Protein 4UPK (pdb70)

B-factor: mean 24.31, std 10.84, range [3.0, 120.06]

CATH classification: 3.40.720.10 (+1 more: 6.10.250.3360)

Secondary structure (DSSP, 8-state):
--EEEEEEESS--HHHHSSTTGGGS--HHHHHHHHTSEEEEEEE-SB-SHHHHHHHHHH-S-HHHH---STT----TT---HHHHHHHTT--EEEEE-------GGGS-TT-GGGS-TTPPPTT-EEEEE--TT--HHHHHHHHHTT---SSGGGGGSPPPPTTS---TTPPPSS-GGGSHHHHHHHHHHHHSGGGTTS--EEEEEE--S-SS----TTTTTSS-GGGSPPPP--SSHHHHHHT-TTHHHHHHH--GGGSSSS-TT----HHHHHHHHHHHHHHHHHHHHHHHHHHHHHHHTT-STTEEEEEEESS---TTGGG--SS-SSSGGGTB--EEEE-TT--TT-EEEEEEEGGGHHHHHHHHHT-PPPTT------HHHHTT---TT--SSEEEEEE---SSS--HHHHHH---TTS-EEEEEE-SSEEEEEESSS---EEEETTTTBTTS--TT-GGGHHHHHHHHHHHHHHHHHTS--SSTTEEEETTEEEE--S--/--EEEEEEETT--HHHHSSTTGGGS--HHHHHHHHTSEEEEEEE-SB-SHHHHHHHHHH---HHHH---STTPPPPTT---HHHHHHHTT--EEEEE-------GGGS-TT-GGGS-TTPPPTT-EEEEE-BTTB-HHHHHHHHHHT---SSGGGGGSPPPPTTS---TTPPPSS-GGGSHHHHHHHHHHHHSGGGTTS--EEEEEE--S-SS----TTTTTSS-GGGSPPPP--SSHHHHHTT-TTHHHHHHHS-GGGSSSS-TT----HHHHHHHHHHHHHHHHHHHHHHHHHHHHHHHTT-STTEEEEEEESS---TTGGG--SS-SSSGGGTB--EEEE-TT--TT-EEEEEEEGGGHHHHHHHHHTPPPPTT--S---HHHHTT---TT--SSEEEEEE---SSS--HHHHHH---TTS-EEEEEE-SSEEEEEESSS---EEEETTTTBTTS--TT-GGGHHHHHHHHHHHHHHHHHTS--SSTTEEEETTEEEE--S--/--EEEEEEETT--HHHHSSTTGGGS--HHHHHHHHTSEEEEEEE-SB-SHHHHHHHHHH---HHHH---STTPPPPTT---HHHHHHHTT--EEEEE-------GGGS-TT-GGGS-TTPPPTT-EEEEE--TT--HHHHHHHHHTT---SSGGGGGSPPPPTTS---TTPPPSS-GGGSHHHHHHHHHHHHSGGGTTS--EEEEEE--S-SS----TTTTTSS-GGGSPPPP--SSHHHHHHH-TTHHHHHHH--GGGSSSS-TT----HHHHHHHHHHHHHHHHHHHHHHHHHHHHHHHTT-STTEEEEEEES----TTGGG--SS-SSSGGGTB--EEEE-TT--TT-EEEEEEEGGGHHHHHHHHHT-PPPTT--S---HHHHTT---TT--SSEEEEEE---SSS--HHHHHH---TTS-EEEEEE-SSEEEEEESSS---EEEETTTTBTTS--TT-GGGHHHHHHHHHHHHHHHHHTS--SSTTEEEETTEEEE--S--

InterPro domains:
  IPR000917 Sulfatase, N-terminal [PF00884] (5-374)
  IPR017850 Alkaline-phosphatase-like, core domain superfamily [G3DSA:3.40.720.10] (4-463)
  IPR017850 Alkaline-phosphatase-like, core domain superfamily [SSF53649] (6-487)

Solvent-accessible surface area: 60243 Å² total; per-residue (Å²): 155,35,2,0,0,0,0,0,1,1,1,2,13,13,30,0,20,159,37,84,7,15,122,44,2,52,0,74,51,3,66,45,4,14,136,46,0,0,6,6,60,69,1,20,0,0,2,0,15,18,6,0,0,1,7,0,1,0,0,0,6,6,2,30,16,5,135,6,11,27,41,36,24,60,10,148,58,110,13,28,3,1,0,27,7,0,111,143,39,70,17,58,0,4,0,0,0,3,1,21,10,9,12,8,73,175,44,68,102,96,112,40,98,1,52,141,48,104,17,50,20,5,117,15,19,91,60,52,7,16,7,18,32,133,62,5,129,48,1,21,55,47,0,112,131,158,63,42,99,16,140,88,44,51,83,0,10,59,3,101,64,51,96,122,47,71,87,119,26,23,2,29,1,40,2,84,25,46,6,0,8,4,1,14,3,0,50,47,0,39,75,54,3,74,96,75,36,65,117,67,3,0,0,0,0,0,3,19,3,0,19,21,23,2,2,0,1,34,11,8,10,36,9,20,49,27,95,104,20,48,95,9,53,62,32,128,18,66,9,36,1,8,44,41,3,61,0,6,8,0,3,5,59,106,17,43,4,28,73,11,8,64,48,25,116,124,33,84,72,71,70,140,12,12,11,11,1,8,0,4,3,1,0,1,1,5,0,0,1,30,12,0,7,45,0,22,40,18,0,102,144,59,60,14,14,93,67,0,0,0,1,5,1,2,0,0,0,0,1,0,3,13,9,30,5,14,5,29,18,4,1,2,27,22,0,0,49,1,11,2,2,0,31,4,62,74,17,115,86,32,41,56,5,117,29,12,0,1,2,0,0,1,0,1,0,0,0,45,40,34,68,38,139,59,26,29,4,2,3,1,44,20,0,102,50,4,6,77,30,106,65,33,130,86,23,39,149,29,1,1,0,9,4,13,2,2,64,71,178,108,70,23,61,0,14,123,46,56,69,26,35,68,121,28,1,32,1,4,0,0,7,24,82,79,1,1,0,0,43,22,68,11,159,23,79,31,0,0,0,14,79,142,47,92,14,31,72,103,33,8,16,77,62,117,87,23,56,83,28,35,51,117,0,36,131,57,9,102,119,7,77,119,153,16,117,72,29,76,137,77,52,46,60,160,51,176,120,32,59,126,104,120,180,31,67,140,157,33,3,0,0,1,0,0,2,1,1,3,14,12,30,0,21,158,36,83,8,14,124,42,2,50,0,75,54,4,67,46,5,15,133,48,0,0,6,6,58,70,1,20,0,0,1,0,14,22,6,0,0,4,6,0,1,0,0,0,6,5,2,32,17,8,136,6,12,26,43,36,27,61,11,149,58,110,14,28,3,0,0,29,6,0,112,142,39,72,14,59,0,4,0,0,0,5,1,24,11,10,12,6,74,174,44,66,102,99,114,43,97,1,53,139,46,110,17,47,22,4,119,16,19,89,61,53,6,17,8,19,32,131,68,4,130,50,1,22,54,43,0,110,133,129,67,38,93,14,140,83,43,56,74,0,10,58,3,104,67,52,93,122,48,68,85,117,27,23,2,29,1,45,1,76,26,45,2,0,8,4,2,14,4,0,50,48,0,40,76,55,3,74,97,69,40,69,116,72,4,0,0,0,0,1,3,21,4,0,22,21,23,2,2,1,1,30,10,8,10,36,9,18,48,28,93,103,20,49,96,9,53,61,32,128,26,82,105,56,1,29,82,44,3,65,0,4,6,0,3,12,108,107,16,40,4,28,72,11,8,63,48,26,114,124,35,118,85,73,69,142,12,10,10,10,2,7,0,4,2,1,0,1,2,5,1,1,0,30,15,0,6,48,0,20,38,19,0,99,144,60,60,14,14,91,64,0,0,0,1,5,2,2,0,0,0,0,1,0,2,14,9,42,5,14,4,22,19,4,0,3,28,22,0,0,49,1,12,2,2,0,30,5,62,73,17,114,86,31,41,56,6,116,31,12,0,1,2,0,0,1,1,1,1,0,0,47,37,33,69,37,138,60,27,28,4,2,3,1,50,19,0,100,48,5,6,77,30,108,62,30,128,106,29,39,147,28,1,0,0,10,4,10,1,3,62,73,176,106,71,21,59,0,14,123,92,64,66,25,36,67,121,29,1,30,1,5,0,0,7,25,85,80,1,2,0,0,42,22,68,11,160,18,79,33,0,0,0,14,79,145,52,94,11,32,70,117,31,20,15,74,61,116,88,27,58,83,28,36,52,115,0,35,131,58,8,101,119,7,79,119,158,17,123,71,30,76,137,77,53,47,59,161,52,173,118,30,59,125,106,121,172,37,83,178,164,35,9,0,0,0,0,0,2,1,3,3,13,12,30,0,21,157,35,82,7,14,136,62,2,99,0,78,72,4,65,59,5,14,135,49,0,0,5,6,58,68,1,18,0,0,1,0,16,20,5,0,0,0,6,0,1,0,0,0,5,5,2,32,12,3,127,4,10,24,42,35,27,60,10,133,58,112,13,27,4,0,0,28,7,0,113,142,39,71,19,60,0,3,0,0,0,3,1,20,10,9,12,8,74,182,44,67,103,96,112,43,100,1,51,136,47,110,17,49,21,4,116,15,19,88,58,53,6,19,6,20,28,130,63,4,129,49,1,26,57,42,0,114,135,137,65,41,96,13,143,96,43,52,88,0,9,57,3,117,65,52,123,122,47,71,88,118,26,21,2,35,1,38,2,141,26,80,2,0,8,4,2,13,3,0,51,49,0,40,75,54,3,73,92,64,38,78,100,66,4,0,0,0,0,0,3,21,2,0,20,22,23,2,2,0,1,59,91,30,9,80,83,24,59,27,94,164,19,50,96,9,52,62,31,126,20,99,102,51,0,32,83,45,3,63,0,4,6,0,3,12,112,104,16,40,4,28,74,11,6,62,48,24,115,125,33,115,85,71,70,142,12,11,11,11,1,7,0,3,3,1,0,1,2,10,1,2,0,58,24,0,6,89,0,20,40,19,0,116,144,58,61,13,14,94,50,0,0,0,1,5,2,2,0,0,0,1,2,0,2,13,9,43,5,13,5,22,17,3,1,2,28,22,0,0,49,1,12,2,2,0,30,0,28,21,16,56,60,32,36,56,6,116,29,11,0,1,2,0,0,1,0,1,0,0,0,45,32,34,69,36,138,60,25,28,4,2,3,1,49,21,0,42,55,3,0,9,26,52,64,32,93,107,21,43,150,30,1,1,0,10,4,14,1,2,64,71,177,108,71,21,60,0,15,123,91,60,67,25,37,68,120,28,1,34,1,4,0,0,6,25,83,79,1,2,0,0,43,22,69,12,161,20,78,32,0,0,0,13,83,144,47,93,10,31,72,102,32,11,16,75,61,117,86,24,56,82,28,35,54,113,0,37,135,58,10,103,117,7,76,120,156,16,117,69,32,72,136,77,52,47,60,161,43,174,141,35,68,164,103,119,165,38,83,181

Organism: Ruegeria pomeroyi (strain ATCC 700808 / DSM 15171 / DSS-3) (NCBI:txid246200)

Nearest PDB structures (foldseek):
  4upk-assembly1_A  TM=1.002E+00  e=0.000E+00  Ruegeria pomeroyi DSS-3
  4uph-assembly2_D  TM=9.285E-01  e=3.299E-54  Rhizobium rhizogenes K84
  6pt4-assembly1_A  TM=7.567E-01  e=1.226E-25  Pseudoalteromonas fuliginea
  6ptk-assembly1_A  TM=7.468E-01  e=1.462E-25  Pseudoalteromonas fuliginea
  6pt6-assembly1_B  TM=7.640E-01  e=5.343E-25  Pseudoalteromonas fuliginea

Sequence (1518 aa):
QSNVLFIIIDQLRADCLWGALADHVELPHLRALAQDAVSFRRHYSVTNPCGPSRASILTGQYAMNHRSVRNGTPLRHDTPNIATEMRKAGYLPLLFGYTDTSQDPRAYDANDPALKTYEFPMRGFHEVTEMRLEMSYPWQSHLKNRGYAFDDYAQVYVPRPDADGTPRLNGPAMYRAEDSDTAFLTDQFLANMPAWAGQNWFAHLTYIRPHPPLVAPAPYNTMYDPAKLPLPARLPGRDDETAEHPFFGPATRYSSPASFVLGFPDLEPTDETIQTLRAVYLGLATEVDTHIGRVIAHLKETGQYDDTLIVVTADHGEMLGDRHSWGKMTVYDAAYHTPLIIRAPGCKPGHVVEAPTESIDLMPTILDWVGQEIPNAVDGRSLRPFLTGEAPSDWRQYSFSELDISEPLDPTLWQQEFGFGPSAGAVAILRDARFTLVEFAADLPPMLFDHQGEGEFRNVAGDPAHAADLARLSRQMLRHRMRNMDHTLSLCSITHEGARTQRRYDQSNVLFIIIDQLRADCLWGALADHVELPHLRALAQDAVSFRRHYSVTNPCGPSRASILTGQYAMNHRSVRNGTPLRHDTPNIATEMRKAGYLPLLFGYTDTSQDPRAYDANDPALKTYEFPMRGFHEVTEMRLEMSYPWQSHLKNRGYAFDDYAQVYVPRPDADGTPRLNGPAMYRAEDSDTAFLTDQFLANMPAWAGQNWFAHLTYIRPHPPLVAPAPYNTMYDPAKLPLPARLPGRDDETAEHPFFGPATRYSSPASFVLGFPDLEPTDETIQTLRAVYLGLATEVDTHIGRVIAHLKETGQYDDTLIVVTADHGEMLGDRHSWGKMTVYDAAYHTPLIIRAPGCKPGHVVEAPTESIDLMPTILDWVGQEIPNAVDGRSLRPFLTGEAPSDWRQYSFSELDISEPLDPTLWQQEFGFGPSAGAVAILRDARFTLVEFAADLPPMLFDHQGEGEFRNVAGDPAHAADLARLSRQMLRHRMRNMDHTLSLCSITHEGARTQRRYDQSNVLFIIIDQLRADCLWGALADHVELPHLRALAQDAVSFRRHYSVTNPCGPSRASILTGQYAMNHRSVRNGTPLRHDTPNIATEMRKAGYLPLLFGYTDTSQDPRAYDANDPALKTYEFPMRGFHEVTEMRLEMSYPWQSHLKNRGYAFDDYAQVYVPRPDADGTPRLNGPAMYRAEDSDTAFLTDQFLANMPAWAGQNWFAHLTYIRPHPPLVAPAPYNTMYDPAKLPLPARLPGRDDETAEHPFFGPATRYSSPASFVLGFPDLEPTDETIQTLRAVYLGLATEVDTHIGRVIAHLKETGQYDDTLIVVTADHGEMLGDRHSWGKMTVYDAAYHTPLIIRAPGCKPGHVVEAPTESIDLMPTILDWVGQEIPNAVDGRSLRPFLTGEAPSDWRQYSFSELDISEPLDPTLWQQEFGFGPSAGAVAILRDARFTLVEFAADLPPMLFDHQGEGEFRNVAGDPAHAADLARLSRQMLRHRMRNMDHTLSLCSITHEGARTQRRYD

Foldseek 3Di:
DAAAAAEAEAAAFLCCVPNDNVVQFDQVQSVVLLLFFEWEQQEWQQEDDQAQLLQCLFQLAHCLFQVCFDQQRAGDLPRDGLLNLVVVLVEQAEELEFSQHNHDPVPDDPPDPSNVGSRHHRPNHDYQAYHYPVPRPVLVVLCVVVPQDDPDPLLQQQADDDPVRHGDLLHATSDALCSDSLNVSLVSCVVPCPVCQPPHHHYYHYHHAPAAVQHHHPPLSCPGPLVPGDFAAADPDQVLLCVQFVLSVLQLVVDDLCNRHPPCVPDDRDSNSLSSSVSSRSSRSNSNSVSVSVVCVVCVVSVNNLNYWYKYKYSFHWSSCHHSHTAQQDQDRRGIRMIITIHHNPFDRNHYHHANAYSSQNSQQSCVSSVTDDAQQNPHHHCVCCRNVHDDPPDDQKRKHKHFQADQPDGGPCCVVQVDHRVFRMWMWIGHPFWIWIDGSGPTDIFIAGNVPPGPSHGCRVPPVCVVVRVVVVVVVVVVCVLRHRRNCPQWDQDPVGIDGDRNDD/DAAAAAEAEAAAFQCCVPNDNVVQFDQPLSVVLLLFFEWEQQEWQQEDDLAQLLQCLFLLAHCLFQVCFDQQRAGDLPRDTLLNLVVVLVEQAEELEFSQHQHDPVPDDPPDPSNVGSRHHHPNHDYQAYHGPVDRPVLVVLCVVVPQDDPDPLLQQQADDDPVRHGDLLHAGSDALCSDSLNVSLVSCVVPCPVCQPPHHHYYRYHHAPFAVQHHHPPLSCPGPLVPGDFAAADPDQVLLCVQFVVSVLQLVVDALCNRHPDRVPDDRDSNSLSSSVSSRSSRSNSNSVSVSVVCVVCVVSVNNLSYWYKYKYSFHWSSCHHSHTAQQDQDRRGIRMIITIHHNPFDRNHYHHANAYSSQNSQQSCVSSVTDDAQQNPHHHPVQPRNVHDDPPGDQKRKHKHFQADQPDGGPCCVVQVDHRVFRMWMWIGHPFWIWIDGSGPTDIFIAGNVPPGPSHGCRVPPVCVVVNVVVVVVVVVVCVLRYRRNCVQWDQDPVGIDGDRNDD/DEAAAAEAAAAAFLCCVPNDNVVQFDQVLSVVLLLFFEWEQQEWQFEDDLLLLLQLLFQLAHCLQQVCFDQQRAGDLPRDGLLNLVVVLVEQEEELEFSQHQHDPVPDDPPDPSNVGSRHHRPNHDYQAYHYPVPRPVLVVLCVVVPQDDPDPLLQQQADDDPVRHGDLLHAGSDALCSDSLNVSLVSCVVPCPVVQPPYHHYYHYHHAPAAVQHHHPPLSCPGPLVPGDFAAADPDQVLLCVQFVVSVLQLVVDALCNRHPPCVPDDRDSNSLSSSVSSRSSRSNSNSVSVSVVCVVCVVSVNNLNYWYKYKYSFHWSSCHHSHTAQQDQDRRGIRMIITIHYNPFDRNHYHHANAYSSQNSQQVCVNSVTDDAQQNPHHHCVCVRNVHDDPPGDQKGKHKHFQADQPDGGPCCVVQVDHRVFRMWMWIGHPFWIWIDGSGPTDIFIAGNVPPGPSHGCRVPPVCVVVRVVVVVVVVVVCVLRYRRNCVQWDQDPVGIDGDRNDD

Structure (mmCIF, N/CA/C/O backbone):
data_4UPK
#
_entry.id   4UPK
#
_cell.length_a   190.500
_cell.length_b   274.620
_cell.length_c   96.320
_cell.angle_alpha   90.00
_cell.angle_beta   90.00
_cell.angle_gamma   90.00
#
_symmetry.space_group_name_H-M   'C 2 2 2'
#
loop_
_entity.id
_entity.type
_entity.pdbx_description
1 polymer 'PHOSPHONATE MONOESTER HYDROLASE'
2 water water
#
loop_
_atom_site.group_PDB
_atom_site.id
_atom_site.type_symbol
_atom_site.label_atom_id
_atom_site.label_alt_id
_atom_site.label_comp_id
_atom_site.label_asym_id
_atom_site.label_entity_id
_atom_site.label_seq_id
_atom_site.pdbx_PDB_ins_code
_atom_site.Cartn_x
_atom_site.Cartn_y
_atom_site.Cartn_z
_atom_site.occupancy
_atom_site.B_iso_or_equiv
_atom_site.auth_seq_id
_atom_site.auth_comp_id
_atom_site.auth_asym_id
_atom_site.auth_atom_id
_atom_site.pdbx_PDB_model_num
ATOM 1 N N . GLN A 1 33 ? 65.022 53.181 30.313 1.00 40.36 4 GLN A N 1
ATOM 2 C CA . GLN A 1 33 ? 66.186 52.794 29.514 1.00 39.68 4 GLN A CA 1
ATOM 3 C C . GLN A 1 33 ? 66.890 54.014 28.888 1.00 39.53 4 GLN A C 1
ATOM 4 O O . GLN A 1 33 ? 68.083 54.220 29.129 1.00 38.30 4 GLN A O 1
ATOM 10 N N . SER A 1 34 ? 66.156 54.817 28.093 1.00 33.89 5 SER A N 1
ATOM 11 C CA . SER A 1 34 ? 66.712 56.019 27.468 1.00 32.14 5 SER A CA 1
ATOM 12 C C . SER A 1 34 ? 65.759 57.188 27.707 1.00 32.18 5 SER A C 1
ATOM 13 O O . SER A 1 34 ? 64.778 57.359 26.977 1.00 32.40 5 SER A O 1
ATOM 16 N N . ASN A 1 35 ? 66.031 57.977 28.749 1.00 24.73 6 ASN A N 1
ATOM 17 C CA . ASN A 1 35 ? 65.193 59.129 29.073 1.00 21.94 6 ASN A CA 1
ATOM 18 C C . ASN A 1 35 ? 65.856 60.397 28.625 1.00 24.31 6 ASN A C 1
ATOM 19 O O . ASN A 1 35 ? 67.085 60.452 28.508 1.00 23.43 6 ASN A O 1
ATOM 24 N N . VAL A 1 36 ? 65.038 61.432 28.371 1.00 20.61 7 VAL A N 1
ATOM 25 C CA . VAL A 1 36 ? 65.528 62.763 28.045 1.00 19.73 7 VAL A CA 1
ATOM 26 C C . VAL A 1 36 ? 64.880 63.789 28.982 1.00 21.01 7 VAL A C 1
ATOM 27 O O . VAL A 1 36 ? 63.659 63.918 29.021 1.00 20.12 7 VAL A O 1
ATOM 31 N N . LEU A 1 37 ? 65.711 64.483 29.762 1.00 16.65 8 LEU A N 1
ATOM 32 C CA . LEU A 1 37 ? 65.266 65.535 30.665 1.00 14.66 8 LEU A CA 1
ATOM 33 C C . LEU A 1 37 ? 65.871 66.830 30.171 1.00 20.33 8 LEU A C 1
ATOM 34 O O . LEU A 1 37 ? 67.075 67.061 30.307 1.00 21.10 8 LEU A O 1
ATOM 39 N N . PHE A 1 38 ? 65.023 67.664 29.571 1.00 17.21 9 PHE A N 1
ATOM 40 C CA . PHE A 1 38 ? 65.410 68.936 28.990 1.00 15.27 9 PHE A CA 1
ATOM 41 C C . PHE A 1 38 ? 64.841 70.094 29.810 1.00 19.95 9 PHE A C 1
ATOM 42 O O . PHE A 1 38 ? 63.635 70.379 29.746 1.00 17.46 9 PHE A O 1
ATOM 50 N N . ILE A 1 39 ? 65.724 70.741 30.622 1.00 17.88 10 ILE A N 1
ATOM 51 C CA . ILE A 1 39 ? 65.334 71.891 31.447 1.00 16.84 10 ILE A CA 1
ATOM 52 C C . ILE A 1 39 ? 65.883 73.163 30.819 1.00 20.13 10 ILE A C 1
ATOM 53 O O . ILE A 1 39 ? 67.079 73.232 30.514 1.00 19.82 10 ILE A O 1
ATOM 58 N N . ILE A 1 40 ? 65.000 74.178 30.690 1.00 14.76 11 ILE A N 1
ATOM 59 C CA . ILE A 1 40 ? 65.315 75.507 30.197 1.00 14.03 11 ILE A CA 1
ATOM 60 C C . ILE A 1 40 ? 64.850 76.529 31.237 1.00 20.11 11 ILE A C 1
ATOM 61 O O . ILE A 1 40 ? 63.650 76.621 31.544 1.00 17.98 11 ILE A O 1
ATOM 66 N N . ILE A 1 41 ? 65.817 77.278 31.784 1.00 18.33 12 ILE A N 1
ATOM 67 C CA . ILE A 1 41 ? 65.574 78.347 32.746 1.00 18.01 12 ILE A CA 1
ATOM 68 C C . ILE A 1 41 ? 65.509 79.612 31.872 1.00 22.70 12 ILE A C 1
ATOM 69 O O . ILE A 1 41 ? 66.374 79.804 31.031 1.00 22.15 12 ILE A O 1
ATOM 74 N N . ASP A 1 42 ? 64.467 80.432 32.026 1.00 19.13 13 ASP A N 1
ATOM 75 C CA . ASP A 1 42 ? 64.349 81.666 31.266 1.00 18.29 13 ASP A CA 1
ATOM 76 C C . ASP A 1 42 ? 65.192 82.765 31.969 1.00 26.38 13 ASP A C 1
ATOM 77 O O . ASP A 1 42 ? 65.133 82.916 33.208 1.00 26.91 13 ASP A O 1
ATOM 82 N N . GLN A 1 43 ? 66.007 83.488 31.163 1.00 22.09 14 GLN A N 1
ATOM 83 C CA . GLN A 1 43 ? 66.798 84.673 31.519 1.00 20.26 14 GLN A CA 1
ATOM 84 C C . GLN A 1 43 ? 67.972 84.527 32.483 1.00 22.31 14 GLN A C 1
ATOM 85 O O . GLN A 1 43 ? 68.474 85.551 32.930 1.00 22.48 14 GLN A O 1
ATOM 91 N N . LEU A 1 44 ? 68.447 83.295 32.779 1.00 18.18 15 LEU A N 1
ATOM 92 C CA . LEU A 1 44 ? 69.609 83.081 33.662 1.00 16.38 15 LEU A CA 1
ATOM 93 C C . LEU A 1 44 ? 70.957 83.365 32.956 1.00 20.66 15 LEU A C 1
ATOM 94 O O . LEU A 1 44 ? 71.273 82.729 31.946 1.00 20.68 15 LEU A O 1
ATOM 99 N N . ARG A 1 45 ? 71.733 84.344 33.480 1.00 16.53 16 ARG A N 1
ATOM 100 C CA . ARG A 1 45 ? 73.032 84.734 32.910 1.00 16.19 16 ARG A CA 1
ATOM 101 C C . ARG A 1 45 ? 74.056 83.641 33.118 1.00 19.38 16 ARG A C 1
ATOM 102 O O . ARG A 1 45 ? 74.024 82.978 34.154 1.00 18.16 16 ARG A O 1
ATOM 110 N N . ALA A 1 46 ? 74.969 83.459 32.142 1.00 16.63 17 ALA A N 1
ATOM 111 C CA . ALA A 1 46 ? 76.071 82.501 32.227 1.00 16.81 17 ALA A CA 1
ATOM 112 C C . ALA A 1 46 ? 77.002 82.844 33.418 1.00 20.02 17 ALA A C 1
ATOM 113 O O . ALA A 1 46 ? 77.436 81.929 34.121 1.00 19.74 17 ALA A O 1
ATOM 115 N N . ASP A 1 47 ? 77.259 84.153 33.659 1.00 15.55 18 ASP A N 1
ATOM 116 C CA . ASP A 1 47 ? 78.139 84.628 34.737 1.00 16.86 18 ASP A CA 1
ATOM 117 C C . ASP A 1 47 ? 77.639 84.410 36.175 1.00 22.47 18 ASP A C 1
ATOM 118 O O . ASP A 1 47 ? 78.400 84.606 37.115 1.00 22.58 18 ASP A O 1
ATOM 123 N N . CYS A 1 48 ? 76.381 83.961 36.336 1.00 19.53 19 CYS A N 1
ATOM 124 C CA . CYS A 1 48 ? 75.778 83.624 37.630 1.00 18.16 19 CYS A CA 1
ATOM 125 C C . CYS A 1 48 ? 76.200 82.214 38.025 1.00 22.85 19 CYS A C 1
ATOM 126 O O . CYS A 1 48 ? 76.373 81.940 39.211 1.00 22.13 19 CYS A O 1
ATOM 129 N N . LEU A 1 49 ? 76.345 81.314 37.035 1.00 21.33 20 LEU A N 1
ATOM 130 C CA . LEU A 1 49 ? 76.761 79.936 37.288 1.00 22.81 20 LEU A CA 1
ATOM 131 C C . LEU A 1 49 ? 78.282 79.884 37.472 1.00 27.76 20 LEU A C 1
ATOM 132 O O . LEU A 1 49 ? 78.766 79.297 38.444 1.00 28.20 20 LEU A O 1
ATOM 137 N N . TRP A 1 50 ? 79.021 80.523 36.559 1.00 23.82 21 TRP A N 1
ATOM 138 C CA . TRP A 1 50 ? 80.474 80.612 36.598 1.00 25.00 21 TRP A CA 1
ATOM 139 C C . TRP A 1 50 ? 80.862 81.934 35.929 1.00 26.10 21 TRP A C 1
ATOM 140 O O . TRP A 1 50 ? 80.477 82.188 34.786 1.00 27.54 21 TRP A O 1
ATOM 151 N N . GLY A 1 51 ? 81.585 82.774 36.644 1.00 19.95 22 GLY A N 1
ATOM 152 C CA . GLY A 1 51 ? 81.982 84.081 36.137 1.00 19.10 22 GLY A CA 1
ATOM 153 C C . GLY A 1 51 ? 81.883 85.177 37.178 1.00 22.32 22 GLY A C 1
ATOM 154 O O . GLY A 1 51 ? 81.946 84.904 38.375 1.00 21.71 22 GLY A O 1
ATOM 155 N N . ALA A 1 52 ? 81.725 86.425 36.715 1.00 20.61 23 ALA A N 1
ATOM 156 C CA . ALA A 1 52 ? 81.688 87.661 37.515 1.00 20.48 23 ALA A CA 1
ATOM 157 C C . ALA A 1 52 ? 80.669 87.736 38.668 1.00 24.16 23 ALA A C 1
ATOM 158 O O . ALA A 1 52 ? 80.954 88.358 39.698 1.00 25.31 23 ALA A O 1
ATOM 160 N N . LEU A 1 53 ? 79.489 87.126 38.489 1.00 19.18 24 LEU A N 1
ATOM 161 C CA . LEU A 1 53 ? 78.413 87.146 39.482 1.00 18.59 24 LEU A CA 1
ATOM 162 C C . LEU A 1 53 ? 78.284 85.854 40.307 1.00 21.51 24 LEU A C 1
ATOM 163 O O . LEU A 1 53 ? 77.536 85.838 41.279 1.00 20.36 24 LEU A O 1
ATOM 168 N N . ALA A 1 54 ? 79.006 84.782 39.915 1.00 19.81 25 ALA A N 1
ATOM 169 C CA . ALA A 1 54 ? 78.973 83.461 40.556 1.00 20.47 25 ALA A CA 1
ATOM 170 C C . ALA A 1 54 ? 79.183 83.478 42.074 1.00 25.19 25 ALA A C 1
ATOM 171 O O . ALA A 1 54 ? 78.443 82.803 42.795 1.00 26.26 25 ALA A O 1
ATOM 173 N N . ASP A 1 55 ? 80.140 84.286 42.568 1.00 20.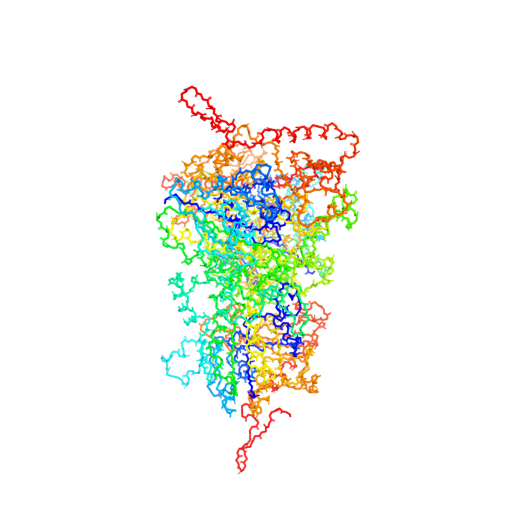89 26 ASP A N 1
ATOM 174 C CA . ASP A 1 55 ? 80.440 84.410 44.006 1.00 19.92 26 ASP A CA 1
ATOM 175 C C . ASP A 1 55 ? 79.394 85.193 44.808 1.00 22.47 26 ASP A C 1
ATOM 176 O O . ASP A 1 55 ? 79.510 85.280 46.030 1.00 23.47 26 ASP A O 1
ATOM 181 N N . HIS A 1 56 ? 78.385 85.759 44.137 1.00 17.71 27 HIS A N 1
ATOM 182 C CA . HIS A 1 56 ? 77.331 86.562 44.768 1.00 16.40 27 HIS A CA 1
ATOM 183 C C . HIS A 1 56 ? 75.973 85.886 44.763 1.00 20.16 27 HIS A C 1
ATOM 184 O O . HIS A 1 56 ? 74.970 86.524 45.098 1.00 20.96 27 HIS A O 1
ATOM 191 N N . VAL A 1 57 ? 75.931 84.591 44.395 1.00 15.29 28 VAL A N 1
ATOM 192 C CA . VAL A 1 57 ? 74.694 83.816 44.319 1.00 14.97 28 VAL A CA 1
ATOM 193 C C . VAL A 1 57 ? 74.960 82.320 44.616 1.00 20.05 28 VAL A C 1
ATOM 194 O O . VAL A 1 57 ? 75.971 81.757 44.185 1.00 21.22 28 VAL A O 1
ATOM 198 N N . GLU A 1 58 ? 74.042 81.690 45.361 1.00 15.50 29 GLU A N 1
ATOM 199 C CA . GLU A 1 58 ? 74.126 80.282 45.711 1.00 13.84 29 GLU A CA 1
ATOM 200 C C . GLU A 1 58 ? 73.356 79.470 44.713 1.00 16.47 29 GLU A C 1
ATOM 201 O O . GLU A 1 58 ? 72.142 79.609 44.627 1.00 13.89 29 GLU A O 1
ATOM 207 N N . LEU A 1 59 ? 74.064 78.622 43.941 1.00 15.98 30 LEU A N 1
ATOM 208 C CA . LEU A 1 59 ? 73.455 77.716 42.954 1.00 15.51 30 LEU A CA 1
ATOM 209 C C . LEU A 1 59 ? 74.017 76.286 43.182 1.00 20.55 30 LEU A C 1
ATOM 210 O O . LEU A 1 59 ? 74.594 75.701 42.254 1.00 21.49 30 LEU A O 1
ATOM 215 N N . PRO A 1 60 ? 73.854 75.698 44.395 1.00 16.50 31 PRO A N 1
ATOM 216 C CA . PRO A 1 60 ? 74.478 74.398 44.676 1.00 15.38 31 PRO A CA 1
ATOM 217 C C . PRO A 1 60 ? 74.072 73.215 43.827 1.00 18.36 31 PRO A C 1
ATOM 218 O O . PRO A 1 60 ? 74.931 72.377 43.562 1.00 19.17 31 PRO A O 1
ATOM 222 N N . HIS A 1 61 ? 72.786 73.108 43.451 1.00 15.00 32 HIS A N 1
ATOM 223 C CA . HIS A 1 61 ? 72.305 71.967 42.673 1.00 15.50 32 HIS A CA 1
ATOM 224 C C . HIS A 1 61 ? 72.772 71.996 41.235 1.00 19.20 32 HIS A C 1
ATOM 225 O O . HIS A 1 61 ? 73.199 70.961 40.718 1.00 20.40 32 HIS A O 1
ATOM 232 N N . LEU A 1 62 ? 72.785 73.190 40.627 1.00 15.51 33 LEU A N 1
ATOM 233 C CA . LEU A 1 62 ? 73.306 73.416 39.266 1.00 14.63 33 LEU A CA 1
ATOM 234 C C . LEU A 1 62 ? 74.838 73.226 39.239 1.00 17.25 33 LEU A C 1
ATOM 235 O O . LEU A 1 62 ? 75.376 72.664 38.290 1.00 15.41 33 LEU A O 1
ATOM 240 N N . ARG A 1 63 ? 75.519 73.654 40.300 1.00 16.03 34 ARG A N 1
ATOM 241 C CA . ARG A 1 63 ? 76.978 73.509 40.423 1.00 16.88 34 ARG A CA 1
ATOM 242 C C . ARG A 1 63 ? 77.368 72.062 40.748 1.00 23.89 34 ARG A C 1
ATOM 243 O O . ARG A 1 63 ? 78.424 71.605 40.306 1.00 24.27 34 ARG A O 1
ATOM 251 N N . ALA A 1 64 ? 76.491 71.321 41.465 1.00 22.30 35 ALA A N 1
ATOM 252 C CA . ALA A 1 64 ? 76.728 69.907 41.766 1.00 21.96 35 ALA A CA 1
ATOM 253 C C . ALA A 1 64 ? 76.573 69.105 40.488 1.00 25.56 35 ALA A C 1
ATOM 254 O O . ALA A 1 64 ? 77.408 68.237 40.224 1.00 26.03 35 ALA A O 1
ATOM 256 N N . LEU A 1 65 ? 75.547 69.437 39.655 1.00 20.46 36 LEU A N 1
ATOM 257 C CA . LEU A 1 65 ? 75.330 68.777 38.363 1.00 20.01 36 LEU A CA 1
ATOM 258 C C . LEU A 1 65 ? 76.499 69.021 37.421 1.00 26.05 36 LEU A C 1
ATOM 259 O O . LEU A 1 65 ? 76.953 68.075 36.786 1.00 27.66 36 LEU A O 1
ATOM 264 N N . ALA A 1 66 ? 77.015 70.271 37.357 1.00 22.60 37 ALA A N 1
ATOM 265 C CA . ALA A 1 66 ? 78.175 70.639 36.529 1.00 22.36 37 ALA A CA 1
ATOM 266 C C . ALA A 1 66 ? 79.416 69.812 36.941 1.00 27.39 37 ALA A C 1
ATOM 267 O O . ALA A 1 66 ? 80.170 69.358 36.076 1.00 26.64 37 ALA A O 1
ATOM 269 N N . GLN A 1 67 ? 79.587 69.590 38.263 1.00 25.40 38 GLN A N 1
ATOM 270 C CA . GLN A 1 67 ? 80.674 68.795 38.842 1.00 26.57 38 GLN A CA 1
ATOM 271 C C . GLN A 1 67 ? 80.592 67.307 38.436 1.00 29.50 38 GLN A C 1
ATOM 272 O O . GLN A 1 67 ? 81.621 66.637 38.352 1.00 29.56 38 GLN A O 1
ATOM 278 N N . ASP A 1 68 ? 79.373 66.815 38.158 1.00 24.68 39 ASP A N 1
ATOM 279 C CA . ASP A 1 68 ? 79.125 65.441 37.750 1.00 24.82 39 ASP A CA 1
ATOM 280 C C . ASP A 1 68 ? 78.813 65.335 36.240 1.00 27.83 39 ASP A C 1
ATOM 281 O O . ASP A 1 68 ? 78.332 64.298 35.774 1.00 28.33 39 ASP A O 1
ATOM 286 N N . ALA A 1 69 ? 79.105 66.395 35.469 1.00 22.87 40 ALA A N 1
ATOM 287 C CA . ALA A 1 69 ? 78.777 66.444 34.037 1.00 22.12 40 ALA A CA 1
ATOM 288 C C . ALA A 1 69 ? 79.702 67.316 33.202 1.00 26.37 40 ALA A C 1
ATOM 289 O O . ALA A 1 69 ? 80.808 67.640 33.632 1.00 26.25 40 ALA A O 1
ATOM 291 N N . VAL A 1 70 ? 79.235 67.691 31.988 1.00 23.40 41 VAL A N 1
ATOM 292 C CA . VAL A 1 70 ? 79.956 68.530 31.032 1.00 22.52 41 VAL A CA 1
ATOM 293 C C . VAL A 1 70 ? 79.344 69.970 30.980 1.00 25.64 41 VAL A C 1
ATOM 294 O O . VAL A 1 70 ? 78.143 70.138 30.721 1.00 23.70 41 VAL A O 1
ATOM 298 N N . SER A 1 71 ? 80.193 70.984 31.235 1.00 21.21 42 SER A N 1
ATOM 299 C CA . SER A 1 71 ? 79.840 72.404 31.213 1.00 20.37 42 SER A CA 1
ATOM 300 C C . SER A 1 71 ? 80.410 73.062 29.957 1.00 24.10 42 SER A C 1
ATOM 301 O O . SER A 1 71 ? 81.574 72.850 29.630 1.00 21.91 42 SER A O 1
ATOM 304 N N . PHE A 1 72 ? 79.582 73.868 29.267 1.00 20.95 43 PHE A N 1
ATOM 305 C CA . PHE A 1 72 ? 79.926 74.568 28.037 1.00 19.75 43 PHE A CA 1
ATOM 306 C C . PHE A 1 72 ? 80.038 76.055 28.361 1.00 23.03 43 PHE A C 1
ATOM 307 O O . PHE A 1 72 ? 79.025 76.725 28.609 1.00 22.67 43 PHE A O 1
ATOM 315 N N . ARG A 1 73 ? 81.285 76.556 28.397 1.00 18.67 44 ARG A N 1
ATOM 316 C CA . ARG A 1 73 ? 81.619 77.937 28.778 1.00 18.16 44 ARG A CA 1
ATOM 317 C C . ARG A 1 73 ? 81.481 79.051 27.723 1.00 23.09 44 ARG A C 1
ATOM 318 O O . ARG A 1 73 ? 81.465 80.239 28.101 1.00 22.38 44 ARG A O 1
ATOM 326 N N . ARG A 1 74 ? 81.398 78.686 26.418 1.00 18.67 45 ARG A N 1
ATOM 327 C CA . ARG A 1 74 ? 81.274 79.667 25.336 1.00 18.45 45 ARG A CA 1
ATOM 328 C C . ARG A 1 74 ? 79.980 79.404 24.558 1.00 20.63 45 ARG A C 1
ATOM 329 O O . ARG A 1 74 ? 79.986 79.342 23.329 1.00 21.09 45 ARG A O 1
ATOM 337 N N . HIS A 1 75 ? 78.865 79.244 25.300 1.00 15.64 46 HIS A N 1
ATOM 338 C CA . HIS A 1 75 ? 77.542 78.939 24.767 1.00 14.55 46 HIS A CA 1
ATOM 339 C C . HIS A 1 75 ? 76.685 80.189 24.614 1.00 17.94 46 HIS A C 1
ATOM 340 O O . HIS A 1 75 ? 76.470 80.932 25.576 1.00 15.45 46 HIS A O 1
ATOM 347 N N . TYR A 1 76 ? 76.182 80.411 23.386 1.00 14.60 47 TYR A N 1
ATOM 348 C CA . TYR A 1 76 ? 75.418 81.605 23.055 1.00 12.47 47 TYR A CA 1
ATOM 349 C C . TYR A 1 76 ? 74.111 81.310 22.381 1.00 15.60 47 TYR A C 1
ATOM 350 O O . TYR A 1 76 ? 74.032 80.420 21.543 1.00 15.22 47 TYR A O 1
ATOM 359 N N . SER A 1 77 ? 73.077 82.091 22.734 1.00 13.53 48 SER A N 1
ATOM 360 C CA . SER A 1 77 ? 71.774 82.035 22.073 1.00 13.29 48 SER A CA 1
ATOM 361 C C . SER A 1 77 ? 72.002 82.580 20.630 1.00 16.75 48 SER A C 1
ATOM 362 O O . SER A 1 77 ? 72.761 83.538 20.475 1.00 16.89 48 SER A O 1
ATOM 365 N N . VAL A 1 78 ? 71.411 81.958 19.589 1.00 12.77 49 VAL A N 1
ATOM 366 C CA . VAL A 1 78 ? 71.586 82.412 18.202 1.00 11.97 49 VAL A CA 1
ATOM 367 C C . VAL A 1 78 ? 70.600 83.513 17.836 1.00 18.66 49 VAL A C 1
ATOM 368 O O . VAL A 1 78 ? 70.695 84.110 16.759 1.00 19.27 49 VAL A O 1
ATOM 372 N N . THR A 1 79 ? 69.637 83.777 18.718 1.00 16.27 50 THR A N 1
ATOM 373 C CA . THR A 1 79 ? 68.658 84.830 18.475 1.00 16.04 50 THR A CA 1
ATOM 374 C C . THR A 1 79 ? 67.978 85.288 19.725 1.00 18.51 50 THR A C 1
ATOM 375 O O . THR A 1 79 ? 68.106 84.646 20.754 1.00 19.27 50 THR A O 1
ATOM 379 N N . ASN A 1 80 ? 67.236 86.389 19.616 1.00 13.50 51 ASN A N 1
ATOM 380 C CA . ASN A 1 80 ? 66.491 86.992 20.702 1.00 13.80 51 ASN A CA 1
ATOM 381 C C . ASN A 1 80 ? 65.262 87.770 20.161 1.00 19.96 51 ASN A C 1
ATOM 382 O O . ASN A 1 80 ? 65.259 88.191 18.982 1.00 18.37 51 ASN A O 1
ATOM 387 N N . PRO A 1 81 ? 64.203 87.949 20.991 1.00 18.46 52 PRO A N 1
ATOM 388 C CA . PRO A 1 81 ? 64.042 87.502 22.387 1.00 19.39 52 PRO A CA 1
ATOM 389 C C . PRO A 1 81 ? 63.520 86.073 22.545 1.00 28.15 52 PRO A C 1
ATOM 390 O O . PRO A 1 81 ? 63.856 85.211 21.745 1.00 27.69 52 PRO A O 1
ATOM 394 N N . CYS A 1 82 ? 62.762 85.816 23.625 1.00 28.61 53 CYS A N 1
ATOM 395 C CA . CYS A 1 82 ? 62.196 84.527 24.026 1.00 29.59 53 CYS A CA 1
ATOM 396 C C . CYS A 1 82 ? 61.633 83.675 22.898 1.00 28.57 53 CYS A C 1
ATOM 397 O O . CYS A 1 82 ? 62.074 82.535 22.755 1.00 26.89 53 CYS A O 1
ATOM 400 N N . GLY A 1 83 ? 60.677 84.227 22.130 1.00 22.33 54 GLY A N 1
ATOM 401 C CA . GLY A 1 83 ? 60.026 83.554 21.010 1.00 20.98 54 GLY A CA 1
ATOM 402 C C . GLY A 1 83 ? 61.042 83.108 19.972 1.00 22.30 54 GLY A C 1
ATOM 403 O O . GLY A 1 83 ? 61.288 81.907 19.838 1.00 21.60 54 GLY A O 1
ATOM 404 N N . PRO A 1 84 ? 61.743 84.054 19.303 1.00 16.15 55 PRO A N 1
ATOM 405 C CA . PRO A 1 84 ? 62.800 83.654 18.343 1.00 15.17 55 PRO A CA 1
ATOM 406 C C . PRO A 1 84 ? 63.856 82.698 18.927 1.00 17.19 55 PRO A C 1
ATOM 407 O O . PRO A 1 84 ? 64.250 81.712 18.280 1.00 15.26 55 PRO A O 1
ATOM 411 N N . SER A 1 85 ? 64.315 82.992 20.157 1.00 13.41 56 SER A N 1
ATOM 412 C CA . SER A 1 85 ? 65.318 82.192 20.844 1.00 13.29 56 SER A CA 1
ATOM 413 C C . SER A 1 85 ? 64.828 80.793 21.224 1.00 19.25 56 SER A C 1
ATOM 414 O O . SER A 1 85 ? 65.626 79.873 21.216 1.00 21.09 56 SER A O 1
ATOM 417 N N . ARG A 1 86 ? 63.525 80.626 21.504 1.00 14.77 57 ARG A N 1
ATOM 418 C CA . ARG A 1 86 ? 62.872 79.331 21.753 1.00 15.79 57 ARG A CA 1
ATOM 419 C C . ARG A 1 86 ? 62.668 78.575 20.430 1.00 18.49 57 ARG A C 1
ATOM 420 O O . ARG A 1 86 ? 62.931 77.373 20.373 1.00 18.79 57 ARG A O 1
ATOM 428 N N . ALA A 1 87 ? 62.278 79.299 19.345 1.00 13.25 58 ALA A N 1
ATOM 429 C CA . ALA A 1 87 ? 62.119 78.721 18.005 1.00 11.60 58 ALA A CA 1
ATOM 430 C C . ALA A 1 87 ? 63.452 78.105 17.471 1.00 15.74 58 ALA A C 1
ATOM 431 O O . ALA A 1 87 ? 63.458 77.008 16.938 1.00 16.44 58 ALA A O 1
ATOM 433 N N . SER A 1 88 ? 64.573 78.746 17.745 1.00 11.57 59 SER A N 1
ATOM 434 C CA . SER A 1 88 ? 65.915 78.276 17.369 1.00 10.09 59 SER A CA 1
ATOM 435 C C . SER A 1 88 ? 66.362 77.047 18.138 1.00 12.94 59 SER A C 1
ATOM 436 O O . SER A 1 88 ? 66.936 76.145 17.547 1.00 14.26 59 SER A O 1
ATOM 439 N N . ILE A 1 89 ? 66.144 77.027 19.456 1.00 10.81 60 ILE A N 1
ATOM 440 C CA . ILE A 1 89 ? 66.476 75.915 20.358 1.00 12.33 60 ILE A CA 1
ATOM 441 C C . ILE A 1 89 ? 65.658 74.668 20.006 1.00 18.60 60 ILE A C 1
ATOM 442 O O . ILE A 1 89 ? 66.214 73.559 19.902 1.00 17.40 60 ILE A O 1
ATOM 447 N N . LEU A 1 90 ? 64.334 74.861 19.826 1.00 16.53 61 LEU A N 1
ATOM 448 C CA . LEU A 1 90 ? 63.426 73.764 19.527 1.00 17.86 61 LEU A CA 1
ATOM 449 C C . LEU A 1 90 ? 63.452 73.260 18.092 1.00 22.53 61 LEU A C 1
ATOM 450 O O . LEU A 1 90 ? 63.029 72.129 17.864 1.00 23.96 61 LEU A O 1
ATOM 455 N N . THR A 1 91 ? 63.945 74.066 17.130 1.00 19.04 62 THR A N 1
ATOM 456 C CA . THR A 1 91 ? 64.044 73.658 15.706 1.00 18.29 62 THR A CA 1
ATOM 457 C C . THR A 1 91 ? 65.475 73.341 15.272 1.00 20.22 62 THR A C 1
ATOM 458 O O . THR A 1 91 ? 65.650 72.682 14.249 1.00 20.79 62 THR A O 1
ATOM 462 N N . GLY A 1 92 ? 66.476 73.823 16.013 1.00 14.53 63 GLY A N 1
ATOM 463 C CA . GLY A 1 92 ? 67.877 73.606 15.654 1.00 13.90 63 GLY A CA 1
ATOM 464 C C . GLY A 1 92 ? 68.343 74.443 14.470 1.00 16.16 63 GLY A C 1
ATOM 465 O O . GLY A 1 92 ? 69.405 74.173 13.896 1.00 14.93 63 GLY A O 1
ATOM 466 N N . GLN A 1 93 ? 67.567 75.498 14.119 1.00 13.93 64 GLN A N 1
ATOM 467 C CA . GLN A 1 93 ? 67.848 76.394 12.988 1.00 13.16 64 GLN A CA 1
ATOM 468 C C . GLN A 1 93 ? 68.104 77.824 13.435 1.00 15.88 64 GLN A C 1
ATOM 469 O O . GLN A 1 93 ? 67.547 78.270 14.435 1.00 15.38 64 GLN A O 1
ATOM 475 N N . TYR A 1 94 ? 68.873 78.568 12.638 1.00 12.25 65 TYR A N 1
ATOM 476 C CA . TYR A 1 94 ? 69.101 79.995 12.840 1.00 11.04 65 TYR A CA 1
ATOM 477 C C . TYR A 1 94 ? 67.765 80.713 12.519 1.00 13.01 65 TYR A C 1
ATOM 478 O O . TYR A 1 94 ? 66.971 80.188 11.748 1.00 12.70 65 TYR A O 1
ATOM 487 N N . ALA A 1 95 ? 67.520 81.876 13.126 1.00 9.77 66 ALA A N 1
ATOM 488 C CA . ALA A 1 95 ? 66.341 82.700 12.895 1.00 9.75 66 ALA A CA 1
ATOM 489 C C . ALA A 1 95 ? 66.215 83.054 11.406 1.00 16.27 66 ALA A C 1
ATOM 490 O O . ALA A 1 95 ? 65.086 83.227 10.954 1.00 16.57 66 ALA A O 1
ATOM 492 N N . MET A 1 96 ? 67.364 83.162 10.640 1.00 13.30 67 MET A N 1
ATOM 493 C CA . MET A 1 96 ? 67.375 83.451 9.190 1.00 12.13 67 MET A CA 1
ATOM 494 C C . MET A 1 96 ? 66.720 82.322 8.399 1.00 16.32 67 MET A C 1
ATOM 495 O O . MET A 1 96 ? 66.238 82.535 7.300 1.00 16.56 67 MET A O 1
ATOM 500 N N . ASN A 1 97 ? 66.666 81.136 8.996 1.00 15.50 68 ASN A N 1
ATOM 501 C CA . ASN A 1 97 ? 66.056 79.959 8.411 1.00 16.84 68 ASN A CA 1
ATOM 502 C C . ASN A 1 97 ? 64.642 79.675 8.946 1.00 20.36 68 ASN A C 1
ATOM 503 O O . ASN A 1 97 ? 63.709 79.496 8.137 1.00 20.36 68 ASN A O 1
ATOM 508 N N . HIS A 1 98 ? 64.470 79.663 10.292 1.00 14.18 69 HIS A N 1
ATOM 509 C CA . HIS A 1 98 ? 63.144 79.354 10.859 1.00 12.96 69 HIS A CA 1
ATOM 510 C C . HIS A 1 98 ? 62.106 80.482 10.648 1.00 15.51 69 HIS A C 1
ATOM 511 O O . HIS A 1 98 ? 60.903 80.228 10.542 1.00 12.57 69 HIS A O 1
ATOM 518 N N . ARG A 1 99 ? 62.617 81.721 10.560 1.00 13.22 70 ARG A N 1
ATOM 519 C CA . ARG A 1 99 ? 61.906 82.972 10.266 1.00 13.23 70 ARG A CA 1
ATOM 520 C C . ARG A 1 99 ? 60.871 83.480 11.284 1.00 16.65 70 ARG A C 1
ATOM 521 O O . ARG A 1 99 ? 60.161 84.442 11.014 1.00 18.29 70 ARG A O 1
ATOM 529 N N . SER A 1 100 ? 60.856 82.914 12.479 1.00 13.06 71 SER A N 1
ATOM 530 C CA . SER A 1 100 ? 60.029 83.396 13.577 1.00 13.27 71 SER A CA 1
ATOM 531 C C . SER A 1 100 ? 61.015 84.387 14.238 1.00 19.79 71 SER A C 1
ATOM 532 O O . SER A 1 100 ? 61.713 84.050 15.188 1.00 18.54 71 SER A O 1
ATOM 535 N N . VAL A 1 101 ? 61.150 85.580 13.627 1.00 19.15 72 VAL A N 1
ATOM 536 C CA . VAL A 1 101 ? 62.171 86.596 13.943 1.00 17.60 72 VAL A CA 1
ATOM 537 C C . VAL A 1 101 ? 61.901 87.567 15.083 1.00 20.97 72 VAL A C 1
ATOM 538 O O . VAL A 1 101 ? 62.830 88.239 15.540 1.00 19.94 72 VAL A O 1
ATOM 542 N N . ARG A 1 102 ? 60.639 87.614 15.551 1.00 18.18 73 ARG A N 1
ATOM 543 C CA . ARG A 1 102 ? 60.139 88.446 16.660 1.00 17.24 73 ARG A CA 1
ATOM 544 C C . ARG A 1 102 ? 59.046 87.664 17.387 1.00 19.97 73 ARG A C 1
ATOM 545 O O . ARG A 1 102 ? 58.484 86.727 16.817 1.00 19.69 73 ARG A O 1
ATOM 553 N N . ASN A 1 103 ? 58.708 88.083 18.626 1.00 14.71 74 ASN A N 1
ATOM 554 C CA . ASN A 1 103 ? 57.585 87.527 19.377 1.00 13.67 74 ASN A CA 1
ATOM 555 C C . ASN A 1 103 ? 56.333 87.781 18.535 1.00 16.38 74 ASN A C 1
ATOM 556 O O . ASN A 1 103 ? 56.159 88.886 17.997 1.00 15.17 74 ASN A O 1
ATOM 561 N N . GLY A 1 104 ? 55.546 86.731 18.317 1.00 14.12 75 GLY A N 1
ATOM 562 C CA . GLY A 1 104 ? 54.337 86.828 17.499 1.00 14.29 75 GLY A CA 1
ATOM 563 C C . GLY A 1 104 ? 54.542 86.508 16.027 1.00 21.18 75 GLY A C 1
ATOM 564 O O . GLY A 1 104 ? 53.559 86.418 15.295 1.00 21.53 75 GLY A O 1
ATOM 565 N N . THR A 1 105 ? 55.809 86.348 15.557 1.00 18.92 76 THR A N 1
ATOM 566 C CA . THR A 1 105 ? 56.069 86.025 14.148 1.00 18.69 76 THR A CA 1
ATOM 567 C C . THR A 1 105 ? 55.854 84.537 13.957 1.00 23.82 76 THR A C 1
ATOM 568 O O . THR A 1 105 ? 56.569 83.746 14.606 1.00 22.60 76 THR A O 1
ATOM 572 N N . PRO A 1 106 ? 54.890 84.138 13.080 1.00 20.41 77 PRO A N 1
ATOM 573 C CA . PRO A 1 106 ? 54.583 82.705 12.925 1.00 20.11 77 PRO A CA 1
ATOM 574 C C . PRO A 1 106 ? 55.738 81.848 12.441 1.00 22.52 77 PRO A C 1
ATOM 575 O O . PRO A 1 106 ? 56.611 82.304 11.710 1.00 20.95 77 PRO A O 1
ATOM 579 N N . LEU A 1 107 ? 55.751 80.612 12.907 1.00 20.99 78 LEU A N 1
ATOM 580 C CA . LEU A 1 107 ? 56.716 79.605 12.499 1.00 22.01 78 LEU A CA 1
ATOM 581 C C . LEU A 1 107 ? 55.950 78.668 11.558 1.00 29.05 78 LEU A C 1
ATOM 582 O O . LEU A 1 107 ? 54.807 78.314 11.881 1.00 30.36 78 LEU A O 1
ATOM 587 N N . ARG A 1 108 ? 56.541 78.309 10.378 1.00 26.15 79 ARG A N 1
ATOM 588 C CA . ARG A 1 108 ? 55.933 77.394 9.391 1.00 26.45 79 ARG A CA 1
ATOM 589 C C . ARG A 1 108 ? 55.461 76.100 10.105 1.00 32.25 79 ARG A C 1
ATOM 590 O O . ARG A 1 108 ? 56.187 75.553 10.941 1.00 30.63 79 ARG A O 1
ATOM 598 N N . HIS A 1 109 ? 54.251 75.627 9.785 1.00 31.32 80 HIS A N 1
ATOM 599 C CA . HIS A 1 109 ? 53.699 74.427 10.416 1.00 31.76 80 HIS A CA 1
ATOM 600 C C . HIS A 1 109 ? 54.507 73.154 10.169 1.00 34.71 80 HIS A C 1
ATOM 601 O O . HIS A 1 109 ? 54.578 72.299 11.052 1.00 35.76 80 HIS A O 1
ATOM 608 N N . ASP A 1 110 ? 55.113 73.035 8.979 1.00 28.91 81 ASP A N 1
ATOM 609 C CA . ASP A 1 110 ? 55.891 71.867 8.577 1.00 27.71 81 ASP A CA 1
ATOM 610 C C . ASP A 1 110 ? 57.383 71.920 8.992 1.00 30.29 81 ASP A C 1
ATOM 611 O O . ASP A 1 110 ? 58.166 71.072 8.550 1.00 30.96 81 ASP A O 1
ATOM 616 N N . THR A 1 111 ? 57.757 72.876 9.871 1.00 24.01 82 THR A N 1
ATOM 617 C CA . THR A 1 111 ? 59.128 73.007 10.370 1.00 22.55 82 THR A CA 1
ATOM 618 C C . THR A 1 111 ? 59.445 71.857 11.331 1.00 23.74 82 THR A C 1
ATOM 619 O O . THR A 1 111 ? 58.791 71.746 12.367 1.00 24.73 82 THR A O 1
ATOM 623 N N . PRO A 1 112 ? 60.440 71.002 11.017 1.00 16.70 83 PRO A N 1
ATOM 624 C CA . PRO A 1 112 ? 60.787 69.925 11.942 1.00 16.53 83 PRO A CA 1
ATOM 625 C C . PRO A 1 112 ? 61.298 70.482 13.272 1.00 21.23 83 PRO A C 1
ATOM 626 O O . PRO A 1 112 ? 62.017 71.475 13.299 1.00 19.78 83 PRO A O 1
ATOM 630 N N . ASN A 1 113 ? 60.853 69.899 14.380 1.00 19.48 84 ASN A N 1
ATOM 631 C CA . ASN A 1 113 ? 61.264 70.354 15.703 1.00 18.63 84 ASN A CA 1
ATOM 632 C C . ASN A 1 113 ? 61.641 69.157 16.564 1.00 23.43 84 ASN A C 1
ATOM 633 O O . ASN A 1 113 ? 61.464 68.017 16.119 1.00 23.13 84 ASN A O 1
ATOM 638 N N . ILE A 1 114 ? 62.187 69.400 17.777 1.00 19.41 85 ILE A N 1
ATOM 639 C CA . ILE A 1 114 ? 62.590 68.334 18.703 1.00 17.68 85 ILE A CA 1
ATOM 640 C C . ILE A 1 114 ? 61.428 67.372 19.045 1.00 20.66 85 ILE A C 1
ATOM 641 O O . ILE A 1 114 ? 61.655 66.175 19.090 1.00 21.27 85 ILE A O 1
ATOM 646 N N . ALA A 1 115 ? 60.198 67.884 19.225 1.00 16.85 86 ALA A N 1
ATOM 647 C CA . ALA A 1 115 ? 59.027 67.073 19.572 1.00 16.85 86 ALA A CA 1
ATOM 648 C C . ALA A 1 115 ? 58.568 66.168 18.414 1.00 21.90 86 ALA A C 1
ATOM 649 O O . ALA A 1 115 ? 58.377 64.966 18.618 1.00 21.79 86 ALA A O 1
ATOM 651 N N . THR A 1 116 ? 58.438 66.731 17.193 1.00 19.19 87 THR A N 1
ATOM 652 C CA . THR A 1 116 ? 58.039 65.975 15.997 1.00 19.34 87 THR A CA 1
ATOM 653 C C . THR A 1 116 ? 59.038 64.858 15.687 1.00 23.50 87 THR A C 1
ATOM 654 O O . THR A 1 116 ? 58.634 63.742 15.356 1.00 24.47 87 THR A O 1
ATOM 658 N N . GLU A 1 117 ? 60.338 65.156 15.830 1.00 19.76 88 GLU A N 1
ATOM 659 C CA . GLU A 1 117 ? 61.411 64.201 15.581 1.00 19.75 88 GLU A CA 1
ATOM 660 C C . GLU A 1 117 ? 61.511 63.138 16.668 1.00 23.02 88 GLU A C 1
ATOM 661 O O . GLU A 1 117 ? 61.736 61.980 16.331 1.00 24.31 88 GLU A O 1
ATOM 667 N N . MET A 1 118 ? 61.286 63.513 17.952 1.00 17.36 89 MET A N 1
ATOM 668 C CA . MET A 1 118 ? 61.252 62.580 19.083 1.00 16.88 89 MET A CA 1
ATOM 669 C C . MET A 1 118 ? 60.038 61.658 19.001 1.00 22.86 89 MET A C 1
ATOM 670 O O . MET A 1 118 ? 60.134 60.516 19.440 1.00 25.13 89 MET A O 1
ATOM 675 N N . ARG A 1 119 ? 58.915 62.128 18.406 1.00 18.63 90 ARG A N 1
ATOM 676 C CA . ARG A 1 119 ? 57.704 61.326 18.189 1.00 19.16 90 ARG A CA 1
ATOM 677 C C . ARG A 1 119 ? 57.965 60.182 17.203 1.00 23.99 90 ARG A C 1
ATOM 678 O O . ARG A 1 119 ? 57.392 59.090 17.353 1.00 22.49 90 ARG A O 1
ATOM 686 N N . LYS A 1 120 ? 58.856 60.438 16.211 1.00 21.66 91 LYS A N 1
ATOM 687 C CA . LYS A 1 120 ? 59.319 59.448 15.227 1.00 22.11 91 LYS A CA 1
ATOM 688 C C . LYS A 1 120 ? 60.152 58.350 15.919 1.00 26.59 91 LYS A C 1
ATOM 689 O O . LYS A 1 120 ? 60.118 57.198 15.494 1.00 27.29 91 LYS A O 1
ATOM 695 N N . ALA A 1 121 ? 60.843 58.706 17.022 1.00 23.58 92 ALA A N 1
ATOM 696 C CA . ALA A 1 121 ? 61.640 57.810 17.864 1.00 23.59 92 ALA A CA 1
ATOM 697 C C . ALA A 1 121 ? 60.768 57.053 18.919 1.00 27.77 92 ALA A C 1
ATOM 698 O O . ALA A 1 121 ? 61.295 56.230 19.677 1.00 27.51 92 ALA A O 1
ATOM 700 N N . GLY A 1 122 ? 59.452 57.324 18.925 1.00 23.66 93 GLY A N 1
ATOM 701 C CA . GLY A 1 122 ? 58.476 56.669 19.792 1.00 23.29 93 GLY A CA 1
ATOM 702 C C . GLY A 1 122 ? 58.219 57.348 21.122 1.00 27.70 93 GLY A C 1
ATOM 703 O O . GLY A 1 122 ? 57.537 56.790 21.985 1.00 28.39 93 GLY A O 1
ATOM 704 N N . TYR A 1 123 ? 58.752 58.559 21.301 1.00 23.27 94 TYR A N 1
ATOM 705 C CA . TYR A 1 123 ? 58.589 59.341 22.524 1.00 21.56 94 TYR A CA 1
ATOM 706 C C . TYR A 1 123 ? 57.355 60.230 22.504 1.00 26.30 94 TYR A C 1
ATOM 707 O O . TYR A 1 123 ? 57.004 60.794 21.462 1.00 25.05 94 TYR A O 1
ATOM 716 N N . LEU A 1 124 ? 56.721 60.389 23.680 1.00 23.03 95 LEU A N 1
ATOM 717 C CA . LEU A 1 124 ? 55.635 61.343 23.845 1.00 21.79 95 LEU A CA 1
ATOM 718 C C . LEU A 1 124 ? 56.298 62.532 24.550 1.00 21.80 95 LEU A C 1
ATOM 719 O O . LEU A 1 124 ? 56.682 62.402 25.715 1.00 20.48 95 LEU A O 1
ATOM 724 N N . PRO A 1 125 ? 56.525 63.667 23.840 1.00 17.35 96 PRO A N 1
ATOM 725 C CA . PRO A 1 125 ? 57.196 64.811 24.477 1.00 16.96 96 PRO A CA 1
ATOM 726 C C . PRO A 1 125 ? 56.303 65.476 25.525 1.00 21.45 96 PRO A C 1
ATOM 727 O O . PRO A 1 125 ? 55.287 66.085 25.192 1.00 23.26 96 PRO A O 1
ATOM 731 N N . LEU A 1 126 ? 56.656 65.319 26.800 1.00 17.32 97 LEU A N 1
ATOM 732 C CA . LEU A 1 126 ? 55.860 65.874 27.901 1.00 15.03 97 LEU A CA 1
ATOM 733 C C . LEU A 1 126 ? 56.285 67.295 28.202 1.00 20.67 97 LEU A C 1
ATOM 734 O O . LEU A 1 126 ? 57.474 67.543 28.437 1.00 21.69 97 LEU A O 1
ATOM 739 N N . LEU A 1 127 ? 55.321 68.235 28.174 1.00 15.43 98 LEU A N 1
ATOM 740 C CA . LEU A 1 127 ? 55.592 69.638 28.451 1.00 14.76 98 LEU A CA 1
ATOM 741 C C . LEU A 1 127 ? 55.115 70.126 29.797 1.00 18.28 98 LEU A C 1
ATOM 742 O O . LEU A 1 127 ? 53.924 70.081 30.108 1.00 16.80 98 LEU A O 1
ATOM 747 N N . PHE A 1 128 ? 56.067 70.652 30.582 1.00 16.23 99 PHE A N 1
ATOM 748 C CA . PHE A 1 128 ? 55.812 71.265 31.884 1.00 14.96 99 PHE A CA 1
ATOM 749 C C . PHE A 1 128 ? 56.253 72.708 31.760 1.00 16.39 99 PHE A C 1
ATOM 750 O O . PHE A 1 128 ? 57.446 73.005 31.900 1.00 15.11 99 PHE A O 1
ATOM 758 N N . GLY A 1 129 ? 55.304 73.560 31.376 1.00 11.29 100 GLY A N 1
ATOM 759 C CA . GLY A 1 129 ? 55.568 74.967 31.156 1.00 10.86 100 GLY A CA 1
ATOM 760 C C . GLY A 1 129 ? 55.039 75.568 29.875 1.00 15.29 100 GLY A C 1
ATOM 761 O O . GLY A 1 129 ? 53.828 75.651 29.691 1.00 16.24 100 GLY A O 1
ATOM 762 N N . TYR A 1 130 ? 55.942 76.086 29.028 1.00 12.04 101 TYR A N 1
ATOM 763 C CA . TYR A 1 130 ? 55.641 76.818 27.776 1.00 10.86 101 TYR A CA 1
ATOM 764 C C . TYR A 1 130 ? 56.721 76.624 26.710 1.00 15.57 101 TYR A C 1
ATOM 765 O O . TYR A 1 130 ? 57.848 76.284 27.050 1.00 13.91 101 TYR A O 1
ATOM 774 N N . THR A 1 131 ? 56.388 76.917 25.433 1.00 16.06 102 THR A N 1
ATOM 775 C CA . THR A 1 131 ? 57.318 76.876 24.267 1.00 16.17 102 THR A CA 1
ATOM 776 C C . THR A 1 131 ? 57.379 78.246 23.583 1.00 18.83 102 THR A C 1
ATOM 777 O O . THR A 1 131 ? 58.323 78.511 22.842 1.00 17.76 102 THR A O 1
ATOM 781 N N . ASP A 1 132 ? 56.382 79.120 23.850 1.00 16.27 103 ASP A N 1
ATOM 782 C CA . ASP A 1 132 ? 56.255 80.464 23.271 1.00 16.76 103 ASP A CA 1
ATOM 783 C C . ASP A 1 132 ? 56.312 80.453 21.752 1.00 20.10 103 ASP A C 1
ATOM 784 O O . ASP A 1 132 ? 57.055 81.237 21.131 1.00 20.13 103 ASP A O 1
ATOM 789 N N . THR A 1 133 ? 55.505 79.554 21.156 1.00 17.26 104 THR A N 1
ATOM 790 C CA . THR A 1 133 ? 55.444 79.335 19.716 1.00 18.01 104 THR A CA 1
ATOM 791 C C . THR A 1 133 ? 54.272 80.070 19.054 1.00 23.60 104 THR A C 1
ATOM 792 O O . THR A 1 133 ? 53.110 79.872 19.428 1.00 21.79 104 THR A O 1
ATOM 796 N N . SER A 1 134 ? 54.602 80.902 18.047 1.00 19.93 105 SER A N 1
ATOM 797 C CA . SER A 1 134 ? 53.626 81.618 17.246 1.00 19.37 105 SER A CA 1
ATOM 798 C C . SER A 1 134 ? 53.215 80.645 16.147 1.00 23.58 105 SER A C 1
ATOM 799 O O . SER A 1 134 ? 54.051 80.193 15.354 1.00 24.24 105 SER A O 1
ATOM 802 N N . GLN A 1 135 ? 51.946 80.251 16.167 1.00 19.99 106 GLN A N 1
ATOM 803 C CA . GLN A 1 135 ? 51.417 79.258 15.236 1.00 20.07 106 GLN A CA 1
ATOM 804 C C . GLN A 1 135 ? 51.231 79.774 13.812 1.00 22.72 106 GLN A C 1
ATOM 805 O O . GLN A 1 135 ? 51.093 80.983 13.597 1.00 21.43 106 GLN A O 1
ATOM 811 N N . ASP A 1 136 ? 51.264 78.843 12.844 1.00 20.30 107 ASP A N 1
ATOM 812 C CA . ASP A 1 136 ? 51.101 79.114 11.417 1.00 19.87 107 ASP A CA 1
ATOM 813 C C . ASP A 1 136 ? 49.606 79.354 11.119 1.00 27.28 107 ASP A C 1
ATOM 814 O O . ASP A 1 136 ? 48.787 78.437 11.307 1.00 27.09 107 ASP A O 1
ATOM 819 N N . PRO A 1 137 ? 49.230 80.581 10.663 1.00 25.86 108 PRO A N 1
ATOM 820 C CA . PRO A 1 137 ? 47.812 80.858 10.356 1.00 26.83 108 PRO A CA 1
ATOM 821 C C . PRO A 1 137 ? 47.216 79.964 9.267 1.00 32.81 108 PRO A C 1
ATOM 822 O O . PRO A 1 137 ? 45.999 79.785 9.235 1.00 34.04 108 PRO A O 1
ATOM 826 N N . ARG A 1 138 ? 48.074 79.403 8.391 1.00 29.76 109 ARG A N 1
ATOM 827 C CA . ARG A 1 138 ? 47.700 78.498 7.301 1.00 30.51 109 ARG A CA 1
ATOM 828 C C . ARG A 1 138 ? 47.238 77.120 7.824 1.00 36.73 109 ARG A C 1
ATOM 829 O O . ARG A 1 138 ? 46.512 76.418 7.126 1.00 37.80 109 ARG A O 1
ATOM 837 N N . ALA A 1 139 ? 47.657 76.740 9.049 1.00 33.92 110 ALA A N 1
ATOM 838 C CA . ALA A 1 139 ? 47.331 75.453 9.678 1.00 33.15 110 ALA A CA 1
ATOM 839 C C . ALA A 1 139 ? 46.097 75.459 10.589 1.00 36.43 110 ALA A C 1
ATOM 840 O O . ALA A 1 139 ? 45.680 74.383 11.045 1.00 37.20 110 ALA A O 1
ATOM 842 N N . TYR A 1 140 ? 45.521 76.649 10.870 1.00 31.38 111 TYR A N 1
ATOM 843 C CA . TYR A 1 140 ? 44.372 76.785 11.772 1.00 30.99 111 TYR A CA 1
ATOM 844 C C . TYR A 1 140 ? 43.235 77.649 11.223 1.00 34.55 111 TYR A C 1
ATOM 845 O O . TYR A 1 140 ? 43.463 78.496 10.358 1.00 33.04 111 TYR A O 1
ATOM 854 N N . ASP A 1 141 ? 42.013 77.490 11.805 1.00 32.91 112 ASP A N 1
ATOM 855 C CA . ASP A 1 141 ? 40.849 78.338 11.507 1.00 32.88 112 ASP A CA 1
ATOM 856 C C . ASP A 1 141 ? 41.205 79.747 12.026 1.00 36.19 112 ASP A C 1
ATOM 857 O O . ASP A 1 141 ? 41.873 79.849 13.059 1.00 33.39 112 ASP A O 1
ATOM 862 N N . ALA A 1 142 ? 40.783 80.816 11.302 1.00 33.65 113 ALA A N 1
ATOM 863 C CA . ALA A 1 142 ? 41.040 82.227 11.658 1.00 32.79 113 ALA A CA 1
ATOM 864 C C . ALA A 1 142 ? 40.724 82.576 13.121 1.00 34.36 113 ALA A C 1
ATOM 865 O O . ALA A 1 142 ? 41.499 83.309 13.738 1.00 31.99 113 ALA A O 1
ATOM 867 N N . ASN A 1 143 ? 39.616 82.009 13.673 1.00 31.48 114 ASN A N 1
ATOM 868 C CA . ASN A 1 143 ? 39.146 82.221 15.050 1.00 31.74 114 ASN A CA 1
ATOM 869 C C . ASN A 1 143 ? 39.692 81.221 16.125 1.00 34.05 114 ASN A C 1
ATOM 870 O O . ASN A 1 143 ? 39.264 81.259 17.279 1.00 32.98 114 ASN A O 1
ATOM 875 N N . ASP A 1 144 ? 40.645 80.362 15.755 1.00 29.44 115 ASP A N 1
ATOM 876 C CA . ASP A 1 144 ? 41.254 79.392 16.672 1.00 27.66 115 ASP A CA 1
ATOM 877 C C . ASP A 1 144 ? 42.002 80.059 17.856 1.00 28.64 115 ASP A C 1
ATOM 878 O O . ASP A 1 144 ? 42.770 81.004 17.627 1.00 26.45 115 ASP A O 1
ATOM 883 N N . PRO A 1 145 ? 41.837 79.538 19.113 1.00 24.00 116 PRO A N 1
ATOM 884 C CA . PRO A 1 145 ? 42.587 80.107 20.255 1.00 22.52 116 PRO A CA 1
ATOM 885 C C . PRO A 1 145 ? 44.108 80.137 20.043 1.00 24.08 116 PRO A C 1
ATOM 886 O O . PRO A 1 145 ? 44.752 81.093 20.461 1.00 22.59 116 PRO A O 1
ATOM 890 N N . ALA A 1 146 ? 44.664 79.112 19.363 1.00 21.99 117 ALA A N 1
ATOM 891 C CA . ALA A 1 146 ? 46.086 78.941 19.018 1.00 21.82 117 ALA A CA 1
ATOM 892 C C . ALA A 1 146 ? 46.690 80.125 18.254 1.00 28.43 117 ALA A C 1
ATOM 893 O O . ALA A 1 146 ? 47.915 80.310 18.283 1.00 27.95 117 ALA A O 1
ATOM 895 N N . LEU A 1 147 ? 45.831 80.914 17.559 1.00 25.36 118 LEU A N 1
ATOM 896 C CA . LEU A 1 147 ? 46.242 82.094 16.797 1.00 24.33 118 LEU A CA 1
ATOM 897 C C . LEU A 1 147 ? 46.033 83.410 17.583 1.00 26.33 118 LEU A C 1
ATOM 898 O O . LEU A 1 147 ? 46.182 84.487 17.017 1.00 24.78 118 LEU A O 1
ATOM 903 N N . LYS A 1 148 ? 45.668 83.320 18.868 1.00 23.98 119 LYS A N 1
ATOM 904 C CA . LYS A 1 148 ? 45.419 84.503 19.709 1.00 23.45 119 LYS A CA 1
ATOM 905 C C . LYS A 1 148 ? 46.528 84.767 20.728 1.00 26.67 119 LYS A C 1
ATOM 906 O O . LYS A 1 148 ? 46.532 85.801 21.386 1.00 25.40 119 LYS A O 1
ATOM 912 N N . THR A 1 149 ? 47.494 83.850 20.817 1.00 25.06 120 THR A N 1
ATOM 913 C CA . THR A 1 149 ? 48.625 83.962 21.739 1.00 25.16 120 THR A CA 1
ATOM 914 C C . THR A 1 149 ? 49.933 83.456 21.127 1.00 27.90 120 THR A C 1
ATOM 915 O O . THR A 1 149 ? 49.923 82.438 20.436 1.00 25.49 120 THR A O 1
ATOM 919 N N . TYR A 1 150 ? 51.056 84.167 21.391 1.00 27.36 121 TYR A N 1
ATOM 920 C CA . TYR A 1 150 ? 52.362 83.727 20.923 1.00 28.54 121 TYR A CA 1
ATOM 921 C C . TYR A 1 150 ? 53.108 82.902 21.983 1.00 34.23 121 TYR A C 1
ATOM 922 O O . TYR A 1 150 ? 54.307 82.655 21.855 1.00 35.74 121 TYR A O 1
ATOM 931 N N . GLU A 1 151 ? 52.377 82.466 23.021 1.00 29.95 122 GLU A N 1
ATOM 932 C CA . GLU A 1 151 ? 52.855 81.644 24.129 1.00 28.73 122 GLU A CA 1
ATOM 933 C C . GLU A 1 151 ? 52.371 80.200 23.962 1.00 31.06 122 GLU A C 1
ATOM 934 O O . GLU A 1 151 ? 52.657 79.347 24.815 1.00 30.67 122 GLU A O 1
ATOM 940 N N . PHE A 1 152 ? 51.611 79.944 22.881 1.00 26.69 123 PHE A N 1
ATOM 941 C CA . PHE A 1 152 ? 50.999 78.658 22.551 1.00 26.29 123 PHE A CA 1
ATOM 942 C C . PHE A 1 152 ? 52.005 77.481 22.390 1.00 28.59 123 PHE A C 1
ATOM 943 O O . PHE A 1 152 ? 53.071 77.697 21.799 1.00 27.23 123 PHE A O 1
ATOM 951 N N . PRO A 1 153 ? 51.692 76.249 22.919 1.00 23.51 124 PRO A N 1
ATOM 952 C CA . PRO A 1 153 ? 52.628 75.118 22.759 1.00 22.48 124 PRO A CA 1
ATOM 953 C C . PRO A 1 153 ? 52.834 74.641 21.317 1.00 25.30 124 PRO A C 1
ATOM 954 O O . PRO A 1 153 ? 51.892 74.527 20.527 1.00 24.50 124 PRO A O 1
ATOM 958 N N . MET A 1 154 ? 54.096 74.339 21.010 1.00 20.51 125 MET A N 1
ATOM 959 C CA . MET A 1 154 ? 54.599 73.863 19.735 1.00 19.72 125 MET A CA 1
ATOM 960 C C . MET A 1 154 ? 54.024 72.481 19.395 1.00 25.91 125 MET A C 1
ATOM 961 O O . MET A 1 154 ? 53.888 71.625 20.273 1.00 25.07 125 MET A O 1
ATOM 966 N N . ARG A 1 155 ? 53.700 72.290 18.100 1.00 23.67 126 ARG A N 1
ATOM 967 C CA . ARG A 1 155 ? 53.217 71.072 17.466 1.00 24.67 126 ARG A CA 1
ATOM 968 C C . ARG A 1 155 ? 54.137 69.897 17.842 1.00 27.61 126 ARG A C 1
ATOM 969 O O . ARG A 1 155 ? 55.361 69.988 17.672 1.00 27.06 126 ARG A O 1
ATOM 977 N N . GLY A 1 156 ? 53.533 68.824 18.356 1.00 21.77 127 GLY A N 1
ATOM 978 C CA . GLY A 1 156 ? 54.260 67.635 18.769 1.00 21.19 127 GLY A CA 1
ATOM 979 C C . GLY A 1 156 ? 54.364 67.504 20.272 1.00 25.20 127 GLY A C 1
ATOM 980 O O . GLY A 1 156 ? 54.416 66.387 20.785 1.00 26.45 127 GLY A O 1
ATOM 981 N N . PHE A 1 157 ? 54.394 68.640 20.999 1.00 20.24 128 PHE A N 1
ATOM 982 C CA . PHE A 1 157 ? 54.477 68.634 22.459 1.00 18.30 128 PHE A CA 1
ATOM 983 C C . PHE A 1 157 ? 53.154 68.288 23.086 1.00 24.24 128 PHE A C 1
ATOM 984 O O . PHE A 1 157 ? 52.107 68.798 22.675 1.00 24.01 128 PHE A O 1
ATOM 992 N N . HIS A 1 158 ? 53.202 67.397 24.079 1.00 22.01 129 HIS A N 1
ATOM 993 C CA . HIS A 1 158 ? 52.030 66.988 24.810 1.00 22.63 129 HIS A CA 1
ATOM 994 C C . HIS A 1 158 ? 52.110 67.720 26.144 1.00 25.37 129 HIS A C 1
ATOM 995 O O . HIS A 1 158 ? 52.998 67.469 26.965 1.00 22.95 129 HIS A O 1
ATOM 1002 N N . GLU A 1 159 ? 51.223 68.703 26.308 1.00 21.83 130 GLU A N 1
ATOM 1003 C CA . GLU A 1 159 ? 51.196 69.538 27.491 1.00 21.37 130 GLU A CA 1
ATOM 1004 C C . GLU A 1 159 ? 50.586 68.816 28.691 1.00 25.77 130 GLU A C 1
ATOM 1005 O O . GLU A 1 159 ? 49.438 68.394 28.631 1.00 26.19 130 GLU A O 1
ATOM 1011 N N . VAL A 1 160 ? 51.383 68.664 29.762 1.00 22.34 131 VAL A N 1
ATOM 1012 C CA . VAL A 1 160 ? 50.987 68.063 31.033 1.00 21.98 131 VAL A CA 1
ATOM 1013 C C . VAL A 1 160 ? 50.512 69.194 31.983 1.00 26.17 131 VAL A C 1
ATOM 1014 O O . VAL A 1 160 ? 49.434 69.087 32.569 1.00 26.19 131 VAL A O 1
ATOM 1018 N N . THR A 1 161 ? 51.308 70.283 32.095 1.00 21.82 132 THR A N 1
ATOM 1019 C CA . THR A 1 161 ? 51.014 71.463 32.893 1.00 19.42 132 THR A CA 1
ATOM 1020 C C . THR A 1 161 ? 51.283 72.694 32.052 1.00 20.79 132 THR A C 1
ATOM 1021 O O . THR A 1 161 ? 52.409 72.879 31.574 1.00 20.40 132 THR A O 1
ATOM 1025 N N . GLU A 1 162 ? 50.248 73.550 31.906 1.00 15.04 133 GLU A N 1
ATOM 1026 C CA . GLU A 1 162 ? 50.324 74.829 31.214 1.00 14.60 133 GLU A CA 1
ATOM 1027 C C . GLU A 1 162 ? 50.892 75.842 32.210 1.00 18.06 133 GLU A C 1
ATOM 1028 O O . GLU A 1 162 ? 50.343 76.028 33.299 1.00 16.74 133 GLU A O 1
ATOM 1034 N N . MET A 1 163 ? 51.966 76.516 31.822 1.00 15.46 134 MET A N 1
ATOM 1035 C CA . MET A 1 163 ? 52.603 77.512 32.669 1.00 14.89 134 MET A CA 1
ATOM 1036 C C . MET A 1 163 ? 53.324 78.557 31.822 1.00 18.01 134 MET A C 1
ATOM 1037 O O . MET A 1 163 ? 54.556 78.640 31.806 1.00 16.95 134 MET A O 1
ATOM 1042 N N . ARG A 1 164 ? 52.516 79.363 31.125 1.00 14.45 135 ARG A N 1
ATOM 1043 C CA . ARG A 1 164 ? 52.972 80.488 30.333 1.00 14.23 135 ARG A CA 1
ATOM 1044 C C . ARG A 1 164 ? 52.724 81.729 31.199 1.00 17.96 135 ARG A C 1
ATOM 1045 O O . ARG A 1 164 ? 51.673 81.826 31.835 1.00 17.70 135 ARG A O 1
ATOM 1053 N N . LEU A 1 165 ? 53.687 82.677 31.203 1.00 15.89 136 LEU A N 1
ATOM 1054 C CA . LEU A 1 165 ? 53.670 83.906 31.985 1.00 15.05 136 LEU A CA 1
ATOM 1055 C C . LEU A 1 165 ? 52.373 84.717 31.920 1.00 19.11 136 LEU A C 1
ATOM 1056 O O . LEU A 1 165 ? 51.844 85.083 32.966 1.00 20.39 136 LEU A O 1
ATOM 1061 N N . GLU A 1 166 ? 51.828 84.936 30.736 1.00 16.68 137 GLU A N 1
ATOM 1062 C CA . GLU A 1 166 ? 50.583 85.708 30.580 1.00 17.41 137 GLU A CA 1
ATOM 1063 C C . GLU A 1 166 ? 49.304 84.896 30.876 1.00 22.37 137 GLU A C 1
ATOM 1064 O O . GLU A 1 166 ? 48.208 85.473 30.938 1.00 23.82 137 GLU A O 1
ATOM 1070 N N . MET A 1 167 ? 49.448 83.575 31.121 1.00 17.23 138 MET A N 1
ATOM 1071 C CA . MET A 1 167 ? 48.317 82.705 31.446 1.00 17.36 138 MET A CA 1
ATOM 1072 C C . MET A 1 167 ? 48.433 82.059 32.849 1.00 20.93 138 MET A C 1
ATOM 1073 O O . MET A 1 167 ? 47.926 82.633 33.826 1.00 20.07 138 MET A O 1
ATOM 1078 N N . SER A 1 168 ? 49.116 80.885 32.946 1.00 16.92 139 SER A N 1
ATOM 1079 C CA . SER A 1 168 ? 49.353 80.139 34.191 1.00 16.04 139 SER A CA 1
ATOM 1080 C C . SER A 1 168 ? 48.070 79.836 34.970 1.00 21.43 139 SER A C 1
ATOM 1081 O O . SER A 1 168 ? 48.019 80.054 36.185 1.00 21.45 139 SER A O 1
ATOM 1084 N N . TYR A 1 169 ? 47.028 79.325 34.261 1.00 19.57 140 TYR A N 1
ATOM 1085 C CA . TYR A 1 169 ? 45.735 78.984 34.861 1.00 19.94 140 TYR A CA 1
ATOM 1086 C C . TYR A 1 169 ? 45.834 77.946 35.983 1.00 21.91 140 TYR A C 1
ATOM 1087 O O . TYR A 1 169 ? 45.281 78.217 37.049 1.00 22.05 140 TYR A O 1
ATOM 1096 N N . PRO A 1 170 ? 46.608 76.828 35.834 1.00 17.40 141 PRO A N 1
ATOM 1097 C CA . PRO A 1 170 ? 46.785 75.897 36.967 1.00 16.20 141 PRO A CA 1
ATOM 1098 C C . PRO A 1 170 ? 47.364 76.590 38.215 1.00 16.63 141 PRO A C 1
ATOM 1099 O O . PRO A 1 170 ? 46.842 76.384 39.302 1.00 14.42 141 PRO A O 1
ATOM 1103 N N . TRP A 1 171 ? 48.424 77.425 38.059 1.00 13.82 142 TRP A N 1
ATOM 1104 C CA . TRP A 1 171 ? 49.038 78.158 39.173 1.00 13.33 142 TRP A CA 1
ATOM 1105 C C . TRP A 1 171 ? 48.096 79.209 39.759 1.00 18.31 142 TRP A C 1
ATOM 1106 O O . TRP A 1 171 ? 48.008 79.311 40.980 1.00 19.70 142 TRP A O 1
ATOM 1117 N N . GLN A 1 172 ? 47.348 79.940 38.908 1.00 14.56 143 GLN A N 1
ATOM 1118 C CA . GLN A 1 172 ? 46.360 80.940 39.357 1.00 13.94 143 GLN A CA 1
ATOM 1119 C C . GLN A 1 172 ? 45.264 80.290 40.154 1.00 19.88 143 GLN A C 1
ATOM 1120 O O . GLN A 1 172 ? 44.793 80.888 41.126 1.00 21.62 143 GLN A O 1
ATOM 1126 N N . SER A 1 173 ? 44.843 79.068 39.752 1.00 15.99 144 SER A N 1
ATOM 1127 C CA . SER A 1 173 ? 43.790 78.313 40.452 1.00 15.05 144 SER A CA 1
ATOM 1128 C C . SER A 1 173 ? 44.310 77.754 41.788 1.00 17.36 144 SER A C 1
ATOM 1129 O O . SER A 1 173 ? 43.594 77.809 42.773 1.00 18.66 144 SER A O 1
ATOM 1132 N N . HIS A 1 174 ? 45.576 77.317 41.840 1.00 14.40 145 HIS A N 1
ATOM 1133 C CA . HIS A 1 174 ? 46.261 76.868 43.059 1.00 15.17 145 HIS A CA 1
ATOM 1134 C C . HIS A 1 174 ? 46.214 78.017 44.098 1.00 19.23 145 HIS A C 1
ATOM 1135 O O . HIS A 1 174 ? 45.825 77.798 45.243 1.00 18.28 145 HIS A O 1
ATOM 1142 N N . LEU A 1 175 ? 46.509 79.251 43.652 1.00 17.29 146 LEU A N 1
ATOM 1143 C CA . LEU A 1 175 ? 46.482 80.467 44.473 1.00 17.36 146 LEU A CA 1
ATOM 1144 C C . LEU A 1 175 ? 45.087 80.814 45.005 1.00 22.91 146 LEU A C 1
ATOM 1145 O O . LEU A 1 175 ? 44.967 81.136 46.184 1.00 23.56 146 LEU A O 1
ATOM 1150 N N . LYS A 1 176 ? 44.036 80.741 44.158 1.00 18.96 147 LYS A N 1
ATOM 1151 C CA . LYS A 1 176 ? 42.667 81.010 44.600 1.00 18.35 147 LYS A CA 1
ATOM 1152 C C . LYS A 1 176 ? 42.213 79.960 45.619 1.00 22.48 147 LYS A C 1
ATOM 1153 O O . LYS A 1 176 ? 41.625 80.326 46.643 1.00 22.64 147 LYS A O 1
ATOM 1159 N N . ASN A 1 177 ? 42.509 78.663 45.355 1.00 19.33 148 ASN A N 1
ATOM 1160 C CA . ASN A 1 177 ? 42.135 77.521 46.223 1.00 18.48 148 ASN A CA 1
ATOM 1161 C C . ASN A 1 177 ? 42.835 77.491 47.582 1.00 21.76 148 ASN A C 1
ATOM 1162 O O . ASN A 1 177 ? 42.277 76.974 48.550 1.00 22.75 148 ASN A O 1
ATOM 1167 N N . ARG A 1 178 ? 44.031 78.069 47.655 1.00 17.82 149 ARG A N 1
ATOM 1168 C CA . ARG A 1 178 ? 44.816 78.164 48.875 1.00 18.04 149 ARG A CA 1
ATOM 1169 C C . ARG A 1 178 ? 44.379 79.385 49.661 1.00 24.42 149 ARG A C 1
ATOM 1170 O O . ARG A 1 178 ? 44.814 79.579 50.799 1.00 25.84 149 ARG A O 1
ATOM 1178 N N . GLY A 1 179 ? 43.488 80.169 49.061 1.00 21.04 150 GLY A N 1
ATOM 1179 C CA . GLY A 1 179 ? 42.856 81.311 49.698 1.00 21.48 150 GLY A CA 1
ATOM 1180 C C . GLY A 1 179 ? 43.542 82.650 49.571 1.00 27.55 150 GLY A C 1
ATOM 1181 O O . GLY A 1 179 ? 43.321 83.533 50.412 1.00 29.48 150 GLY A O 1
ATOM 1182 N N . TYR A 1 180 ? 44.344 82.837 48.511 1.00 23.53 151 TYR A N 1
ATOM 1183 C CA . TYR A 1 180 ? 44.988 84.120 48.275 1.00 23.67 151 TYR A CA 1
ATOM 1184 C C . TYR A 1 180 ? 43.982 85.098 47.658 1.00 30.99 151 TYR A C 1
ATOM 1185 O O . TYR A 1 180 ? 43.177 84.713 46.813 1.00 32.26 151 TYR A O 1
ATOM 1194 N N . ALA A 1 181 ? 44.001 86.343 48.116 1.00 28.99 152 ALA A N 1
ATOM 1195 C CA . ALA A 1 181 ? 43.058 87.341 47.650 1.00 30.03 152 ALA A CA 1
ATOM 1196 C C . ALA A 1 181 ? 43.670 88.158 46.535 1.00 37.04 152 ALA A C 1
ATOM 1197 O O . ALA A 1 181 ? 44.688 88.819 46.750 1.00 39.14 152 ALA A O 1
ATOM 1199 N N . PHE A 1 182 ? 43.085 88.076 45.329 1.00 32.91 153 PHE A N 1
ATOM 1200 C CA . PHE A 1 182 ? 43.515 88.837 44.148 1.00 32.49 153 PHE A CA 1
ATOM 1201 C C . PHE A 1 182 ? 42.379 88.937 43.143 1.00 36.71 153 PHE A C 1
ATOM 1202 O O . PHE A 1 182 ? 41.794 87.924 42.763 1.00 35.84 153 PHE A O 1
ATOM 1210 N N . ASP A 1 183 ? 42.025 90.163 42.768 1.00 35.13 154 ASP A N 1
ATOM 1211 C CA . ASP A 1 183 ? 40.938 90.409 41.818 1.00 35.70 154 ASP A CA 1
ATOM 1212 C C . ASP A 1 183 ? 41.428 90.480 40.371 1.00 36.27 154 ASP A C 1
ATOM 1213 O O . ASP A 1 183 ? 40.618 90.438 39.449 1.00 37.07 154 ASP A O 1
ATOM 1218 N N . ASP A 1 184 ? 42.754 90.549 40.188 1.00 30.60 155 ASP A N 1
ATOM 1219 C CA . ASP A 1 184 ? 43.458 90.620 38.902 1.00 29.75 155 ASP A CA 1
ATOM 1220 C C . ASP A 1 184 ? 44.743 89.801 38.997 1.00 27.82 155 ASP A C 1
ATOM 1221 O O . ASP A 1 184 ? 45.392 89.814 40.048 1.00 26.95 155 ASP A O 1
ATOM 1226 N N . TYR A 1 185 ? 45.125 89.120 37.902 1.00 20.45 156 TYR A N 1
ATOM 1227 C CA . TYR A 1 185 ? 46.367 88.340 37.812 1.00 18.28 156 TYR A CA 1
ATOM 1228 C C . TYR A 1 185 ? 47.612 89.218 38.069 1.00 24.96 156 TYR A C 1
ATOM 1229 O O . TYR A 1 185 ? 48.543 88.748 38.729 1.00 25.31 156 TYR A O 1
ATOM 1238 N N . ALA A 1 186 ? 47.609 90.491 37.604 1.00 22.36 157 ALA A N 1
ATOM 1239 C CA . ALA A 1 186 ? 48.731 91.431 37.820 1.00 22.61 157 ALA A CA 1
ATOM 1240 C C . ALA A 1 186 ? 49.014 91.763 39.317 1.00 26.24 157 ALA A C 1
ATOM 1241 O O . ALA A 1 186 ? 50.133 92.142 39.653 1.00 26.22 157 ALA A O 1
ATOM 1243 N N . GLN A 1 187 ? 48.017 91.592 40.204 1.00 22.33 158 GLN A N 1
ATOM 1244 C CA . GLN A 1 187 ? 48.153 91.840 41.643 1.00 21.91 158 GLN A CA 1
ATOM 1245 C C . GLN A 1 187 ? 49.079 90.830 42.350 1.00 22.53 158 GLN A C 1
ATOM 1246 O O . GLN A 1 187 ? 49.666 91.145 43.378 1.00 20.90 158 GLN A O 1
ATOM 1252 N N . VAL A 1 188 ? 49.177 89.623 41.802 1.00 18.71 159 VAL A N 1
ATOM 1253 C CA . VAL A 1 188 ? 49.992 88.490 42.274 1.00 18.24 159 VAL A CA 1
ATOM 1254 C C . VAL A 1 188 ? 51.519 88.851 42.295 1.00 19.59 159 VAL A C 1
ATOM 1255 O O . VAL A 1 188 ? 52.248 88.393 43.160 1.00 18.25 159 VAL A O 1
ATOM 1259 N N . TYR A 1 189 ? 51.964 89.693 41.356 1.00 15.97 160 TYR A N 1
ATOM 1260 C CA . TYR A 1 189 ? 53.367 90.092 41.155 1.00 14.91 160 TYR A CA 1
ATOM 1261 C C . TYR A 1 189 ? 53.819 91.346 41.907 1.00 14.96 160 TYR A C 1
ATOM 1262 O O . TYR A 1 189 ? 54.996 91.720 41.829 1.00 12.40 160 TYR A O 1
ATOM 1271 N N . VAL A 1 190 ? 52.876 92.002 42.612 1.00 12.10 161 VAL A N 1
ATOM 1272 C CA . VAL A 1 190 ? 53.137 93.217 43.388 1.00 11.65 161 VAL A CA 1
ATOM 1273 C C . VAL A 1 190 ? 53.823 92.811 44.717 1.00 15.33 161 VAL A C 1
ATOM 1274 O O . VAL A 1 190 ? 53.261 91.995 45.455 1.00 14.01 161 VAL A O 1
ATOM 1278 N N . PRO A 1 191 ? 55.044 93.329 45.006 1.00 12.59 162 PRO A N 1
ATOM 1279 C CA . PRO A 1 191 ? 55.708 92.996 46.272 1.00 13.85 162 PRO A CA 1
ATOM 1280 C C . PRO A 1 191 ? 54.929 93.553 47.462 1.00 19.88 162 PRO A C 1
ATOM 1281 O O . PRO A 1 191 ? 54.339 94.641 47.372 1.00 20.70 162 PRO A O 1
ATOM 1285 N N . ARG A 1 192 ? 54.881 92.791 48.550 1.00 16.16 163 ARG A N 1
ATOM 1286 C CA . ARG A 1 192 ? 54.180 93.187 49.773 1.00 17.07 163 ARG A CA 1
ATOM 1287 C C . ARG A 1 192 ? 54.716 94.535 50.267 1.00 19.63 163 ARG A C 1
ATOM 1288 O O . ARG A 1 192 ? 55.925 94.677 50.472 1.00 17.15 163 ARG A O 1
ATOM 1296 N N . PRO A 1 193 ? 53.835 95.548 50.410 1.00 17.40 164 PRO A N 1
ATOM 1297 C CA . PRO A 1 193 ? 54.301 96.836 50.940 1.00 18.61 164 PRO A CA 1
ATOM 1298 C C . PRO A 1 193 ? 54.533 96.739 52.459 1.00 25.06 164 PRO A C 1
ATOM 1299 O O . PRO A 1 193 ? 54.162 95.734 53.077 1.00 24.10 164 PRO A O 1
ATOM 1303 N N . ASP A 1 194 ? 55.121 97.787 53.063 1.00 24.58 165 ASP A N 1
ATOM 1304 C CA . ASP A 1 194 ? 55.351 97.860 54.505 1.00 25.29 165 ASP A CA 1
ATOM 1305 C C . ASP A 1 194 ? 54.029 97.859 55.273 1.00 31.00 165 ASP A C 1
ATOM 1306 O O . ASP A 1 194 ? 52.969 98.030 54.663 1.00 30.10 165 ASP A O 1
ATOM 1311 N N . ALA A 1 195 ? 54.093 97.649 56.617 1.00 29.79 166 ALA A N 1
ATOM 1312 C CA . ALA A 1 195 ? 52.929 97.631 57.518 1.00 29.57 166 ALA A CA 1
ATOM 1313 C C . ALA A 1 195 ? 52.054 98.870 57.327 1.00 34.96 166 ALA A C 1
ATOM 1314 O O . ALA A 1 195 ? 50.835 98.743 57.271 1.00 35.54 166 ALA A O 1
ATOM 1316 N N . ASP A 1 196 ? 52.685 100.048 57.149 1.00 32.15 167 ASP A N 1
ATOM 1317 C CA . ASP A 1 196 ? 52.003 101.327 56.936 1.00 32.90 167 ASP A CA 1
ATOM 1318 C C . ASP A 1 196 ? 51.456 101.528 55.509 1.00 37.13 167 ASP A C 1
ATOM 1319 O O . ASP A 1 196 ? 50.863 102.565 55.231 1.00 38.92 167 ASP A O 1
ATOM 1324 N N . GLY A 1 197 ? 51.660 100.547 54.632 1.00 30.99 168 GLY A N 1
ATOM 1325 C CA . GLY A 1 197 ? 51.199 100.581 53.249 1.00 29.81 168 GLY A CA 1
ATOM 1326 C C . GLY A 1 197 ? 52.184 101.160 52.244 1.00 34.67 168 GLY A C 1
ATOM 1327 O O . GLY A 1 197 ? 51.865 101.239 51.053 1.00 33.68 168 GLY A O 1
ATOM 1328 N N . THR A 1 198 ? 53.384 101.589 52.710 1.00 31.97 169 THR A N 1
ATOM 1329 C CA . THR A 1 198 ? 54.441 102.151 51.861 1.00 31.96 169 THR A CA 1
ATOM 1330 C C . THR A 1 198 ? 54.970 101.086 50.898 1.00 34.84 169 THR A C 1
ATOM 1331 O O . THR A 1 198 ? 55.412 100.027 51.368 1.00 32.72 169 THR A O 1
ATOM 1335 N N . PRO A 1 199 ? 54.947 101.348 49.559 1.00 31.65 170 PRO A N 1
ATOM 1336 C CA . PRO A 1 199 ? 55.468 100.347 48.606 1.00 30.37 170 PRO A CA 1
ATOM 1337 C C . PRO A 1 199 ? 56.940 100.055 48.862 1.00 30.97 170 PRO A C 1
ATOM 1338 O O . PRO A 1 199 ? 57.719 100.970 49.149 1.00 29.81 170 PRO A O 1
ATOM 1342 N N . ARG A 1 200 ? 57.285 98.758 48.849 1.00 25.28 171 ARG A N 1
ATOM 1343 C CA . ARG A 1 200 ? 58.622 98.250 49.120 1.00 23.63 171 ARG A CA 1
ATOM 1344 C C . ARG A 1 200 ? 59.088 97.458 47.899 1.00 24.29 171 ARG A C 1
ATOM 1345 O O . ARG A 1 200 ? 58.439 96.477 47.510 1.00 21.99 171 ARG A O 1
ATOM 1353 N N . LEU A 1 201 ? 60.194 97.919 47.281 1.00 20.24 172 LEU A N 1
ATOM 1354 C CA . LEU A 1 201 ? 60.766 97.336 46.055 1.00 20.11 172 LEU A CA 1
ATOM 1355 C C . LEU A 1 201 ? 61.124 95.851 46.177 1.00 22.19 172 LEU A C 1
ATOM 1356 O O . LEU A 1 201 ? 60.760 95.068 45.288 1.00 19.28 172 LEU A O 1
ATOM 1361 N N . ASN A 1 202 ? 61.810 95.469 47.275 1.00 19.26 173 ASN A N 1
ATOM 1362 C CA . ASN A 1 202 ? 62.164 94.069 47.539 1.00 18.52 173 ASN A CA 1
ATOM 1363 C C . ASN A 1 202 ? 61.269 93.454 48.614 1.00 18.98 173 ASN A C 1
ATOM 1364 O O . ASN A 1 202 ? 61.700 92.573 49.372 1.00 18.53 173 ASN A O 1
ATOM 1369 N N . GLY A 1 203 ? 60.014 93.912 48.645 1.00 13.87 174 GLY A N 1
ATOM 1370 C CA . GLY A 1 203 ? 58.992 93.384 49.536 1.00 12.33 174 GLY A CA 1
ATOM 1371 C C . GLY A 1 203 ? 58.734 91.926 49.181 1.00 17.19 174 GLY A C 1
ATOM 1372 O O . GLY A 1 203 ? 58.877 91.536 48.015 1.00 15.23 174 GLY A O 1
ATOM 1373 N N . PRO A 1 204 ? 58.444 91.063 50.168 1.00 17.94 175 PRO A N 1
ATOM 1374 C CA . PRO A 1 204 ? 58.179 89.643 49.836 1.00 19.14 175 PRO A CA 1
ATOM 1375 C C . PRO A 1 204 ? 56.947 89.462 48.927 1.00 24.82 175 PRO A C 1
ATOM 1376 O O . PRO A 1 204 ? 56.041 90.287 48.946 1.00 25.35 175 PRO A O 1
ATOM 1380 N N . ALA A 1 205 ? 56.917 88.415 48.112 1.00 21.24 176 ALA A N 1
ATOM 1381 C CA . ALA A 1 205 ? 55.763 88.160 47.248 1.00 20.30 176 ALA A CA 1
ATOM 1382 C C . ALA A 1 205 ? 54.514 87.848 48.094 1.00 23.89 176 ALA A C 1
ATOM 1383 O O . ALA A 1 205 ? 54.647 87.415 49.238 1.00 23.20 176 ALA A O 1
ATOM 1385 N N . MET A 1 206 ? 53.316 88.110 47.535 1.00 21.60 177 MET A N 1
ATOM 1386 C CA . MET A 1 206 ? 51.980 87.867 48.120 1.00 21.43 177 MET A CA 1
ATOM 1387 C C . MET A 1 206 ? 51.856 86.394 48.569 1.00 21.44 177 MET A C 1
ATOM 1388 O O . MET A 1 206 ? 51.263 86.098 49.604 1.00 19.46 177 MET A O 1
ATOM 1393 N N . TYR A 1 207 ? 52.426 85.484 47.768 1.00 18.01 178 TYR A N 1
ATOM 1394 C CA . TYR A 1 207 ? 52.417 84.037 47.989 1.00 17.06 178 TYR A CA 1
ATOM 1395 C C . TYR A 1 207 ? 53.646 83.565 48.774 1.00 20.09 178 TYR A C 1
ATOM 1396 O O . TYR A 1 207 ? 54.740 84.125 48.628 1.00 19.44 178 TYR A O 1
ATOM 1405 N N . ARG A 1 208 ? 53.459 82.531 49.596 1.00 16.65 179 ARG A N 1
ATOM 1406 C CA . ARG A 1 208 ? 54.548 81.903 50.362 1.00 17.13 179 ARG A CA 1
ATOM 1407 C C . ARG A 1 208 ? 55.406 81.114 49.365 1.00 19.88 179 ARG A C 1
ATOM 1408 O O . ARG A 1 208 ? 54.929 80.822 48.262 1.00 19.18 179 ARG A O 1
ATOM 1416 N N . ALA A 1 209 ? 56.665 80.804 49.731 1.00 13.77 180 ALA A N 1
ATOM 1417 C CA . ALA A 1 209 ? 57.609 80.057 48.893 1.00 13.46 180 ALA A CA 1
ATOM 1418 C C . ALA A 1 209 ? 57.045 78.723 48.390 1.00 18.40 180 ALA A C 1
ATOM 1419 O O . ALA A 1 209 ? 57.211 78.410 47.218 1.00 18.23 180 ALA A O 1
ATOM 1421 N N . GLU A 1 210 ? 56.336 77.965 49.254 1.00 15.30 181 GLU A N 1
ATOM 1422 C CA . GLU A 1 210 ? 55.743 76.686 48.874 1.00 15.57 181 GLU A CA 1
ATOM 1423 C C . GLU A 1 210 ? 54.579 76.839 47.884 1.00 19.45 181 GLU A C 1
ATOM 1424 O O . GLU A 1 210 ? 54.149 75.836 47.304 1.00 21.33 181 GLU A O 1
ATOM 1430 N N . ASP A 1 211 ? 54.078 78.079 47.690 1.00 13.75 182 ASP A N 1
ATOM 1431 C CA . ASP A 1 211 ? 52.979 78.381 46.772 1.00 13.07 182 ASP A CA 1
ATOM 1432 C C . ASP A 1 211 ? 53.417 79.181 45.525 1.00 18.58 182 ASP A C 1
ATOM 1433 O O . ASP A 1 211 ? 52.571 79.636 44.749 1.00 18.27 182 ASP A O 1
ATOM 1438 N N . SER A 1 212 ? 54.739 79.350 45.351 1.00 16.38 183 SER A N 1
ATOM 1439 C CA . SER A 1 212 ? 55.329 80.120 44.255 1.00 16.25 183 SER A CA 1
ATOM 1440 C C . SER A 1 212 ? 55.183 79.437 42.900 1.00 17.24 183 SER A C 1
ATOM 1441 O O . SER A 1 212 ? 54.921 78.242 42.834 1.00 17.05 183 SER A O 1
ATOM 1444 N N . ASP A 1 213 ? 55.360 80.212 41.832 1.00 12.36 184 ASP A N 1
ATOM 1445 C CA . ASP A 1 213 ? 55.342 79.748 40.444 1.00 11.34 184 ASP A CA 1
ATOM 1446 C C . ASP A 1 213 ? 56.396 78.659 40.197 1.00 16.29 184 ASP A C 1
ATOM 1447 O O . ASP A 1 213 ? 56.052 77.624 39.623 1.00 16.04 184 ASP A O 1
ATOM 1452 N N . THR A 1 214 ? 57.656 78.859 40.716 1.00 12.60 185 THR A N 1
ATOM 1453 C CA . THR A 1 214 ? 58.776 77.903 40.663 1.00 11.40 185 THR A CA 1
ATOM 1454 C C . THR A 1 214 ? 58.434 76.593 41.368 1.00 14.67 185 THR A C 1
ATOM 1455 O O . THR A 1 214 ? 58.632 75.532 40.778 1.00 15.27 185 THR A O 1
ATOM 1459 N N . ALA A 1 215 ? 57.955 76.672 42.642 1.00 11.77 186 ALA A N 1
ATOM 1460 C CA . ALA A 1 215 ? 57.588 75.529 43.492 1.00 11.20 186 ALA A CA 1
ATOM 1461 C C . ALA A 1 215 ? 56.440 74.736 42.872 1.00 14.03 186 ALA A C 1
ATOM 1462 O O . ALA A 1 215 ? 56.506 73.510 42.794 1.00 14.13 186 ALA A O 1
ATOM 1464 N N . PHE A 1 216 ? 55.395 75.449 42.435 1.00 10.03 187 PHE A N 1
ATOM 1465 C CA . PHE A 1 216 ? 54.205 74.867 41.822 1.00 8.82 187 PHE A CA 1
ATOM 1466 C C . PHE A 1 216 ? 54.530 74.040 40.579 1.00 14.27 187 PHE A C 1
ATOM 1467 O O . PHE A 1 216 ? 54.014 72.919 40.467 1.00 16.24 187 PHE A O 1
ATOM 1475 N N . LEU A 1 217 ? 55.370 74.570 39.658 1.00 9.12 188 LEU A N 1
ATOM 1476 C CA . LEU A 1 217 ? 55.740 73.842 38.424 1.00 9.57 188 LEU A CA 1
ATOM 1477 C C . LEU A 1 217 ? 56.514 72.562 38.731 1.00 14.40 188 LEU A C 1
ATOM 1478 O O . LEU A 1 217 ? 56.216 71.521 38.158 1.00 16.06 188 LEU A O 1
ATOM 1483 N N . THR A 1 218 ? 57.450 72.636 39.688 1.00 11.88 189 THR A N 1
ATOM 1484 C CA . THR A 1 218 ? 58.249 71.517 40.196 1.00 12.23 189 THR A CA 1
ATOM 1485 C C . THR A 1 218 ? 57.319 70.470 40.816 1.00 15.94 189 THR A C 1
ATOM 1486 O O . THR A 1 218 ? 57.505 69.269 40.580 1.00 16.44 189 THR A O 1
ATOM 1490 N N . ASP A 1 219 ? 56.321 70.928 41.601 1.00 10.73 190 ASP A N 1
ATOM 1491 C CA . ASP A 1 219 ? 55.319 70.051 42.201 1.00 10.30 190 ASP A CA 1
ATOM 1492 C C . ASP A 1 219 ? 54.504 69.318 41.128 1.00 11.48 190 ASP A C 1
ATOM 1493 O O . ASP A 1 219 ? 54.277 68.128 41.275 1.00 12.43 190 ASP A O 1
ATOM 1498 N N . GLN A 1 220 ? 54.134 70.000 40.036 1.00 8.41 191 GLN A N 1
ATOM 1499 C CA . GLN A 1 220 ? 53.395 69.418 38.904 1.00 9.07 191 GLN A CA 1
ATOM 1500 C C . GLN A 1 220 ? 54.210 68.352 38.164 1.00 16.60 191 GLN A C 1
ATOM 1501 O O . GLN A 1 220 ? 53.665 67.303 37.816 1.00 18.98 191 GLN A O 1
ATOM 1507 N N . PHE A 1 221 ? 55.520 68.598 37.982 1.00 12.67 192 PHE A N 1
ATOM 1508 C CA . PHE A 1 221 ? 56.484 67.635 37.424 1.00 12.93 192 PHE A CA 1
ATOM 1509 C C . PHE A 1 221 ? 56.535 66.380 38.313 1.00 16.41 192 PHE A C 1
ATOM 1510 O O . PHE A 1 221 ? 56.384 65.263 37.819 1.00 16.77 192 PHE A O 1
ATOM 1518 N N . LEU A 1 222 ? 56.723 66.576 39.633 1.00 13.78 193 LEU A N 1
ATOM 1519 C CA . LEU A 1 222 ? 56.789 65.481 40.611 1.00 13.94 193 LEU A CA 1
ATOM 1520 C C . LEU A 1 222 ? 55.441 64.758 40.863 1.00 16.71 193 LEU A C 1
ATOM 1521 O O . LEU A 1 222 ? 55.442 63.604 41.300 1.00 14.35 193 LEU A O 1
ATOM 1526 N N . ALA A 1 223 ? 54.312 65.421 40.559 1.00 13.23 194 ALA A N 1
ATOM 1527 C CA . ALA A 1 223 ? 52.973 64.825 40.691 1.00 13.66 194 ALA A CA 1
ATOM 1528 C C . ALA A 1 223 ? 52.649 63.967 39.460 1.00 16.87 194 ALA A C 1
ATOM 1529 O O . ALA A 1 223 ? 51.706 63.179 39.493 1.00 16.38 194 ALA A O 1
ATOM 1531 N N . ASN A 1 224 ? 53.417 64.138 38.360 1.00 14.82 195 ASN A N 1
ATOM 1532 C CA . ASN A 1 224 ? 53.153 63.464 37.096 1.00 14.54 195 ASN A CA 1
ATOM 1533 C C . ASN A 1 224 ? 54.207 62.491 36.602 1.00 18.61 195 ASN A C 1
ATOM 1534 O O . ASN A 1 224 ? 53.870 61.563 35.859 1.00 18.18 195 ASN A O 1
ATOM 1539 N N . MET A 1 225 ? 55.470 62.685 37.002 1.00 16.29 196 MET A N 1
ATOM 1540 C CA . MET A 1 225 ? 56.560 61.795 36.572 1.00 16.60 196 MET A CA 1
ATOM 1541 C C . MET A 1 225 ? 56.630 60.391 37.165 1.00 20.16 196 MET A C 1
ATOM 1542 O O . MET A 1 225 ? 57.021 59.505 36.413 1.00 21.17 196 MET A O 1
ATOM 1547 N N . PRO A 1 226 ? 56.248 60.126 38.455 1.00 16.53 197 PRO A N 1
ATOM 1548 C CA . PRO A 1 226 ? 56.354 58.752 39.004 1.00 17.07 197 PRO A CA 1
ATOM 1549 C C . PRO A 1 226 ? 55.863 57.576 38.161 1.00 22.05 197 PRO A C 1
ATOM 1550 O O . PRO A 1 226 ? 56.558 56.567 38.085 1.00 22.23 197 PRO A O 1
ATOM 1554 N N . ALA A 1 227 ? 54.691 57.700 37.523 1.00 20.21 198 ALA A N 1
ATOM 1555 C CA . ALA A 1 227 ? 54.121 56.639 36.677 1.00 20.25 198 ALA A CA 1
ATOM 1556 C C . ALA A 1 227 ? 54.881 56.456 35.324 1.00 23.17 198 ALA A C 1
ATOM 1557 O O . ALA A 1 227 ? 54.745 55.393 34.695 1.00 21.82 198 ALA A O 1
ATOM 1559 N N . TRP A 1 228 ? 55.720 57.453 34.920 1.00 18.23 199 TRP A N 1
ATOM 1560 C CA . TRP A 1 228 ? 56.509 57.381 33.682 1.00 19.22 199 TRP A CA 1
ATOM 1561 C C . TRP A 1 228 ? 57.787 56.560 33.844 1.00 26.06 199 TRP A C 1
ATOM 1562 O O . TRP A 1 228 ? 58.372 56.148 32.833 1.00 27.60 199 TRP A O 1
ATOM 1573 N N . ALA A 1 229 ? 58.218 56.322 35.100 1.00 23.07 200 ALA A N 1
ATOM 1574 C CA . ALA A 1 229 ? 59.426 55.561 35.438 1.00 24.33 200 ALA A CA 1
ATOM 1575 C C . ALA A 1 229 ? 59.362 54.149 34.863 1.00 32.97 200 ALA A C 1
ATOM 1576 O O . ALA A 1 229 ? 58.309 53.499 34.906 1.00 33.67 200 ALA A O 1
ATOM 1578 N N . GLY A 1 230 ? 60.469 53.711 34.275 1.00 32.98 201 GLY A N 1
ATOM 1579 C CA . GLY A 1 230 ? 60.558 52.399 33.640 1.00 34.88 201 GLY A CA 1
ATOM 1580 C C . GLY A 1 230 ? 60.448 52.484 32.134 1.00 40.27 201 GLY A C 1
ATOM 1581 O O . GLY A 1 230 ? 61.193 51.809 31.420 1.00 41.82 201 GLY A O 1
ATOM 1582 N N . GLN A 1 231 ? 59.507 53.309 31.645 1.00 36.13 202 GLN A N 1
ATOM 1583 C CA . GLN A 1 231 ? 59.291 53.559 30.219 1.00 36.10 202 GLN A CA 1
ATOM 1584 C C . GLN A 1 231 ? 60.244 54.663 29.755 1.00 36.35 202 GLN A C 1
ATOM 1585 O O . GLN A 1 231 ? 60.793 55.387 30.586 1.00 34.47 202 GLN A O 1
ATOM 1591 N N . ASN A 1 232 ? 60.478 54.762 28.440 1.00 31.91 203 ASN A N 1
ATOM 1592 C CA . ASN A 1 232 ? 61.364 55.805 27.910 1.00 30.13 203 ASN A CA 1
ATOM 1593 C C . ASN A 1 232 ? 60.581 57.102 27.832 1.00 31.42 203 ASN A C 1
ATOM 1594 O O . ASN A 1 232 ? 59.615 57.188 27.074 1.00 33.42 203 ASN A O 1
ATOM 1599 N N . TRP A 1 233 ? 60.945 58.082 28.653 1.00 23.14 204 TRP A N 1
ATOM 1600 C CA . TRP A 1 233 ? 60.237 59.348 28.653 1.00 20.46 204 TRP A CA 1
ATOM 1601 C C . TRP A 1 233 ? 61.108 60.497 28.178 1.00 24.64 204 TRP A C 1
ATOM 1602 O O . TRP A 1 233 ? 62.335 60.421 28.236 1.00 23.04 204 TRP A O 1
ATOM 1613 N N . PHE A 1 234 ? 60.441 61.561 27.696 1.00 21.83 205 PHE A N 1
ATOM 1614 C CA . PHE A 1 234 ? 61.001 62.834 27.282 1.00 20.81 205 PHE A CA 1
ATOM 1615 C C . PHE A 1 234 ? 60.158 63.923 27.970 1.00 24.20 205 PHE A C 1
ATOM 1616 O O . PHE A 1 234 ? 58.973 64.103 27.642 1.00 22.52 205 PHE A O 1
ATOM 1624 N N . ALA A 1 235 ? 60.774 64.609 28.954 1.00 20.47 206 ALA A N 1
ATOM 1625 C CA . ALA A 1 235 ? 60.130 65.663 29.731 1.00 19.21 206 ALA A CA 1
ATOM 1626 C C . ALA A 1 235 ? 60.858 66.964 29.501 1.00 23.87 206 ALA A C 1
ATOM 1627 O O . ALA A 1 235 ? 62.101 67.021 29.573 1.00 23.27 206 ALA A O 1
ATOM 1629 N N . HIS A 1 236 ? 60.066 68.005 29.189 1.00 18.59 207 HIS A N 1
ATOM 1630 C CA . HIS A 1 236 ? 60.540 69.355 28.930 1.00 17.18 207 HIS A CA 1
ATOM 1631 C C . HIS A 1 236 ? 59.972 70.266 30.012 1.00 19.91 207 HIS A C 1
ATOM 1632 O O . HIS A 1 236 ? 58.767 70.499 30.061 1.00 18.72 207 HIS A O 1
ATOM 1639 N N . LEU A 1 237 ? 60.846 70.749 30.906 1.00 17.16 208 LEU A N 1
ATOM 1640 C CA . LEU A 1 237 ? 60.481 71.568 32.064 1.00 16.85 208 LEU A CA 1
ATOM 1641 C C . LEU A 1 237 ? 61.121 72.968 31.928 1.00 22.53 208 LEU A C 1
ATOM 1642 O O . LEU A 1 237 ? 62.334 73.095 31.738 1.00 21.51 208 LEU A O 1
ATOM 1647 N N . THR A 1 238 ? 60.257 74.008 31.949 1.00 19.44 209 THR A N 1
ATOM 1648 C CA . THR A 1 238 ? 60.586 75.404 31.676 1.00 18.36 209 THR A CA 1
ATOM 1649 C C . THR A 1 238 ? 60.222 76.376 32.803 1.00 21.27 209 THR A C 1
ATOM 1650 O O . THR A 1 238 ? 59.051 76.730 32.995 1.00 20.59 209 THR A O 1
ATOM 1654 N N . TYR A 1 239 ? 61.247 76.837 33.513 1.00 17.04 210 TYR A N 1
ATOM 1655 C CA . TYR A 1 239 ? 61.119 77.801 34.595 1.00 16.12 210 TYR A CA 1
ATOM 1656 C C . TYR A 1 239 ? 61.268 79.199 34.039 1.00 17.51 210 TYR A C 1
ATOM 1657 O O . TYR A 1 239 ? 62.281 79.505 33.416 1.00 17.57 210 TYR A O 1
ATOM 1666 N N . ILE A 1 240 ? 60.265 80.040 34.274 1.00 12.09 211 ILE A N 1
ATOM 1667 C CA . ILE A 1 240 ? 60.252 81.432 33.870 1.00 11.78 211 ILE A CA 1
ATOM 1668 C C . ILE A 1 240 ? 61.243 82.243 34.683 1.00 15.14 211 ILE A C 1
ATOM 1669 O O . ILE A 1 240 ? 61.973 83.044 34.121 1.00 12.99 211 ILE A O 1
ATOM 1674 N N . ARG A 1 241 ? 61.273 82.008 36.018 1.00 13.33 212 ARG A N 1
ATOM 1675 C CA . ARG A 1 241 ? 62.151 82.656 36.974 1.00 11.99 212 ARG A CA 1
ATOM 1676 C C . ARG A 1 241 ? 63.611 82.267 36.766 1.00 14.64 212 ARG A C 1
ATOM 1677 O O . ARG A 1 241 ? 63.870 81.098 36.465 1.00 11.92 212 ARG A O 1
ATOM 1685 N N . PRO A 1 242 ? 64.592 83.205 36.927 1.00 13.46 213 PRO A N 1
ATOM 1686 C CA . PRO A 1 242 ? 64.452 84.655 37.227 1.00 13.28 213 PRO A CA 1
ATOM 1687 C C . PRO A 1 242 ? 63.995 85.444 36.002 1.00 19.18 213 PRO A C 1
ATOM 1688 O O . PRO A 1 242 ? 64.554 85.278 34.919 1.00 19.17 213 PRO A O 1
ATOM 1692 N N . HIS A 1 243 ? 62.930 86.234 36.134 1.00 17.42 214 HIS A N 1
ATOM 1693 C CA . HIS A 1 243 ? 62.346 86.974 34.996 1.00 17.71 214 HIS A CA 1
ATOM 1694 C C . HIS A 1 243 ? 61.378 88.023 35.545 1.00 24.48 214 HIS A C 1
ATOM 1695 O O . HIS A 1 243 ? 60.696 87.720 36.531 1.00 24.20 214 HIS A O 1
ATOM 1702 N N . PRO A 1 244 ? 61.280 89.241 34.925 1.00 22.29 215 PRO A N 1
ATOM 1703 C CA . PRO A 1 244 ? 60.315 90.241 35.413 1.00 21.81 215 PRO A CA 1
ATOM 1704 C C . PRO A 1 244 ? 58.859 89.736 35.322 1.00 26.01 215 PRO A C 1
ATOM 1705 O O . PRO A 1 244 ? 58.590 88.856 34.504 1.00 25.74 215 PRO A O 1
ATOM 1709 N N . PRO A 1 245 ? 57.884 90.257 36.112 1.00 24.24 216 PRO A N 1
ATOM 1710 C CA . PRO A 1 245 ? 57.995 91.298 37.156 1.00 23.47 216 PRO A CA 1
ATOM 1711 C C . PRO A 1 245 ? 58.749 90.720 38.334 1.00 23.96 216 PRO A C 1
ATOM 1712 O O . PRO A 1 245 ? 58.339 89.702 38.893 1.00 21.06 216 PRO A O 1
ATOM 1716 N N . LEU A 1 246 ? 59.907 91.323 38.633 1.00 22.05 217 LEU A N 1
ATOM 1717 C CA . LEU A 1 246 ? 60.809 90.905 39.696 1.00 22.21 217 LEU A CA 1
ATOM 1718 C C . LEU A 1 246 ? 60.202 91.002 41.090 1.00 22.93 217 LEU A C 1
ATOM 1719 O O . LEU A 1 246 ? 59.980 92.091 41.619 1.00 23.53 217 LEU A O 1
ATOM 1724 N N . VAL A 1 247 ? 59.899 89.831 41.653 1.00 15.45 218 VAL A N 1
ATOM 1725 C CA . VAL A 1 247 ? 59.360 89.627 42.984 1.00 13.91 218 VAL A CA 1
ATOM 1726 C C . VAL A 1 247 ? 59.772 88.228 43.413 1.00 15.74 218 VAL A C 1
ATOM 1727 O O . VAL A 1 247 ? 59.711 87.307 42.604 1.00 13.02 218 VAL A O 1
ATOM 1731 N N . ALA A 1 248 ? 60.228 88.078 44.670 1.00 13.81 219 ALA A N 1
ATOM 1732 C CA . ALA A 1 248 ? 60.647 86.787 45.209 1.00 13.21 219 ALA A CA 1
ATOM 1733 C C . ALA A 1 248 ? 59.923 86.486 46.508 1.00 20.53 219 ALA A C 1
ATOM 1734 O O . ALA A 1 248 ? 59.727 87.404 47.313 1.00 21.77 219 ALA A O 1
ATOM 1736 N N . PRO A 1 249 ? 59.461 85.222 46.730 1.00 17.74 220 PRO A N 1
ATOM 1737 C CA . PRO A 1 249 ? 58.803 84.918 48.009 1.00 17.40 220 PRO A CA 1
ATOM 1738 C C . PRO A 1 249 ? 59.821 84.860 49.166 1.00 21.76 220 PRO A C 1
ATOM 1739 O O . PRO A 1 249 ? 61.014 84.629 48.920 1.00 21.26 220 PRO A O 1
ATOM 1743 N N . ALA A 1 250 ? 59.367 85.124 50.412 1.00 19.04 221 ALA A N 1
ATOM 1744 C CA . ALA A 1 250 ? 60.221 85.078 51.616 1.00 19.56 221 ALA A CA 1
ATOM 1745 C C . ALA A 1 250 ? 60.853 83.659 51.746 1.00 21.98 221 ALA A C 1
ATOM 1746 O O . ALA A 1 250 ? 60.132 82.681 51.535 1.00 22.12 221 ALA A O 1
ATOM 1748 N N . PRO A 1 251 ? 62.179 83.500 51.982 1.00 15.30 222 PRO A N 1
ATOM 1749 C CA . PRO A 1 251 ? 63.189 84.516 52.336 1.00 14.84 222 PRO A CA 1
ATOM 1750 C C . PRO A 1 251 ? 64.048 85.058 51.192 1.00 21.21 222 PRO A C 1
ATOM 1751 O O . PRO A 1 251 ? 64.962 85.861 51.442 1.00 21.96 222 PRO A O 1
ATOM 1755 N N . TYR A 1 252 ? 63.786 84.600 49.940 1.00 16.22 223 TYR A N 1
ATOM 1756 C CA . TYR A 1 252 ? 64.560 84.961 48.757 1.00 13.97 223 TYR A CA 1
ATOM 1757 C C . TYR A 1 252 ? 64.641 86.418 48.416 1.00 15.36 223 TYR A C 1
ATOM 1758 O O . TYR A 1 252 ? 65.637 86.828 47.813 1.00 12.23 223 TYR A O 1
ATOM 1767 N N . ASN A 1 253 ? 63.571 87.188 48.745 1.00 12.86 224 ASN A N 1
ATOM 1768 C CA . ASN A 1 253 ? 63.410 88.607 48.426 1.00 12.75 224 ASN A CA 1
ATOM 1769 C C . ASN A 1 253 ? 64.556 89.492 48.946 1.00 17.09 224 ASN A C 1
ATOM 1770 O O . ASN A 1 253 ? 64.984 90.407 48.252 1.00 16.21 224 ASN A O 1
ATOM 1775 N N . THR A 1 254 ? 65.038 89.206 50.161 1.00 14.97 225 THR A N 1
ATOM 1776 C CA . THR A 1 254 ? 66.104 89.935 50.851 1.00 14.60 225 THR A CA 1
ATOM 1777 C C . THR A 1 254 ? 67.304 89.057 51.226 1.00 17.72 225 THR A C 1
ATOM 1778 O O . THR A 1 254 ? 68.190 89.534 51.925 1.00 17.14 225 THR A O 1
ATOM 1782 N N . MET A 1 255 ? 67.372 87.805 50.736 1.00 16.18 226 MET A N 1
ATOM 1783 C CA . MET A 1 255 ? 68.503 86.917 51.035 1.00 17.23 226 MET A CA 1
ATOM 1784 C C . MET A 1 255 ? 69.870 87.502 50.667 1.00 22.08 226 MET A C 1
ATOM 1785 O O . MET A 1 255 ? 70.834 87.284 51.385 1.00 21.93 226 MET A O 1
ATOM 1790 N N . TYR A 1 256 ? 69.916 88.306 49.588 1.00 20.61 227 TYR A N 1
ATOM 1791 C CA . TYR A 1 256 ? 71.111 89.012 49.122 1.00 20.22 227 TYR A CA 1
ATOM 1792 C C . TYR A 1 256 ? 70.948 90.509 49.382 1.00 24.10 227 TYR A C 1
ATOM 1793 O O . TYR A 1 256 ? 69.920 91.102 49.057 1.00 23.55 227 TYR A O 1
ATOM 1802 N N . ASP A 1 257 ? 71.948 91.097 50.029 1.00 21.70 228 ASP A N 1
ATOM 1803 C CA . ASP A 1 257 ? 71.965 92.511 50.368 1.00 21.57 228 ASP A CA 1
ATOM 1804 C C . ASP A 1 257 ? 72.365 93.305 49.120 1.00 23.51 228 ASP A C 1
ATOM 1805 O O . ASP A 1 257 ? 73.468 93.089 48.622 1.00 23.25 228 ASP A O 1
ATOM 1810 N N . PRO A 1 258 ? 71.495 94.233 48.617 1.00 19.27 229 PRO A N 1
ATOM 1811 C CA . PRO A 1 258 ? 71.856 95.035 47.426 1.00 18.82 229 PRO A CA 1
ATOM 1812 C C . PRO A 1 258 ? 73.108 95.910 47.615 1.00 22.73 229 PRO A C 1
ATOM 1813 O O . PRO A 1 258 ? 73.802 96.206 46.637 1.00 22.04 229 PRO A O 1
ATOM 1817 N N . ALA A 1 259 ? 73.408 96.278 48.875 1.00 19.52 230 ALA A N 1
ATOM 1818 C CA . ALA A 1 259 ? 74.564 97.092 49.267 1.00 20.36 230 ALA A CA 1
ATOM 1819 C C . ALA A 1 259 ? 75.893 96.340 49.198 1.00 25.22 230 ALA A C 1
ATOM 1820 O O . ALA A 1 259 ? 76.946 96.987 49.196 1.00 25.56 230 ALA A O 1
ATOM 1822 N N . LYS A 1 260 ? 75.854 94.987 49.116 1.00 20.94 231 LYS A N 1
ATOM 1823 C CA . LYS A 1 260 ? 77.074 94.161 49.072 1.00 20.47 231 LYS A CA 1
ATOM 1824 C C . LYS A 1 260 ? 77.306 93.510 47.708 1.00 23.56 231 LYS A C 1
ATOM 1825 O O . LYS A 1 260 ? 78.282 92.779 47.502 1.00 24.07 231 LYS A O 1
ATOM 1831 N N . LEU A 1 261 ? 76.434 93.820 46.755 1.00 18.28 232 LEU A N 1
ATOM 1832 C CA . LEU A 1 261 ? 76.551 93.292 45.417 1.00 17.17 232 LEU A CA 1
ATOM 1833 C C . LEU A 1 261 ? 77.446 94.192 44.560 1.00 23.47 232 LEU A C 1
ATOM 1834 O O . LEU A 1 261 ? 77.492 95.409 44.795 1.00 23.72 232 LEU A O 1
ATOM 1839 N N . PRO A 1 262 ? 78.150 93.648 43.541 1.00 20.03 233 PRO A N 1
ATOM 1840 C CA . PRO A 1 262 ? 78.915 94.548 42.659 1.00 19.99 233 PRO A CA 1
ATOM 1841 C C . PRO A 1 262 ? 77.933 95.366 41.802 1.00 22.87 233 PRO A C 1
ATOM 1842 O O . PRO A 1 262 ? 76.819 94.915 41.533 1.00 20.65 233 PRO A O 1
ATOM 1846 N N . LEU A 1 263 ? 78.329 96.580 41.418 1.00 20.99 234 LEU A N 1
ATOM 1847 C CA . LEU A 1 263 ? 77.510 97.432 40.558 1.00 20.23 234 LEU A CA 1
ATOM 1848 C C . LEU A 1 263 ? 77.553 96.856 39.135 1.00 24.30 234 LEU A C 1
ATOM 1849 O O . LEU A 1 263 ? 78.486 96.104 38.825 1.00 24.96 234 LEU A O 1
ATOM 1854 N N . PRO A 1 264 ? 76.585 97.166 38.237 1.00 19.72 235 PRO A N 1
ATOM 1855 C CA . PRO A 1 264 ? 76.691 96.645 36.860 1.00 18.02 235 PRO A CA 1
ATOM 1856 C C . PRO A 1 264 ? 77.921 97.185 36.127 1.00 22.20 235 PRO A C 1
ATOM 1857 O O . PRO A 1 264 ? 78.446 98.245 36.488 1.00 21.72 235 PRO A O 1
ATOM 1861 N N . ALA A 1 265 ? 78.379 96.449 35.090 1.00 18.41 236 ALA A N 1
ATOM 1862 C CA . ALA A 1 265 ? 79.474 96.870 34.213 1.00 16.88 236 ALA A CA 1
ATOM 1863 C C . ALA A 1 265 ? 78.840 97.858 33.229 1.00 19.08 236 ALA A C 1
ATOM 1864 O O . ALA A 1 265 ? 77.905 97.505 32.512 1.00 17.68 236 ALA A O 1
ATOM 1866 N N . ARG A 1 266 ? 79.285 99.120 33.263 1.00 17.41 237 ARG A N 1
ATOM 1867 C CA . ARG A 1 266 ? 78.692 100.184 32.440 1.00 17.59 237 ARG A CA 1
ATOM 1868 C C . ARG A 1 266 ? 79.616 101.376 32.314 1.00 22.47 237 ARG A C 1
ATOM 1869 O O . ARG A 1 266 ? 80.515 101.549 33.143 1.00 23.15 237 ARG A O 1
ATOM 1877 N N . LEU A 1 267 ? 79.340 102.236 31.308 1.00 17.86 238 LEU A N 1
ATOM 1878 C CA . LEU A 1 267 ? 80.053 103.496 31.118 1.00 17.13 238 LEU A CA 1
ATOM 1879 C C . LEU A 1 267 ? 79.449 104.549 32.121 1.00 21.67 238 LEU A C 1
ATOM 1880 O O . LEU A 1 267 ? 78.355 104.304 32.653 1.00 21.68 238 LEU A O 1
ATOM 1885 N N . PRO A 1 268 ? 80.136 105.638 32.514 1.00 17.47 239 PRO A N 1
ATOM 1886 C CA . PRO A 1 268 ? 79.547 106.501 33.553 1.00 18.51 239 PRO A CA 1
ATOM 1887 C C . PRO A 1 268 ? 78.090 106.970 33.352 1.00 22.62 239 PRO A C 1
ATOM 1888 O O . PRO A 1 268 ? 77.297 106.937 34.280 1.00 21.64 239 PRO A O 1
ATOM 1892 N N . GLY A 1 269 ? 77.765 107.428 32.161 1.00 19.67 240 GLY A N 1
ATOM 1893 C CA . GLY A 1 269 ? 76.436 107.953 31.881 1.00 18.80 240 GLY A CA 1
ATOM 1894 C C . GLY A 1 269 ? 75.780 107.312 30.688 1.00 21.25 240 GLY A C 1
ATOM 1895 O O . GLY A 1 269 ? 76.435 106.595 29.931 1.00 20.25 240 GLY A O 1
ATOM 1896 N N . ARG A 1 270 ? 74.480 107.571 30.531 1.00 18.60 241 ARG A N 1
ATOM 1897 C CA . ARG A 1 270 ? 73.640 107.046 29.456 1.00 18.80 241 ARG A CA 1
ATOM 1898 C C . ARG A 1 270 ? 74.118 107.559 28.113 1.00 23.50 241 ARG A C 1
ATOM 1899 O O . ARG A 1 270 ? 74.105 106.817 27.139 1.00 21.26 241 ARG A O 1
ATOM 1907 N N . ASP A 1 271 ? 74.534 108.844 28.065 1.00 22.38 242 ASP A N 1
ATOM 1908 C CA . ASP A 1 271 ? 75.037 109.456 26.842 1.00 21.79 242 ASP A CA 1
ATOM 1909 C C . ASP A 1 271 ? 76.363 108.868 26.393 1.00 21.82 242 ASP A C 1
ATOM 1910 O O . ASP A 1 271 ? 76.644 108.962 25.211 1.00 22.84 242 ASP A O 1
ATOM 1915 N N . ASP A 1 272 ? 77.159 108.244 27.297 1.00 15.97 243 ASP A N 1
ATOM 1916 C CA . ASP A 1 272 ? 78.455 107.594 26.970 1.00 15.27 243 ASP A CA 1
ATOM 1917 C C . ASP A 1 272 ? 78.192 106.303 26.257 1.00 19.46 243 ASP A C 1
ATOM 1918 O O . ASP A 1 272 ? 78.940 105.927 25.353 1.00 20.82 243 ASP A O 1
ATOM 1923 N N . GLU A 1 273 ? 77.132 105.616 26.696 1.00 13.96 244 GLU A N 1
ATOM 1924 C CA . GLU A 1 273 ? 76.659 104.356 26.145 1.00 12.33 244 GLU A CA 1
ATOM 1925 C C . GLU A 1 273 ? 76.175 104.520 24.708 1.00 14.33 244 GLU A C 1
ATOM 1926 O O . GLU A 1 273 ? 76.553 103.747 23.818 1.00 13.40 244 GLU A O 1
ATOM 1932 N N . THR A 1 274 ? 75.344 105.538 24.498 1.00 11.52 245 THR A N 1
ATOM 1933 C CA . THR A 1 274 ? 74.746 105.887 23.220 1.00 12.03 245 THR A CA 1
ATOM 1934 C C . THR A 1 274 ? 75.789 106.527 22.272 1.00 16.73 245 THR A C 1
ATOM 1935 O O . THR A 1 274 ? 75.655 106.388 21.062 1.00 15.87 245 THR A O 1
ATOM 1939 N N . ALA A 1 275 ? 76.819 107.210 22.807 1.00 15.11 246 ALA A N 1
ATOM 1940 C CA . ALA A 1 275 ? 77.913 107.780 21.983 1.00 16.73 246 ALA A CA 1
ATOM 1941 C C . ALA A 1 275 ? 78.684 106.680 21.236 1.00 21.16 246 ALA A C 1
ATOM 1942 O O . ALA A 1 275 ? 79.260 106.956 20.186 1.00 21.69 246 ALA A O 1
ATOM 1944 N N . GLU A 1 276 ? 78.666 105.439 21.766 1.00 17.32 247 GLU A N 1
ATOM 1945 C CA . GLU A 1 276 ? 79.339 104.288 21.174 1.00 17.94 247 GLU A CA 1
ATOM 1946 C C . GLU A 1 276 ? 78.688 103.841 19.854 1.00 23.22 247 GLU A C 1
ATOM 1947 O O . GLU A 1 276 ? 79.396 103.496 18.906 1.00 22.98 247 GLU A O 1
ATOM 1953 N N . HIS A 1 277 ? 77.341 103.933 19.764 1.00 18.97 248 HIS A N 1
ATOM 1954 C CA . HIS A 1 277 ? 76.575 103.655 18.545 1.00 17.36 248 HIS A CA 1
ATOM 1955 C C . HIS A 1 277 ? 75.132 104.135 18.784 1.00 22.07 248 HIS A C 1
ATOM 1956 O O . HIS A 1 277 ? 74.597 103.910 19.874 1.00 22.83 248 HIS A O 1
ATOM 1963 N N . PRO A 1 278 ? 74.495 104.786 17.779 1.00 17.24 249 PRO A N 1
ATOM 1964 C CA . PRO A 1 278 ? 73.116 105.279 17.953 1.00 17.45 249 PRO A CA 1
ATOM 1965 C C . PRO A 1 278 ? 72.048 104.245 18.326 1.00 22.91 249 PRO A C 1
ATOM 1966 O O . PRO A 1 278 ? 71.019 104.645 18.868 1.00 25.86 249 PRO A O 1
ATOM 1970 N N . PHE A 1 279 ? 72.271 102.948 18.019 1.00 15.92 250 PHE A N 1
ATOM 1971 C CA . PHE A 1 279 ? 71.399 101.795 18.320 1.00 14.13 250 PHE A CA 1
ATOM 1972 C C . PHE A 1 279 ? 71.028 101.729 19.820 1.00 18.59 250 PHE A C 1
ATOM 1973 O O . PHE A 1 279 ? 69.931 101.284 20.164 1.00 17.14 250 PHE A O 1
ATOM 1981 N N . PHE A 1 280 ? 71.984 102.124 20.693 1.00 16.28 251 PHE A N 1
ATOM 1982 C CA . PHE A 1 280 ? 71.899 102.108 22.155 1.00 15.20 251 PHE A CA 1
ATOM 1983 C C . PHE A 1 280 ? 71.010 103.161 22.773 1.00 19.44 251 PHE A C 1
ATOM 1984 O O . PHE A 1 280 ? 70.647 103.039 23.949 1.00 20.11 251 PHE A O 1
ATOM 1992 N N . GLY A 1 281 ? 70.658 104.173 21.977 1.00 15.32 252 GLY A N 1
ATOM 1993 C CA . GLY A 1 281 ? 69.702 105.210 22.340 1.00 14.12 252 GLY A CA 1
ATOM 1994 C C . GLY A 1 281 ? 68.385 104.506 22.580 1.00 18.63 252 GLY A C 1
ATOM 1995 O O . GLY A 1 281 ? 67.997 104.337 23.742 1.00 18.47 252 GLY A O 1
ATOM 1996 N N . PRO A 1 282 ? 67.747 103.959 21.506 1.00 15.53 253 PRO A N 1
ATOM 1997 C CA . PRO A 1 282 ? 66.501 103.184 21.693 1.00 14.92 253 PRO A CA 1
ATOM 1998 C C . PRO A 1 282 ? 66.662 101.927 22.561 1.00 18.70 253 PRO A C 1
ATOM 1999 O O . PRO A 1 282 ? 65.732 101.572 23.269 1.00 18.55 253 PRO A O 1
ATOM 2003 N N . ALA A 1 283 ? 67.843 101.276 22.517 1.00 14.92 254 ALA A N 1
ATOM 2004 C CA . ALA A 1 283 ? 68.158 100.083 23.285 1.00 14.56 254 ALA A CA 1
ATOM 2005 C C . ALA A 1 283 ? 68.227 100.316 24.799 1.00 20.43 254 ALA A C 1
ATOM 2006 O O . ALA A 1 283 ? 67.752 99.462 25.544 1.00 20.13 254 ALA A O 1
ATOM 2008 N N . THR A 1 284 ? 68.767 101.467 25.277 1.00 19.19 255 THR A N 1
ATOM 2009 C CA . THR A 1 284 ? 68.754 101.754 26.727 1.00 19.14 255 THR A CA 1
ATOM 2010 C C . THR A 1 284 ? 67.352 102.277 27.127 1.00 23.78 255 THR A C 1
ATOM 2011 O O . THR A 1 284 ? 67.035 102.324 28.307 1.00 23.85 255 THR A O 1
ATOM 2015 N N . ARG A 1 285 ? 66.536 102.701 26.150 1.00 20.55 256 ARG A N 1
ATOM 2016 C CA . ARG A 1 285 ? 65.211 103.276 26.399 1.00 20.94 256 ARG A CA 1
ATOM 2017 C C . ARG A 1 285 ? 64.071 102.252 26.294 1.00 25.29 256 ARG A C 1
ATOM 2018 O O . ARG A 1 285 ? 62.967 102.561 26.728 1.00 23.85 256 ARG A O 1
ATOM 2026 N N . TYR A 1 286 ? 64.349 101.040 25.739 1.00 23.23 257 TYR A N 1
ATOM 2027 C CA . TYR A 1 286 ? 63.405 99.927 25.508 1.00 23.33 257 TYR A CA 1
ATOM 2028 C C . TYR A 1 286 ? 62.881 99.334 26.819 1.00 28.16 257 TYR A C 1
ATOM 2029 O O . TYR A 1 286 ? 61.668 99.123 26.936 1.00 27.80 257 TYR A O 1
ATOM 2038 N N . SER A 1 287 ? 63.795 99.046 27.784 1.00 25.29 258 SER A N 1
ATOM 2039 C CA . SER A 1 287 ? 63.501 98.498 29.123 1.00 24.96 258 SER A CA 1
ATOM 2040 C C . SER A 1 287 ? 64.113 99.383 30.197 1.00 26.28 258 SER A C 1
ATOM 2041 O O . SER A 1 287 ? 65.038 100.151 29.922 1.00 25.17 258 SER A O 1
ATOM 2044 N N . SER A 1 288 ? 63.592 99.279 31.427 1.00 22.47 259 SER A N 1
ATOM 2045 C CA . SER A 1 288 ? 64.055 100.074 32.571 1.00 21.81 259 SER A CA 1
ATOM 2046 C C . SER A 1 288 ? 63.687 99.358 33.873 1.00 21.66 259 SER A C 1
ATOM 2047 O O . SER A 1 288 ? 62.846 98.453 33.838 1.00 20.40 259 SER A O 1
ATOM 2050 N N . PRO A 1 289 ? 64.271 99.748 35.035 1.00 16.12 260 PRO A N 1
ATOM 2051 C CA . PRO A 1 289 ? 63.852 99.128 36.303 1.00 15.50 260 PRO A CA 1
ATOM 2052 C C . PRO A 1 289 ? 62.329 99.202 36.520 1.00 20.90 260 PRO A C 1
ATOM 2053 O O . PRO A 1 289 ? 61.731 98.203 36.932 1.00 20.40 260 PRO A O 1
ATOM 2057 N N . ALA A 1 290 ? 61.692 100.362 36.152 1.00 19.43 261 ALA A N 1
ATOM 2058 C CA . ALA A 1 290 ? 60.239 100.626 36.233 1.00 19.33 261 ALA A CA 1
ATOM 2059 C C . ALA A 1 290 ? 59.396 99.636 35.414 1.00 23.71 261 ALA A C 1
ATOM 2060 O O . ALA A 1 290 ? 58.250 99.363 35.795 1.00 26.71 261 ALA A O 1
ATOM 2062 N N . SER A 1 291 ? 59.943 99.093 34.306 1.00 15.77 262 SER A N 1
ATOM 2063 C CA . SER A 1 291 ? 59.218 98.118 33.482 1.00 15.10 262 SER A CA 1
ATOM 2064 C C . SER A 1 291 ? 59.486 96.662 33.912 1.00 20.23 262 SER A C 1
ATOM 2065 O O . SER A 1 291 ? 58.818 95.756 33.430 1.00 21.07 262 SER A O 1
ATOM 2068 N N . PHE A 1 292 ? 60.451 96.446 34.818 1.00 17.06 263 PHE A N 1
ATOM 2069 C CA . PHE A 1 292 ? 60.875 95.131 35.322 1.00 15.35 263 PHE A CA 1
ATOM 2070 C C . PHE A 1 292 ? 60.218 94.691 36.645 1.00 17.72 263 PHE A C 1
ATOM 2071 O O . PHE A 1 292 ? 60.561 93.629 37.176 1.00 13.02 263 PHE A O 1
ATOM 2079 N N . VAL A 1 293 ? 59.275 95.504 37.165 1.00 16.05 264 VAL A N 1
ATOM 2080 C CA . VAL A 1 293 ? 58.543 95.264 38.417 1.00 15.91 264 VAL A CA 1
ATOM 2081 C C . VAL A 1 293 ? 57.098 95.808 38.267 1.00 21.79 264 VAL A C 1
ATOM 2082 O O . VAL A 1 293 ? 56.866 96.636 37.404 1.00 22.45 264 VAL A O 1
ATOM 2086 N N . LEU A 1 294 ? 56.154 95.366 39.122 1.00 20.46 265 LEU A N 1
ATOM 2087 C CA . LEU A 1 294 ? 54.760 95.849 39.135 1.00 21.14 265 LEU A CA 1
ATOM 2088 C C . LEU A 1 294 ? 54.452 96.613 40.436 1.00 27.15 265 LEU A C 1
ATOM 2089 O O . LEU A 1 294 ? 54.813 96.138 41.515 1.00 28.48 265 LEU A O 1
ATOM 2094 N N . GLY A 1 295 ? 53.850 97.804 40.309 1.00 23.76 266 GLY A N 1
ATOM 2095 C CA . GLY A 1 295 ? 53.466 98.661 41.434 1.00 23.89 266 GLY A CA 1
ATOM 2096 C C . GLY A 1 295 ? 54.333 99.886 41.686 1.00 28.93 266 GLY A C 1
ATOM 2097 O O . GLY A 1 295 ? 54.144 100.582 42.696 1.00 29.43 266 GLY A O 1
ATOM 2098 N N . PHE A 1 296 ? 55.311 100.142 40.783 1.00 25.19 267 PHE A N 1
ATOM 2099 C CA . PHE A 1 296 ? 56.289 101.244 40.838 1.00 25.14 267 PHE A CA 1
ATOM 2100 C C . PHE A 1 296 ? 56.366 101.933 39.440 1.00 28.21 267 PHE A C 1
ATOM 2101 O O . PHE A 1 296 ? 57.319 101.699 38.686 1.00 26.39 267 PHE A O 1
ATOM 2109 N N . PRO A 1 297 ? 55.328 102.733 39.051 1.00 25.41 268 PRO A N 1
ATOM 2110 C CA . PRO A 1 297 ? 55.343 103.330 37.708 1.00 24.38 268 PRO A CA 1
ATOM 2111 C C . PRO A 1 297 ? 56.356 104.456 37.520 1.00 30.23 268 PRO A C 1
ATOM 2112 O O . PRO A 1 297 ? 56.829 104.656 36.402 1.00 30.99 268 PRO A O 1
ATOM 2116 N N . ASP A 1 298 ? 56.695 105.159 38.615 1.00 27.05 269 ASP A N 1
ATOM 2117 C CA . ASP A 1 298 ? 57.594 106.310 38.642 1.00 27.17 269 ASP A CA 1
ATOM 2118 C C . ASP A 1 298 ? 58.993 105.976 39.211 1.00 32.80 269 ASP A C 1
ATOM 2119 O O . ASP A 1 298 ? 59.773 106.884 39.524 1.00 32.51 269 ASP A O 1
ATOM 2124 N N . LEU A 1 299 ? 59.315 104.669 39.304 1.00 29.72 270 LEU A N 1
ATOM 2125 C CA . LEU A 1 299 ? 60.575 104.129 39.819 1.00 28.67 270 LEU A CA 1
ATOM 2126 C C . LEU A 1 299 ? 61.790 104.734 39.117 1.00 32.13 270 LEU A C 1
ATOM 2127 O O . LEU A 1 299 ? 61.910 104.640 37.887 1.00 31.64 270 LEU A O 1
ATOM 2132 N N . GLU A 1 300 ? 62.676 105.365 39.915 1.00 28.12 271 GLU A N 1
ATOM 2133 C CA . GLU A 1 300 ? 63.892 106.016 39.437 1.00 27.45 271 GLU A CA 1
ATOM 2134 C C . GLU A 1 300 ? 65.046 105.025 39.297 1.00 27.82 271 GLU A C 1
ATOM 2135 O O . GLU A 1 300 ? 65.270 104.252 40.223 1.00 25.67 271 GLU A O 1
ATOM 2141 N N . PRO A 1 301 ? 65.816 105.053 38.174 1.00 22.65 272 PRO A N 1
ATOM 2142 C CA . PRO A 1 301 ? 66.952 104.139 38.038 1.00 21.43 272 PRO A CA 1
ATOM 2143 C C . PRO A 1 301 ? 68.185 104.554 38.864 1.00 27.28 272 PRO A C 1
ATOM 2144 O O . PRO A 1 301 ? 69.269 104.819 38.324 1.00 27.16 272 PRO A O 1
ATOM 2148 N N . THR A 1 302 ? 68.019 104.615 40.194 1.00 23.13 273 THR A N 1
ATOM 2149 C CA . THR A 1 302 ? 69.125 104.945 41.095 1.00 22.90 273 THR A CA 1
ATOM 2150 C C . THR A 1 302 ? 69.952 103.664 41.296 1.00 24.78 273 THR A C 1
ATOM 2151 O O . THR A 1 302 ? 69.496 102.579 40.928 1.00 21.31 273 THR A O 1
ATOM 2155 N N . ASP A 1 303 ? 71.147 103.794 41.902 1.00 21.31 274 ASP A N 1
ATOM 2156 C CA . ASP A 1 303 ? 72.006 102.662 42.233 1.00 21.01 274 ASP A CA 1
ATOM 2157 C C . ASP A 1 303 ? 71.318 101.769 43.263 1.00 24.75 274 ASP A C 1
ATOM 2158 O O . ASP A 1 303 ? 71.471 100.562 43.190 1.00 25.36 274 ASP A O 1
ATOM 2163 N N . GLU A 1 304 ? 70.526 102.351 44.181 1.00 21.96 275 GLU A N 1
ATOM 2164 C CA . GLU A 1 304 ? 69.752 101.614 45.199 1.00 21.82 275 GLU A CA 1
ATOM 2165 C C . GLU A 1 304 ? 68.694 100.739 44.520 1.00 25.48 275 GLU A C 1
ATOM 2166 O O . GLU A 1 304 ? 68.560 99.570 44.872 1.00 26.70 275 GLU A O 1
ATOM 2172 N N . THR A 1 305 ? 67.968 101.306 43.539 1.00 19.68 276 THR A N 1
ATOM 2173 C CA . THR A 1 305 ? 66.955 100.613 42.755 1.00 19.16 276 THR A CA 1
ATOM 2174 C C . THR A 1 305 ? 67.590 99.462 41.944 1.00 22.65 276 THR A C 1
ATOM 2175 O O . THR A 1 305 ? 67.152 98.318 42.076 1.00 21.95 276 THR A O 1
ATOM 2179 N N . ILE A 1 306 ? 68.612 99.778 41.129 1.00 19.69 277 ILE A N 1
ATOM 2180 C CA . ILE A 1 306 ? 69.325 98.831 40.265 1.00 20.29 277 ILE A CA 1
ATOM 2181 C C . ILE A 1 306 ? 69.844 97.623 41.042 1.00 23.78 277 ILE A C 1
ATOM 2182 O O . ILE A 1 306 ? 69.589 96.487 40.631 1.00 23.76 277 ILE A O 1
ATOM 2187 N N . GLN A 1 307 ? 70.497 97.862 42.196 1.00 20.36 278 GLN A N 1
ATOM 2188 C CA . GLN A 1 307 ? 71.054 96.808 43.053 1.00 19.08 278 GLN A CA 1
ATOM 2189 C C . GLN A 1 307 ? 69.986 95.923 43.722 1.00 21.49 278 GLN A C 1
ATOM 2190 O O . GLN A 1 307 ? 70.217 94.731 43.940 1.00 19.14 278 GLN A O 1
ATOM 2196 N N . THR A 1 308 ? 68.812 96.508 44.008 1.00 20.07 279 THR A N 1
ATOM 2197 C CA . THR A 1 308 ? 67.676 95.817 44.619 1.00 19.93 279 THR A CA 1
ATOM 2198 C C . THR A 1 308 ? 67.093 94.802 43.647 1.00 20.87 279 THR A C 1
ATOM 2199 O O . THR A 1 308 ? 66.917 93.642 44.018 1.00 17.88 279 THR A O 1
ATOM 2203 N N . LEU A 1 309 ? 66.860 95.230 42.392 1.00 18.06 280 LEU A N 1
ATOM 2204 C CA . LEU A 1 309 ? 66.371 94.405 41.300 1.00 17.46 280 LEU A CA 1
ATOM 2205 C C . LEU A 1 309 ? 67.344 93.257 41.055 1.00 21.15 280 LEU A C 1
ATOM 2206 O O . LEU A 1 309 ? 66.913 92.122 40.867 1.00 22.79 280 LEU A O 1
ATOM 2211 N N . ARG A 1 310 ? 68.661 93.557 41.077 1.00 16.52 281 ARG A N 1
ATOM 2212 C CA . ARG A 1 310 ? 69.768 92.620 40.909 1.00 14.82 281 ARG A CA 1
ATOM 2213 C C . ARG A 1 310 ? 69.772 91.565 42.028 1.00 17.70 281 ARG A C 1
ATOM 2214 O O . ARG A 1 310 ? 69.893 90.378 41.723 1.00 17.79 281 ARG A O 1
ATOM 2222 N N . ALA A 1 311 ? 69.542 91.986 43.303 1.00 13.19 282 ALA A N 1
ATOM 2223 C CA . ALA A 1 311 ? 69.441 91.089 44.461 1.00 12.65 282 ALA A CA 1
ATOM 2224 C C . ALA A 1 311 ? 68.181 90.185 44.380 1.00 16.60 282 ALA A C 1
ATOM 2225 O O . ALA A 1 311 ? 68.262 89.011 44.752 1.00 16.72 282 ALA A O 1
ATOM 2227 N N . VAL A 1 312 ? 67.034 90.733 43.911 1.00 11.97 283 VAL A N 1
ATOM 2228 C CA . VAL A 1 312 ? 65.768 90.000 43.744 1.00 12.14 283 VAL A CA 1
ATOM 2229 C C . VAL A 1 312 ? 65.925 88.915 42.676 1.00 17.12 283 VAL A C 1
ATOM 2230 O O . VAL A 1 312 ? 65.531 87.775 42.911 1.00 18.25 283 VAL A O 1
ATOM 2234 N N . TYR A 1 313 ? 66.542 89.270 41.528 1.00 14.71 284 TYR A N 1
ATOM 2235 C CA . TYR A 1 313 ? 66.852 88.388 40.398 1.00 14.46 284 TYR A CA 1
ATOM 2236 C C . TYR A 1 313 ? 67.711 87.194 40.851 1.00 18.91 284 TYR A C 1
ATOM 2237 O O . TYR A 1 313 ? 67.384 86.050 40.515 1.00 18.64 284 TYR A O 1
ATOM 2246 N N . LEU A 1 314 ? 68.804 87.463 41.605 1.00 15.31 285 LEU A N 1
ATOM 2247 C CA . LEU A 1 314 ? 69.687 86.432 42.137 1.00 15.56 285 LEU A CA 1
ATOM 2248 C C . LEU A 1 314 ? 68.971 85.518 43.140 1.00 19.11 285 LEU A C 1
ATOM 2249 O O . LEU A 1 314 ? 69.234 84.321 43.153 1.00 20.48 285 LEU A O 1
ATOM 2254 N N . GLY A 1 315 ? 68.039 86.073 43.914 1.00 15.44 286 GLY A N 1
ATOM 2255 C CA . GLY A 1 315 ? 67.229 85.322 44.880 1.00 14.76 286 GLY A CA 1
ATOM 2256 C C . GLY A 1 315 ? 66.280 84.335 44.217 1.00 17.15 286 GLY A C 1
ATOM 2257 O O . GLY A 1 315 ? 66.140 83.212 44.688 1.00 16.65 286 GLY A O 1
ATOM 2258 N N . LEU A 1 316 ? 65.689 84.719 43.057 1.00 14.59 287 LEU A N 1
ATOM 2259 C CA . LEU A 1 316 ? 64.813 83.882 42.214 1.00 12.57 287 LEU A CA 1
ATOM 2260 C C . LEU A 1 316 ? 65.595 82.745 41.550 1.00 15.92 287 LEU A C 1
ATOM 2261 O O . LEU A 1 316 ? 65.052 81.641 41.424 1.00 17.58 287 LEU A O 1
ATOM 2266 N N . ALA A 1 317 ? 66.854 83.004 41.131 1.00 11.35 288 ALA A N 1
ATOM 2267 C CA . ALA A 1 317 ? 67.776 82.004 40.561 1.00 11.11 288 ALA A CA 1
ATOM 2268 C C . ALA A 1 317 ? 68.113 80.950 41.653 1.00 15.05 288 ALA A C 1
ATOM 2269 O O . ALA A 1 317 ? 68.056 79.761 41.370 1.00 16.28 288 ALA A O 1
ATOM 2271 N N . THR A 1 318 ? 68.381 81.380 42.899 1.00 11.03 289 THR A N 1
ATOM 2272 C CA . THR A 1 318 ? 68.622 80.463 44.026 1.00 11.52 289 THR A CA 1
ATOM 2273 C C . THR A 1 318 ? 67.353 79.570 44.281 1.00 13.24 289 THR A C 1
ATOM 2274 O O . THR A 1 318 ? 67.497 78.369 44.459 1.00 13.17 289 THR A O 1
ATOM 2278 N N . GLU A 1 319 ? 66.133 80.147 44.232 1.00 8.27 290 GLU A N 1
ATOM 2279 C CA . GLU A 1 319 ? 64.908 79.377 44.400 1.00 8.13 290 GLU A CA 1
ATOM 2280 C C . GLU A 1 319 ? 64.710 78.367 43.246 1.00 15.45 290 GLU A C 1
ATOM 2281 O O . GLU A 1 319 ? 64.289 77.246 43.494 1.00 17.31 290 GLU A O 1
ATOM 2287 N N . VAL A 1 320 ? 65.083 78.726 42.012 1.00 12.92 291 VAL A N 1
ATOM 2288 C CA . VAL A 1 320 ? 65.024 77.790 40.869 1.00 12.69 291 VAL A CA 1
ATOM 2289 C C . VAL A 1 320 ? 65.981 76.624 41.149 1.00 17.27 291 VAL A C 1
ATOM 2290 O O . VAL A 1 320 ? 65.610 75.458 40.974 1.00 16.24 291 VAL A O 1
ATOM 2294 N N . ASP A 1 321 ? 67.200 76.957 41.616 1.00 15.25 292 ASP A N 1
ATOM 2295 C CA . ASP A 1 321 ? 68.212 75.991 42.004 1.00 15.19 292 ASP A CA 1
ATOM 2296 C C . ASP A 1 321 ? 67.695 74.966 43.022 1.00 19.24 292 ASP A C 1
ATOM 2297 O O . ASP A 1 321 ? 67.883 73.789 42.780 1.00 20.41 292 ASP A O 1
ATOM 2302 N N . THR A 1 322 ? 67.075 75.400 44.149 1.00 15.19 293 THR A N 1
ATOM 2303 C CA . THR A 1 322 ? 66.534 74.512 45.210 1.00 14.30 293 THR A CA 1
ATOM 2304 C C . THR A 1 322 ? 65.532 73.509 44.635 1.00 17.09 293 THR A C 1
ATOM 2305 O O . THR A 1 322 ? 65.587 72.339 44.985 1.00 17.43 293 THR A O 1
ATOM 2309 N N . HIS A 1 323 ? 64.626 73.971 43.758 1.00 14.72 294 HIS A N 1
ATOM 2310 C CA . HIS A 1 323 ? 63.630 73.125 43.115 1.00 15.51 294 HIS A CA 1
ATOM 2311 C C . HIS A 1 323 ? 64.202 72.156 42.077 1.00 18.47 294 HIS A C 1
ATOM 2312 O O . HIS A 1 323 ? 63.669 71.062 41.947 1.00 19.25 294 HIS A O 1
ATOM 2319 N N . ILE A 1 324 ? 65.312 72.509 41.398 1.00 15.02 295 ILE A N 1
ATOM 2320 C CA . ILE A 1 324 ? 66.006 71.635 40.429 1.00 14.87 295 ILE A CA 1
ATOM 2321 C C . ILE A 1 324 ? 66.671 70.465 41.187 1.00 18.38 295 ILE A C 1
ATOM 2322 O O . ILE A 1 324 ? 66.710 69.356 40.672 1.00 18.79 295 ILE A O 1
ATOM 2327 N N . GLY A 1 325 ? 67.119 70.714 42.425 1.00 14.99 296 GLY A N 1
ATOM 2328 C CA . GLY A 1 325 ? 67.662 69.686 43.315 1.00 14.58 296 GLY A CA 1
ATOM 2329 C C . GLY A 1 325 ? 66.655 68.585 43.619 1.00 17.96 296 GLY A C 1
ATOM 2330 O O . GLY A 1 325 ? 67.017 67.413 43.698 1.00 18.34 296 GLY A O 1
ATOM 2331 N N . ARG A 1 326 ? 65.373 68.948 43.740 1.00 14.57 297 ARG A N 1
ATOM 2332 C CA . ARG A 1 326 ? 64.253 68.024 43.966 1.00 13.65 297 ARG A CA 1
ATOM 2333 C C . ARG A 1 326 ? 64.018 67.151 42.738 1.00 16.60 297 ARG A C 1
ATOM 2334 O O . ARG A 1 326 ? 63.641 65.999 42.897 1.00 17.54 297 ARG A O 1
ATOM 2342 N N . VAL A 1 327 ? 64.182 67.720 41.518 1.00 12.73 298 VAL A N 1
ATOM 2343 C CA . VAL A 1 327 ? 64.039 67.033 40.223 1.00 12.16 298 VAL A CA 1
ATOM 2344 C C . VAL A 1 327 ? 65.165 65.978 40.095 1.00 17.32 298 VAL A C 1
ATOM 2345 O O . VAL A 1 327 ? 64.893 64.830 39.750 1.00 17.38 298 VAL A O 1
ATOM 2349 N N . ILE A 1 328 ? 66.416 66.372 40.419 1.00 14.65 299 ILE A N 1
ATOM 2350 C CA . ILE A 1 328 ? 67.587 65.485 40.426 1.00 14.96 299 ILE A CA 1
ATOM 2351 C C . ILE A 1 328 ? 67.388 64.373 41.456 1.00 18.54 299 ILE A C 1
ATOM 2352 O O . ILE A 1 328 ? 67.602 63.219 41.112 1.00 20.14 299 ILE A O 1
ATOM 2357 N N . ALA A 1 329 ? 66.969 64.720 42.710 1.00 14.90 300 ALA A N 1
ATOM 2358 C CA . ALA A 1 329 ? 66.715 63.769 43.800 1.00 15.16 300 ALA A CA 1
ATOM 2359 C C . ALA A 1 329 ? 65.706 62.706 43.387 1.00 22.28 300 ALA A C 1
ATOM 2360 O O . ALA A 1 329 ? 65.917 61.536 43.702 1.00 24.82 300 ALA A O 1
ATOM 2362 N N . HIS A 1 330 ? 64.647 63.092 42.645 1.00 18.05 301 HIS A N 1
ATOM 2363 C CA . HIS A 1 330 ? 63.638 62.175 42.109 1.00 18.42 301 HIS A CA 1
ATOM 2364 C C . HIS A 1 330 ? 64.273 61.133 41.180 1.00 22.51 301 HIS A C 1
ATOM 2365 O O . HIS A 1 330 ? 63.899 59.965 41.243 1.00 24.39 301 HIS A O 1
ATOM 2372 N N . LEU A 1 331 ? 65.184 61.564 40.288 1.00 17.45 302 LEU A N 1
ATOM 2373 C CA . LEU A 1 331 ? 65.861 60.686 39.329 1.00 16.00 302 LEU A CA 1
ATOM 2374 C C . LEU A 1 331 ? 66.754 59.671 40.050 1.00 21.91 302 LEU A C 1
ATOM 2375 O O . LEU A 1 331 ? 66.747 58.496 39.687 1.00 23.01 302 LEU A O 1
ATOM 2380 N N . LYS A 1 332 ? 67.498 60.130 41.076 1.00 17.10 303 LYS A N 1
ATOM 2381 C CA . LYS A 1 332 ? 68.376 59.298 41.900 1.00 17.42 303 LYS A CA 1
ATOM 2382 C C . LYS A 1 332 ? 67.563 58.270 42.694 1.00 23.72 303 LYS A C 1
ATOM 2383 O O . LYS A 1 332 ? 67.921 57.092 42.707 1.00 25.65 303 LYS A O 1
ATOM 2389 N N . GLU A 1 333 ? 66.466 58.716 43.331 1.00 19.74 304 GLU A N 1
ATOM 2390 C CA . GLU A 1 333 ? 65.558 57.907 44.138 1.00 20.02 304 GLU A CA 1
ATOM 2391 C C . GLU A 1 333 ? 64.911 56.792 43.338 1.00 24.45 304 GLU A C 1
ATOM 2392 O O . GLU A 1 333 ? 64.680 55.726 43.892 1.00 25.29 304 GLU A O 1
ATOM 2398 N N . THR A 1 334 ? 64.580 57.053 42.054 1.00 19.76 305 THR A N 1
ATOM 2399 C CA . THR A 1 334 ? 63.932 56.104 41.145 1.00 18.82 305 THR A CA 1
ATOM 2400 C C . THR A 1 334 ? 64.950 55.263 40.355 1.00 24.17 305 THR A C 1
ATOM 2401 O O . THR A 1 334 ? 64.555 54.365 39.599 1.00 23.75 305 THR A O 1
ATOM 2405 N N . GLY A 1 335 ? 66.243 55.557 40.544 1.00 21.37 306 GLY A N 1
ATOM 2406 C CA . GLY A 1 335 ? 67.344 54.900 39.849 1.00 21.87 306 GLY A CA 1
ATOM 2407 C C . GLY A 1 335 ? 67.344 55.210 38.361 1.00 23.82 306 GLY A C 1
ATOM 2408 O O . GLY A 1 335 ? 67.726 54.370 37.548 1.00 22.54 306 GLY A O 1
ATOM 2409 N N . GLN A 1 336 ? 66.892 56.424 38.001 1.00 20.58 307 GLN A N 1
ATOM 2410 C CA . GLN A 1 336 ? 66.782 56.884 36.618 1.00 20.56 307 GLN A CA 1
ATOM 2411 C C . GLN A 1 336 ? 67.829 57.939 36.244 1.00 24.74 307 GLN A C 1
ATOM 2412 O O . GLN A 1 336 ? 67.911 58.293 35.083 1.00 25.49 307 GLN A O 1
ATOM 2418 N N . TYR A 1 337 ? 68.640 58.409 37.202 1.00 20.63 308 TYR A N 1
ATOM 2419 C CA . TYR A 1 337 ? 69.670 59.418 36.994 1.00 19.50 308 TYR A CA 1
ATOM 2420 C C . TYR A 1 337 ? 70.780 59.011 36.012 1.00 28.88 308 TYR A C 1
ATOM 2421 O O . TYR A 1 337 ? 71.104 59.791 35.113 1.00 28.50 308 TYR A O 1
ATOM 2430 N N . ASP A 1 338 ? 71.380 57.827 36.197 1.00 30.13 309 ASP A N 1
ATOM 2431 C CA . ASP A 1 338 ? 72.480 57.354 35.339 1.00 31.76 309 ASP A CA 1
ATOM 2432 C C . ASP A 1 338 ? 72.047 57.011 33.912 1.00 37.39 309 ASP A C 1
ATOM 2433 O O . ASP A 1 338 ? 72.860 57.166 33.016 1.00 38.88 309 ASP A O 1
ATOM 2438 N N . ASP A 1 339 ? 70.767 56.615 33.698 1.00 34.04 310 ASP A N 1
ATOM 2439 C CA . ASP A 1 339 ? 70.174 56.247 32.397 1.00 34.58 310 ASP A CA 1
ATOM 2440 C C . ASP A 1 339 ? 69.427 57.420 31.679 1.00 35.70 310 ASP A C 1
ATOM 2441 O O . ASP A 1 339 ? 68.603 57.162 30.783 1.00 35.16 310 ASP A O 1
ATOM 2446 N N . THR A 1 340 ? 69.706 58.691 32.077 1.00 28.12 311 THR A N 1
ATOM 2447 C CA . THR A 1 340 ? 69.030 59.878 31.525 1.00 25.42 311 THR A CA 1
ATOM 2448 C C . THR A 1 340 ? 69.986 60.908 30.914 1.00 26.05 311 THR A C 1
ATOM 2449 O O . THR A 1 340 ? 70.982 61.296 31.535 1.00 24.91 311 THR A O 1
ATOM 2453 N N . LEU A 1 341 ? 69.627 61.399 29.715 1.00 19.21 312 LEU A N 1
ATOM 2454 C CA . LEU A 1 341 ? 70.321 62.500 29.080 1.00 16.95 312 LEU A CA 1
ATOM 2455 C C . LEU A 1 341 ? 69.698 63.751 29.710 1.00 21.81 312 LEU A C 1
ATOM 2456 O O . LEU A 1 341 ? 68.498 64.021 29.519 1.00 21.64 312 LEU A O 1
ATOM 2461 N N . ILE A 1 342 ? 70.497 64.468 30.515 1.00 18.22 313 ILE A N 1
ATOM 2462 C CA . ILE A 1 342 ? 70.074 65.687 31.194 1.00 17.88 313 ILE A CA 1
ATOM 2463 C C . ILE A 1 342 ? 70.663 66.872 30.465 1.00 21.31 313 ILE A C 1
ATOM 2464 O O . ILE A 1 342 ? 71.880 66.931 30.264 1.00 20.98 313 ILE A O 1
ATOM 2469 N N . VAL A 1 343 ? 69.792 67.785 30.021 1.00 17.31 314 VAL A N 1
ATOM 2470 C CA . VAL A 1 343 ? 70.207 69.001 29.335 1.00 16.98 314 VAL A CA 1
ATOM 2471 C C . VAL A 1 343 ? 69.662 70.188 30.132 1.00 21.48 314 VAL A C 1
ATOM 2472 O O . VAL A 1 343 ? 68.445 70.343 30.286 1.00 19.52 314 VAL A O 1
ATOM 2476 N N . VAL A 1 344 ? 70.577 71.006 30.664 1.00 18.27 315 VAL A N 1
ATOM 2477 C CA . VAL A 1 344 ? 70.210 72.199 31.420 1.00 16.90 315 VAL A CA 1
ATOM 2478 C C . VAL A 1 344 ? 70.854 73.400 30.737 1.00 21.81 315 VAL A C 1
ATOM 2479 O O . VAL A 1 344 ? 72.070 73.421 30.516 1.00 21.00 315 VAL A O 1
ATOM 2483 N N . THR A 1 345 ? 70.023 74.394 30.403 1.00 17.39 316 THR A N 1
ATOM 2484 C CA . THR A 1 345 ? 70.455 75.624 29.759 1.00 16.82 316 THR A CA 1
ATOM 2485 C C . THR A 1 345 ? 69.498 76.784 30.107 1.00 19.91 316 THR A C 1
ATOM 2486 O O . THR A 1 345 ? 68.503 76.590 30.799 1.00 17.74 316 THR A O 1
ATOM 2490 N N . ALA A 1 346 ? 69.806 77.982 29.587 1.00 17.20 317 ALA A N 1
ATOM 2491 C CA . ALA A 1 346 ? 68.946 79.154 29.596 1.00 16.62 317 ALA A CA 1
ATOM 2492 C C . ALA A 1 346 ? 68.701 79.499 28.125 1.00 22.56 317 ALA A C 1
ATOM 2493 O O . ALA A 1 346 ? 69.554 79.212 27.282 1.00 23.15 317 ALA A O 1
ATOM 2495 N N . ASP A 1 347 ? 67.530 80.066 27.814 1.00 18.78 318 ASP A N 1
ATOM 2496 C CA . ASP A 1 347 ? 67.139 80.461 26.461 1.00 17.29 318 ASP A CA 1
ATOM 2497 C C . ASP A 1 347 ? 67.950 81.670 25.934 1.00 17.58 318 ASP A C 1
ATOM 2498 O O . ASP A 1 347 ? 68.400 81.670 24.794 1.00 17.43 318 ASP A O 1
ATOM 2503 N N . HIS A 1 348 ? 68.136 82.670 26.781 1.00 13.20 319 HIS A N 1
ATOM 2504 C CA . HIS A 1 348 ? 68.845 83.925 26.539 1.00 12.52 319 HIS A CA 1
ATOM 2505 C C . HIS A 1 348 ? 69.308 84.450 27.905 1.00 16.90 319 HIS A C 1
ATOM 2506 O O . HIS A 1 348 ? 69.003 83.870 28.948 1.00 13.94 319 HIS A O 1
ATOM 2513 N N . GLY A 1 349 ? 70.038 85.559 27.857 1.00 15.04 320 GLY A N 1
ATOM 2514 C CA . GLY A 1 349 ? 70.544 86.259 29.014 1.00 13.51 320 GLY A CA 1
ATOM 2515 C C . GLY A 1 349 ? 69.690 87.451 29.399 1.00 16.00 320 GLY A C 1
ATOM 2516 O O . GLY A 1 349 ? 68.526 87.574 29.007 1.00 13.29 320 GLY A O 1
ATOM 2517 N N . GLU A 1 350 ? 70.285 88.330 30.197 1.00 13.69 321 GLU A N 1
ATOM 2518 C CA . GLU A 1 350 ? 69.647 89.479 30.811 1.00 13.24 321 GLU A CA 1
ATOM 2519 C C . GLU A 1 350 ? 70.744 90.498 31.053 1.00 17.71 321 GLU A C 1
ATOM 2520 O O . GLU A 1 350 ? 71.739 90.136 31.667 1.00 15.96 321 GLU A O 1
ATOM 2526 N N . MET A 1 351 ? 70.577 91.756 30.576 1.00 15.35 322 MET A N 1
ATOM 2527 C CA . MET A 1 351 ? 71.581 92.826 30.801 1.00 15.06 322 MET A CA 1
ATOM 2528 C C . MET A 1 351 ? 71.759 93.162 32.274 1.00 20.87 322 MET A C 1
ATOM 2529 O O . MET A 1 351 ? 72.889 93.342 32.723 1.00 22.77 322 MET A O 1
ATOM 2534 N N . LEU A 1 352 ? 70.648 93.197 33.032 1.00 16.98 323 LEU A N 1
ATOM 2535 C CA . LEU A 1 352 ? 70.613 93.415 34.478 1.00 16.75 323 LEU A CA 1
ATOM 2536 C C . LEU A 1 352 ? 71.272 94.744 34.931 1.00 21.36 323 LEU A C 1
ATOM 2537 O O . LEU A 1 352 ? 71.928 94.815 35.976 1.00 18.28 323 LEU A O 1
ATOM 2542 N N . GLY A 1 353 ? 71.070 95.791 34.130 1.00 19.18 324 GLY A N 1
ATOM 2543 C CA . GLY A 1 353 ? 71.616 97.108 34.435 1.00 19.33 324 GLY A CA 1
ATOM 2544 C C . GLY A 1 353 ? 72.926 97.376 33.731 1.00 21.00 324 GLY A C 1
ATOM 2545 O O . GLY A 1 353 ? 73.363 98.527 33.671 1.00 20.82 324 GLY A O 1
ATOM 2546 N N . ASP A 1 354 ? 73.579 96.302 33.218 1.00 16.03 325 ASP A N 1
ATOM 2547 C CA . ASP A 1 354 ? 74.839 96.415 32.490 1.00 15.35 325 ASP A CA 1
ATOM 2548 C C . ASP A 1 354 ? 74.616 97.306 31.288 1.00 19.26 325 ASP A C 1
ATOM 2549 O O . ASP A 1 354 ? 73.612 97.137 30.588 1.00 18.85 325 ASP A O 1
ATOM 2554 N N . ARG A 1 355 ? 75.536 98.279 31.068 1.00 15.85 326 ARG A N 1
ATOM 2555 C CA . ARG A 1 355 ? 75.533 99.220 29.932 1.00 14.64 326 ARG A CA 1
ATOM 2556 C C . ARG A 1 355 ? 74.263 100.093 29.878 1.00 17.65 326 ARG A C 1
ATOM 2557 O O . ARG A 1 355 ? 73.776 100.420 28.790 1.00 17.10 326 ARG A O 1
ATOM 2565 N N . HIS A 1 356 ? 73.723 100.426 31.060 1.00 13.72 327 HIS A N 1
ATOM 2566 C CA . HIS A 1 356 ? 72.507 101.231 31.310 1.00 14.22 327 HIS A CA 1
ATOM 2567 C C . HIS A 1 356 ? 71.259 100.648 30.641 1.00 17.51 327 HIS A C 1
ATOM 2568 O O . HIS A 1 356 ? 70.366 101.394 30.245 1.00 18.02 327 HIS A O 1
ATOM 2575 N N . SER A 1 357 ? 71.213 99.303 30.527 1.00 12.05 328 SER A N 1
ATOM 2576 C CA . SER A 1 357 ? 70.131 98.592 29.877 1.00 12.59 328 SER A CA 1
ATOM 2577 C C . SER A 1 357 ? 69.650 97.357 30.640 1.00 18.66 328 SER A C 1
ATOM 2578 O O . SER A 1 357 ? 70.374 96.831 31.488 1.00 19.24 328 SER A O 1
ATOM 2581 N N . TRP A 1 358 ? 68.406 96.926 30.349 1.00 13.45 329 TRP A N 1
ATOM 2582 C CA . TRP A 1 358 ? 67.728 95.795 30.967 1.00 11.54 329 TRP A CA 1
ATOM 2583 C C . TRP A 1 358 ? 67.135 94.957 29.862 1.00 16.51 329 TRP A C 1
ATOM 2584 O O . TRP A 1 358 ? 66.905 95.466 28.760 1.00 15.86 329 TRP A O 1
ATOM 2595 N N . GLY A 1 359 ? 66.920 93.675 30.146 1.00 14.37 330 GLY A N 1
ATOM 2596 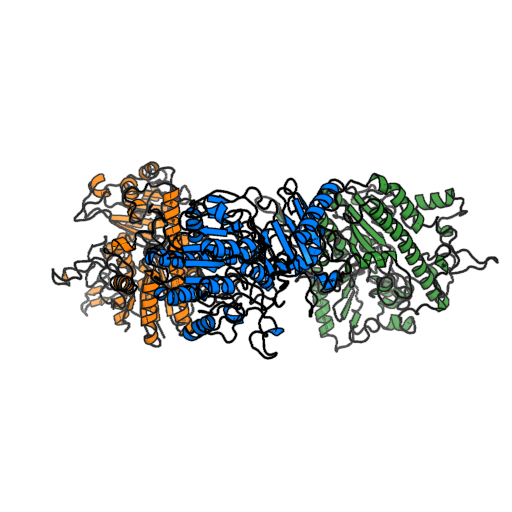C CA . GLY A 1 359 ? 66.390 92.717 29.182 1.00 13.38 330 GLY A CA 1
ATOM 2597 C C . GLY A 1 359 ? 67.430 92.117 28.247 1.00 18.56 330 GLY A C 1
ATOM 2598 O O . GLY A 1 359 ? 68.595 91.930 28.617 1.00 17.78 330 GLY A O 1
ATOM 2599 N N . LYS A 1 360 ? 67.006 91.831 26.998 1.00 15.87 331 LYS A N 1
ATOM 2600 C CA . LYS A 1 360 ? 67.846 91.172 25.994 1.00 15.68 331 LYS A CA 1
ATOM 2601 C C . LYS A 1 360 ? 67.729 91.747 24.562 1.00 19.82 331 LYS A C 1
ATOM 2602 O O . LYS A 1 360 ? 68.292 91.159 23.650 1.00 20.91 331 LYS A O 1
ATOM 2608 N N . MET A 1 361 ? 67.030 92.901 24.371 1.00 16.66 332 MET A N 1
ATOM 2609 C CA . MET A 1 361 ? 66.904 93.575 23.060 1.00 17.40 332 MET A CA 1
ATOM 2610 C C . MET A 1 361 ? 68.117 94.505 22.839 1.00 17.61 332 MET A C 1
ATOM 2611 O O . MET A 1 361 ? 68.006 95.733 22.857 1.00 14.36 332 MET A O 1
ATOM 2616 N N . THR A 1 362 ? 69.292 93.873 22.690 1.00 15.39 333 THR A N 1
ATOM 2617 C CA . THR A 1 362 ? 70.597 94.509 22.505 1.00 15.66 333 THR A CA 1
ATOM 2618 C C . THR A 1 362 ? 71.554 93.548 21.782 1.00 19.37 333 THR A C 1
ATOM 2619 O O . THR A 1 362 ? 71.146 92.452 21.386 1.00 19.07 333 THR A O 1
ATOM 2623 N N . VAL A 1 363 ? 72.833 93.962 21.639 1.00 14.35 334 VAL A N 1
ATOM 2624 C CA . VAL A 1 363 ? 73.886 93.228 20.921 1.00 12.50 334 VAL A CA 1
ATOM 2625 C C . VAL A 1 363 ? 75.040 92.768 21.829 1.00 19.15 334 VAL A C 1
ATOM 2626 O O . VAL A 1 363 ? 75.942 92.084 21.343 1.00 20.09 334 VAL A O 1
ATOM 2630 N N . TYR A 1 364 ? 75.027 93.156 23.127 1.00 14.98 335 TYR A N 1
ATOM 2631 C CA . TYR A 1 364 ? 76.080 92.745 24.058 1.00 15.07 335 TYR A CA 1
ATOM 2632 C C . TYR A 1 364 ? 75.910 91.299 24.500 1.00 18.99 335 TYR A C 1
ATOM 2633 O O . TYR A 1 364 ? 74.774 90.811 24.602 1.00 19.41 335 TYR A O 1
ATOM 2642 N N . ASP A 1 365 ? 77.051 90.623 24.751 1.00 12.76 336 ASP A N 1
ATOM 2643 C CA . ASP A 1 365 ? 77.153 89.214 25.129 1.00 12.13 336 ASP A CA 1
ATOM 2644 C C . ASP A 1 365 ? 76.264 88.763 26.282 1.00 19.97 336 ASP A C 1
ATOM 2645 O O . ASP A 1 365 ? 75.707 87.667 26.203 1.00 19.28 336 ASP A O 1
ATOM 2650 N N . ALA A 1 366 ? 76.102 89.607 27.333 1.00 18.35 337 ALA A N 1
ATOM 2651 C CA . ALA A 1 366 ? 75.271 89.292 28.503 1.00 17.92 337 ALA A CA 1
ATOM 2652 C C . ALA A 1 366 ? 73.815 88.922 28.130 1.00 18.51 337 ALA A C 1
ATOM 2653 O O . ALA A 1 366 ? 73.192 88.134 28.833 1.00 15.68 337 ALA A O 1
ATOM 2655 N N . ALA A 1 367 ? 73.322 89.424 26.979 1.00 16.02 338 ALA A N 1
ATOM 2656 C CA . ALA A 1 367 ? 71.976 89.126 26.467 1.00 15.38 338 ALA A CA 1
ATOM 2657 C C . ALA A 1 367 ? 71.877 87.730 25.794 1.00 17.20 338 ALA A C 1
ATOM 2658 O O . ALA A 1 367 ? 70.763 87.243 25.598 1.00 16.61 338 ALA A O 1
ATOM 2660 N N . TYR A 1 368 ? 73.033 87.095 25.450 1.00 13.43 339 TYR A N 1
ATOM 2661 C CA . TYR A 1 368 ? 73.121 85.830 24.700 1.00 13.55 339 TYR A CA 1
ATOM 2662 C C . TYR A 1 368 ? 73.884 84.737 25.394 1.00 15.84 339 TYR A C 1
ATOM 2663 O O . TYR A 1 368 ? 73.520 83.582 25.216 1.00 16.41 339 TYR A O 1
ATOM 2672 N N . HIS A 1 369 ? 74.970 85.075 26.116 1.00 12.56 340 HIS A N 1
ATOM 2673 C CA . HIS A 1 369 ? 75.804 84.115 26.851 1.00 12.96 340 HIS A CA 1
ATOM 2674 C C . HIS A 1 369 ? 74.948 83.373 27.916 1.00 18.55 340 HIS A C 1
ATOM 2675 O O . HIS A 1 369 ? 74.394 83.982 28.841 1.00 18.34 340 HIS A O 1
ATOM 2682 N N . THR A 1 370 ? 74.767 82.071 27.709 1.00 16.50 341 THR A N 1
ATOM 2683 C CA . THR A 1 370 ? 73.905 81.242 28.558 1.00 15.60 341 THR A CA 1
ATOM 2684 C C . THR A 1 370 ? 74.602 80.009 29.107 1.00 18.59 341 THR A C 1
ATOM 2685 O O . THR A 1 370 ? 75.474 79.454 28.439 1.00 16.69 341 THR A O 1
ATOM 2689 N N . PRO A 1 371 ? 74.233 79.565 30.334 1.00 15.40 342 PRO A N 1
ATOM 2690 C CA . PRO A 1 371 ? 74.849 78.348 30.864 1.00 15.43 342 PRO A CA 1
ATOM 2691 C C . PRO A 1 371 ? 74.337 77.107 30.125 1.00 18.00 342 PRO A C 1
ATOM 2692 O O . PRO A 1 371 ? 73.229 77.113 29.591 1.00 17.38 342 PRO A O 1
ATOM 2696 N N . LEU A 1 372 ? 75.171 76.055 30.067 1.00 14.02 343 LEU A N 1
ATOM 2697 C CA . LEU A 1 372 ? 74.853 74.789 29.440 1.00 13.10 343 LEU A CA 1
ATOM 2698 C C . LEU A 1 372 ? 75.558 73.639 30.154 1.00 18.88 343 LEU A C 1
ATOM 2699 O O . LEU A 1 372 ? 76.788 73.606 30.224 1.00 16.51 343 LEU A O 1
ATOM 2704 N N . ILE A 1 373 ? 74.756 72.709 30.700 1.00 16.15 344 ILE A N 1
ATOM 2705 C CA . ILE A 1 373 ? 75.246 71.528 31.395 1.00 15.63 344 ILE A CA 1
ATOM 2706 C C . ILE A 1 373 ? 74.584 70.354 30.727 1.00 20.77 344 ILE A C 1
ATOM 2707 O O . ILE A 1 373 ? 73.357 70.330 30.568 1.00 19.18 344 ILE A O 1
ATOM 2712 N N . ILE A 1 374 ? 75.399 69.375 30.318 1.00 17.53 345 ILE A N 1
ATOM 2713 C CA . ILE A 1 374 ? 74.883 68.168 29.716 1.00 17.31 345 ILE A CA 1
ATOM 2714 C C . ILE A 1 374 ? 75.445 66.961 30.443 1.00 24.45 345 ILE A C 1
ATOM 2715 O O . ILE A 1 374 ? 76.663 66.792 30.527 1.00 24.86 345 ILE A O 1
ATOM 2720 N N . ARG A 1 375 ? 74.547 66.125 30.976 1.00 21.82 346 ARG A N 1
ATOM 2721 C CA . ARG A 1 375 ? 74.936 64.874 31.591 1.00 21.39 346 ARG A CA 1
ATOM 2722 C C . ARG A 1 375 ? 74.359 63.748 30.765 1.00 25.18 346 ARG A C 1
ATOM 2723 O O . ARG A 1 375 ? 73.165 63.724 30.468 1.00 21.99 346 ARG A O 1
ATOM 2731 N N . ALA A 1 376 ? 75.217 62.814 30.397 1.00 25.41 347 ALA A N 1
ATOM 2732 C CA . ALA A 1 376 ? 74.826 61.644 29.641 1.00 26.72 347 ALA A CA 1
ATOM 2733 C C . ALA A 1 376 ? 75.540 60.454 30.251 1.00 33.50 347 ALA A C 1
ATOM 2734 O O . ALA A 1 376 ? 76.695 60.609 30.660 1.00 32.97 347 ALA A O 1
ATOM 2736 N N . PRO A 1 377 ? 74.906 59.261 30.331 1.00 32.97 348 PRO A N 1
ATOM 2737 C CA . PRO A 1 377 ? 75.645 58.077 30.833 1.00 33.80 348 PRO A CA 1
ATOM 2738 C C . PRO A 1 377 ? 76.956 57.876 30.064 1.00 37.22 348 PRO A C 1
ATOM 2739 O O . PRO A 1 377 ? 76.959 57.893 28.831 1.00 36.67 348 PRO A O 1
ATOM 2743 N N . GLY A 1 378 ? 78.058 57.778 30.802 1.00 34.78 349 GLY A N 1
ATOM 2744 C CA . GLY A 1 378 ? 79.397 57.610 30.244 1.00 35.52 349 GLY A CA 1
ATOM 2745 C C . GLY A 1 378 ? 80.141 58.886 29.877 1.00 41.43 349 GLY A C 1
ATOM 2746 O O . GLY A 1 378 ? 81.205 58.810 29.247 1.00 41.92 349 GLY A O 1
ATOM 2747 N N . CYS A 1 379 ? 79.603 60.075 30.249 1.00 37.58 350 CYS A N 1
ATOM 2748 C CA . CYS A 1 379 ? 80.269 61.354 29.953 1.00 36.68 350 CYS A CA 1
ATOM 2749 C C . CYS A 1 379 ? 81.435 61.563 30.925 1.00 38.96 350 CYS A C 1
ATOM 2750 O O . CYS A 1 379 ? 81.520 60.850 31.929 1.00 37.62 350 CYS A O 1
ATOM 2753 N N . LYS A 1 380 ? 82.342 62.515 30.611 1.00 35.46 351 LYS A N 1
ATOM 2754 C CA . LYS A 1 380 ? 83.493 62.843 31.456 1.00 34.52 351 LYS A CA 1
ATOM 2755 C C . LYS A 1 380 ? 83.002 63.794 32.553 1.00 36.08 351 LYS A C 1
ATOM 2756 O O . LYS A 1 380 ? 82.688 64.943 32.227 1.00 36.72 351 LYS A O 1
ATOM 2762 N N . PRO A 1 381 ? 82.852 63.348 33.832 1.00 29.83 352 PRO A N 1
ATOM 2763 C CA . PRO A 1 381 ? 82.346 64.278 34.865 1.00 28.83 352 PRO A CA 1
ATOM 2764 C C . PRO A 1 381 ? 83.343 65.397 35.174 1.00 31.18 352 PRO A C 1
ATOM 2765 O O . PRO A 1 381 ? 84.544 65.126 35.301 1.00 32.07 352 PRO A O 1
ATOM 2769 N N . GLY A 1 382 ? 82.843 66.633 35.239 1.00 24.11 353 GLY A N 1
ATOM 2770 C CA . GLY A 1 382 ? 83.662 67.808 35.515 1.00 23.36 353 GLY A CA 1
ATOM 2771 C C . GLY A 1 382 ? 84.380 68.390 34.308 1.00 27.76 353 GLY A C 1
ATOM 2772 O O . GLY A 1 382 ? 85.140 69.347 34.466 1.00 26.82 353 GLY A O 1
ATOM 2773 N N . HIS A 1 383 ? 84.146 67.822 33.088 1.00 25.26 354 HIS A N 1
ATOM 2774 C CA . HIS A 1 383 ? 84.736 68.313 31.838 1.00 24.76 354 HIS A CA 1
ATOM 2775 C C . HIS A 1 383 ? 84.138 69.690 31.465 1.00 28.69 354 HIS A C 1
ATOM 2776 O O . HIS A 1 383 ? 82.916 69.903 31.535 1.00 27.45 354 HIS A O 1
ATOM 2783 N N . VAL A 1 384 ? 85.031 70.626 31.124 1.00 23.68 355 VAL A N 1
ATOM 2784 C CA . VAL A 1 384 ? 84.692 72.001 30.788 1.00 22.11 355 VAL A CA 1
ATOM 2785 C C . VAL A 1 384 ? 85.045 72.252 29.315 1.00 22.76 355 VAL A C 1
ATOM 2786 O O . VAL A 1 384 ? 86.197 72.070 28.912 1.00 22.30 355 VAL A O 1
ATOM 2790 N N . VAL A 1 385 ? 84.048 72.674 28.532 1.00 16.68 356 VAL A N 1
ATOM 2791 C CA . VAL A 1 385 ? 84.182 72.985 27.107 1.00 15.71 356 VAL A CA 1
ATOM 2792 C C . VAL A 1 385 ? 84.362 74.501 26.905 1.00 19.45 356 VAL A C 1
ATOM 2793 O O . VAL A 1 385 ? 83.573 75.296 27.423 1.00 18.76 356 VAL A O 1
ATOM 2797 N N . GLU A 1 386 ? 85.396 74.881 26.136 1.00 16.92 357 GLU A N 1
ATOM 2798 C CA . GLU A 1 386 ? 85.750 76.268 25.819 1.00 16.78 357 GLU A CA 1
ATOM 2799 C C . GLU A 1 386 ? 85.441 76.658 24.363 1.00 22.26 357 GLU A C 1
ATOM 2800 O O . GLU A 1 386 ? 85.449 77.848 24.034 1.00 21.27 357 GLU A O 1
ATOM 2806 N N . ALA A 1 387 ? 85.181 75.658 23.492 1.00 20.08 358 ALA A N 1
ATOM 2807 C CA . ALA A 1 387 ? 84.846 75.876 22.078 1.00 19.94 358 ALA A CA 1
ATOM 2808 C C . ALA A 1 387 ? 83.518 76.638 21.937 1.00 21.64 358 ALA A C 1
ATOM 2809 O O . ALA A 1 387 ? 82.649 76.450 22.785 1.00 21.54 358 ALA A O 1
ATOM 2811 N N . PRO A 1 388 ? 83.321 77.492 20.897 1.00 17.38 359 PRO A N 1
ATOM 2812 C CA . PRO A 1 388 ? 82.019 78.184 20.757 1.00 16.18 359 PRO A CA 1
ATOM 2813 C C . PRO A 1 388 ? 80.893 77.206 20.422 1.00 21.07 359 PRO A C 1
ATOM 2814 O O . PRO A 1 388 ? 80.968 76.443 19.454 1.00 20.58 359 PRO A O 1
ATOM 2818 N N . THR A 1 389 ? 79.865 77.213 21.255 1.00 18.67 360 THR A N 1
ATOM 2819 C CA . THR A 1 389 ? 78.676 76.381 21.070 1.00 17.73 360 THR A CA 1
ATOM 2820 C C . THR A 1 389 ? 77.485 77.307 20.923 1.00 18.34 360 THR A C 1
ATOM 2821 O O . THR A 1 389 ? 77.526 78.452 21.380 1.00 15.00 360 THR A O 1
ATOM 2825 N N . GLU A 1 390 ? 76.449 76.829 20.219 1.00 15.18 361 GLU A N 1
ATOM 2826 C CA . GLU A 1 390 ? 75.254 77.599 19.918 1.00 13.18 361 GLU A CA 1
ATOM 2827 C C . GLU A 1 390 ? 74.008 76.882 20.383 1.00 15.34 361 GLU A C 1
ATOM 2828 O O . GLU A 1 390 ? 74.003 75.661 20.486 1.00 12.27 361 GLU A O 1
ATOM 2834 N N . SER A 1 391 ? 72.939 77.655 20.654 1.00 12.87 362 SER A N 1
ATOM 2835 C CA . SER A 1 391 ? 71.655 77.144 21.151 1.00 11.69 362 SER A CA 1
ATOM 2836 C C . SER A 1 391 ? 71.015 76.110 20.211 1.00 16.81 362 SER A C 1
ATOM 2837 O O . SER A 1 391 ? 70.270 75.237 20.658 1.00 16.43 362 SER A O 1
ATOM 2840 N N . ILE A 1 392 ? 71.332 76.210 18.902 1.00 14.14 363 ILE A N 1
ATOM 2841 C CA . ILE A 1 392 ? 70.855 75.328 17.834 1.00 13.44 363 ILE A CA 1
ATOM 2842 C C . ILE A 1 392 ? 71.502 73.937 17.866 1.00 16.87 363 ILE A C 1
ATOM 2843 O O . ILE A 1 392 ? 71.031 73.038 17.184 1.00 14.19 363 ILE A O 1
ATOM 2848 N N . ASP A 1 393 ? 72.567 73.763 18.681 1.00 15.48 364 ASP A N 1
ATOM 2849 C CA . ASP A 1 393 ? 73.291 72.500 18.858 1.00 15.15 364 ASP A CA 1
ATOM 2850 C C . ASP A 1 393 ? 72.591 71.531 19.821 1.00 17.33 364 ASP A C 1
ATOM 2851 O O . ASP A 1 393 ? 72.993 70.375 19.921 1.00 14.05 364 ASP A O 1
ATOM 2856 N N . LEU A 1 394 ? 71.548 71.990 20.524 1.00 16.02 365 LEU A N 1
ATOM 2857 C CA . LEU A 1 394 ? 70.860 71.159 21.513 1.00 16.21 365 LEU A CA 1
ATOM 2858 C C . LEU A 1 394 ? 69.960 70.080 20.901 1.00 19.64 365 LEU A C 1
ATOM 2859 O O . LEU A 1 394 ? 70.120 68.904 21.231 1.00 18.80 365 LEU A O 1
ATOM 2864 N N . MET A 1 395 ? 69.055 70.466 19.977 1.00 17.35 366 MET A N 1
ATOM 2865 C CA . MET A 1 395 ? 68.170 69.534 19.268 1.00 17.54 366 MET A CA 1
ATOM 2866 C C . MET A 1 395 ? 68.987 68.384 18.606 1.00 22.52 366 MET A C 1
ATOM 2867 O O . MET A 1 395 ? 68.673 67.228 18.888 1.00 22.69 366 MET A O 1
ATOM 2872 N N . PRO A 1 396 ? 70.047 68.654 17.783 1.00 19.74 367 PRO A N 1
ATOM 2873 C CA . PRO A 1 396 ? 70.803 67.541 17.180 1.00 19.10 367 PRO A CA 1
ATOM 2874 C C . PRO A 1 396 ? 71.536 66.646 18.179 1.00 23.62 367 PRO A C 1
ATOM 2875 O O . PRO A 1 396 ? 71.713 65.463 17.896 1.00 26.24 367 PRO A O 1
ATOM 2879 N N . THR A 1 397 ? 71.914 67.175 19.361 1.00 18.81 368 THR A N 1
ATOM 2880 C CA . THR A 1 397 ? 72.563 66.395 20.416 1.00 16.46 368 THR A CA 1
ATOM 2881 C C . THR A 1 397 ? 71.592 65.312 20.954 1.00 20.49 368 THR A C 1
ATOM 2882 O O . THR A 1 397 ? 71.976 64.146 21.090 1.00 19.57 368 THR A O 1
ATOM 2886 N N . ILE A 1 398 ? 70.335 65.713 21.236 1.00 18.10 369 ILE A N 1
ATOM 2887 C CA . ILE A 1 398 ? 69.286 64.848 21.771 1.00 18.92 369 ILE A CA 1
ATOM 2888 C C . ILE A 1 398 ? 68.963 63.750 20.781 1.00 23.57 369 ILE A C 1
ATOM 2889 O O . ILE A 1 398 ? 69.014 62.580 21.159 1.00 24.12 369 ILE A O 1
ATOM 2894 N N . LEU A 1 399 ? 68.676 64.121 19.503 1.00 19.46 370 LEU A N 1
ATOM 2895 C CA . LEU A 1 399 ? 68.354 63.168 18.431 1.00 18.57 370 LEU A CA 1
ATOM 2896 C C . LEU A 1 399 ? 69.454 62.146 18.210 1.00 23.18 370 LEU A C 1
ATOM 2897 O O . LEU A 1 399 ? 69.164 60.954 18.086 1.00 22.38 370 LEU A O 1
ATOM 2902 N N . ASP A 1 400 ? 70.719 62.610 18.179 1.00 20.62 371 ASP A N 1
ATOM 2903 C CA . ASP A 1 400 ? 71.896 61.763 18.023 1.00 20.00 371 ASP A CA 1
ATOM 2904 C C . ASP A 1 400 ? 71.907 60.719 19.149 1.00 25.18 371 ASP A C 1
ATOM 2905 O O . ASP A 1 400 ? 71.925 59.519 18.866 1.00 23.57 371 ASP A O 1
ATOM 2910 N N . TRP A 1 401 ? 71.811 61.184 20.422 1.00 23.80 372 TRP A N 1
ATOM 2911 C CA . TRP A 1 401 ? 71.817 60.343 21.615 1.00 24.93 372 TRP A CA 1
ATOM 2912 C C . TRP A 1 401 ? 70.707 59.270 21.645 1.00 26.90 372 TRP A C 1
ATOM 2913 O O . TRP A 1 401 ? 70.980 58.149 22.070 1.00 28.24 372 TRP A O 1
ATOM 2924 N N . VAL A 1 402 ? 69.491 59.586 21.159 1.00 20.19 373 VAL A N 1
ATOM 2925 C CA . VAL A 1 402 ? 68.377 58.631 21.096 1.00 19.89 373 VAL A CA 1
ATOM 2926 C C . VAL A 1 402 ? 68.476 57.717 19.847 1.00 26.32 373 VAL A C 1
ATOM 2927 O O . VAL A 1 402 ? 67.773 56.696 19.759 1.00 27.10 373 VAL A O 1
ATOM 2931 N N . GLY A 1 403 ? 69.332 58.105 18.897 1.00 22.22 374 GLY A N 1
ATOM 2932 C CA . GLY A 1 403 ? 69.554 57.372 17.657 1.00 22.04 374 GLY A CA 1
ATOM 2933 C C . GLY A 1 403 ? 68.525 57.666 16.586 1.00 27.85 374 GLY A C 1
ATOM 2934 O O . GLY A 1 403 ? 68.203 56.788 15.785 1.00 30.31 374 GLY A O 1
ATOM 2935 N N . GLN A 1 404 ? 67.993 58.900 16.574 1.00 23.62 375 GLN A N 1
ATOM 2936 C CA . GLN A 1 404 ? 66.991 59.365 15.615 1.00 22.90 375 GLN A CA 1
ATOM 2937 C C . GLN A 1 404 ? 67.658 60.281 14.595 1.00 27.37 375 GLN A C 1
ATOM 2938 O O . GLN A 1 404 ? 68.477 61.122 14.978 1.00 27.87 375 GLN A O 1
ATOM 2944 N N . GLU A 1 405 ? 67.308 60.110 13.303 1.00 23.00 376 GLU A N 1
ATOM 2945 C CA . GLU A 1 405 ? 67.822 60.882 12.173 1.00 22.47 376 GLU A CA 1
ATOM 2946 C C . GLU A 1 405 ? 67.638 62.373 12.412 1.00 26.50 376 GLU A C 1
ATOM 2947 O O . GLU A 1 405 ? 66.555 62.810 12.820 1.00 27.39 376 GLU A O 1
ATOM 2953 N N . ILE A 1 406 ? 68.714 63.148 12.192 1.00 20.14 377 ILE A N 1
ATOM 2954 C CA . ILE A 1 406 ? 68.644 64.594 12.330 1.00 17.62 377 ILE A CA 1
ATOM 2955 C C . ILE A 1 406 ? 68.243 65.135 10.942 1.00 22.26 377 ILE A C 1
ATOM 2956 O O . ILE A 1 406 ? 68.950 64.870 9.963 1.00 21.73 377 ILE A O 1
ATOM 2961 N N . PRO A 1 407 ? 67.130 65.905 10.835 1.00 18.25 378 PRO A N 1
ATOM 2962 C CA . PRO A 1 407 ? 66.778 66.504 9.536 1.00 17.67 378 PRO A CA 1
ATOM 2963 C C . PRO A 1 407 ? 67.879 67.456 9.021 1.00 22.55 378 PRO A C 1
ATOM 2964 O O . PRO A 1 407 ? 68.595 68.066 9.828 1.00 20.82 378 PRO A O 1
ATOM 2968 N N . ASN A 1 408 ? 68.002 67.587 7.670 1.00 20.78 379 ASN A N 1
ATOM 2969 C CA . ASN A 1 408 ? 68.957 68.484 7.006 1.00 20.03 379 ASN A CA 1
ATOM 2970 C C . ASN A 1 408 ? 68.643 69.969 7.298 1.00 24.54 379 ASN A C 1
ATOM 2971 O O . ASN A 1 408 ? 69.561 70.792 7.282 1.00 24.85 379 ASN A O 1
ATOM 2976 N N . ALA A 1 409 ? 67.365 70.300 7.597 1.00 20.13 380 ALA A N 1
ATOM 2977 C CA . ALA A 1 409 ? 66.921 71.654 7.969 1.00 19.86 380 ALA A CA 1
ATOM 2978 C C . ALA A 1 409 ? 67.670 72.198 9.213 1.00 21.00 380 ALA A C 1
ATOM 2979 O O . ALA A 1 409 ? 67.832 73.408 9.351 1.00 19.95 380 ALA A O 1
ATOM 2981 N N . VAL A 1 410 ? 68.131 71.296 10.096 1.00 16.81 381 VAL A N 1
ATOM 2982 C CA . VAL A 1 410 ? 68.850 71.637 11.320 1.00 15.72 381 VAL A CA 1
ATOM 2983 C C . VAL A 1 410 ? 70.244 72.194 11.007 1.00 21.92 381 VAL A C 1
ATOM 2984 O O . VAL A 1 410 ? 71.099 71.498 10.439 1.00 22.28 381 VAL A O 1
ATOM 2988 N N . ASP A 1 411 ? 70.452 73.465 11.372 1.00 19.32 382 ASP A N 1
ATOM 2989 C CA . ASP A 1 411 ? 71.717 74.200 11.201 1.00 19.40 382 ASP A CA 1
ATOM 2990 C C . ASP A 1 411 ? 72.749 73.826 12.265 1.00 24.98 382 ASP A C 1
ATOM 2991 O O . ASP A 1 411 ? 73.952 73.925 12.005 1.00 24.65 382 ASP A O 1
ATOM 2996 N N . GLY A 1 412 ? 72.263 73.437 13.454 1.00 21.52 383 GLY A N 1
ATOM 2997 C CA . GLY A 1 412 ? 73.093 73.040 14.584 1.00 19.93 383 GLY A CA 1
ATOM 2998 C C . GLY A 1 412 ? 73.771 71.709 14.399 1.00 23.26 383 GLY A C 1
ATOM 2999 O O . GLY A 1 412 ? 73.366 70.906 13.559 1.00 23.48 383 GLY A O 1
ATOM 3000 N N . ARG A 1 413 ? 74.817 71.477 15.189 1.00 19.41 384 ARG A N 1
ATOM 3001 C CA . ARG A 1 413 ? 75.606 70.257 15.162 1.00 19.35 384 ARG A CA 1
ATOM 3002 C C . ARG A 1 413 ? 75.633 69.616 16.551 1.00 24.28 384 ARG A C 1
ATOM 3003 O O . ARG A 1 413 ? 75.715 70.315 17.564 1.00 22.86 384 ARG A O 1
ATOM 3011 N N . SER A 1 414 ? 75.555 68.283 16.586 1.00 21.80 385 SER A N 1
ATOM 3012 C CA . SER A 1 414 ? 75.585 67.492 17.815 1.00 21.97 385 SER A CA 1
ATOM 3013 C C . SER A 1 414 ? 76.816 67.795 18.681 1.00 27.33 385 SER A C 1
ATOM 3014 O O . SER A 1 414 ? 77.946 67.847 18.181 1.00 27.42 385 SER A O 1
ATOM 3017 N N . LEU A 1 415 ? 76.579 67.985 19.986 1.00 24.15 386 LEU A N 1
ATOM 3018 C CA . LEU A 1 415 ? 77.613 68.242 20.981 1.00 23.33 386 LEU A CA 1
ATOM 3019 C C . LEU A 1 415 ? 78.143 66.947 21.582 1.00 28.00 386 LEU A C 1
ATOM 3020 O O . LEU A 1 415 ? 78.996 66.996 22.472 1.00 27.69 386 LEU A O 1
ATOM 3025 N N . ARG A 1 416 ? 77.638 65.790 21.103 1.00 25.07 387 ARG A N 1
ATOM 3026 C CA . ARG A 1 416 ? 78.026 64.463 21.570 1.00 25.64 387 ARG A CA 1
ATOM 3027 C C . ARG A 1 416 ? 79.543 64.208 21.601 1.00 30.39 387 ARG A C 1
ATOM 3028 O O . ARG A 1 416 ? 79.993 63.745 22.650 1.00 30.54 387 ARG A O 1
ATOM 3036 N N . PRO A 1 417 ? 80.373 64.557 20.567 1.00 28.39 388 PRO A N 1
ATOM 3037 C CA . PRO A 1 417 ? 81.846 64.340 20.693 1.00 28.98 388 PRO A CA 1
ATOM 3038 C C . PRO A 1 417 ? 82.490 64.954 21.952 1.00 31.84 388 PRO A C 1
ATOM 3039 O O . PRO A 1 417 ? 83.349 64.319 22.565 1.00 32.94 388 PRO A O 1
ATOM 3043 N N . PHE A 1 418 ? 82.042 66.162 22.349 1.00 26.02 389 PHE A N 1
ATOM 3044 C CA . PHE A 1 418 ? 82.466 66.900 23.551 1.00 25.48 389 PHE A CA 1
ATOM 3045 C C . PHE A 1 418 ? 82.179 66.189 24.877 1.00 29.82 389 PHE A C 1
ATOM 3046 O O . PHE A 1 418 ? 82.884 66.446 25.858 1.00 29.52 389 PHE A O 1
ATOM 3054 N N . LEU A 1 419 ? 81.117 65.348 24.930 1.00 27.62 390 LEU A N 1
ATOM 3055 C CA . LEU A 1 419 ? 80.698 64.622 26.138 1.00 28.41 390 LEU A CA 1
ATOM 3056 C C . LEU A 1 419 ? 81.740 63.642 26.682 1.00 38.43 390 LEU A C 1
ATOM 3057 O O . LEU A 1 419 ? 81.830 63.459 27.901 1.00 38.57 390 LEU A O 1
ATOM 3062 N N . THR A 1 420 ? 82.556 63.047 25.781 1.00 39.43 391 THR A N 1
ATOM 3063 C CA . THR A 1 420 ? 83.654 62.140 26.138 1.00 41.33 391 THR A CA 1
ATOM 3064 C C . THR A 1 420 ? 85.015 62.874 26.119 1.00 49.80 391 THR A C 1
ATOM 3065 O O . THR A 1 420 ? 86.061 62.247 25.918 1.00 50.97 391 THR A O 1
ATOM 3069 N N . GLY A 1 421 ? 84.974 64.189 26.338 1.00 47.76 392 GLY A N 1
ATOM 3070 C CA . GLY A 1 421 ? 86.141 65.060 26.405 1.00 48.69 392 GLY A CA 1
ATOM 3071 C C . GLY A 1 421 ? 86.834 65.343 25.087 1.00 55.77 392 GLY A C 1
ATOM 3072 O O . GLY A 1 421 ? 87.912 65.944 25.094 1.00 56.52 392 GLY A O 1
ATOM 3073 N N . GLU A 1 422 ? 86.241 64.923 23.949 1.00 53.29 393 GLU A N 1
ATOM 3074 C CA . GLU A 1 422 ? 86.814 65.149 22.615 1.00 53.40 393 GLU A CA 1
ATOM 3075 C C . GLU A 1 422 ? 86.276 66.432 21.986 1.00 56.93 393 GLU A C 1
ATOM 3076 O O . GLU A 1 422 ? 85.604 67.200 22.677 1.00 57.74 393 GLU A O 1
ATOM 3082 N N . ALA A 1 423 ? 86.598 66.691 20.698 1.00 52.01 394 ALA A N 1
ATOM 3083 C CA . ALA A 1 423 ? 86.151 67.868 19.943 1.00 50.52 394 ALA A CA 1
ATOM 3084 C C . ALA A 1 423 ? 86.368 67.649 18.448 1.00 52.30 394 ALA A C 1
ATOM 3085 O O . ALA A 1 423 ? 87.486 67.313 18.042 1.00 53.18 394 ALA A O 1
ATOM 3087 N N . PRO A 1 424 ? 85.332 67.845 17.606 1.00 45.65 395 PRO A N 1
ATOM 3088 C CA . PRO A 1 424 ? 85.527 67.676 16.153 1.00 44.67 395 PRO A CA 1
ATOM 3089 C C . PRO A 1 424 ? 86.547 68.674 15.599 1.00 45.23 395 PRO A C 1
ATOM 3090 O O . PRO A 1 424 ? 86.594 69.816 16.068 1.00 44.28 395 PRO A O 1
ATOM 3094 N N . SER A 1 425 ? 87.387 68.236 14.630 1.00 39.30 396 SER A N 1
ATOM 3095 C CA . SER A 1 425 ? 88.425 69.084 14.022 1.00 37.19 396 SER A CA 1
ATOM 3096 C C . SER A 1 425 ? 87.867 70.216 13.140 1.00 38.15 396 SER A C 1
ATOM 3097 O O . SER A 1 425 ? 88.542 71.238 12.964 1.00 38.84 396 SER A O 1
ATOM 3100 N N . ASP A 1 426 ? 86.646 70.039 12.596 1.00 30.69 397 ASP A N 1
ATOM 3101 C CA . ASP A 1 426 ? 85.984 71.020 11.734 1.00 28.78 397 ASP A CA 1
ATOM 3102 C C . ASP A 1 426 ? 84.891 71.834 12.505 1.00 29.48 397 ASP A C 1
ATOM 3103 O O . ASP A 1 426 ? 83.961 72.369 11.893 1.00 28.17 397 ASP A O 1
ATOM 3108 N N . TRP A 1 427 ? 85.029 71.926 13.846 1.00 24.22 398 TRP A N 1
ATOM 3109 C CA . TRP A 1 427 ? 84.084 72.650 14.701 1.00 22.82 398 TRP A CA 1
ATOM 3110 C C . TRP A 1 427 ? 84.158 74.147 14.464 1.00 27.42 398 TRP A C 1
ATOM 3111 O O . TRP A 1 427 ? 85.127 74.655 13.906 1.00 27.90 398 TRP A O 1
ATOM 3122 N N . ARG A 1 428 ? 83.131 74.846 14.918 1.00 23.68 399 ARG A N 1
ATOM 3123 C CA . ARG A 1 428 ? 82.950 76.295 14.905 1.00 22.44 399 ARG A CA 1
ATOM 3124 C C . ARG A 1 428 ? 84.177 77.022 15.426 1.00 23.28 399 ARG A C 1
ATOM 3125 O O . ARG A 1 428 ? 84.759 76.561 16.405 1.00 23.61 399 ARG A O 1
ATOM 3133 N N . GLN A 1 429 ? 84.547 78.164 14.816 1.00 18.75 400 GLN A N 1
ATOM 3134 C CA . GLN A 1 429 ? 85.638 79.001 15.329 1.00 19.23 400 GLN A CA 1
ATOM 3135 C C . GLN A 1 429 ? 85.132 80.400 15.764 1.00 24.30 400 GLN A C 1
ATOM 3136 O O . GLN A 1 429 ? 85.887 81.243 16.256 1.00 24.33 400 GLN A O 1
ATOM 3142 N N . TYR A 1 430 ? 83.823 80.605 15.597 1.00 19.70 401 TYR A N 1
ATOM 3143 C CA . TYR A 1 430 ? 83.091 81.819 15.922 1.00 18.27 401 TYR A CA 1
ATOM 3144 C C . TYR A 1 430 ? 81.642 81.427 16.206 1.00 20.99 401 TYR A C 1
ATOM 3145 O O . TYR A 1 430 ? 81.200 80.372 15.765 1.00 20.89 401 TYR A O 1
ATOM 3154 N N . SER A 1 431 ? 80.894 82.287 16.899 1.00 14.95 402 SER A N 1
ATOM 3155 C CA . SER A 1 431 ? 79.467 82.066 17.135 1.00 12.16 402 SER A CA 1
ATOM 3156 C C . SER A 1 431 ? 78.678 83.168 16.416 1.00 13.87 402 SER A C 1
ATOM 3157 O O . SER A 1 431 ? 79.210 84.233 16.081 1.00 13.20 402 SER A O 1
ATOM 3160 N N . PHE A 1 432 ? 77.427 82.881 16.120 1.00 10.87 403 PHE A N 1
ATOM 3161 C CA . PHE A 1 432 ? 76.585 83.782 15.360 1.00 11.75 403 PHE A CA 1
ATOM 3162 C C . PHE A 1 432 ? 75.197 83.988 16.023 1.00 16.63 403 PHE A C 1
ATOM 3163 O O . PHE A 1 432 ? 74.504 83.013 16.349 1.00 17.22 403 PHE A O 1
ATOM 3171 N N . SER A 1 433 ? 74.787 85.249 16.165 1.00 11.31 404 SER A N 1
ATOM 3172 C CA . SER A 1 433 ? 73.480 85.614 16.722 1.00 10.95 404 SER A CA 1
ATOM 3173 C C . SER A 1 433 ? 72.761 86.617 15.831 1.00 14.92 404 SER A C 1
ATOM 3174 O O . SER A 1 433 ? 73.397 87.347 15.094 1.00 15.51 404 SER A O 1
ATOM 3177 N N . GLU A 1 434 ? 71.438 86.643 15.901 1.00 12.69 405 GLU A N 1
ATOM 3178 C CA . GLU A 1 434 ? 70.591 87.545 15.132 1.00 12.14 405 GLU A CA 1
ATOM 3179 C C . GLU A 1 434 ? 69.541 88.222 16.022 1.00 15.55 405 GLU A C 1
ATOM 3180 O O . GLU A 1 434 ? 69.129 87.679 17.053 1.00 13.48 405 GLU A O 1
ATOM 3186 N N . LEU A 1 435 ? 69.081 89.398 15.591 1.00 13.47 406 LEU A N 1
ATOM 3187 C CA . LEU A 1 435 ? 68.034 90.145 16.288 1.00 13.88 406 LEU A CA 1
ATOM 3188 C C . LEU A 1 435 ? 67.224 90.862 15.236 1.00 16.47 406 LEU A C 1
ATOM 3189 O O . LEU A 1 435 ? 67.699 91.048 14.121 1.00 17.00 406 LEU A O 1
ATOM 3194 N N . ASP A 1 436 ? 65.973 91.178 15.551 1.00 12.61 407 ASP A N 1
ATOM 3195 C CA . ASP A 1 436 ? 65.125 91.930 14.644 1.00 12.22 407 ASP A CA 1
ATOM 3196 C C . ASP A 1 436 ? 64.579 93.096 15.439 1.00 19.84 407 ASP A C 1
ATOM 3197 O O . ASP A 1 436 ? 63.906 92.886 16.461 1.00 20.51 407 ASP A O 1
ATOM 3202 N N . ILE A 1 437 ? 64.937 94.328 14.995 1.00 17.51 408 ILE A N 1
ATOM 3203 C CA . ILE A 1 437 ? 64.567 95.599 15.619 1.00 17.03 408 ILE A CA 1
ATOM 3204 C C . ILE A 1 437 ? 63.408 96.323 14.906 1.00 23.12 408 ILE A C 1
ATOM 3205 O O . ILE A 1 437 ? 63.289 97.545 14.999 1.00 23.65 408 ILE A O 1
ATOM 3210 N N . SER A 1 438 ? 62.540 95.552 14.218 1.00 19.66 409 SER A N 1
ATOM 3211 C CA . SER A 1 438 ? 61.338 96.051 13.540 1.00 18.41 409 SER A CA 1
ATOM 3212 C C . SER A 1 438 ? 60.094 95.286 14.050 1.00 19.59 409 SER A C 1
ATOM 3213 O O . SER A 1 438 ? 60.230 94.213 14.631 1.00 17.76 409 SER A O 1
ATOM 3216 N N . GLU A 1 439 ? 58.907 95.887 13.901 1.00 16.45 410 GLU A N 1
ATOM 3217 C CA . GLU A 1 439 ? 57.620 95.327 14.327 1.00 17.16 410 GLU A CA 1
ATOM 3218 C C . GLU A 1 439 ? 56.611 95.725 13.265 1.00 22.05 410 GLU A C 1
ATOM 3219 O O . GLU A 1 439 ? 56.425 96.932 13.068 1.00 21.19 410 GLU A O 1
ATOM 3225 N N . PRO A 1 440 ? 56.058 94.736 12.491 1.00 19.56 411 PRO A N 1
ATOM 3226 C CA . PRO A 1 440 ? 55.175 95.078 11.351 1.00 19.90 411 PRO A CA 1
ATOM 3227 C C . PRO A 1 440 ? 53.970 95.984 11.597 1.00 26.76 411 PRO A C 1
ATOM 3228 O O . PRO A 1 440 ? 53.687 96.826 10.751 1.00 26.52 411 PRO A O 1
ATOM 3232 N N . LEU A 1 441 ? 53.267 95.828 12.719 1.00 26.35 412 LEU A N 1
ATOM 3233 C CA . LEU A 1 441 ? 52.062 96.635 12.976 1.00 28.14 412 LEU A CA 1
ATOM 3234 C C . LEU A 1 441 ? 52.263 97.831 13.931 1.00 31.82 412 LEU A C 1
ATOM 3235 O O . LEU A 1 441 ? 51.434 98.751 13.955 1.00 32.99 412 LEU A O 1
ATOM 3240 N N . ASP A 1 442 ? 53.332 97.804 14.724 1.00 25.22 413 ASP A N 1
ATOM 3241 C CA . ASP A 1 442 ? 53.611 98.860 15.689 1.00 24.83 413 ASP A CA 1
ATOM 3242 C C . ASP A 1 442 ? 55.106 99.191 15.656 1.00 27.03 413 ASP A C 1
ATOM 3243 O O . ASP A 1 442 ? 55.885 98.571 16.387 1.00 26.33 413 ASP A O 1
ATOM 3248 N N . PRO A 1 443 ? 55.524 100.159 14.800 1.00 22.80 414 PRO A N 1
ATOM 3249 C CA . PRO A 1 443 ? 56.961 100.498 14.692 1.00 21.07 414 PRO A CA 1
ATOM 3250 C C . PRO A 1 443 ? 57.703 100.706 16.019 1.00 22.87 414 PRO A C 1
ATOM 3251 O O . PRO A 1 443 ? 57.238 101.416 16.906 1.00 21.70 414 PRO A O 1
ATOM 3255 N N . THR A 1 444 ? 58.864 100.068 16.150 1.00 19.57 415 THR A N 1
ATOM 3256 C CA . THR A 1 444 ? 59.717 100.092 17.342 1.00 17.43 415 THR A CA 1
ATOM 3257 C C . THR A 1 444 ? 60.376 101.459 17.498 1.00 20.90 415 THR A C 1
ATOM 3258 O O . THR A 1 444 ? 60.317 102.280 16.580 1.00 20.94 415 THR A O 1
ATOM 3262 N N . LEU A 1 445 ? 61.054 101.679 18.638 1.00 18.05 416 LEU A N 1
ATOM 3263 C CA . LEU A 1 445 ? 61.804 102.906 18.905 1.00 18.57 416 LEU A CA 1
ATOM 3264 C C . LEU A 1 445 ? 62.930 103.117 17.884 1.00 20.31 416 LEU A C 1
ATOM 3265 O O . LEU A 1 445 ? 63.160 104.242 17.471 1.00 17.97 416 LEU A O 1
ATOM 3270 N N . TRP A 1 446 ? 63.580 102.026 17.425 1.00 19.85 417 TRP A N 1
ATOM 3271 C CA . TRP A 1 446 ? 64.626 102.046 16.388 1.00 19.13 417 TRP A CA 1
ATOM 3272 C C . TRP A 1 446 ? 64.045 102.470 15.041 1.00 23.39 417 TRP A C 1
ATOM 3273 O O . TRP A 1 446 ? 64.684 103.231 14.329 1.00 23.60 417 TRP A O 1
ATOM 3284 N N . GLN A 1 447 ? 62.831 101.975 14.693 1.00 20.49 418 GLN A N 1
ATOM 3285 C CA . GLN A 1 447 ? 62.140 102.302 13.437 1.00 19.91 418 GLN A CA 1
ATOM 3286 C C . GLN A 1 447 ? 61.735 103.749 13.414 1.00 23.96 418 GLN A C 1
ATOM 3287 O O . GLN A 1 447 ? 61.875 104.390 12.367 1.00 23.99 418 GLN A O 1
ATOM 3293 N N . GLN A 1 448 ? 61.226 104.259 14.566 1.00 19.42 419 GLN A N 1
ATOM 3294 C CA . GLN A 1 448 ? 60.782 105.638 14.743 1.00 19.63 419 GLN A CA 1
ATOM 3295 C C . GLN A 1 448 ? 61.955 106.615 14.609 1.00 25.13 419 GLN A C 1
ATOM 3296 O O . GLN A 1 448 ? 61.802 107.657 13.986 1.00 26.29 419 GLN A O 1
ATOM 3302 N N . GLU A 1 449 ? 63.123 106.274 15.185 1.00 21.79 420 GLU A N 1
ATOM 3303 C CA . GLU A 1 449 ? 64.309 107.126 15.169 1.00 22.46 420 GLU A CA 1
ATOM 3304 C C . GLU A 1 449 ? 65.128 106.980 13.886 1.00 26.29 420 GLU A C 1
ATOM 3305 O O . GLU A 1 449 ? 65.708 107.963 13.425 1.00 27.45 420 GLU A O 1
ATOM 3311 N N . PHE A 1 450 ? 65.208 105.771 13.325 1.00 21.55 421 PHE A N 1
ATOM 3312 C CA . PHE A 1 450 ? 66.041 105.566 12.143 1.00 21.70 421 PHE A CA 1
ATOM 3313 C C . PHE A 1 450 ? 65.341 105.472 10.785 1.00 25.67 421 PHE A C 1
ATOM 3314 O O . PHE A 1 450 ? 66.002 105.626 9.763 1.00 27.26 421 PHE A O 1
ATOM 3322 N N . GLY A 1 451 ? 64.020 105.326 10.782 1.00 20.53 422 GLY A N 1
ATOM 3323 C CA . GLY A 1 451 ? 63.201 105.386 9.574 1.00 20.51 422 GLY A CA 1
ATOM 3324 C C . GLY A 1 451 ? 63.126 104.218 8.614 1.00 24.29 422 GLY A C 1
ATOM 3325 O O . GLY A 1 451 ? 62.598 104.390 7.514 1.00 24.99 422 GLY A O 1
ATOM 3326 N N . PHE A 1 452 ? 63.574 103.025 9.028 1.00 18.93 423 PHE A N 1
ATOM 3327 C CA . PHE A 1 452 ? 63.551 101.812 8.204 1.00 17.29 423 PHE A CA 1
ATOM 3328 C C . PHE A 1 452 ? 62.240 101.022 8.411 1.00 19.77 423 PHE A C 1
ATOM 3329 O O . PHE A 1 452 ? 61.618 101.113 9.471 1.00 18.68 423 PHE A O 1
ATOM 3337 N N . GLY A 1 453 ? 61.870 100.221 7.410 1.00 17.22 424 GLY A N 1
ATOM 3338 C CA . GLY A 1 453 ? 60.660 99.401 7.444 1.00 16.58 424 GLY A CA 1
ATOM 3339 C C . GLY A 1 453 ? 60.865 98.011 8.006 1.00 20.52 424 GLY A C 1
ATOM 3340 O O . GLY A 1 453 ? 61.997 97.635 8.346 1.00 18.82 424 GLY A O 1
ATOM 3341 N N . PRO A 1 454 ? 59.776 97.193 8.062 1.00 19.20 425 PRO A N 1
ATOM 3342 C CA . PRO A 1 454 ? 59.892 95.849 8.673 1.00 18.62 425 PRO A CA 1
ATOM 3343 C C . PRO A 1 454 ? 60.607 94.736 7.893 1.00 20.52 425 PRO A C 1
ATOM 3344 O O . PRO A 1 454 ? 60.634 93.593 8.362 1.00 17.25 425 PRO A O 1
ATOM 3348 N N . SER A 1 455 ? 61.191 95.066 6.719 1.00 18.73 426 SER A N 1
ATOM 3349 C CA . SER A 1 455 ? 62.011 94.168 5.908 1.00 19.41 426 SER A CA 1
ATOM 3350 C C . SER A 1 455 ? 63.502 94.432 6.223 1.00 23.78 426 SER A C 1
ATOM 3351 O O . SER A 1 455 ? 64.363 93.656 5.813 1.00 23.33 426 SER A O 1
ATOM 3354 N N . ALA A 1 456 ? 63.800 95.534 6.940 1.00 21.34 427 ALA A N 1
ATOM 3355 C CA . ALA A 1 456 ? 65.172 95.966 7.267 1.00 20.47 427 ALA A CA 1
ATOM 3356 C C . ALA A 1 456 ? 65.490 96.036 8.774 1.00 22.82 427 ALA A C 1
ATOM 3357 O O . ALA A 1 456 ? 66.392 96.772 9.187 1.00 24.36 427 ALA A O 1
ATOM 3359 N N . GLY A 1 457 ? 64.792 95.232 9.564 1.00 16.65 428 GLY A N 1
ATOM 3360 C CA . GLY A 1 457 ? 64.978 95.195 11.008 1.00 16.23 428 GLY A CA 1
ATOM 3361 C C . GLY A 1 457 ? 66.069 94.271 11.525 1.00 20.20 428 GLY A C 1
ATOM 3362 O O . GLY A 1 457 ? 66.395 94.312 12.714 1.00 18.69 428 GLY A O 1
ATOM 3363 N N . ALA A 1 458 ? 66.640 93.421 10.640 1.00 16.95 429 ALA A N 1
ATOM 3364 C CA . ALA A 1 458 ? 67.656 92.439 11.027 1.00 15.39 429 ALA A CA 1
ATOM 3365 C C . ALA A 1 458 ? 69.019 92.974 11.438 1.00 18.61 429 ALA A C 1
ATOM 3366 O O . ALA A 1 458 ? 69.589 93.868 10.810 1.00 18.65 429 ALA A O 1
ATOM 3368 N N . VAL A 1 459 ? 69.526 92.407 12.532 1.00 14.68 430 VAL A N 1
ATOM 3369 C CA . VAL A 1 459 ? 70.832 92.679 13.116 1.00 13.07 430 VAL A CA 1
ATOM 3370 C C . VAL A 1 459 ? 71.527 91.306 13.181 1.00 18.59 430 VAL A C 1
ATOM 3371 O O . VAL A 1 459 ? 70.859 90.285 13.399 1.00 18.72 430 VAL A O 1
ATOM 3375 N N . ALA A 1 460 ? 72.844 91.282 12.936 1.00 13.19 431 ALA A N 1
ATOM 3376 C CA . ALA A 1 460 ? 73.651 90.075 13.005 1.00 12.05 431 ALA A CA 1
ATOM 3377 C C . ALA A 1 460 ? 74.916 90.343 13.817 1.00 14.42 431 ALA A C 1
ATOM 3378 O O . ALA A 1 460 ? 75.463 91.452 13.754 1.00 11.19 431 ALA A O 1
ATOM 3380 N N . ILE A 1 461 ? 75.313 89.347 14.652 1.00 12.43 432 ILE A N 1
ATOM 3381 C CA . ILE A 1 461 ? 76.492 89.393 15.540 1.00 12.37 432 ILE A CA 1
ATOM 3382 C C . ILE A 1 461 ? 77.421 88.197 15.229 1.00 19.72 432 ILE A C 1
ATOM 3383 O O . ILE A 1 461 ? 76.949 87.065 15.160 1.00 21.33 432 ILE A O 1
ATOM 3388 N N . LEU A 1 462 ? 78.728 88.448 15.049 1.00 16.00 433 LEU A N 1
ATOM 3389 C CA . LEU A 1 462 ? 79.723 87.396 14.840 1.00 15.75 433 LEU A CA 1
ATOM 3390 C C . LEU A 1 462 ? 80.791 87.506 15.935 1.00 18.80 433 LEU A C 1
ATOM 3391 O O . LEU A 1 462 ? 81.462 88.524 16.024 1.00 18.98 433 LEU A O 1
ATOM 3396 N N . ARG A 1 463 ? 80.932 86.470 16.764 1.00 16.32 434 ARG A N 1
ATOM 3397 C CA . ARG A 1 463 ? 81.895 86.448 17.865 1.00 16.30 434 ARG A CA 1
ATOM 3398 C C . ARG A 1 463 ? 83.086 85.620 17.483 1.00 23.84 434 ARG A C 1
ATOM 3399 O O . ARG A 1 463 ? 83.020 84.398 17.464 1.00 24.41 434 ARG A O 1
ATOM 3407 N N . ASP A 1 464 ? 84.167 86.302 17.148 1.00 21.17 435 ASP A N 1
ATOM 3408 C CA . ASP A 1 464 ? 85.453 85.741 16.785 1.00 21.15 435 ASP A CA 1
ATOM 3409 C C . ASP A 1 464 ? 86.272 85.672 18.096 1.00 23.76 435 ASP A C 1
ATOM 3410 O O . ASP A 1 464 ? 85.868 86.268 19.102 1.00 22.12 435 ASP A O 1
ATOM 3415 N N . ALA A 1 465 ? 87.385 84.924 18.102 1.00 21.44 436 ALA A N 1
ATOM 3416 C CA . ALA A 1 465 ? 88.266 84.777 19.277 1.00 21.92 436 ALA A CA 1
ATOM 3417 C C . ALA A 1 465 ? 88.745 86.139 19.860 1.00 26.90 436 ALA A C 1
ATOM 3418 O O . ALA A 1 465 ? 88.876 86.287 21.082 1.00 27.32 436 ALA A O 1
ATOM 3420 N N . ARG A 1 466 ? 88.984 87.125 18.964 1.00 22.41 437 ARG A N 1
ATOM 3421 C CA . ARG A 1 466 ? 89.432 88.470 19.296 1.00 21.48 437 ARG A CA 1
ATOM 3422 C C . ARG A 1 466 ? 88.319 89.542 19.149 1.00 21.67 437 ARG A C 1
ATOM 3423 O O . ARG A 1 466 ? 88.171 90.398 20.014 1.00 19.38 437 ARG A O 1
ATOM 3431 N N . PHE A 1 467 ? 87.585 89.520 18.039 1.00 17.68 438 PHE A N 1
ATOM 3432 C CA . PHE A 1 467 ? 86.579 90.541 17.793 1.00 16.52 438 PHE A CA 1
ATOM 3433 C C . PHE A 1 467 ? 85.141 90.096 17.857 1.00 23.59 438 PHE A C 1
ATOM 3434 O O . PHE A 1 467 ? 84.827 88.907 17.743 1.00 24.61 438 PHE A O 1
ATOM 3442 N N . THR A 1 468 ? 84.250 91.090 18.016 1.00 20.76 439 THR A N 1
ATOM 3443 C CA . THR A 1 468 ? 82.801 90.952 17.915 1.00 19.37 439 THR A CA 1
ATOM 3444 C C . THR A 1 468 ? 82.377 92.007 16.910 1.00 19.58 439 THR A C 1
ATOM 3445 O O . THR A 1 468 ? 82.702 93.183 17.064 1.00 18.76 439 THR A O 1
ATOM 3449 N N . LEU A 1 469 ? 81.716 91.562 15.860 1.00 14.84 440 LEU A N 1
ATOM 3450 C CA . LEU A 1 469 ? 81.211 92.404 14.793 1.00 13.69 440 LEU A CA 1
ATOM 3451 C C . LEU A 1 469 ? 79.670 92.421 14.852 1.00 16.49 440 LEU A C 1
ATOM 3452 O O . LEU A 1 469 ? 79.046 91.371 15.024 1.00 14.86 440 LEU A O 1
ATOM 3457 N N . VAL A 1 470 ? 79.076 93.624 14.708 1.00 13.03 441 VAL A N 1
ATOM 3458 C CA . VAL A 1 470 ? 77.635 93.830 14.638 1.00 12.00 441 VAL A CA 1
ATOM 3459 C C . VAL A 1 470 ? 77.349 94.488 13.278 1.00 18.53 441 VAL A C 1
ATOM 3460 O O . VAL A 1 470 ? 77.946 95.510 12.953 1.00 17.38 441 VAL A O 1
ATOM 3464 N N . GLU A 1 471 ? 76.450 93.885 12.472 1.00 15.79 442 GLU A N 1
ATOM 3465 C CA . GLU A 1 471 ? 76.052 94.440 11.174 1.00 14.51 442 GLU A CA 1
ATOM 3466 C C . GLU A 1 471 ? 74.545 94.565 11.101 1.00 16.35 442 GLU A C 1
ATOM 3467 O O . GLU A 1 471 ? 73.830 93.638 11.493 1.00 15.77 442 GLU A O 1
ATOM 3473 N N . PHE A 1 472 ? 74.065 95.701 10.587 1.00 13.59 443 PHE A N 1
ATOM 3474 C CA . PHE A 1 472 ? 72.635 96.017 10.420 1.00 13.68 443 PHE A CA 1
ATOM 3475 C C . PHE A 1 472 ? 72.183 95.901 8.953 1.00 15.57 443 PHE A C 1
ATOM 3476 O O . PHE A 1 472 ? 72.923 96.290 8.058 1.00 11.91 443 PHE A O 1
ATOM 3484 N N . ALA A 1 473 ? 70.929 95.427 8.728 1.00 14.16 444 ALA A N 1
ATOM 3485 C CA . ALA A 1 473 ? 70.277 95.363 7.412 1.00 13.15 444 ALA A CA 1
ATOM 3486 C C . ALA A 1 473 ? 69.932 96.809 7.017 1.00 18.79 444 ALA A C 1
ATOM 3487 O O . ALA A 1 473 ? 70.061 97.186 5.855 1.00 17.07 444 ALA A O 1
ATOM 3489 N N . ALA A 1 474 ? 69.516 97.625 8.016 1.00 17.92 445 ALA A N 1
ATOM 3490 C CA . ALA A 1 474 ? 69.211 99.046 7.871 1.00 17.85 445 ALA A CA 1
ATOM 3491 C C . ALA A 1 474 ? 70.517 99.858 7.699 1.00 22.41 445 ALA A C 1
ATOM 3492 O O . ALA A 1 474 ? 71.616 99.352 7.961 1.00 21.75 445 ALA A O 1
ATOM 3494 N N . ASP A 1 475 ? 70.395 101.109 7.250 1.00 20.14 446 ASP A N 1
ATOM 3495 C CA . ASP A 1 475 ? 71.535 101.983 7.008 1.00 20.65 446 ASP A CA 1
ATOM 3496 C C . ASP A 1 475 ? 72.182 102.559 8.279 1.00 25.45 446 ASP A C 1
ATOM 3497 O O . ASP A 1 475 ? 72.326 103.780 8.425 1.00 26.81 446 ASP A O 1
ATOM 3502 N N . LEU A 1 476 ? 72.583 101.662 9.190 1.00 21.74 447 LEU A N 1
ATOM 3503 C CA . LEU A 1 476 ? 73.269 101.971 10.451 1.00 20.74 447 LEU A CA 1
ATOM 3504 C C . LEU A 1 476 ? 74.666 101.377 10.373 1.00 22.00 447 LEU A C 1
ATOM 3505 O O . LEU A 1 476 ? 74.804 100.244 9.902 1.00 21.73 447 LEU A O 1
ATOM 3510 N N . PRO A 1 477 ? 75.721 102.103 10.800 1.00 16.61 448 PRO A N 1
ATOM 3511 C CA . PRO A 1 477 ? 77.078 101.550 10.677 1.00 14.72 448 PRO A CA 1
ATOM 3512 C C . PRO A 1 477 ? 77.371 100.315 11.543 1.00 17.78 448 PRO A C 1
ATOM 3513 O O . PRO A 1 477 ? 76.719 100.092 12.566 1.00 16.14 448 PRO A O 1
ATOM 3517 N N . PRO A 1 478 ? 78.385 99.495 11.156 1.00 14.08 449 PRO A N 1
ATOM 3518 C CA . PRO A 1 478 ? 78.727 98.338 11.991 1.00 13.33 449 PRO A CA 1
ATOM 3519 C C . PRO A 1 478 ? 79.318 98.715 13.354 1.00 16.07 449 PRO A C 1
ATOM 3520 O O . PRO A 1 478 ? 79.690 99.873 13.589 1.00 15.65 449 PRO A O 1
ATOM 3524 N N . MET A 1 479 ? 79.394 97.727 14.250 1.00 9.45 450 MET A N 1
ATOM 3525 C CA . MET A 1 479 ? 80.059 97.862 15.529 1.00 9.11 450 MET A CA 1
ATOM 3526 C C . MET A 1 479 ? 81.219 96.887 15.506 1.00 12.68 450 MET A C 1
ATOM 3527 O O . MET A 1 479 ? 81.123 95.820 14.910 1.00 11.90 450 MET A O 1
ATOM 3532 N N . LEU A 1 480 ? 82.310 97.253 16.129 1.00 11.46 451 LEU A N 1
ATOM 3533 C CA . LEU A 1 480 ? 83.464 96.376 16.238 1.00 10.98 451 LEU A CA 1
ATOM 3534 C C . LEU A 1 480 ? 84.068 96.495 17.633 1.00 14.43 451 LEU A C 1
ATOM 3535 O O . LEU A 1 480 ? 84.448 97.579 18.033 1.00 12.51 451 LEU A O 1
ATOM 3540 N N . PHE A 1 481 ? 84.101 95.370 18.379 1.00 12.63 452 PHE A N 1
ATOM 3541 C CA . PHE A 1 481 ? 84.634 95.296 19.730 1.00 12.68 452 PHE A CA 1
ATOM 3542 C C . PHE A 1 481 ? 85.853 94.382 19.753 1.00 16.55 452 PHE A C 1
ATOM 3543 O O . PHE A 1 481 ? 85.756 93.219 19.398 1.00 14.32 452 PHE A O 1
ATOM 3551 N N . ASP A 1 482 ? 87.008 94.927 20.139 1.00 15.56 453 ASP A N 1
ATOM 3552 C CA . ASP A 1 482 ? 88.270 94.208 20.252 1.00 15.78 453 ASP A CA 1
ATOM 3553 C C . ASP A 1 482 ? 88.453 93.695 21.701 1.00 20.32 453 ASP A C 1
ATOM 3554 O O . ASP A 1 482 ? 88.614 94.495 22.628 1.00 20.96 453 ASP A O 1
ATOM 3559 N N . HIS A 1 483 ? 88.447 92.366 21.882 1.00 15.88 454 HIS A N 1
ATOM 3560 C CA . HIS A 1 483 ? 88.628 91.742 23.185 1.00 17.07 454 HIS A CA 1
ATOM 3561 C C . HIS A 1 483 ? 90.086 91.730 23.703 1.00 21.58 454 HIS A C 1
ATOM 3562 O O . HIS A 1 483 ? 90.320 91.408 24.867 1.00 20.53 454 HIS A O 1
ATOM 3569 N N . GLN A 1 484 ? 91.045 92.156 22.861 1.00 19.68 455 GLN A N 1
ATOM 3570 C CA . GLN A 1 484 ? 92.448 92.333 23.224 1.00 20.92 455 GLN A CA 1
ATOM 3571 C C . GLN A 1 484 ? 92.681 93.807 23.637 1.00 25.50 455 GLN A C 1
ATOM 3572 O O . GLN A 1 484 ? 93.734 94.139 24.171 1.00 25.85 455 GLN A O 1
ATOM 3578 N N . GLY A 1 485 ? 91.686 94.661 23.364 1.00 21.90 456 GLY A N 1
ATOM 3579 C CA . GLY A 1 485 ? 91.662 96.081 23.700 1.00 20.71 456 GLY A CA 1
ATOM 3580 C C . GLY A 1 485 ? 90.651 96.359 24.791 1.00 23.77 456 GLY A C 1
ATOM 3581 O O . GLY A 1 485 ? 90.688 95.717 25.844 1.00 24.33 456 GLY A O 1
ATOM 3582 N N . GLU A 1 486 ? 89.728 97.300 24.540 1.00 18.26 457 GLU A N 1
ATOM 3583 C CA . GLU A 1 486 ? 88.680 97.725 25.488 1.00 17.09 457 GLU A CA 1
ATOM 3584 C C . GLU A 1 486 ? 87.435 96.815 25.583 1.00 21.03 457 GLU A C 1
ATOM 3585 O O . GLU A 1 486 ? 86.548 97.056 26.411 1.00 20.27 457 GLU A O 1
ATOM 3591 N N . GLY A 1 487 ? 87.427 95.741 24.803 1.00 17.76 458 GLY A N 1
ATOM 3592 C CA . GLY A 1 487 ? 86.319 94.790 24.760 1.00 16.34 458 GLY A CA 1
ATOM 3593 C C . GLY A 1 487 ? 85.097 95.452 24.150 1.00 18.94 458 GLY A C 1
ATOM 3594 O O . GLY A 1 487 ? 85.209 96.185 23.161 1.00 19.86 458 GLY A O 1
ATOM 3595 N N . GLU A 1 488 ? 83.951 95.261 24.794 1.00 12.96 459 GLU A N 1
ATOM 3596 C CA . GLU A 1 488 ? 82.638 95.786 24.425 1.00 11.95 459 GLU A CA 1
ATOM 3597 C C . GLU A 1 488 ? 82.430 97.246 24.814 1.00 18.02 459 GLU A C 1
ATOM 3598 O O . GLU A 1 488 ? 81.449 97.859 24.386 1.00 17.01 459 GLU A O 1
ATOM 3604 N N . PHE A 1 489 ? 83.349 97.797 25.642 1.00 17.94 460 PHE A N 1
ATOM 3605 C CA . PHE A 1 489 ? 83.315 99.163 26.187 1.00 16.84 460 PHE A CA 1
ATOM 3606 C C . PHE A 1 489 ? 83.710 100.255 25.192 1.00 19.24 460 PHE A C 1
ATOM 3607 O O . PHE A 1 489 ? 83.623 101.446 25.503 1.00 18.30 460 PHE A O 1
ATOM 3615 N N . ARG A 1 490 ? 84.104 99.848 23.985 1.00 15.39 461 ARG A N 1
ATOM 3616 C CA . ARG A 1 490 ? 84.450 100.777 22.924 1.00 15.97 461 ARG A CA 1
ATOM 3617 C C . ARG A 1 490 ? 84.162 100.198 21.546 1.00 16.64 461 ARG A C 1
ATOM 3618 O O . ARG A 1 490 ? 84.746 99.182 21.162 1.00 13.63 461 ARG A O 1
ATOM 3626 N N . ASN A 1 491 ? 83.280 100.873 20.789 1.00 15.04 462 ASN A N 1
ATOM 3627 C CA . ASN A 1 491 ? 83.017 100.509 19.401 1.00 15.65 462 ASN A CA 1
ATOM 3628 C C . ASN A 1 491 ? 84.171 101.126 18.574 1.00 21.82 462 ASN A C 1
ATOM 3629 O O . ASN A 1 491 ? 84.283 102.356 18.480 1.00 22.94 462 ASN A O 1
ATOM 3634 N N . VAL A 1 492 ? 85.033 100.262 18.001 1.00 17.00 463 VAL A N 1
ATOM 3635 C CA . VAL A 1 492 ? 86.202 100.675 17.224 1.00 16.97 463 VAL A CA 1
ATOM 3636 C C . VAL A 1 492 ? 86.030 100.578 15.693 1.00 23.27 463 VAL A C 1
ATOM 3637 O O . VAL A 1 492 ? 87.021 100.691 14.974 1.00 24.55 463 VAL A O 1
ATOM 3641 N N . ALA A 1 493 ? 84.782 100.396 15.193 1.00 19.70 464 ALA A N 1
ATOM 3642 C CA . ALA A 1 493 ? 84.497 100.266 13.755 1.00 18.33 464 ALA A CA 1
ATOM 3643 C C . ALA A 1 493 ? 84.895 101.477 12.887 1.00 22.27 464 ALA A C 1
ATOM 3644 O O . ALA A 1 493 ? 85.174 101.308 11.700 1.00 22.97 464 ALA A O 1
ATOM 3646 N N . GLY A 1 494 ? 84.906 102.676 13.464 1.00 18.61 465 GLY A N 1
ATOM 3647 C CA . GLY A 1 494 ? 85.288 103.892 12.742 1.00 18.81 465 GLY A CA 1
ATOM 3648 C C . GLY A 1 494 ? 86.786 104.173 12.724 1.00 22.77 465 GLY A C 1
ATOM 3649 O O . GLY A 1 494 ? 87.239 105.084 12.029 1.00 23.93 465 GLY A O 1
ATOM 3650 N N . ASP A 1 495 ? 87.567 103.395 13.491 1.00 18.43 466 ASP A N 1
ATOM 3651 C CA . ASP A 1 495 ? 89.024 103.540 13.583 1.00 19.22 466 ASP A CA 1
ATOM 3652 C C . ASP A 1 495 ? 89.695 103.001 12.299 1.00 25.25 466 ASP A C 1
ATOM 3653 O O . ASP A 1 495 ? 89.537 101.812 11.989 1.00 24.59 466 ASP A O 1
ATOM 3658 N N . PRO A 1 496 ? 90.452 103.847 11.549 1.00 22.30 467 PRO A N 1
ATOM 3659 C CA . PRO A 1 496 ? 91.099 103.360 10.306 1.00 22.26 467 PRO A CA 1
ATOM 3660 C C . PRO A 1 496 ? 92.055 102.178 10.501 1.00 25.37 467 PRO A C 1
ATOM 3661 O O . PRO A 1 496 ? 92.233 101.370 9.588 1.00 25.47 467 PRO A O 1
ATOM 3665 N N . ALA A 1 497 ? 92.641 102.068 11.705 1.00 20.60 468 ALA A N 1
ATOM 3666 C CA . ALA A 1 497 ? 93.560 101.008 12.088 1.00 20.14 468 ALA A CA 1
ATOM 3667 C C . ALA A 1 497 ? 92.868 99.623 12.136 1.00 22.07 468 ALA A C 1
ATOM 3668 O O . ALA A 1 497 ? 93.565 98.605 12.114 1.00 21.67 468 ALA A O 1
ATOM 3670 N N . HIS A 1 498 ? 91.506 99.596 12.206 1.00 16.35 469 HIS A N 1
ATOM 3671 C CA . HIS A 1 498 ? 90.684 98.383 12.246 1.00 14.92 469 HIS A CA 1
ATOM 3672 C C . HIS A 1 498 ? 89.868 98.121 10.968 1.00 18.44 469 HIS A C 1
ATOM 3673 O O . HIS A 1 498 ? 89.049 97.210 10.949 1.00 18.52 469 HIS A O 1
ATOM 3680 N N . ALA A 1 499 ? 90.111 98.886 9.894 1.00 17.16 470 ALA A N 1
ATOM 3681 C CA . ALA A 1 499 ? 89.404 98.751 8.609 1.00 17.27 470 ALA A CA 1
ATOM 3682 C C . ALA A 1 499 ? 89.585 97.363 7.946 1.00 19.50 470 ALA A C 1
ATOM 3683 O O . ALA A 1 499 ? 88.617 96.809 7.429 1.00 18.19 470 ALA A O 1
ATOM 3685 N N . ALA A 1 500 ? 90.802 96.798 8.003 1.00 16.67 471 ALA A N 1
ATOM 3686 C CA . ALA A 1 500 ? 91.103 95.472 7.468 1.00 17.02 471 ALA A CA 1
ATOM 3687 C C . ALA A 1 500 ? 90.446 94.357 8.300 1.00 21.48 471 ALA A C 1
ATOM 3688 O O . ALA A 1 500 ? 89.982 93.380 7.712 1.00 21.96 471 ALA A O 1
ATOM 3690 N N . ASP A 1 501 ? 90.375 94.510 9.659 1.00 16.11 472 ASP A N 1
ATOM 3691 C CA . ASP A 1 501 ? 89.725 93.539 10.545 1.00 14.89 472 ASP A CA 1
ATOM 3692 C C . ASP A 1 501 ? 88.238 93.542 10.285 1.00 18.03 472 ASP A C 1
ATOM 3693 O O . ASP A 1 501 ? 87.638 92.471 10.177 1.00 17.78 472 ASP A O 1
ATOM 3698 N N . LEU A 1 502 ? 87.648 94.759 10.145 1.00 15.76 473 LEU A N 1
ATOM 3699 C CA . LEU A 1 502 ? 86.226 95.008 9.851 1.00 14.13 473 LEU A CA 1
ATOM 3700 C C . LEU A 1 502 ? 85.815 94.326 8.535 1.00 17.78 473 LEU A C 1
ATOM 3701 O O . LEU A 1 502 ? 84.810 93.608 8.509 1.00 17.73 473 LEU A O 1
ATOM 3706 N N . ALA A 1 503 ? 86.612 94.527 7.458 1.00 12.62 474 ALA A N 1
ATOM 3707 C CA . ALA A 1 503 ? 86.356 93.933 6.149 1.00 11.36 474 ALA A CA 1
ATOM 3708 C C . ALA A 1 503 ? 86.440 92.389 6.170 1.00 14.18 474 ALA A C 1
ATOM 3709 O O . ALA A 1 503 ? 85.607 91.711 5.546 1.00 12.56 474 ALA A O 1
ATOM 3711 N N . ARG A 1 504 ? 87.445 91.845 6.886 1.00 11.60 475 ARG A N 1
ATOM 3712 C CA . ARG A 1 504 ? 87.701 90.408 7.038 1.00 11.40 475 ARG A CA 1
ATOM 3713 C C . ARG A 1 504 ? 86.567 89.702 7.802 1.00 16.94 475 ARG A C 1
ATOM 3714 O O . ARG A 1 504 ? 86.101 88.635 7.371 1.00 16.86 475 ARG A O 1
ATOM 3722 N N . LEU A 1 505 ? 86.123 90.303 8.938 1.00 15.47 476 LEU A N 1
ATOM 3723 C CA . LEU A 1 505 ? 85.035 89.755 9.762 1.00 16.08 476 LEU A CA 1
ATOM 3724 C C . LEU A 1 505 ? 83.681 89.815 9.069 1.00 19.54 476 LEU A C 1
ATOM 3725 O O . LEU A 1 505 ? 82.881 88.887 9.213 1.00 20.36 476 LEU A O 1
ATOM 3730 N N . SER A 1 506 ? 83.418 90.914 8.337 1.00 14.65 477 SER A N 1
ATOM 3731 C CA . SER A 1 506 ? 82.183 91.106 7.574 1.00 15.18 477 SER A CA 1
ATOM 3732 C C . SER A 1 506 ? 82.083 90.089 6.407 1.00 19.54 477 SER A C 1
ATOM 3733 O O . SER A 1 506 ? 80.985 89.596 6.122 1.00 20.00 477 SER A O 1
ATOM 3736 N N . ARG A 1 507 ? 83.229 89.720 5.789 1.00 15.62 478 ARG A N 1
ATOM 3737 C CA . ARG A 1 507 ? 83.238 88.690 4.732 1.00 15.45 478 ARG A CA 1
ATOM 3738 C C . ARG A 1 507 ? 82.956 87.329 5.362 1.00 18.66 478 ARG A C 1
ATOM 3739 O O . ARG A 1 507 ? 82.187 86.533 4.804 1.00 19.19 478 ARG A O 1
ATOM 3747 N N . GLN A 1 508 ? 83.528 87.101 6.554 1.00 13.43 479 GLN A N 1
ATOM 3748 C CA . GLN A 1 508 ? 83.288 85.904 7.359 1.00 13.00 479 GLN A CA 1
ATOM 3749 C C . GLN A 1 508 ? 81.791 85.812 7.733 1.00 14.56 479 GLN A C 1
ATOM 3750 O O . GLN A 1 508 ? 81.215 84.729 7.671 1.00 16.44 479 GLN A O 1
ATOM 3756 N N . MET A 1 509 ? 81.161 86.953 8.067 1.00 10.37 480 MET A N 1
ATOM 3757 C CA . MET A 1 509 ? 79.721 87.044 8.363 1.00 11.13 480 MET A CA 1
ATOM 3758 C C . MET A 1 509 ? 78.876 86.795 7.117 1.00 15.93 480 MET A C 1
ATOM 3759 O O . MET A 1 509 ? 77.854 86.106 7.207 1.00 16.13 480 MET A O 1
ATOM 3764 N N . LEU A 1 510 ? 79.292 87.380 5.958 1.00 13.16 481 LEU A N 1
ATOM 3765 C CA . LEU A 1 510 ? 78.639 87.202 4.665 1.00 11.25 481 LEU A CA 1
ATOM 3766 C C . LEU A 1 510 ? 78.652 85.713 4.300 1.00 12.62 481 LEU A C 1
ATOM 3767 O O . LEU A 1 510 ? 77.602 85.147 3.992 1.00 11.73 481 LEU A O 1
ATOM 3772 N N . ARG A 1 511 ? 79.826 85.078 4.399 1.00 9.61 482 ARG A N 1
ATOM 3773 C CA . ARG A 1 511 ? 79.998 83.646 4.110 1.00 9.84 482 ARG A CA 1
ATOM 3774 C C . ARG A 1 511 ? 79.133 82.756 5.008 1.00 16.10 482 ARG A C 1
ATOM 3775 O O . ARG A 1 511 ? 78.596 81.773 4.507 1.00 17.66 482 ARG A O 1
ATOM 3783 N N . HIS A 1 512 ? 78.990 83.099 6.314 1.00 11.29 483 HIS A N 1
ATOM 3784 C CA . HIS A 1 512 ? 78.170 82.338 7.257 1.00 12.54 483 HIS A CA 1
ATOM 3785 C C . HIS A 1 512 ? 76.702 82.280 6.792 1.00 18.53 483 HIS A C 1
ATOM 3786 O O . HIS A 1 512 ? 76.102 81.207 6.834 1.00 18.17 483 HIS A O 1
ATOM 3793 N N . ARG A 1 513 ? 76.142 83.436 6.346 1.00 16.28 484 ARG A N 1
ATOM 3794 C CA . ARG A 1 513 ? 74.776 83.555 5.812 1.00 16.04 484 ARG A CA 1
ATOM 3795 C C . ARG A 1 513 ? 74.627 82.666 4.570 1.00 20.89 484 ARG A C 1
ATOM 3796 O O . ARG A 1 513 ? 73.633 81.941 4.444 1.00 20.99 484 ARG A O 1
ATOM 3804 N N . MET A 1 514 ? 75.626 82.737 3.652 1.00 15.37 485 MET A N 1
ATOM 3805 C CA . MET A 1 514 ? 75.664 81.955 2.395 1.00 13.96 485 MET A CA 1
ATOM 3806 C C . MET A 1 514 ? 75.850 80.464 2.646 1.00 20.02 485 MET A C 1
ATOM 3807 O O . MET A 1 514 ? 75.301 79.661 1.896 1.00 21.42 485 MET A O 1
ATOM 3812 N N . ARG A 1 515 ? 76.587 80.086 3.722 1.00 16.77 486 ARG A N 1
ATOM 3813 C CA . ARG A 1 515 ? 76.818 78.677 4.076 1.00 16.19 486 ARG A CA 1
ATOM 3814 C C . ARG A 1 515 ? 75.683 78.059 4.884 1.00 20.72 486 ARG A C 1
ATOM 3815 O O . ARG A 1 515 ? 75.621 76.831 5.020 1.00 21.20 486 ARG A O 1
ATOM 3823 N N . ASN A 1 516 ? 74.802 78.894 5.432 1.00 16.80 487 ASN A N 1
ATOM 3824 C CA . ASN A 1 516 ? 73.688 78.426 6.249 1.00 15.48 487 ASN A CA 1
ATOM 3825 C C . ASN A 1 516 ? 72.337 78.942 5.755 1.00 18.44 487 ASN A C 1
ATOM 3826 O O . ASN A 1 516 ? 71.556 79.475 6.548 1.00 19.15 487 ASN A O 1
ATOM 3831 N N . MET A 1 517 ? 72.045 78.743 4.449 1.00 13.05 488 MET A N 1
ATOM 3832 C CA . MET A 1 517 ? 70.743 79.066 3.869 1.00 12.25 488 MET A CA 1
ATOM 3833 C C . MET A 1 517 ? 69.836 77.864 4.138 1.00 17.39 488 MET A C 1
ATOM 3834 O O . MET A 1 517 ? 70.347 76.831 4.577 1.00 17.82 488 MET A O 1
ATOM 3839 N N . ASP A 1 518 ? 68.509 77.992 3.913 1.00 13.93 489 ASP A N 1
ATOM 3840 C CA . ASP A 1 518 ? 67.544 76.917 4.189 1.00 14.27 489 ASP A CA 1
ATOM 3841 C C . ASP A 1 518 ? 67.890 75.561 3.544 1.00 20.32 489 ASP A C 1
ATOM 3842 O O . ASP A 1 518 ? 67.827 75.430 2.322 1.00 20.77 489 ASP A O 1
ATOM 3847 N N . HIS A 1 519 ? 68.248 74.556 4.376 1.00 19.09 490 HIS A N 1
ATOM 3848 C CA . HIS A 1 519 ? 68.635 73.201 3.919 1.00 19.66 490 HIS A CA 1
ATOM 3849 C C . HIS A 1 519 ? 67.503 72.142 3.909 1.00 23.37 490 HIS A C 1
ATOM 3850 O O . HIS A 1 519 ? 67.799 70.954 3.719 1.00 22.83 490 HIS A O 1
ATOM 3857 N N . THR A 1 520 ? 66.224 72.564 4.080 1.00 20.30 491 THR A N 1
ATOM 3858 C CA . THR A 1 520 ? 65.060 71.662 4.070 1.00 20.84 491 THR A CA 1
ATOM 3859 C C . THR A 1 520 ? 65.069 70.694 2.863 1.00 26.41 491 THR A C 1
ATOM 3860 O O . THR A 1 520 ? 64.936 69.487 3.069 1.00 28.42 491 THR A O 1
ATOM 3864 N N . LEU A 1 521 ? 65.258 71.222 1.630 1.00 21.23 492 LEU A N 1
ATOM 3865 C CA . LEU A 1 521 ? 65.280 70.441 0.391 1.00 21.71 492 LEU A CA 1
ATOM 3866 C C . LEU A 1 521 ? 66.500 70.702 -0.511 1.00 26.20 492 LEU A C 1
ATOM 3867 O O . LEU A 1 521 ? 66.637 70.027 -1.534 1.00 26.14 492 LEU A O 1
ATOM 3872 N N . SER A 1 522 ? 67.399 71.652 -0.140 1.00 22.72 493 SER A N 1
ATOM 3873 C CA . SER A 1 522 ? 68.579 71.998 -0.959 1.00 21.40 493 SER A CA 1
ATOM 3874 C C . SER A 1 522 ? 69.626 70.890 -1.167 1.00 27.20 493 SER A C 1
ATOM 3875 O O . SER A 1 522 ? 70.467 71.015 -2.057 1.00 27.94 493 SER A O 1
ATOM 3878 N N . LEU A 1 523 ? 69.585 69.825 -0.349 1.00 24.24 494 LEU A N 1
ATOM 3879 C CA . LEU A 1 523 ? 70.485 68.674 -0.462 1.00 23.86 494 LEU A CA 1
ATOM 3880 C C . LEU A 1 523 ? 69.786 67.454 -1.043 1.00 29.05 494 LEU A C 1
ATOM 3881 O O . LEU A 1 523 ? 70.405 66.397 -1.188 1.00 30.57 494 LEU A O 1
ATOM 3886 N N . CYS A 1 524 ? 68.505 67.612 -1.402 1.00 26.95 495 CYS A N 1
ATOM 3887 C CA . CYS A 1 524 ? 67.718 66.579 -2.077 1.00 28.54 495 CYS A CA 1
ATOM 3888 C C . CYS A 1 524 ? 67.925 66.790 -3.588 1.00 31.36 495 CYS A C 1
ATOM 3889 O O . CYS A 1 524 ? 68.171 67.921 -4.023 1.00 30.29 495 CYS A O 1
ATOM 3892 N N . SER A 1 525 ? 67.885 65.706 -4.374 1.00 28.54 496 SER A N 1
ATOM 3893 C CA . SER A 1 525 ? 68.094 65.764 -5.829 1.00 28.18 496 SER A CA 1
ATOM 3894 C C . SER A 1 525 ? 67.085 64.910 -6.568 1.00 31.06 496 SER A C 1
ATOM 3895 O O . SER A 1 525 ? 66.874 63.755 -6.198 1.00 28.94 496 SER A O 1
ATOM 3898 N N . ILE A 1 526 ? 66.470 65.485 -7.624 1.00 28.49 497 ILE A N 1
ATOM 3899 C CA . ILE A 1 526 ? 65.538 64.809 -8.525 1.00 28.81 497 ILE A CA 1
ATOM 3900 C C . ILE A 1 526 ? 66.399 64.103 -9.580 1.00 35.12 497 ILE A C 1
ATOM 3901 O O . ILE A 1 526 ? 67.143 64.759 -10.314 1.00 33.53 497 ILE A O 1
ATOM 3906 N N . THR A 1 527 ? 66.340 62.762 -9.595 1.00 35.36 498 THR A N 1
ATOM 3907 C CA . THR A 1 527 ? 67.107 61.891 -10.502 1.00 36.96 498 THR A CA 1
ATOM 3908 C C . THR A 1 527 ? 66.134 61.059 -11.348 1.00 45.12 498 THR A C 1
ATOM 3909 O O . THR A 1 527 ? 64.946 60.997 -11.023 1.00 45.61 498 THR A O 1
ATOM 3913 N N . HIS A 1 528 ? 66.648 60.380 -12.400 1.00 43.04 499 HIS A N 1
ATOM 3914 C CA . HIS A 1 528 ? 65.884 59.507 -13.300 1.00 43.53 499 HIS A CA 1
ATOM 3915 C C . HIS A 1 528 ? 65.181 58.344 -12.561 1.00 45.51 499 HIS A C 1
ATOM 3916 O O . HIS A 1 528 ? 64.200 57.805 -13.073 1.00 45.32 499 HIS A O 1
ATOM 3923 N N . GLU A 1 529 ? 65.673 57.985 -11.355 1.00 40.91 500 GLU A N 1
ATOM 3924 C CA . GLU A 1 529 ? 65.152 56.913 -10.491 1.00 40.22 500 GLU A CA 1
ATOM 3925 C C . GLU A 1 529 ? 64.262 57.433 -9.337 1.00 40.52 500 GLU A C 1
ATOM 3926 O O . GLU A 1 529 ? 63.696 56.636 -8.576 1.00 40.05 500 GLU A O 1
ATOM 3932 N N . GLY A 1 530 ? 64.154 58.754 -9.221 1.00 34.41 501 GLY A N 1
ATOM 3933 C CA . GLY A 1 530 ? 63.392 59.416 -8.166 1.00 32.62 501 GLY A CA 1
ATOM 3934 C C . GLY A 1 530 ? 64.224 60.399 -7.363 1.00 33.41 501 GLY A C 1
ATOM 3935 O O . GLY A 1 530 ? 65.349 60.730 -7.751 1.00 31.52 501 GLY A O 1
ATOM 3936 N N . ALA A 1 531 ? 63.677 60.874 -6.237 1.00 29.21 502 ALA A N 1
ATOM 3937 C CA . ALA A 1 531 ? 64.355 61.820 -5.344 1.00 27.63 502 ALA A CA 1
ATOM 3938 C C . ALA A 1 531 ? 65.371 61.132 -4.433 1.00 32.61 502 ALA A C 1
ATOM 3939 O O . ALA A 1 531 ? 65.067 60.117 -3.816 1.00 33.31 502 ALA A O 1
ATOM 3941 N N . ARG A 1 532 ? 66.591 61.673 -4.376 1.00 29.08 503 ARG A N 1
ATOM 3942 C CA . ARG A 1 532 ? 67.667 61.135 -3.547 1.00 28.44 503 ARG A CA 1
ATOM 3943 C C . ARG A 1 532 ? 68.229 62.225 -2.654 1.00 29.61 503 ARG A C 1
ATOM 3944 O O . ARG A 1 532 ? 68.396 63.349 -3.110 1.00 25.81 503 ARG A O 1
ATOM 3952 N N . THR A 1 533 ? 68.503 61.903 -1.369 1.00 29.19 504 THR A N 1
ATOM 3953 C CA . THR A 1 533 ? 69.018 62.886 -0.401 1.00 28.65 504 THR A CA 1
ATOM 3954 C C . THR A 1 533 ? 70.472 62.688 0.012 1.00 34.12 504 THR A C 1
ATOM 3955 O O . THR A 1 533 ? 70.966 61.560 0.009 1.00 35.18 504 THR A O 1
ATOM 3959 N N . GLN A 1 534 ? 71.151 63.806 0.344 1.00 29.12 505 GLN A N 1
ATOM 3960 C CA . GLN A 1 534 ? 72.532 63.874 0.808 1.00 28.46 505 GLN A CA 1
ATOM 3961 C C . GLN A 1 534 ? 72.502 64.420 2.237 1.00 30.37 505 GLN A C 1
ATOM 3962 O O . GLN A 1 534 ? 71.841 65.423 2.490 1.00 29.14 505 GLN A O 1
ATOM 3968 N N . ARG A 1 535 ? 73.174 63.725 3.167 1.00 27.29 506 ARG A N 1
ATOM 3969 C CA . ARG A 1 535 ? 73.296 64.062 4.589 1.00 27.54 506 ARG A CA 1
ATOM 3970 C C . ARG A 1 535 ? 74.096 65.363 4.743 1.00 30.06 506 ARG A C 1
ATOM 3971 O O . ARG A 1 535 ? 75.158 65.489 4.137 1.00 30.07 506 ARG A O 1
ATOM 3979 N N . ARG A 1 536 ? 73.561 66.337 5.514 1.00 25.42 507 ARG A N 1
ATOM 3980 C CA . ARG A 1 536 ? 74.181 67.660 5.693 1.00 24.29 507 ARG A CA 1
ATOM 3981 C C . ARG A 1 536 ? 75.467 67.613 6.482 1.00 28.54 507 ARG A C 1
ATOM 3982 O O . ARG A 1 536 ? 76.478 68.212 6.084 1.00 26.72 507 ARG A O 1
ATOM 3990 N N . TYR A 1 537 ? 75.403 66.935 7.630 1.00 27.53 508 TYR A N 1
ATOM 3991 C CA . TYR A 1 537 ? 76.513 66.851 8.544 1.00 27.75 508 TYR A CA 1
ATOM 3992 C C . TYR A 1 537 ? 77.273 65.547 8.586 1.00 36.55 508 TYR A C 1
ATOM 3993 O O . TYR A 1 537 ? 76.748 64.471 8.904 1.00 36.42 508 TYR A O 1
ATOM 4002 N N . ASP A 1 538 ? 78.529 65.704 8.164 1.00 35.69 509 ASP A N 1
ATOM 4003 C CA . ASP A 1 538 ? 79.693 64.839 8.011 1.00 43.30 509 ASP A CA 1
ATOM 4004 C C . ASP A 1 538 ? 79.676 63.491 8.718 1.00 54.56 509 ASP A C 1
ATOM 4005 O O . ASP A 1 538 ? 79.274 63.435 9.901 1.00 57.55 509 ASP A O 1
ATOM 4011 N N . GLN B 1 33 ? 38.784 89.828 73.954 1.00 34.12 4 GLN B N 1
ATOM 4012 C CA . GLN B 1 33 ? 38.986 91.278 74.043 1.00 33.86 4 GLN B CA 1
ATOM 4013 C C . GLN B 1 33 ? 40.278 91.648 74.768 1.00 36.22 4 GLN B C 1
ATOM 4014 O O . GLN B 1 33 ? 40.838 92.713 74.516 1.00 37.38 4 GLN B O 1
ATOM 4020 N N . SER B 1 34 ? 40.733 90.781 75.672 1.00 30.83 5 SER B N 1
ATOM 4021 C CA . SER B 1 34 ? 41.952 90.947 76.451 1.00 29.87 5 SER B CA 1
ATOM 4022 C C . SER B 1 34 ? 42.739 89.634 76.324 1.00 30.89 5 SER B C 1
ATOM 4023 O O . SER B 1 34 ? 42.530 88.701 77.101 1.00 31.58 5 SER B O 1
ATOM 4026 N N . ASN B 1 35 ? 43.579 89.542 75.296 1.00 24.01 6 ASN B N 1
ATOM 4027 C CA . ASN B 1 35 ? 44.395 88.355 75.004 1.00 22.03 6 ASN B CA 1
ATOM 4028 C C . ASN B 1 35 ? 45.829 88.579 75.415 1.00 23.73 6 ASN B C 1
ATOM 4029 O O . ASN B 1 35 ? 46.268 89.730 75.487 1.00 22.05 6 ASN B O 1
ATOM 4034 N N . VAL B 1 36 ? 46.589 87.471 75.619 1.00 20.02 7 VAL B N 1
ATOM 4035 C CA . VAL B 1 36 ? 48.020 87.496 75.935 1.00 18.84 7 VAL B CA 1
ATOM 4036 C C . VAL B 1 36 ? 48.771 86.542 75.007 1.00 21.71 7 VAL B C 1
ATOM 4037 O O . VAL B 1 36 ? 48.475 85.349 74.963 1.00 21.59 7 VAL B O 1
ATOM 4041 N N . LEU B 1 37 ? 49.703 87.089 74.223 1.00 18.27 8 LEU B N 1
ATOM 4042 C CA . LEU B 1 37 ? 50.543 86.310 73.324 1.00 17.14 8 LEU B CA 1
ATOM 4043 C C . LEU B 1 37 ? 51.962 86.451 73.817 1.00 20.42 8 LEU B C 1
ATOM 4044 O O . LEU B 1 37 ? 52.574 87.517 73.683 1.00 20.47 8 LEU B O 1
ATOM 4049 N N . PHE B 1 38 ? 52.467 85.364 74.416 1.00 15.62 9 PHE B N 1
ATOM 4050 C CA . PHE B 1 38 ? 53.800 85.295 74.998 1.00 14.27 9 PHE B CA 1
ATOM 4051 C C . PHE B 1 38 ? 54.712 84.380 74.181 1.00 20.86 9 PHE B C 1
ATOM 4052 O O . PHE B 1 38 ? 54.604 83.155 74.237 1.00 21.66 9 PHE B O 1
ATOM 4060 N N . ILE B 1 39 ? 55.614 84.990 73.417 1.00 17.59 10 ILE B N 1
ATOM 4061 C CA . ILE B 1 39 ? 56.558 84.266 72.576 1.00 17.47 10 ILE B CA 1
ATOM 4062 C C . ILE B 1 39 ? 57.958 84.272 73.232 1.00 21.19 10 ILE B C 1
ATOM 4063 O O . ILE B 1 39 ? 58.459 85.344 73.595 1.00 20.28 10 ILE B O 1
ATOM 4068 N N . ILE B 1 40 ? 58.576 83.078 73.380 1.00 16.87 11 ILE B N 1
ATOM 4069 C CA . ILE B 1 40 ? 59.956 82.954 73.837 1.00 16.57 11 ILE B CA 1
ATOM 4070 C C . ILE B 1 40 ? 60.786 82.309 72.717 1.00 20.71 11 ILE B C 1
ATOM 4071 O O . ILE B 1 40 ? 60.454 81.226 72.239 1.00 20.86 11 ILE B O 1
ATOM 4076 N N . ILE B 1 41 ? 61.821 83.016 72.260 1.00 17.28 12 ILE B N 1
ATOM 4077 C CA . ILE B 1 41 ? 62.759 82.492 71.271 1.00 17.16 12 ILE B CA 1
ATOM 4078 C C . ILE B 1 41 ? 63.942 81.982 72.125 1.00 25.74 12 ILE B C 1
ATOM 4079 O O . ILE B 1 41 ? 64.519 82.746 72.905 1.00 25.08 12 ILE B O 1
ATOM 4084 N N . ASP B 1 42 ? 64.244 80.679 72.058 1.00 23.80 13 ASP B N 1
ATOM 4085 C CA . ASP B 1 42 ? 65.349 80.148 72.846 1.00 23.15 13 ASP B CA 1
ATOM 4086 C C . ASP B 1 42 ? 66.661 80.564 72.164 1.00 29.71 13 ASP B C 1
ATOM 4087 O O . ASP B 1 42 ? 66.787 80.463 70.921 1.00 31.25 13 ASP B O 1
ATOM 4092 N N . GLN B 1 43 ? 67.611 81.064 72.984 1.00 23.39 14 GLN B N 1
ATOM 4093 C CA . GLN B 1 43 ? 68.990 81.354 72.610 1.00 22.59 14 GLN B CA 1
ATOM 4094 C C . GLN B 1 43 ? 69.265 82.467 71.562 1.00 24.08 14 GLN B C 1
ATOM 4095 O O . GLN B 1 43 ? 70.312 82.438 70.906 1.00 23.94 14 GLN B O 1
ATOM 4101 N N . LEU B 1 44 ? 68.360 83.446 71.414 1.00 17.73 15 LEU B N 1
ATOM 4102 C CA . LEU B 1 44 ? 68.614 84.528 70.486 1.00 16.09 15 LEU B CA 1
ATOM 4103 C C . LEU B 1 44 ? 69.342 85.705 71.180 1.00 18.56 15 LEU B C 1
ATOM 4104 O O . LEU B 1 44 ? 68.887 86.222 72.201 1.00 16.06 15 LEU B O 1
ATOM 4109 N N . ARG B 1 45 ? 70.474 86.126 70.598 1.00 15.06 16 ARG B N 1
ATOM 4110 C CA . ARG B 1 45 ? 71.262 87.255 71.115 1.00 13.68 16 ARG B CA 1
ATOM 4111 C C . ARG B 1 45 ? 70.542 88.574 70.875 1.00 16.23 16 ARG B C 1
ATOM 4112 O O . ARG B 1 45 ? 69.910 88.748 69.826 1.00 15.33 16 ARG B O 1
ATOM 4120 N N . ALA B 1 46 ? 70.655 89.502 71.842 1.00 12.60 17 ALA B N 1
ATOM 4121 C CA . ALA B 1 46 ? 70.104 90.857 71.745 1.00 13.36 17 ALA B CA 1
ATOM 4122 C C . ALA B 1 46 ? 70.733 91.624 70.554 1.00 17.00 17 ALA B C 1
ATOM 4123 O O . ALA B 1 46 ? 70.016 92.331 69.848 1.00 16.06 17 ALA B O 1
ATOM 4125 N N . ASP B 1 47 ? 72.050 91.427 70.301 1.00 14.03 18 ASP B N 1
ATOM 4126 C CA . ASP B 1 47 ? 72.789 92.111 69.231 1.00 15.36 18 ASP B CA 1
ATOM 4127 C C . ASP B 1 47 ? 72.425 91.710 67.796 1.00 16.73 18 ASP B C 1
ATOM 4128 O O . ASP B 1 47 ? 72.875 92.350 66.862 1.00 13.64 18 ASP B O 1
ATOM 4133 N N . CYS B 1 48 ? 71.596 90.665 67.635 1.00 15.83 19 CYS B N 1
ATOM 4134 C CA . CYS B 1 48 ? 71.089 90.204 66.347 1.00 16.11 19 CYS B CA 1
ATOM 4135 C C . CYS B 1 48 ? 69.889 91.077 65.945 1.00 20.83 19 CYS B C 1
ATOM 4136 O O . CYS B 1 48 ? 69.699 91.366 64.759 1.00 20.36 19 CYS B O 1
ATOM 4139 N N . LEU B 1 49 ? 69.095 91.518 66.932 1.00 19.00 20 LEU B N 1
ATOM 4140 C CA . LEU B 1 49 ? 67.934 92.382 66.677 1.00 20.56 20 LEU B CA 1
ATOM 4141 C C . LEU B 1 49 ? 68.390 93.836 66.500 1.00 29.03 20 LEU B C 1
ATOM 4142 O O . LEU B 1 49 ? 67.988 94.496 65.547 1.00 30.29 20 LEU B O 1
ATOM 4147 N N . TRP B 1 50 ? 69.241 94.319 67.407 1.00 27.47 21 TRP B N 1
ATOM 4148 C CA . TRP B 1 50 ? 69.806 95.658 67.374 1.00 29.12 21 TRP B CA 1
ATOM 4149 C C . TRP B 1 50 ? 71.174 95.575 68.036 1.00 31.91 21 TRP B C 1
ATOM 4150 O O . TRP B 1 50 ? 71.281 95.133 69.187 1.00 33.49 21 TRP B O 1
ATOM 4161 N N . GLY B 1 51 ? 72.206 95.980 67.311 1.00 25.16 22 GLY B N 1
ATOM 4162 C CA . GLY B 1 51 ? 73.568 95.936 67.820 1.00 24.32 22 GLY B CA 1
ATOM 4163 C C . GLY B 1 51 ? 74.571 95.461 66.795 1.00 28.92 22 GLY B C 1
ATOM 4164 O O . GLY B 1 51 ? 74.340 95.605 65.590 1.00 30.59 22 GLY B O 1
ATOM 4165 N N . ALA B 1 52 ? 75.698 94.897 67.281 1.00 24.59 23 ALA B N 1
ATOM 4166 C CA . ALA B 1 52 ? 76.865 94.442 66.512 1.00 23.79 23 ALA B CA 1
ATOM 4167 C C . ALA B 1 52 ? 76.606 93.469 65.337 1.00 25.41 23 ALA B C 1
ATOM 4168 O O . ALA B 1 52 ? 77.304 93.535 64.334 1.00 23.47 23 ALA B O 1
ATOM 4170 N N . LEU B 1 53 ? 75.621 92.564 65.481 1.00 21.91 24 LEU B N 1
ATOM 4171 C CA . LEU B 1 53 ? 75.287 91.548 64.492 1.00 20.21 24 LEU B CA 1
ATOM 4172 C C . LEU B 1 53 ? 74.026 91.862 63.677 1.00 21.75 24 LEU B C 1
ATOM 4173 O O . LEU B 1 53 ? 73.758 91.161 62.697 1.00 20.61 24 LEU B O 1
ATOM 4178 N N . ALA B 1 54 ? 73.261 92.905 64.072 1.00 16.84 25 ALA B N 1
ATOM 4179 C CA . ALA B 1 54 ? 71.999 93.313 63.423 1.00 17.35 25 ALA B CA 1
ATOM 4180 C C . ALA B 1 54 ? 72.078 93.508 61.903 1.00 22.44 25 ALA B C 1
ATOM 4181 O O . ALA B 1 54 ? 71.200 93.033 61.186 1.00 22.18 25 ALA B O 1
ATOM 4183 N N . ASP B 1 55 ? 73.144 94.158 61.412 1.00 20.38 26 ASP B N 1
ATOM 4184 C CA . ASP B 1 55 ? 73.353 94.386 59.969 1.00 20.62 26 ASP B CA 1
ATOM 4185 C C . ASP B 1 55 ? 73.766 93.125 59.176 1.00 23.76 26 ASP B C 1
ATOM 4186 O O . ASP B 1 55 ? 73.928 93.194 57.957 1.00 23.91 26 ASP B O 1
ATOM 4191 N N . HIS B 1 56 ? 73.950 91.987 59.859 1.00 20.06 27 HIS B N 1
ATOM 4192 C CA . HIS B 1 56 ? 74.376 90.738 59.230 1.00 19.30 27 HIS B CA 1
ATOM 4193 C C . HIS B 1 56 ? 73.283 89.674 59.244 1.00 24.01 27 HIS B C 1
ATOM 4194 O O . HIS B 1 56 ? 73.553 88.521 58.912 1.00 26.55 27 HIS B O 1
ATOM 4201 N N . VAL B 1 57 ? 72.049 90.057 59.610 1.00 18.41 28 VAL B N 1
ATOM 4202 C CA . VAL B 1 57 ? 70.904 89.152 59.666 1.00 17.41 28 VAL B CA 1
ATOM 4203 C C . VAL B 1 57 ? 69.594 89.901 59.359 1.00 22.58 28 VAL B C 1
ATOM 4204 O O . VAL B 1 57 ? 69.406 91.037 59.803 1.00 24.29 28 VAL B O 1
ATOM 4208 N N . GLU B 1 58 ? 68.697 89.256 58.608 1.00 17.83 29 GLU B N 1
ATOM 4209 C CA . GLU B 1 58 ? 67.400 89.809 58.251 1.00 17.10 29 GLU B CA 1
ATOM 4210 C C . GLU B 1 58 ? 66.370 89.341 59.246 1.00 18.90 29 GLU B C 1
ATOM 4211 O O . GLU B 1 58 ? 66.096 88.148 59.322 1.00 18.19 29 GLU B O 1
ATOM 4217 N N . LEU B 1 59 ? 65.809 90.278 60.021 1.00 14.32 30 LEU B N 1
ATOM 4218 C CA . LEU B 1 59 ? 64.748 90.011 61.001 1.00 12.74 30 LEU B CA 1
ATOM 4219 C C . LEU B 1 59 ? 63.579 91.011 60.762 1.00 17.83 30 LEU B C 1
ATOM 4220 O O . LEU B 1 59 ? 63.213 91.759 61.668 1.00 16.88 30 LEU B O 1
ATOM 4225 N N . PRO B 1 60 ? 62.964 91.036 59.556 1.00 16.72 31 PRO B N 1
ATOM 4226 C CA . PRO B 1 60 ? 61.953 92.066 59.271 1.00 17.29 31 PRO B CA 1
ATOM 4227 C C . PRO B 1 60 ? 60.702 92.105 60.119 1.00 20.36 31 PRO B C 1
ATOM 4228 O O . PRO B 1 60 ? 60.223 93.201 60.399 1.00 19.04 31 PRO B O 1
ATOM 4232 N N . HIS B 1 61 ? 60.150 90.927 60.486 1.00 17.66 32 HIS B N 1
ATOM 4233 C CA . HIS B 1 61 ? 58.930 90.860 61.285 1.00 17.13 32 HIS B CA 1
ATOM 4234 C C . HIS B 1 61 ? 59.132 91.287 62.721 1.00 18.90 32 HIS B C 1
ATOM 4235 O O . HIS B 1 61 ? 58.295 92.019 63.255 1.00 19.18 32 HIS B O 1
ATOM 4242 N N . LEU B 1 62 ? 60.265 90.889 63.325 1.00 14.74 33 LEU B N 1
ATOM 4243 C CA . LEU B 1 62 ? 60.650 91.302 64.684 1.00 14.84 33 LEU B CA 1
ATOM 4244 C C . LEU B 1 62 ? 60.986 92.805 64.712 1.00 19.08 33 LEU B C 1
ATOM 4245 O O . LEU B 1 62 ? 60.640 93.497 65.665 1.00 18.85 33 LEU B O 1
ATOM 4250 N N . ARG B 1 63 ? 61.626 93.314 63.647 1.00 17.08 34 ARG B N 1
ATOM 4251 C CA . ARG B 1 63 ? 61.977 94.731 63.526 1.00 16.53 34 ARG B CA 1
ATOM 4252 C C . ARG B 1 63 ? 60.736 95.575 63.222 1.00 22.18 34 ARG B C 1
ATOM 4253 O O . ARG B 1 63 ? 60.677 96.735 63.661 1.00 24.31 34 ARG B O 1
ATOM 4261 N N . ALA B 1 64 ? 59.731 94.988 62.510 1.00 15.03 35 ALA B N 1
ATOM 4262 C CA . ALA B 1 64 ? 58.496 95.703 62.215 1.00 14.94 35 ALA B CA 1
ATOM 4263 C C . ALA B 1 64 ? 57.682 95.815 63.494 1.00 21.09 35 ALA B C 1
ATOM 4264 O O . ALA B 1 64 ? 57.138 96.874 63.765 1.00 21.20 35 ALA B O 1
ATOM 4266 N N . LEU B 1 65 ? 57.658 94.741 64.317 1.00 20.41 36 LEU B N 1
ATOM 4267 C CA . LEU B 1 65 ? 56.975 94.740 65.612 1.00 20.91 36 LEU B CA 1
ATOM 4268 C C . LEU B 1 65 ? 57.595 95.764 66.563 1.00 23.79 36 LEU B C 1
ATOM 4269 O O . LEU B 1 65 ? 56.848 96.512 67.194 1.00 23.27 36 LEU B O 1
ATOM 4274 N N . ALA B 1 66 ? 58.946 95.827 66.628 1.00 19.74 37 ALA B N 1
ATOM 4275 C CA . ALA B 1 66 ? 59.677 96.805 67.447 1.00 19.88 37 ALA B CA 1
ATOM 4276 C C . ALA B 1 66 ? 59.309 98.242 67.039 1.00 24.19 37 ALA B C 1
ATOM 4277 O O . ALA B 1 66 ? 59.110 99.092 67.908 1.00 22.84 37 ALA B O 1
ATOM 4279 N N . GLN B 1 67 ? 59.165 98.488 65.715 1.00 23.31 38 GLN B N 1
ATOM 4280 C CA . GLN B 1 67 ? 58.762 99.778 65.132 1.00 23.43 38 GLN B CA 1
ATOM 4281 C C . GLN B 1 67 ? 57.333 100.190 65.545 1.00 27.89 38 GLN B C 1
ATOM 4282 O O . GLN B 1 67 ? 57.050 101.384 65.642 1.00 28.89 38 GLN B O 1
ATOM 4288 N N . ASP B 1 68 ? 56.454 99.201 65.811 1.00 22.09 39 ASP B N 1
ATOM 4289 C CA . ASP B 1 68 ? 55.071 99.430 66.214 1.00 20.56 39 ASP B CA 1
ATOM 4290 C C . ASP B 1 68 ? 54.869 99.165 67.727 1.00 24.40 39 ASP B C 1
ATOM 4291 O O . ASP B 1 68 ? 53.737 99.074 68.195 1.00 24.12 39 ASP B O 1
ATOM 4296 N N . ALA B 1 69 ? 55.965 99.087 68.500 1.00 21.50 40 ALA B N 1
ATOM 4297 C CA . ALA B 1 69 ? 55.907 98.758 69.932 1.00 21.03 40 ALA B CA 1
ATOM 4298 C C . ALA B 1 69 ? 57.056 99.335 70.767 1.00 23.14 40 ALA B C 1
ATOM 4299 O O . ALA B 1 69 ? 57.727 100.278 70.344 1.00 23.07 40 ALA B O 1
ATOM 4301 N N . VAL B 1 70 ? 57.267 98.755 71.961 1.00 19.31 41 VAL B N 1
ATOM 4302 C CA . VAL B 1 70 ? 58.295 99.150 72.931 1.00 18.29 41 VAL B CA 1
ATOM 4303 C C . VAL B 1 70 ? 59.446 98.106 72.985 1.00 21.39 41 VAL B C 1
ATOM 4304 O O . VAL B 1 70 ? 59.211 96.927 73.256 1.00 19.94 41 VAL B O 1
ATOM 4308 N N . SER B 1 71 ? 60.685 98.567 72.730 1.00 19.02 42 SER B N 1
ATOM 4309 C CA . SER B 1 71 ? 61.919 97.763 72.762 1.00 17.41 42 SER B CA 1
ATOM 4310 C C . SER B 1 71 ? 62.718 98.084 74.027 1.00 20.02 42 SER B C 1
ATOM 4311 O O . SER B 1 71 ? 62.888 99.251 74.369 1.00 19.04 42 SER B O 1
ATOM 4314 N N . PHE B 1 72 ? 63.203 97.045 74.708 1.00 16.35 43 PHE B N 1
ATOM 4315 C CA . PHE B 1 72 ? 63.963 97.143 75.950 1.00 16.39 43 PHE B CA 1
ATOM 4316 C C . PHE B 1 72 ? 65.406 96.754 75.646 1.00 21.17 43 PHE B C 1
ATOM 4317 O O . PHE B 1 72 ? 65.705 95.575 75.402 1.00 19.42 43 PHE B O 1
ATOM 4325 N N . ARG B 1 73 ? 66.291 97.773 75.609 1.00 19.94 44 ARG B N 1
ATOM 4326 C CA . ARG B 1 73 ? 67.710 97.630 75.225 1.00 20.51 44 ARG B CA 1
ATOM 4327 C C . ARG B 1 73 ? 68.704 97.114 76.260 1.00 24.66 44 ARG B C 1
ATOM 4328 O O . ARG B 1 73 ? 69.801 96.688 75.876 1.00 23.45 44 ARG B O 1
ATOM 4336 N N . ARG B 1 74 ? 68.347 97.168 77.563 1.00 22.79 45 ARG B N 1
ATOM 4337 C CA . ARG B 1 74 ? 69.227 96.713 78.647 1.00 22.19 45 ARG B CA 1
ATOM 4338 C C . ARG B 1 74 ? 68.544 95.578 79.421 1.00 22.51 45 ARG B C 1
ATOM 4339 O O . ARG B 1 74 ? 68.479 95.601 80.645 1.00 22.85 45 ARG B O 1
ATOM 4347 N N . HIS B 1 75 ? 68.027 94.582 78.678 1.00 16.59 46 HIS B N 1
ATOM 4348 C CA . HIS B 1 75 ? 67.292 93.430 79.213 1.00 14.93 46 HIS B CA 1
ATOM 4349 C C . HIS B 1 75 ? 68.180 92.205 79.381 1.00 17.58 46 HIS B C 1
ATOM 4350 O O . HIS B 1 75 ? 68.808 91.746 78.428 1.00 17.42 46 HIS B O 1
ATOM 4357 N N . TYR B 1 76 ? 68.231 91.681 80.613 1.00 13.64 47 TYR B N 1
ATOM 4358 C CA . TYR B 1 76 ? 69.105 90.559 80.937 1.00 14.16 47 TYR B CA 1
ATOM 4359 C C . TYR B 1 76 ? 68.394 89.415 81.614 1.00 20.34 47 TYR B C 1
ATOM 4360 O O . TYR B 1 76 ? 67.538 89.639 82.488 1.00 21.98 47 TYR B O 1
ATOM 4369 N N . SER B 1 77 ? 68.782 88.178 81.252 1.00 15.52 48 SER B N 1
ATOM 4370 C CA . SER B 1 77 ? 68.301 86.974 81.921 1.00 14.70 48 SER B CA 1
ATOM 4371 C C . SER B 1 77 ? 68.894 87.012 83.355 1.00 16.64 48 SER B C 1
ATOM 4372 O O . SER B 1 77 ? 70.048 87.409 83.508 1.00 13.29 48 SER B O 1
ATOM 4375 N N . VAL B 1 78 ? 68.104 86.665 84.402 1.00 14.83 49 VAL B N 1
ATOM 4376 C CA . VAL B 1 78 ? 68.611 86.664 85.789 1.00 14.30 49 VAL B CA 1
ATOM 4377 C C . VAL B 1 78 ? 69.389 85.381 86.105 1.00 19.05 49 VAL B C 1
ATOM 4378 O O . VAL B 1 78 ? 70.012 85.279 87.160 1.00 18.38 49 VAL B O 1
ATOM 4382 N N . THR B 1 79 ? 69.301 84.377 85.233 1.00 18.50 50 THR B N 1
ATOM 4383 C CA . THR B 1 79 ? 70.002 83.106 85.455 1.00 19.63 50 THR B CA 1
ATOM 4384 C C . THR B 1 79 ? 70.243 82.290 84.169 1.00 23.95 50 THR B C 1
ATOM 4385 O O . THR B 1 79 ? 69.762 82.668 83.114 1.00 22.47 50 THR B O 1
ATOM 4389 N N . ASN B 1 80 ? 71.005 81.190 84.284 1.00 23.14 51 ASN B N 1
ATOM 4390 C CA . ASN B 1 80 ? 71.366 80.2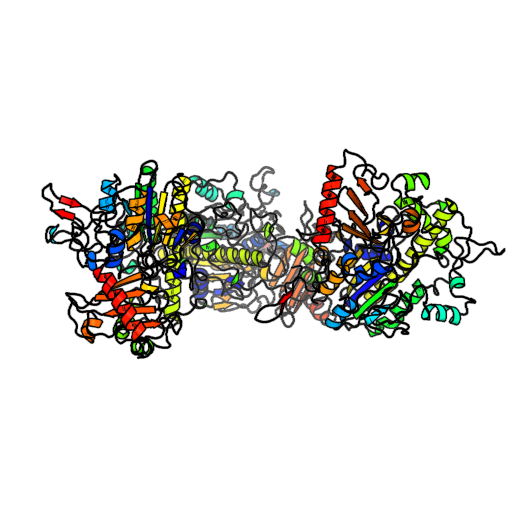56 83.214 1.00 24.03 51 ASN B CA 1
ATOM 4391 C C . ASN B 1 80 ? 71.667 78.815 83.724 1.00 28.92 51 ASN B C 1
ATOM 4392 O O . ASN B 1 80 ? 72.015 78.662 84.903 1.00 28.39 51 ASN B O 1
ATOM 4397 N N . PRO B 1 81 ? 71.468 77.736 82.911 1.00 25.38 52 PRO B N 1
ATOM 4398 C CA . PRO B 1 81 ? 71.035 77.700 81.494 1.00 24.80 52 PRO B CA 1
ATOM 4399 C C . PRO B 1 81 ? 69.520 77.800 81.280 1.00 28.98 52 PRO B C 1
ATOM 4400 O O . PRO B 1 81 ? 68.862 78.482 82.050 1.00 27.14 52 PRO B O 1
ATOM 4404 N N . CYS B 1 82 ? 68.981 77.158 80.212 1.00 28.41 53 CYS B N 1
ATOM 4405 C CA . CYS B 1 82 ? 67.559 77.106 79.826 1.00 29.56 53 CYS B CA 1
ATOM 4406 C C . CYS B 1 82 ? 66.558 76.871 80.979 1.00 29.69 53 CYS B C 1
ATOM 4407 O O . CYS B 1 82 ? 65.615 77.650 81.126 1.00 28.23 53 CYS B O 1
ATOM 4410 N N . GLY B 1 83 ? 66.761 75.807 81.760 1.00 23.87 54 GLY B N 1
ATOM 4411 C CA . GLY B 1 83 ? 65.913 75.466 82.908 1.00 22.72 54 GLY B CA 1
ATOM 4412 C C . GLY B 1 83 ? 65.801 76.575 83.951 1.00 20.91 54 GLY B C 1
ATOM 4413 O O . GLY B 1 83 ? 64.721 77.141 84.131 1.00 17.79 54 GLY B O 1
ATOM 4414 N N . PRO B 1 84 ? 66.911 76.954 84.632 1.00 17.00 55 PRO B N 1
ATOM 4415 C CA . PRO B 1 84 ? 66.825 78.053 85.624 1.00 15.48 55 PRO B CA 1
ATOM 4416 C C . PRO B 1 84 ? 66.288 79.369 85.046 1.00 18.19 55 PRO B C 1
ATOM 4417 O O . PRO B 1 84 ? 65.480 80.047 85.706 1.00 17.80 55 PRO B O 1
ATOM 4421 N N . SER B 1 85 ? 66.682 79.709 83.796 1.00 13.80 56 SER B N 1
ATOM 4422 C CA . SER B 1 85 ? 66.199 80.908 83.118 1.00 13.03 56 SER B CA 1
ATOM 4423 C C . SER B 1 85 ? 64.687 80.895 82.921 1.00 17.79 56 SER B C 1
ATOM 4424 O O . SER B 1 85 ? 64.028 81.861 83.302 1.00 18.32 56 SER B O 1
ATOM 4427 N N . ARG B 1 86 ? 64.126 79.780 82.407 1.00 15.32 57 ARG B N 1
ATOM 4428 C CA . ARG B 1 86 ? 62.670 79.601 82.218 1.00 15.45 57 ARG B CA 1
ATOM 4429 C C . ARG B 1 86 ? 61.933 79.625 83.564 1.00 19.64 57 ARG B C 1
ATOM 4430 O O . ARG B 1 86 ? 60.897 80.293 83.687 1.00 22.41 57 ARG B O 1
ATOM 4438 N N . ALA B 1 87 ? 62.486 78.930 84.588 1.00 13.11 58 ALA B N 1
ATOM 4439 C CA . ALA B 1 87 ? 61.938 78.924 85.945 1.00 12.49 58 ALA B CA 1
ATOM 4440 C C . ALA B 1 87 ? 61.747 80.345 86.425 1.00 18.78 58 ALA B C 1
ATOM 4441 O O . ALA B 1 87 ? 60.651 80.648 86.883 1.00 19.26 58 ALA B O 1
ATOM 4443 N N . SER B 1 88 ? 62.793 81.231 86.261 1.00 15.17 59 SER B N 1
ATOM 4444 C CA . SER B 1 88 ? 62.802 82.653 86.625 1.00 14.54 59 SER B CA 1
ATOM 4445 C C . SER B 1 88 ? 61.787 83.499 85.822 1.00 18.65 59 SER B C 1
ATOM 4446 O O . SER B 1 88 ? 61.113 84.355 86.410 1.00 18.93 59 SER B O 1
ATOM 4449 N N . ILE B 1 89 ? 61.729 83.293 84.489 1.00 14.46 60 ILE B N 1
ATOM 4450 C CA . ILE B 1 89 ? 60.805 83.997 83.590 1.00 15.12 60 ILE B CA 1
ATOM 4451 C C . ILE B 1 89 ? 59.349 83.646 83.934 1.00 20.94 60 ILE B C 1
ATOM 4452 O O . ILE B 1 89 ? 58.510 84.549 84.006 1.00 21.40 60 ILE B O 1
ATOM 4457 N N . LEU B 1 90 ? 59.063 82.343 84.142 1.00 17.06 61 LEU B N 1
ATOM 4458 C CA . LEU B 1 90 ? 57.718 81.863 84.441 1.00 17.61 61 LEU B CA 1
ATOM 4459 C C . LEU B 1 90 ? 57.249 82.043 85.879 1.00 20.94 61 LEU B C 1
ATOM 4460 O O . LEU B 1 90 ? 56.045 82.011 86.105 1.00 22.77 61 LEU B O 1
ATOM 4465 N N . THR B 1 91 ? 58.169 82.236 86.848 1.00 17.02 62 THR B N 1
ATOM 4466 C CA . THR B 1 91 ? 57.818 82.473 88.267 1.00 15.72 62 THR B CA 1
ATOM 4467 C C . THR B 1 91 ? 58.006 83.941 88.693 1.00 20.08 62 THR B C 1
ATOM 4468 O O . THR B 1 91 ? 57.448 84.343 89.705 1.00 18.92 62 THR B O 1
ATOM 4472 N N . GLY B 1 92 ? 58.787 84.722 87.944 1.00 17.98 63 GLY B N 1
ATOM 4473 C CA . GLY B 1 92 ? 59.067 86.112 88.306 1.00 17.93 63 GLY B CA 1
ATOM 4474 C C . GLY B 1 92 ? 60.015 86.271 89.493 1.00 19.86 63 GLY B C 1
ATOM 4475 O O . GLY B 1 92 ? 60.125 87.364 90.062 1.00 18.67 63 GLY B O 1
ATOM 4476 N N . GLN B 1 93 ? 60.742 85.184 89.848 1.00 16.06 64 GLN B N 1
ATOM 4477 C CA . GLN B 1 93 ? 61.684 85.147 90.980 1.00 15.35 64 GLN B CA 1
ATOM 4478 C C . GLN B 1 93 ? 63.121 84.898 90.542 1.00 19.95 64 GLN B C 1
ATOM 4479 O O . GLN B 1 93 ? 63.360 84.252 89.536 1.00 19.48 64 GLN B O 1
ATOM 4485 N N . TYR B 1 94 ? 64.080 85.339 91.354 1.00 18.30 65 TYR B N 1
ATOM 4486 C CA . TYR B 1 94 ? 65.504 85.078 91.139 1.00 16.88 65 TYR B CA 1
ATOM 4487 C C . TYR B 1 94 ? 65.763 83.591 91.435 1.00 18.07 65 TYR B C 1
ATOM 4488 O O . TYR B 1 94 ? 64.990 82.986 92.178 1.00 18.11 65 TYR B O 1
ATOM 4497 N N . ALA B 1 95 ? 66.860 83.003 90.866 1.00 11.71 66 ALA B N 1
ATOM 4498 C CA . ALA B 1 95 ? 67.232 81.614 91.119 1.00 10.57 66 ALA B CA 1
ATOM 4499 C C . ALA B 1 95 ? 67.473 81.364 92.604 1.00 17.00 66 ALA B C 1
ATOM 4500 O O . ALA B 1 95 ? 67.169 80.268 93.077 1.00 18.15 66 ALA B O 1
ATOM 4502 N N . MET B 1 96 ? 67.974 82.386 93.351 1.00 12.91 67 MET B N 1
ATOM 4503 C CA . MET B 1 96 ? 68.177 82.319 94.811 1.00 12.30 67 MET B CA 1
ATOM 4504 C C . MET B 1 96 ? 66.855 82.103 95.576 1.00 16.48 67 MET B C 1
ATOM 4505 O O . MET B 1 96 ? 66.865 81.511 96.644 1.00 17.46 67 MET B O 1
ATOM 4510 N N . ASN B 1 97 ? 65.715 82.516 94.992 1.00 13.77 68 ASN B N 1
ATOM 4511 C CA . ASN B 1 97 ? 64.386 82.275 95.562 1.00 12.69 68 ASN B CA 1
ATOM 4512 C C . ASN B 1 97 ? 63.734 80.984 95.063 1.00 15.20 68 ASN B C 1
ATOM 4513 O O . ASN B 1 97 ? 63.469 80.119 95.887 1.00 14.76 68 ASN B O 1
ATOM 4518 N N . HIS B 1 98 ? 63.543 80.810 93.724 1.00 11.93 69 HIS B N 1
ATOM 4519 C CA . HIS B 1 98 ? 62.944 79.581 93.163 1.00 11.11 69 HIS B CA 1
ATOM 4520 C C . HIS B 1 98 ? 63.791 78.304 93.327 1.00 15.88 69 HIS B C 1
ATOM 4521 O O . HIS B 1 98 ? 63.242 77.205 93.336 1.00 15.99 69 HIS B O 1
ATOM 4528 N N . ARG B 1 99 ? 65.118 78.461 93.458 1.00 12.49 70 ARG B N 1
ATOM 4529 C CA . ARG B 1 99 ? 66.105 77.403 93.740 1.00 13.08 70 ARG B CA 1
ATOM 4530 C C . ARG B 1 99 ? 66.271 76.239 92.715 1.00 17.33 70 ARG B C 1
ATOM 4531 O O . ARG B 1 99 ? 67.077 75.331 92.924 1.00 14.47 70 ARG B O 1
ATOM 4539 N N . SER B 1 100 ? 65.620 76.365 91.534 1.00 17.32 71 SER B N 1
ATOM 4540 C CA . SER B 1 100 ? 65.765 75.427 90.410 1.00 17.09 71 SER B CA 1
ATOM 4541 C C . SER B 1 100 ? 67.019 75.979 89.708 1.00 21.27 71 SER B C 1
ATOM 4542 O O . SER B 1 100 ? 66.936 76.660 88.695 1.00 22.07 71 SER B O 1
ATOM 4545 N N . VAL B 1 101 ? 68.177 75.769 90.336 1.00 17.72 72 VAL B N 1
ATOM 4546 C CA . VAL B 1 101 ? 69.451 76.380 89.947 1.00 16.79 72 VAL B CA 1
ATOM 4547 C C . VAL B 1 101 ? 70.198 75.750 88.776 1.00 23.00 72 VAL B C 1
ATOM 4548 O O . VAL B 1 101 ? 71.058 76.412 88.177 1.00 22.37 72 VAL B O 1
ATOM 4552 N N . ARG B 1 102 ? 69.868 74.485 88.446 1.00 20.33 73 ARG B N 1
ATOM 4553 C CA . ARG B 1 102 ? 70.444 73.734 87.323 1.00 19.70 73 ARG B CA 1
ATOM 4554 C C . ARG B 1 102 ? 69.316 73.044 86.550 1.00 24.06 73 ARG B C 1
ATOM 4555 O O . ARG B 1 102 ? 68.167 72.981 87.031 1.00 23.74 73 ARG B O 1
ATOM 4563 N N . ASN B 1 103 ? 69.650 72.511 85.352 1.00 19.42 74 ASN B N 1
ATOM 4564 C CA . ASN B 1 103 ? 68.724 71.720 84.552 1.00 19.03 74 ASN B CA 1
ATOM 4565 C C . ASN B 1 103 ? 68.547 70.430 85.363 1.00 20.91 74 ASN B C 1
ATOM 4566 O O . ASN B 1 103 ? 69.541 69.848 85.787 1.00 20.69 74 ASN B O 1
ATOM 4571 N N . GLY B 1 104 ? 67.310 70.066 85.660 1.00 15.39 75 GLY B N 1
ATOM 4572 C CA . GLY B 1 104 ? 67.038 68.898 86.488 1.00 14.86 75 GLY B CA 1
ATOM 4573 C C . GLY B 1 104 ? 66.804 69.200 87.962 1.00 20.80 75 GLY B C 1
ATOM 4574 O O . GLY B 1 104 ? 66.370 68.299 88.685 1.00 20.96 75 GLY B O 1
ATOM 4575 N N . THR B 1 105 ? 67.122 70.448 88.451 1.00 18.09 76 THR B N 1
ATOM 4576 C CA . THR B 1 105 ? 66.865 70.819 89.863 1.00 18.40 76 THR B CA 1
ATOM 4577 C C . THR B 1 105 ? 65.369 71.094 90.040 1.00 24.09 76 THR B C 1
ATOM 4578 O O . THR B 1 105 ? 64.850 72.012 89.388 1.00 24.78 76 THR B O 1
ATOM 4582 N N . PRO B 1 106 ? 64.662 70.324 90.900 1.00 20.37 77 PRO B N 1
ATOM 4583 C CA . PRO B 1 106 ? 63.211 70.529 91.052 1.00 20.47 77 PRO B CA 1
ATOM 4584 C C . PRO B 1 106 ? 62.783 71.914 91.528 1.00 22.45 77 PRO B C 1
ATOM 4585 O O . PRO B 1 106 ? 63.494 72.594 92.281 1.00 21.23 77 PRO B O 1
ATOM 4589 N N . LEU B 1 107 ? 61.612 72.323 91.059 1.00 18.28 78 LEU B N 1
ATOM 4590 C CA . LEU B 1 107 ? 60.972 73.563 91.469 1.00 18.18 78 LEU B CA 1
ATOM 4591 C C . LEU B 1 107 ? 59.842 73.158 92.434 1.00 23.83 78 LEU B C 1
ATOM 4592 O O . LEU B 1 107 ? 59.135 72.195 92.126 1.00 25.26 78 LEU B O 1
ATOM 4597 N N . ARG B 1 108 ? 59.707 73.840 93.610 1.00 20.51 79 ARG B N 1
ATOM 4598 C CA . ARG B 1 108 ? 58.640 73.584 94.608 1.00 20.28 79 ARG B CA 1
ATOM 4599 C C . ARG B 1 108 ? 57.262 73.566 93.899 1.00 25.68 79 ARG B C 1
ATOM 4600 O O . ARG B 1 108 ? 56.992 74.427 93.054 1.00 23.71 79 ARG B O 1
ATOM 4608 N N . HIS B 1 109 ? 56.412 72.587 94.226 1.00 24.90 80 HIS B N 1
ATOM 4609 C CA . HIS B 1 109 ? 55.097 72.464 93.589 1.00 25.89 80 HIS B CA 1
ATOM 4610 C C . HIS B 1 109 ? 54.159 73.646 93.824 1.00 31.14 80 HIS B C 1
ATOM 4611 O O . HIS B 1 109 ? 53.378 73.985 92.940 1.00 31.79 80 HIS B O 1
ATOM 4618 N N . ASP B 1 110 ? 54.241 74.273 95.003 1.00 28.18 81 ASP B N 1
ATOM 4619 C CA . ASP B 1 110 ? 53.393 75.400 95.377 1.00 27.62 81 ASP B CA 1
ATOM 4620 C C . ASP B 1 110 ? 53.956 76.783 94.948 1.00 28.86 81 ASP B C 1
ATOM 4621 O O . ASP B 1 110 ? 53.427 77.810 95.379 1.00 27.92 81 ASP B O 1
ATOM 4626 N N . THR B 1 111 ? 55.000 76.807 94.088 1.00 24.29 82 THR B N 1
ATOM 4627 C CA . THR B 1 111 ? 55.596 78.055 93.584 1.00 23.29 82 THR B CA 1
ATOM 4628 C C . THR B 1 111 ? 54.623 78.740 92.620 1.00 25.59 82 THR B C 1
ATOM 4629 O O . THR B 1 111 ? 54.296 78.152 91.583 1.00 24.18 82 THR B O 1
ATOM 4633 N N . PRO B 1 112 ? 54.132 79.964 92.946 1.00 21.31 83 PRO B N 1
ATOM 4634 C CA . PRO B 1 112 ? 53.206 80.645 92.026 1.00 19.98 83 PRO B CA 1
ATOM 4635 C C . PRO B 1 112 ? 53.911 80.941 90.712 1.00 22.73 83 PRO B C 1
ATOM 4636 O O . PRO B 1 112 ? 55.086 81.321 90.703 1.00 21.43 83 PRO B O 1
ATOM 4640 N N . ASN B 1 113 ? 53.214 80.696 89.595 1.00 18.88 84 ASN B N 1
ATOM 4641 C CA . ASN B 1 113 ? 53.775 80.951 88.275 1.00 18.19 84 ASN B CA 1
ATOM 4642 C C . ASN B 1 113 ? 52.785 81.715 87.421 1.00 22.25 84 ASN B C 1
ATOM 4643 O O . ASN B 1 113 ? 51.659 81.938 87.876 1.00 21.69 84 ASN B O 1
ATOM 4648 N N . ILE B 1 114 ? 53.195 82.141 86.206 1.00 19.46 85 ILE B N 1
ATOM 4649 C CA . ILE B 1 114 ? 52.320 82.879 85.279 1.00 19.52 85 ILE B CA 1
ATOM 4650 C C . ILE B 1 114 ? 51.024 82.108 84.928 1.00 22.96 85 ILE B C 1
ATOM 4651 O O . ILE B 1 114 ? 49.973 82.725 84.878 1.00 24.11 85 ILE B O 1
ATOM 4656 N N . ALA B 1 115 ? 51.097 80.771 84.750 1.00 18.66 86 ALA B N 1
ATOM 4657 C CA . ALA B 1 115 ? 49.936 79.933 84.413 1.00 18.15 86 ALA B CA 1
ATOM 4658 C C . ALA B 1 115 ? 48.939 79.808 85.565 1.00 23.05 86 ALA B C 1
ATOM 4659 O O . ALA B 1 115 ? 47.745 80.031 85.354 1.00 22.41 86 ALA B O 1
ATOM 4661 N N . THR B 1 116 ? 49.430 79.503 86.792 1.00 19.84 87 THR B N 1
ATOM 4662 C CA . THR B 1 116 ? 48.582 79.380 87.992 1.00 19.41 87 THR B CA 1
ATOM 4663 C C . THR B 1 116 ? 47.860 80.693 88.293 1.00 22.40 87 THR B C 1
ATOM 4664 O O . THR B 1 116 ? 46.667 80.684 88.617 1.00 21.58 87 THR B O 1
ATOM 4668 N N . GLU B 1 117 ? 48.576 81.816 88.140 1.00 18.77 88 GLU B N 1
ATOM 4669 C CA . GLU B 1 117 ? 48.038 83.145 88.387 1.00 18.40 88 GLU B CA 1
ATOM 4670 C C . GLU B 1 117 ? 47.066 83.591 87.316 1.00 21.75 88 GLU B C 1
ATOM 4671 O O . GLU B 1 117 ? 46.056 84.198 87.650 1.00 22.45 88 GLU B O 1
ATOM 4677 N N . MET B 1 118 ? 47.340 83.249 86.029 1.00 19.68 89 MET B N 1
ATOM 4678 C CA . MET B 1 118 ? 46.440 83.533 84.901 1.00 18.54 89 MET B CA 1
ATOM 4679 C C . MET B 1 118 ? 45.154 82.681 84.985 1.00 22.90 89 MET B C 1
ATOM 4680 O O . MET B 1 118 ? 44.105 83.135 84.537 1.00 24.32 89 MET B O 1
ATOM 4685 N N . ARG B 1 119 ? 45.225 81.478 85.591 1.00 17.40 90 ARG B N 1
ATOM 4686 C CA . ARG B 1 119 ? 44.063 80.598 85.805 1.00 17.43 90 ARG B CA 1
ATOM 4687 C C . ARG B 1 119 ? 43.091 81.223 86.790 1.00 24.11 90 ARG B C 1
ATOM 4688 O O . ARG B 1 119 ? 41.879 81.055 86.631 1.00 24.46 90 ARG B O 1
ATOM 4696 N N . LYS B 1 120 ? 43.631 81.986 87.793 1.00 20.66 91 LYS B N 1
ATOM 4697 C CA . LYS B 1 120 ? 42.861 82.755 88.780 1.00 19.65 91 LYS B CA 1
ATOM 4698 C C . LYS B 1 120 ? 42.108 83.913 88.091 1.00 26.02 91 LYS B C 1
ATOM 4699 O O . LYS B 1 120 ? 41.031 84.295 88.553 1.00 27.05 91 LYS B O 1
ATOM 4705 N N . ALA B 1 121 ? 42.663 84.438 86.973 1.00 23.77 92 ALA B N 1
ATOM 4706 C CA . ALA B 1 121 ? 42.091 85.496 86.133 1.00 23.84 92 ALA B CA 1
ATOM 4707 C C . ALA B 1 121 ? 41.098 84.930 85.075 1.00 30.02 92 ALA B C 1
ATOM 4708 O O . ALA B 1 121 ? 40.535 85.700 84.279 1.00 30.03 92 ALA B O 1
ATOM 4710 N N . GLY B 1 122 ? 40.883 83.604 85.096 1.00 26.49 93 GLY B N 1
ATOM 4711 C CA . GLY B 1 122 ? 39.939 82.912 84.220 1.00 25.83 93 GLY B CA 1
ATOM 4712 C C . GLY B 1 122 ? 40.483 82.422 82.888 1.00 28.02 93 GLY B C 1
ATOM 4713 O O . GLY B 1 122 ? 39.717 81.949 82.047 1.00 29.36 93 GLY B O 1
ATOM 4714 N N . TYR B 1 123 ? 41.804 82.520 82.685 1.00 21.40 94 TYR B N 1
ATOM 4715 C CA . TYR B 1 123 ? 42.481 82.089 81.460 1.00 18.96 94 TYR B CA 1
ATOM 4716 C C . TYR B 1 123 ? 42.903 80.628 81.489 1.00 21.35 94 TYR B C 1
ATOM 4717 O O . TYR B 1 123 ? 43.323 80.113 82.535 1.00 19.94 94 TYR B O 1
ATOM 4726 N N . LEU B 1 124 ? 42.839 79.973 80.316 1.00 17.53 95 LEU B N 1
ATOM 4727 C CA . LEU B 1 124 ? 43.381 78.630 80.159 1.00 17.31 95 LEU B CA 1
ATOM 4728 C C . LEU B 1 124 ? 44.739 78.868 79.443 1.00 20.28 95 LEU B C 1
ATOM 4729 O O . LEU B 1 124 ? 44.746 79.289 78.286 1.00 20.30 95 LEU B O 1
ATOM 4734 N N . PRO B 1 125 ? 45.879 78.710 80.149 1.00 15.21 96 PRO B N 1
ATOM 4735 C CA . PRO B 1 125 ? 47.179 78.958 79.511 1.00 14.66 96 PRO B CA 1
ATOM 4736 C C . PRO B 1 125 ? 47.513 77.890 78.472 1.00 18.82 96 PRO B C 1
ATOM 4737 O O . PRO B 1 125 ? 47.765 76.742 78.810 1.00 17.94 96 PRO B O 1
ATOM 4741 N N . LEU B 1 126 ? 47.471 78.263 77.193 1.00 17.87 97 LEU B N 1
ATOM 4742 C CA . LEU B 1 126 ? 47.738 77.327 76.094 1.00 17.05 97 LEU B CA 1
ATOM 4743 C C . LEU B 1 126 ? 49.217 77.260 75.795 1.00 20.82 97 LEU B C 1
ATOM 4744 O O . LEU B 1 126 ? 49.844 78.304 75.576 1.00 20.25 97 LEU B O 1
ATOM 4749 N N . LEU B 1 127 ? 49.790 76.034 75.818 1.00 16.79 98 LEU B N 1
ATOM 4750 C CA . LEU B 1 127 ? 51.206 75.848 75.550 1.00 15.94 98 LEU B CA 1
ATOM 4751 C C . LEU B 1 127 ? 51.534 75.243 74.186 1.00 17.71 98 LEU B C 1
ATOM 4752 O O . LEU B 1 127 ? 51.117 74.122 73.896 1.00 17.59 98 LEU B O 1
ATOM 4757 N N . PHE B 1 128 ? 52.335 75.963 73.369 1.00 13.26 99 PHE B N 1
ATOM 4758 C CA . PHE B 1 128 ? 52.849 75.424 72.103 1.00 13.43 99 PHE B CA 1
ATOM 4759 C C . PHE B 1 128 ? 54.365 75.365 72.233 1.00 18.31 99 PHE B C 1
ATOM 4760 O O . PHE B 1 128 ? 55.044 76.389 72.076 1.00 16.57 99 PHE B O 1
ATOM 4768 N N . GLY B 1 129 ? 54.862 74.187 72.602 1.00 15.86 100 GLY B N 1
ATOM 4769 C CA . GLY B 1 129 ? 56.285 73.953 72.795 1.00 15.18 100 GLY B CA 1
ATOM 4770 C C . GLY B 1 129 ? 56.684 73.333 74.122 1.00 18.04 100 GLY B C 1
ATOM 4771 O O . GLY B 1 129 ? 56.361 72.174 74.389 1.00 16.34 100 GLY B O 1
ATOM 4772 N N . TYR B 1 130 ? 57.424 74.093 74.956 1.00 14.60 101 TYR B N 1
ATOM 4773 C CA . TYR B 1 130 ? 57.998 73.571 76.209 1.00 15.25 101 TYR B CA 1
ATOM 4774 C C . TYR B 1 130 ? 58.150 74.616 77.313 1.00 20.09 101 TYR B C 1
ATOM 4775 O O . TYR B 1 130 ? 58.171 75.809 77.032 1.00 20.36 101 TYR B O 1
ATOM 4784 N N . THR B 1 131 ? 58.363 74.156 78.554 1.00 18.09 102 THR B N 1
ATOM 4785 C CA . THR B 1 131 ? 58.644 75.045 79.696 1.00 19.44 102 THR B CA 1
ATOM 4786 C C . THR B 1 131 ? 59.969 74.625 80.361 1.00 25.81 102 THR B C 1
ATOM 4787 O O . THR B 1 131 ? 60.548 75.417 81.093 1.00 27.84 102 THR B O 1
ATOM 4791 N N . ASP B 1 132 ? 60.452 73.392 80.098 1.00 22.04 103 ASP B N 1
ATOM 4792 C CA . ASP B 1 132 ? 61.678 72.825 80.690 1.00 22.61 103 ASP B CA 1
ATOM 4793 C C . ASP B 1 132 ? 61.691 72.885 82.217 1.00 25.26 103 ASP B C 1
ATOM 4794 O O . ASP B 1 132 ? 62.685 73.305 82.830 1.00 23.72 103 ASP B O 1
ATOM 4799 N N . THR B 1 133 ? 60.572 72.434 82.821 1.00 21.44 104 THR B N 1
ATOM 4800 C CA . THR B 1 133 ? 60.356 72.458 84.268 1.00 21.08 104 THR B CA 1
ATOM 4801 C C . THR B 1 133 ? 60.635 71.118 84.931 1.00 26.24 104 THR B C 1
ATOM 4802 O O . THR B 1 133 ? 60.049 70.098 84.560 1.00 27.87 104 THR B O 1
ATOM 4806 N N . SER B 1 134 ? 61.524 71.140 85.929 1.00 22.72 105 SER B N 1
ATOM 4807 C CA . SER B 1 134 ? 61.872 69.974 86.738 1.00 22.56 105 SER B CA 1
ATOM 4808 C C . SER B 1 134 ? 60.826 69.911 87.839 1.00 24.68 105 SER B C 1
ATOM 4809 O O . SER B 1 134 ? 60.675 70.860 88.626 1.00 24.47 105 SER B O 1
ATOM 4812 N N . GLN B 1 135 ? 60.029 68.845 87.816 1.00 19.63 106 GLN B N 1
ATOM 4813 C CA . GLN B 1 135 ? 58.909 68.693 88.739 1.00 19.25 106 GLN B CA 1
ATOM 4814 C C . GLN B 1 135 ? 59.329 68.348 90.173 1.00 25.54 106 GLN B C 1
ATOM 4815 O O . GLN B 1 135 ? 60.430 67.820 90.400 1.00 24.85 106 GLN B O 1
ATOM 4821 N N . ASP B 1 136 ? 58.454 68.685 91.136 1.00 23.81 107 ASP B N 1
ATOM 4822 C CA . ASP B 1 136 ? 58.659 68.444 92.562 1.00 24.61 107 ASP B CA 1
ATOM 4823 C C . ASP B 1 136 ? 58.385 66.955 92.852 1.00 32.36 107 ASP B C 1
ATOM 4824 O O . ASP B 1 136 ? 57.250 66.492 92.656 1.00 33.14 107 ASP B O 1
ATOM 4829 N N . PRO B 1 137 ? 59.412 66.193 93.322 1.00 30.32 108 PRO B N 1
ATOM 4830 C CA . PRO B 1 137 ? 59.200 64.756 93.630 1.00 30.08 108 PRO B CA 1
ATOM 4831 C C . PRO B 1 137 ? 58.155 64.488 94.721 1.00 32.75 108 PRO B C 1
ATOM 4832 O O . PRO B 1 137 ? 57.581 63.399 94.767 1.00 32.75 108 PRO B O 1
ATOM 4836 N N . ARG B 1 138 ? 57.909 65.486 95.587 1.00 28.28 109 ARG B N 1
ATOM 4837 C CA . ARG B 1 138 ? 56.928 65.436 96.668 1.00 28.12 109 ARG B CA 1
ATOM 4838 C C . ARG B 1 138 ? 55.471 65.461 96.131 1.00 31.32 109 ARG B C 1
ATOM 4839 O O . ARG B 1 138 ? 54.561 65.022 96.825 1.00 31.91 109 ARG B O 1
ATOM 4847 N N . ALA B 1 139 ? 55.265 65.970 94.900 1.00 26.98 110 ALA B N 1
ATOM 4848 C CA . ALA B 1 139 ? 53.954 66.098 94.266 1.00 26.10 110 ALA B CA 1
ATOM 4849 C C . ALA B 1 139 ? 53.555 64.945 93.342 1.00 28.25 110 ALA B C 1
ATOM 4850 O O . ALA B 1 139 ? 52.413 64.923 92.877 1.00 26.87 110 ALA B O 1
ATOM 4852 N N . TYR B 1 140 ? 54.478 64.001 93.065 1.00 24.96 111 TYR B N 1
ATOM 4853 C CA . TYR B 1 140 ? 54.229 62.875 92.160 1.00 24.81 111 TYR B CA 1
ATOM 4854 C C . TYR B 1 140 ? 54.660 61.507 92.715 1.00 30.67 111 TYR B C 1
ATOM 4855 O O . TYR B 1 140 ? 55.530 61.442 93.586 1.00 30.86 111 TYR B O 1
ATOM 4864 N N . ASP B 1 141 ? 54.098 60.410 92.148 1.00 28.01 112 ASP B N 1
ATOM 4865 C CA . ASP B 1 141 ? 54.513 59.039 92.451 1.00 28.60 112 ASP B CA 1
ATOM 4866 C C . ASP B 1 141 ? 55.955 58.899 91.926 1.00 32.67 112 ASP B C 1
ATOM 4867 O O . ASP B 1 141 ? 56.270 59.490 90.885 1.00 32.17 112 ASP B O 1
ATOM 4872 N N . ALA B 1 142 ? 56.820 58.137 92.643 1.00 28.95 113 ALA B N 1
ATOM 4873 C CA . ALA B 1 142 ? 58.234 57.908 92.281 1.00 28.44 113 ALA B CA 1
ATOM 4874 C C . ALA B 1 142 ? 58.438 57.486 90.810 1.00 31.99 113 ALA B C 1
ATOM 4875 O O . ALA B 1 142 ? 59.365 57.983 90.158 1.00 31.27 113 ALA B O 1
ATOM 4877 N N . ASN B 1 143 ? 57.536 56.617 90.287 1.00 28.30 114 ASN B N 1
ATOM 4878 C CA . ASN B 1 143 ? 57.574 56.097 88.915 1.00 28.30 114 ASN B CA 1
ATOM 4879 C C . ASN B 1 143 ? 56.802 56.926 87.834 1.00 29.99 114 ASN B C 1
ATOM 4880 O O . ASN B 1 143 ? 56.697 56.489 86.687 1.00 29.67 114 ASN B O 1
ATOM 4885 N N . ASP B 1 144 ? 56.300 58.116 88.179 1.00 25.90 115 ASP B N 1
ATOM 4886 C CA . ASP B 1 144 ? 55.554 58.970 87.245 1.00 26.11 115 ASP B CA 1
ATOM 4887 C C . ASP B 1 144 ? 56.445 59.493 86.101 1.00 30.38 115 ASP B C 1
ATOM 4888 O O . ASP B 1 144 ? 57.570 59.922 86.372 1.00 29.57 115 ASP B O 1
ATOM 4893 N N . PRO B 1 145 ? 55.939 59.518 84.837 1.00 27.83 116 PRO B N 1
ATOM 4894 C CA . PRO B 1 145 ? 56.741 60.055 83.714 1.00 26.44 116 PRO B CA 1
ATOM 4895 C C . PRO B 1 145 ? 57.263 61.482 83.905 1.00 28.73 116 PRO B C 1
ATOM 4896 O O . PRO B 1 145 ? 58.368 61.784 83.452 1.00 26.31 116 PRO B O 1
ATOM 4900 N N . ALA B 1 146 ? 56.479 62.347 84.608 1.00 26.75 117 ALA B N 1
ATOM 4901 C CA . ALA B 1 146 ? 56.801 63.749 84.938 1.00 25.96 117 ALA B CA 1
ATOM 4902 C C . ALA B 1 146 ? 58.114 63.931 85.697 1.00 27.85 117 ALA B C 1
ATOM 4903 O O . ALA B 1 146 ? 58.678 65.020 85.661 1.00 26.59 117 ALA B O 1
ATOM 4905 N N . LEU B 1 147 ? 58.583 62.879 86.400 1.00 24.61 118 LEU B N 1
ATOM 4906 C CA . LEU B 1 147 ? 59.840 62.888 87.151 1.00 24.13 118 LEU B CA 1
ATOM 4907 C C . LEU B 1 147 ? 61.005 62.237 86.364 1.00 27.51 118 LEU B C 1
ATOM 4908 O O . LEU B 1 147 ? 62.094 62.056 86.912 1.00 27.41 118 LEU B O 1
ATOM 4913 N N . LYS B 1 148 ? 60.788 61.904 85.078 1.00 24.44 119 LYS B N 1
ATOM 4914 C CA . LYS B 1 148 ? 61.813 61.261 84.242 1.00 24.26 119 LYS B CA 1
ATOM 4915 C C . LYS B 1 148 ? 62.427 62.202 83.210 1.00 31.29 119 LYS B C 1
ATOM 4916 O O . LYS B 1 148 ? 63.388 61.833 82.522 1.00 29.99 119 LYS B O 1
ATOM 4922 N N . THR B 1 149 ? 61.891 63.431 83.130 1.00 30.39 120 THR B N 1
ATOM 4923 C CA . THR B 1 149 ? 62.373 64.459 82.210 1.00 30.97 120 THR B CA 1
ATOM 4924 C C . THR B 1 149 ? 62.336 65.856 82.836 1.00 37.21 120 THR B C 1
ATOM 4925 O O . THR B 1 149 ? 61.380 66.198 83.535 1.00 36.61 120 THR B O 1
ATOM 4929 N N . TYR B 1 150 ? 63.377 66.666 82.577 1.00 35.81 121 TYR B N 1
ATOM 4930 C CA . TYR B 1 150 ? 63.409 68.055 83.050 1.00 35.93 121 TYR B CA 1
ATOM 4931 C C . TYR B 1 150 ? 62.890 69.034 81.989 1.00 36.64 121 TYR B C 1
ATOM 4932 O O . TYR B 1 150 ? 63.070 70.246 82.118 1.00 36.00 121 TYR B O 1
ATOM 4941 N N . GLU B 1 151 ? 62.237 68.490 80.952 1.00 30.93 122 GLU B N 1
ATOM 4942 C CA . GLU B 1 151 ? 61.629 69.215 79.837 1.00 30.15 122 GLU B CA 1
ATOM 4943 C C . GLU B 1 151 ? 60.111 69.259 80.010 1.00 33.90 122 GLU B C 1
ATOM 4944 O O . GLU B 1 151 ? 59.408 69.817 79.154 1.00 33.26 122 GLU B O 1
ATOM 4950 N N . PHE B 1 152 ? 59.613 68.639 81.103 1.00 29.78 123 PHE B N 1
ATOM 4951 C CA . PHE B 1 152 ? 58.195 68.501 81.423 1.00 29.24 123 PHE B CA 1
ATOM 4952 C C . PHE B 1 152 ? 57.434 69.839 81.584 1.00 30.51 123 PHE B C 1
ATOM 4953 O O . PHE B 1 152 ? 57.992 70.771 82.180 1.00 28.88 123 PHE B O 1
ATOM 4961 N N . PRO B 1 153 ? 56.167 69.958 81.062 1.00 25.82 124 PRO B N 1
ATOM 4962 C CA . PRO B 1 153 ? 55.422 71.223 81.218 1.00 24.88 124 PRO B CA 1
ATOM 4963 C C . PRO B 1 153 ? 55.050 71.582 82.653 1.00 28.86 124 PRO B C 1
ATOM 4964 O O . PRO B 1 153 ? 54.629 70.735 83.438 1.00 30.41 124 PRO B O 1
ATOM 4968 N N . MET B 1 154 ? 55.198 72.864 82.965 1.00 23.44 125 MET B N 1
ATOM 4969 C CA . MET B 1 154 ? 54.912 73.495 84.245 1.00 22.82 125 MET B CA 1
ATOM 4970 C C . MET B 1 154 ? 53.421 73.421 84.579 1.00 24.23 125 MET B C 1
ATOM 4971 O O . MET B 1 154 ? 52.570 73.575 83.694 1.00 23.10 125 MET B O 1
ATOM 4976 N N . ARG B 1 155 ? 53.138 73.193 85.872 1.00 19.84 126 ARG B N 1
ATOM 4977 C CA . ARG B 1 155 ? 51.824 73.135 86.512 1.00 19.36 126 ARG B CA 1
ATOM 4978 C C . ARG B 1 155 ? 51.031 74.381 86.144 1.00 21.75 126 ARG B C 1
ATOM 4979 O O . ARG B 1 155 ? 51.532 75.496 86.318 1.00 20.54 126 ARG B O 1
ATOM 4987 N N . GLY B 1 156 ? 49.814 74.175 85.645 1.00 18.37 127 GLY B N 1
ATOM 4988 C CA . GLY B 1 156 ? 48.917 75.248 85.242 1.00 17.91 127 GLY B CA 1
ATOM 4989 C C . GLY B 1 156 ? 48.812 75.384 83.734 1.00 20.44 127 GLY B C 1
ATOM 4990 O O . GLY B 1 156 ? 47.775 75.818 83.227 1.00 20.07 127 GLY B O 1
ATOM 4991 N N . PHE B 1 157 ? 49.884 75.038 83.008 1.00 15.67 128 PHE B N 1
ATOM 4992 C CA . PHE B 1 157 ? 49.900 75.135 81.542 1.00 15.13 128 PHE B CA 1
ATOM 4993 C C . PHE B 1 157 ? 49.144 73.990 80.910 1.00 20.27 128 PHE B C 1
ATOM 4994 O O . PHE B 1 157 ? 49.307 72.838 81.317 1.00 20.14 128 PHE B O 1
ATOM 5002 N N . HIS B 1 158 ? 48.304 74.317 79.930 1.00 18.18 129 HIS B N 1
ATOM 5003 C CA . HIS B 1 158 ? 47.543 73.352 79.180 1.00 18.68 129 HIS B CA 1
ATOM 5004 C C . HIS B 1 158 ? 48.261 73.180 77.839 1.00 23.16 129 HIS B C 1
ATOM 5005 O O . HIS B 1 158 ? 48.299 74.090 77.019 1.00 23.17 129 HIS B O 1
ATOM 5012 N N . GLU B 1 159 ? 48.905 72.027 77.662 1.00 20.62 130 GLU B N 1
ATOM 5013 C CA . GLU B 1 159 ? 49.702 71.737 76.482 1.00 19.81 130 GLU B CA 1
ATOM 5014 C C . GLU B 1 159 ? 48.829 71.383 75.281 1.00 25.16 130 GLU B C 1
ATOM 5015 O O . GLU B 1 159 ? 48.040 70.438 75.336 1.00 25.97 130 GLU B O 1
ATOM 5021 N N . VAL B 1 160 ? 48.964 72.182 74.200 1.00 21.18 131 VAL B N 1
ATOM 5022 C CA . VAL B 1 160 ? 48.265 72.007 72.940 1.00 19.77 131 VAL B CA 1
ATOM 5023 C C . VAL B 1 160 ? 49.233 71.259 71.997 1.00 23.75 131 VAL B C 1
ATOM 5024 O O . VAL B 1 160 ? 48.828 70.282 71.358 1.00 24.41 131 VAL B O 1
ATOM 5028 N N . THR B 1 161 ? 50.519 71.706 71.943 1.00 17.84 132 THR B N 1
ATOM 5029 C CA . THR B 1 161 ? 51.568 71.074 71.136 1.00 16.39 132 THR B CA 1
ATOM 5030 C C . THR B 1 161 ? 52.832 70.851 71.948 1.00 19.40 132 THR B C 1
ATOM 5031 O O . THR B 1 161 ? 53.432 71.794 72.462 1.00 18.60 132 THR B O 1
ATOM 5035 N N . GLU B 1 162 ? 53.242 69.592 72.055 1.00 16.39 133 GLU B N 1
ATOM 5036 C CA . GLU B 1 162 ? 54.458 69.228 72.768 1.00 14.39 133 GLU B CA 1
ATOM 5037 C C . GLU B 1 162 ? 55.589 69.337 71.768 1.00 14.99 133 GLU B C 1
ATOM 5038 O O . GLU B 1 162 ? 55.568 68.712 70.716 1.00 13.03 133 GLU B O 1
ATOM 5044 N N . MET B 1 163 ? 56.556 70.174 72.087 1.00 13.45 134 MET B N 1
ATOM 5045 C CA . MET B 1 163 ? 57.723 70.375 71.258 1.00 13.38 134 MET B CA 1
ATOM 5046 C C . MET B 1 163 ? 58.901 70.653 72.149 1.00 16.55 134 MET B C 1
ATOM 5047 O O . MET B 1 163 ? 59.353 71.781 72.277 1.00 17.34 134 MET B O 1
ATOM 5052 N N . ARG B 1 164 ? 59.355 69.610 72.806 1.00 14.47 135 ARG B N 1
ATOM 5053 C CA . ARG B 1 164 ? 60.522 69.623 73.677 1.00 15.47 135 ARG B CA 1
ATOM 5054 C C . ARG B 1 164 ? 61.663 69.073 72.809 1.00 20.25 135 ARG B C 1
ATOM 5055 O O . ARG B 1 164 ? 61.478 68.064 72.138 1.00 18.05 135 ARG B O 1
ATOM 5063 N N . LEU B 1 165 ? 62.828 69.734 72.805 1.00 19.13 136 LEU B N 1
ATOM 5064 C CA . LEU B 1 165 ? 63.960 69.322 71.978 1.00 19.11 136 LEU B CA 1
ATOM 5065 C C . LEU B 1 165 ? 64.269 67.818 72.012 1.00 25.54 136 LEU B C 1
ATOM 5066 O O . LEU B 1 165 ? 64.358 67.213 70.956 1.00 26.78 136 LEU B O 1
ATOM 5071 N N . GLU B 1 166 ? 64.343 67.206 73.192 1.00 23.18 137 GLU B N 1
ATOM 5072 C CA . GLU B 1 166 ? 64.645 65.774 73.322 1.00 23.42 137 GLU B CA 1
ATOM 5073 C C . GLU B 1 166 ? 63.447 64.837 73.034 1.00 26.49 137 GLU B C 1
ATOM 5074 O O . GLU B 1 166 ? 63.614 63.616 72.983 1.00 26.42 137 GLU B O 1
ATOM 5080 N N . MET B 1 167 ? 62.262 65.409 72.809 1.00 21.39 138 MET B N 1
ATOM 5081 C CA . MET B 1 167 ? 61.073 64.637 72.544 1.00 21.91 138 MET B CA 1
ATOM 5082 C C . MET B 1 167 ? 60.133 65.481 71.723 1.00 28.76 138 MET B C 1
ATOM 5083 O O . MET B 1 167 ? 59.327 66.212 72.289 1.00 32.35 138 MET B O 1
ATOM 5088 N N . SER B 1 168 ? 60.221 65.440 70.423 1.00 22.56 139 SER B N 1
ATOM 5089 C CA . SER B 1 168 ? 59.255 66.240 69.665 1.00 21.01 139 SER B CA 1
ATOM 5090 C C . SER B 1 168 ? 58.426 65.240 68.886 1.00 23.98 139 SER B C 1
ATOM 5091 O O . SER B 1 168 ? 58.557 65.132 67.668 1.00 24.86 139 SER B O 1
ATOM 5094 N N . TYR B 1 169 ? 57.617 64.452 69.618 1.00 19.22 140 TYR B N 1
ATOM 5095 C CA . TYR B 1 169 ? 56.784 63.387 69.065 1.00 18.50 140 TYR B CA 1
ATOM 5096 C C . TYR B 1 169 ? 55.834 63.841 67.957 1.00 20.44 140 TYR B C 1
ATOM 5097 O O . TYR B 1 169 ? 55.892 63.236 66.882 1.00 19.32 140 TYR B O 1
ATOM 5106 N N . PRO B 1 170 ? 55.049 64.947 68.127 1.00 16.73 141 PRO B N 1
ATOM 5107 C CA . PRO B 1 170 ? 54.216 65.428 67.007 1.00 16.39 141 PRO B CA 1
ATOM 5108 C C . PRO B 1 170 ? 55.053 65.756 65.763 1.00 19.53 141 PRO B C 1
ATOM 5109 O O . PRO B 1 170 ? 54.675 65.334 64.673 1.00 19.34 141 PRO B O 1
ATOM 5113 N N . TRP B 1 171 ? 56.200 66.478 65.921 1.00 17.32 142 TRP B N 1
ATOM 5114 C CA . TRP B 1 171 ? 57.096 66.820 64.795 1.00 16.73 142 TRP B CA 1
ATOM 5115 C C . TRP B 1 171 ? 57.780 65.584 64.199 1.00 19.34 142 TRP B C 1
ATOM 5116 O O . TRP B 1 171 ? 57.826 65.464 62.971 1.00 18.18 142 TRP B O 1
ATOM 5127 N N . GLN B 1 172 ? 58.264 64.642 65.052 1.00 15.60 143 GLN B N 1
ATOM 5128 C CA . GLN B 1 172 ? 58.867 63.369 64.586 1.00 15.27 143 GLN B CA 1
ATOM 5129 C C . GLN B 1 172 ? 57.835 62.530 63.801 1.00 18.20 143 GLN B C 1
ATOM 5130 O O . GLN B 1 172 ? 58.187 61.966 62.771 1.00 16.81 143 GLN B O 1
ATOM 5136 N N . SER B 1 173 ? 56.559 62.470 64.275 1.00 13.97 144 SER B N 1
ATOM 5137 C CA . SER B 1 173 ? 55.493 61.728 63.572 1.00 13.26 144 SER B CA 1
ATOM 5138 C C . SER B 1 173 ? 55.158 62.428 62.224 1.00 16.61 144 SER B C 1
ATOM 5139 O O . SER B 1 173 ? 54.882 61.753 61.242 1.00 16.12 144 SER B O 1
ATOM 5142 N N . HIS B 1 174 ? 55.186 63.774 62.195 1.00 14.45 145 HIS B N 1
ATOM 5143 C CA . HIS B 1 174 ? 54.961 64.575 60.983 1.00 15.34 145 HIS B CA 1
ATOM 5144 C C . HIS B 1 174 ? 56.002 64.203 59.893 1.00 18.43 145 HIS B C 1
ATOM 5145 O O . HIS B 1 174 ? 55.615 63.944 58.751 1.00 17.00 145 HIS B O 1
ATOM 5152 N N . LEU B 1 175 ? 57.297 64.122 60.274 1.00 14.31 146 LEU B N 1
ATOM 5153 C CA . LEU B 1 175 ? 58.397 63.762 59.371 1.00 14.33 146 LEU B CA 1
ATOM 5154 C C . LEU B 1 175 ? 58.252 62.334 58.880 1.00 21.90 146 LEU B C 1
ATOM 5155 O O . LEU B 1 175 ? 58.481 62.071 57.701 1.00 21.20 146 LEU B O 1
ATOM 5160 N N . LYS B 1 176 ? 57.846 61.417 59.778 1.00 21.37 147 LYS B N 1
ATOM 5161 C CA . LYS B 1 176 ? 57.602 60.020 59.412 1.00 22.08 147 LYS B CA 1
ATOM 5162 C C . LYS B 1 176 ? 56.418 59.916 58.450 1.00 26.30 147 LYS B C 1
ATOM 5163 O O . LYS B 1 176 ? 56.536 59.226 57.446 1.00 26.73 147 LYS B O 1
ATOM 5169 N N . ASN B 1 177 ? 55.316 60.664 58.708 1.00 23.07 148 ASN B N 1
ATOM 5170 C CA . ASN B 1 177 ? 54.135 60.662 57.828 1.00 22.78 148 ASN B CA 1
ATOM 5171 C C . ASN B 1 177 ? 54.394 61.311 56.474 1.00 25.80 148 ASN B C 1
ATOM 5172 O O . ASN B 1 177 ? 53.751 60.947 55.487 1.00 25.01 148 ASN B O 1
ATOM 5177 N N . ARG B 1 178 ? 55.379 62.232 56.427 1.00 22.13 149 ARG B N 1
ATOM 5178 C CA . ARG B 1 178 ? 55.799 62.945 55.221 1.00 21.77 149 ARG B CA 1
ATOM 5179 C C . ARG B 1 178 ? 56.644 62.073 54.293 1.00 24.81 149 ARG B C 1
ATOM 5180 O O . ARG B 1 178 ? 56.818 62.409 53.125 1.00 23.03 149 ARG B O 1
ATOM 5188 N N . GLY B 1 179 ? 57.158 60.965 54.823 1.00 23.34 150 GLY B N 1
ATOM 5189 C CA . GLY B 1 179 ? 57.991 60.029 54.078 1.00 23.39 150 GLY B CA 1
ATOM 5190 C C . GLY B 1 179 ? 59.479 60.276 54.248 1.00 28.01 150 GLY B C 1
ATOM 5191 O O . GLY B 1 179 ? 60.242 60.014 53.312 1.00 28.34 150 GLY B O 1
ATOM 5192 N N . TYR B 1 180 ? 59.908 60.824 55.419 1.00 23.60 151 TYR B N 1
ATOM 5193 C CA . TYR B 1 180 ? 61.334 61.020 55.708 1.00 24.78 151 TYR B CA 1
ATOM 5194 C C . TYR B 1 180 ? 61.883 59.762 56.374 1.00 35.84 151 TYR B C 1
ATOM 5195 O O . TYR B 1 180 ? 61.254 59.199 57.273 1.00 36.57 151 TYR B O 1
ATOM 5204 N N . ALA B 1 181 ? 63.029 59.296 55.895 1.00 36.18 152 ALA B N 1
ATOM 5205 C CA . ALA B 1 181 ? 63.651 58.082 56.401 1.00 37.70 152 ALA B CA 1
ATOM 5206 C C . ALA B 1 181 ? 64.655 58.409 57.500 1.00 42.39 152 ALA B C 1
ATOM 5207 O O . ALA B 1 181 ? 65.615 59.149 57.262 1.00 43.60 152 ALA B O 1
ATOM 5209 N N . PHE B 1 182 ? 64.410 57.891 58.713 1.00 38.04 153 PHE B N 1
ATOM 5210 C CA . PHE B 1 182 ? 65.300 58.050 59.872 1.00 37.23 153 PHE B CA 1
ATOM 5211 C C . PHE B 1 182 ? 65.041 56.956 60.895 1.00 41.72 153 PHE B C 1
ATOM 5212 O O . PHE B 1 182 ? 63.895 56.742 61.294 1.00 41.76 153 PHE B O 1
ATOM 5220 N N . ASP B 1 183 ? 66.096 56.230 61.282 1.00 38.87 154 ASP B N 1
ATOM 5221 C CA . ASP B 1 183 ? 65.986 55.135 62.245 1.00 39.15 154 ASP B CA 1
ATOM 5222 C C . ASP B 1 183 ? 66.190 55.589 63.695 1.00 41.47 154 ASP B C 1
ATOM 5223 O O . ASP B 1 183 ? 65.852 54.855 64.632 1.00 41.27 154 ASP B O 1
ATOM 5228 N N . ASP B 1 184 ? 66.712 56.816 63.861 1.00 35.59 155 ASP B N 1
ATOM 5229 C CA . ASP B 1 184 ? 67.008 57.469 65.132 1.00 33.70 155 ASP B CA 1
ATOM 5230 C C . ASP B 1 184 ? 66.659 58.947 65.020 1.00 32.61 155 ASP B C 1
ATOM 5231 O O . ASP B 1 184 ? 66.893 59.556 63.968 1.00 31.42 155 ASP B O 1
ATOM 5236 N N . TYR B 1 185 ? 66.127 59.534 66.110 1.00 25.51 156 TYR B N 1
ATOM 5237 C CA . TYR B 1 185 ? 65.790 60.960 66.166 1.00 23.07 156 TYR B CA 1
ATOM 5238 C C . TYR B 1 185 ? 67.021 61.866 65.903 1.00 25.76 156 TYR B C 1
ATOM 5239 O O . TYR B 1 185 ? 66.882 62.882 65.233 1.00 23.30 156 TYR B O 1
ATOM 5248 N N . ALA B 1 186 ? 68.218 61.457 66.372 1.00 23.04 157 ALA B N 1
ATOM 5249 C CA . ALA B 1 186 ? 69.471 62.191 66.188 1.00 22.44 157 ALA B CA 1
ATOM 5250 C C . ALA B 1 186 ? 69.866 62.371 64.711 1.00 27.41 157 ALA B C 1
ATOM 5251 O O . ALA B 1 186 ? 70.567 63.336 64.412 1.00 28.39 157 ALA B O 1
ATOM 5253 N N . GLN B 1 187 ? 69.417 61.457 63.801 1.00 23.71 158 GLN B N 1
ATOM 5254 C CA . GLN B 1 187 ? 69.690 61.474 62.340 1.00 23.07 158 GLN B CA 1
ATOM 5255 C C . GLN B 1 187 ? 69.042 62.651 61.611 1.00 25.63 158 GLN B C 1
ATOM 5256 O O . GLN B 1 187 ? 69.532 63.077 60.568 1.00 25.28 158 GLN B O 1
ATOM 5262 N N . VAL B 1 188 ? 67.932 63.161 62.162 1.00 21.84 159 VAL B N 1
ATOM 5263 C CA . VAL B 1 188 ? 67.135 64.302 61.678 1.00 21.20 159 VAL B CA 1
ATOM 5264 C C . VAL B 1 188 ? 67.983 65.619 61.648 1.00 23.03 159 VAL B C 1
ATOM 5265 O O . VAL B 1 188 ? 67.781 66.464 60.783 1.00 22.88 159 VAL B O 1
ATOM 5269 N N . TYR B 1 189 ? 68.942 65.752 62.575 1.00 18.46 160 TYR B N 1
ATOM 5270 C CA . TYR B 1 189 ? 69.789 66.924 62.789 1.00 16.83 160 TYR B CA 1
ATOM 5271 C C . TYR B 1 189 ? 71.123 66.927 62.047 1.00 16.73 160 TYR B C 1
ATOM 5272 O O . TYR B 1 189 ? 71.870 67.911 62.121 1.00 13.32 160 TYR B O 1
ATOM 5281 N N . VAL B 1 190 ? 71.427 65.829 61.350 1.00 16.60 161 VAL B N 1
ATOM 5282 C CA . VAL B 1 190 ? 72.653 65.680 60.569 1.00 17.90 161 VAL B CA 1
ATOM 5283 C C . VAL B 1 190 ? 72.509 66.465 59.238 1.00 22.54 161 VAL B C 1
ATOM 5284 O O . VAL B 1 190 ? 71.559 66.203 58.496 1.00 21.48 161 VAL B O 1
ATOM 5288 N N . PRO B 1 191 ? 73.415 67.445 58.950 1.00 20.49 162 PRO B N 1
ATOM 5289 C CA . PRO B 1 191 ? 73.323 68.184 57.681 1.00 20.97 162 PRO B CA 1
ATOM 5290 C C . PRO B 1 191 ? 73.587 67.269 56.488 1.00 25.40 162 PRO B C 1
ATOM 5291 O O . PRO B 1 191 ? 74.411 66.348 56.580 1.00 25.99 162 PRO B O 1
ATOM 5295 N N . ARG B 1 192 ? 72.861 67.492 55.393 1.00 20.82 163 ARG B N 1
ATOM 5296 C CA . ARG B 1 192 ? 73.010 66.707 54.164 1.00 21.42 163 ARG B CA 1
ATOM 5297 C C . ARG B 1 192 ? 74.458 66.770 53.664 1.00 25.83 163 ARG B C 1
ATOM 5298 O O . ARG B 1 192 ? 74.983 67.874 53.441 1.00 25.15 163 ARG B O 1
ATOM 5306 N N . PRO B 1 193 ? 75.130 65.606 53.509 1.00 23.44 164 PRO B N 1
ATOM 5307 C CA . PRO B 1 193 ? 76.504 65.627 52.973 1.00 24.11 164 PRO B CA 1
ATOM 5308 C C . PRO B 1 193 ? 76.504 65.886 51.459 1.00 30.33 164 PRO B C 1
ATOM 5309 O O . PRO B 1 193 ? 75.438 65.876 50.827 1.00 28.84 164 PRO B O 1
ATOM 5313 N N . ASP B 1 194 ? 77.702 66.097 50.875 1.00 29.57 165 ASP B N 1
ATOM 5314 C CA . ASP B 1 194 ? 77.869 66.314 49.435 1.00 30.70 165 ASP B CA 1
ATOM 5315 C C . ASP B 1 194 ? 77.456 65.067 48.643 1.00 33.06 165 ASP B C 1
ATOM 5316 O O . ASP B 1 194 ? 77.267 63.996 49.233 1.00 30.58 165 ASP B O 1
ATOM 5321 N N . ALA B 1 195 ? 77.313 65.222 47.300 1.00 30.15 166 ALA B N 1
ATOM 5322 C CA . ALA B 1 195 ? 76.947 64.155 46.366 1.00 30.28 166 ALA B CA 1
ATOM 5323 C C . ALA B 1 195 ? 77.832 62.925 46.549 1.00 34.00 166 ALA B C 1
ATOM 5324 O O . ALA B 1 195 ? 77.319 61.802 46.566 1.00 33.94 166 ALA B O 1
ATOM 5326 N N . ASP B 1 196 ? 79.149 63.143 46.752 1.00 30.39 167 ASP B N 1
ATOM 5327 C CA . ASP B 1 196 ? 80.132 62.079 46.967 1.00 31.02 167 ASP B CA 1
ATOM 5328 C C . ASP B 1 196 ? 80.116 61.470 48.385 1.00 33.20 167 ASP B C 1
ATOM 5329 O O . ASP B 1 196 ? 80.898 60.550 48.645 1.00 32.39 167 ASP B O 1
ATOM 5334 N N . GLY B 1 197 ? 79.228 61.973 49.261 1.00 28.38 168 GLY B N 1
ATOM 5335 C CA . GLY B 1 197 ? 79.083 61.499 50.637 1.00 28.12 168 GLY B CA 1
ATOM 5336 C C . GLY B 1 197 ? 79.926 62.223 51.671 1.00 32.01 168 GLY B C 1
ATOM 5337 O O . GLY B 1 197 ? 79.864 61.881 52.854 1.00 31.21 168 GLY B O 1
ATOM 5338 N N . THR B 1 198 ? 80.727 63.221 51.239 1.00 29.53 169 THR B N 1
ATOM 5339 C CA . THR B 1 198 ? 81.591 64.020 52.117 1.00 29.79 169 THR B CA 1
ATOM 5340 C C . THR B 1 198 ? 80.736 64.869 53.071 1.00 34.69 169 THR B C 1
ATOM 5341 O O . THR B 1 198 ? 79.899 65.646 52.586 1.00 33.80 169 THR B O 1
ATOM 5345 N N . PRO B 1 199 ? 80.945 64.754 54.416 1.00 32.36 170 PRO B N 1
ATOM 5346 C CA . PRO B 1 199 ? 80.157 65.573 55.351 1.00 31.51 170 PRO B CA 1
ATOM 5347 C C . PRO B 1 199 ? 80.385 67.067 55.098 1.00 35.63 170 PRO B C 1
ATOM 5348 O O . PRO B 1 199 ? 81.518 67.506 54.835 1.00 35.46 170 PRO B O 1
ATOM 5352 N N . ARG B 1 200 ? 79.277 67.819 55.095 1.00 31.03 171 ARG B N 1
ATOM 5353 C CA . ARG B 1 200 ? 79.230 69.250 54.837 1.00 29.90 171 ARG B CA 1
ATOM 5354 C C . ARG B 1 200 ? 78.631 69.936 56.056 1.00 32.66 171 ARG B C 1
ATOM 5355 O O . ARG B 1 200 ? 77.501 69.624 56.448 1.00 29.62 171 ARG B O 1
ATOM 5363 N N . LEU B 1 201 ? 79.433 70.830 56.691 1.00 29.78 172 LEU B N 1
ATOM 5364 C CA . LEU B 1 201 ? 79.074 71.564 57.910 1.00 29.43 172 LEU B CA 1
ATOM 5365 C C . LEU B 1 201 ? 77.784 72.387 57.785 1.00 32.74 172 LEU B C 1
ATOM 5366 O O . LEU B 1 201 ? 76.921 72.299 58.663 1.00 31.90 172 LEU B O 1
ATOM 5371 N N . ASN B 1 202 ? 77.648 73.157 56.694 1.00 29.31 173 ASN B N 1
ATOM 5372 C CA . ASN B 1 202 ? 76.441 73.949 56.445 1.00 28.92 173 ASN B CA 1
ATOM 5373 C C . ASN B 1 202 ? 75.551 73.299 55.373 1.00 29.09 173 ASN B C 1
ATOM 5374 O O . ASN B 1 202 ? 74.837 73.994 54.641 1.00 28.55 173 ASN B O 1
ATOM 5379 N N . GLY B 1 203 ? 75.585 71.966 55.325 1.00 23.15 174 GLY B N 1
ATOM 5380 C CA . GLY B 1 203 ? 74.750 71.177 54.437 1.00 22.18 174 GLY B CA 1
ATOM 5381 C C . GLY B 1 203 ? 73.288 71.408 54.795 1.00 24.92 174 GLY B C 1
ATOM 5382 O O . GLY B 1 203 ? 72.968 71.669 55.967 1.00 23.39 174 GLY B O 1
ATOM 5383 N N . PRO B 1 204 ? 72.367 71.414 53.804 1.00 20.47 175 PRO B N 1
ATOM 5384 C CA . PRO B 1 204 ? 70.947 71.637 54.139 1.00 19.76 175 PRO B CA 1
ATOM 5385 C C . PRO B 1 204 ? 70.374 70.537 55.050 1.00 22.63 175 PRO B C 1
ATOM 5386 O O . PRO B 1 204 ? 70.866 69.411 55.048 1.00 21.70 175 PRO B O 1
ATOM 5390 N N . ALA B 1 205 ? 69.354 70.864 55.851 1.00 19.66 176 ALA B N 1
ATOM 5391 C CA . ALA B 1 205 ? 68.700 69.888 56.742 1.00 19.46 176 ALA B CA 1
ATOM 5392 C C . ALA B 1 205 ? 67.983 68.785 55.922 1.00 22.66 176 ALA B C 1
ATOM 5393 O O . ALA B 1 205 ? 67.598 69.030 54.775 1.00 20.24 176 ALA B O 1
ATOM 5395 N N . MET B 1 206 ? 67.871 67.557 56.485 1.00 21.22 177 MET B N 1
ATOM 5396 C CA . MET B 1 206 ? 67.242 66.404 55.824 1.00 21.56 177 MET B CA 1
ATOM 5397 C C . MET B 1 206 ? 65.767 66.686 55.490 1.00 26.07 177 MET B C 1
ATOM 5398 O O . MET B 1 206 ? 65.217 66.071 54.589 1.00 27.36 177 MET B O 1
ATOM 5403 N N . TYR B 1 207 ? 65.151 67.634 56.206 1.00 21.67 178 TYR B N 1
ATOM 5404 C CA . TYR B 1 207 ? 63.776 68.080 56.000 1.00 21.18 178 TYR B CA 1
ATOM 5405 C C . TYR B 1 207 ? 63.744 69.389 55.215 1.00 25.50 178 TYR B C 1
ATOM 5406 O O . TYR B 1 207 ? 64.638 70.230 55.364 1.00 24.40 178 TYR B O 1
ATOM 5415 N N . ARG B 1 208 ? 62.704 69.557 54.383 1.00 21.81 179 ARG B N 1
ATOM 5416 C CA . ARG B 1 208 ? 62.481 70.785 53.624 1.00 21.04 179 ARG B CA 1
ATOM 5417 C C . ARG B 1 208 ? 62.009 71.849 54.610 1.00 23.84 179 ARG B C 1
ATOM 5418 O O . ARG B 1 208 ? 61.564 71.500 55.704 1.00 22.77 179 ARG B O 1
ATOM 5426 N N . ALA B 1 209 ? 62.141 73.141 54.245 1.00 22.23 180 ALA B N 1
ATOM 5427 C CA . ALA B 1 209 ? 61.746 74.294 55.063 1.00 22.04 180 ALA B CA 1
ATOM 5428 C C . ALA B 1 209 ? 60.292 74.211 55.571 1.00 28.21 180 ALA B C 1
ATOM 5429 O O . ALA B 1 209 ? 60.050 74.498 56.746 1.00 30.18 180 ALA B O 1
ATOM 5431 N N . GLU B 1 210 ? 59.346 73.769 54.718 1.00 22.53 181 GLU B N 1
ATOM 5432 C CA . GLU B 1 210 ? 57.932 73.630 55.081 1.00 21.03 181 GLU B CA 1
ATOM 5433 C C . GLU B 1 210 ? 57.701 72.495 56.067 1.00 22.90 181 GLU B C 1
ATOM 5434 O O . GLU B 1 210 ? 56.625 72.435 56.673 1.00 23.84 181 GLU B O 1
ATOM 5440 N N . ASP B 1 211 ? 58.711 71.615 56.258 1.00 16.68 182 ASP B N 1
ATOM 5441 C CA . ASP B 1 211 ? 58.628 70.485 57.195 1.00 15.41 182 ASP B CA 1
ATOM 5442 C C . ASP B 1 211 ? 59.520 70.640 58.442 1.00 15.48 182 ASP B C 1
ATOM 5443 O O . ASP B 1 211 ? 59.647 69.693 59.224 1.00 14.20 182 ASP B O 1
ATOM 5448 N N . SER B 1 212 ? 60.115 71.842 58.623 1.00 10.30 183 SER B N 1
ATOM 5449 C CA . SER B 1 212 ? 61.020 72.146 59.715 1.00 9.09 183 SER B CA 1
ATOM 5450 C C . SER B 1 212 ? 60.313 72.230 61.068 1.00 15.23 183 SER B C 1
ATOM 5451 O O . SER B 1 212 ? 59.095 72.367 61.129 1.00 13.97 183 SER B O 1
ATOM 5454 N N . ASP B 1 213 ? 61.095 72.138 62.148 1.00 13.87 184 ASP B N 1
ATOM 5455 C CA . ASP B 1 213 ? 60.649 72.269 63.531 1.00 12.70 184 ASP B CA 1
ATOM 5456 C C . ASP B 1 213 ? 59.968 73.621 63.770 1.00 16.59 184 ASP B C 1
ATOM 5457 O O . ASP B 1 213 ? 58.874 73.643 64.329 1.00 16.73 184 ASP B O 1
ATOM 5462 N N . THR B 1 214 ? 60.567 74.729 63.269 1.00 13.30 185 THR B N 1
ATOM 5463 C CA . THR B 1 214 ? 60.036 76.104 63.345 1.00 11.59 185 THR B CA 1
ATOM 5464 C C . THR B 1 214 ? 58.693 76.223 62.621 1.00 15.37 185 THR B C 1
ATOM 5465 O O . THR B 1 214 ? 57.749 76.766 63.193 1.00 14.04 185 THR B O 1
ATOM 5469 N N . ALA B 1 215 ? 58.630 75.766 61.342 1.00 14.22 186 ALA B N 1
ATOM 5470 C CA . ALA B 1 215 ? 57.429 75.781 60.484 1.00 14.94 186 ALA B CA 1
ATOM 5471 C C . ALA B 1 215 ? 56.296 74.949 61.094 1.00 18.61 186 ALA B C 1
ATOM 5472 O O . ALA B 1 215 ? 55.160 75.418 61.178 1.00 19.76 186 ALA B O 1
ATOM 5474 N N . PHE B 1 216 ? 56.617 73.721 61.530 1.00 14.16 187 PHE B N 1
ATOM 5475 C CA . PHE B 1 216 ? 55.667 72.789 62.143 1.00 13.91 187 PHE B CA 1
ATOM 5476 C C . PHE B 1 216 ? 54.995 73.356 63.388 1.00 18.99 187 PHE B C 1
ATOM 5477 O O . PHE B 1 216 ? 53.767 73.234 63.501 1.00 19.90 187 PHE B O 1
ATOM 5485 N N . LEU B 1 217 ? 55.778 73.967 64.325 1.00 15.24 188 LEU B N 1
ATOM 5486 C CA . LEU B 1 217 ? 55.211 74.537 65.561 1.00 14.37 188 LEU B CA 1
ATOM 5487 C C . LEU B 1 217 ? 54.257 75.706 65.251 1.00 17.29 188 LEU B C 1
ATOM 5488 O O . LEU B 1 217 ? 53.176 75.774 65.831 1.00 16.15 188 LEU B O 1
ATOM 5493 N N . THR B 1 218 ? 54.646 76.573 64.298 1.00 15.78 189 THR B N 1
ATOM 5494 C CA . THR B 1 218 ? 53.855 77.702 63.783 1.00 16.88 189 THR B CA 1
ATOM 5495 C C . THR B 1 218 ? 52.565 77.177 63.157 1.00 22.41 189 THR B C 1
ATOM 5496 O O . THR B 1 218 ? 51.503 77.747 63.400 1.00 24.29 189 THR B O 1
ATOM 5500 N N . ASP B 1 219 ? 52.659 76.083 62.375 1.00 18.24 190 ASP B N 1
ATOM 5501 C CA . ASP B 1 219 ? 51.499 75.435 61.774 1.00 16.68 190 ASP B CA 1
ATOM 5502 C C . ASP B 1 219 ? 50.543 74.910 62.841 1.00 17.03 190 ASP B C 1
ATOM 5503 O O . ASP B 1 219 ? 49.341 75.099 62.700 1.00 17.99 190 ASP B O 1
ATOM 5508 N N . GLN B 1 220 ? 51.067 74.320 63.939 1.00 11.33 191 GLN B N 1
ATOM 5509 C CA . GLN B 1 220 ? 50.250 73.810 65.053 1.00 8.97 191 GLN B CA 1
ATOM 5510 C C . GLN B 1 220 ? 49.520 74.940 65.799 1.00 16.72 191 GLN B C 1
ATOM 5511 O O . GLN B 1 220 ? 48.340 74.773 66.140 1.00 16.36 191 GLN B O 1
ATOM 5517 N N . PHE B 1 221 ? 50.201 76.108 66.003 1.00 13.62 192 PHE B N 1
ATOM 5518 C CA . PHE B 1 221 ? 49.623 77.331 66.568 1.00 14.31 192 PHE B CA 1
ATOM 5519 C C . PHE B 1 221 ? 48.449 77.798 65.671 1.00 20.47 192 PHE B C 1
ATOM 5520 O O . PHE B 1 221 ? 47.347 78.039 66.171 1.00 19.94 192 PHE B O 1
ATOM 5528 N N . LEU B 1 222 ? 48.692 77.903 64.339 1.00 17.33 193 LEU B N 1
ATOM 5529 C CA . LEU B 1 222 ? 47.687 78.343 63.369 1.00 17.40 193 LEU B CA 1
ATOM 5530 C C . LEU B 1 222 ? 46.561 77.319 63.120 1.00 20.01 193 LEU B C 1
ATOM 5531 O O . LEU B 1 222 ? 45.480 77.713 62.688 1.00 19.53 193 LEU B O 1
ATOM 5536 N N . ALA B 1 223 ? 46.808 76.026 63.406 1.00 15.53 194 ALA B N 1
ATOM 5537 C CA . ALA B 1 223 ? 45.805 74.958 63.291 1.00 15.54 194 ALA B CA 1
ATOM 5538 C C . ALA B 1 223 ? 44.892 74.936 64.518 1.00 21.42 194 ALA B C 1
ATOM 5539 O O . ALA B 1 223 ? 43.822 74.325 64.459 1.00 22.40 194 ALA B O 1
ATOM 5541 N N . ASN B 1 224 ? 45.310 75.598 65.624 1.00 17.57 195 ASN B N 1
ATOM 5542 C CA . ASN B 1 224 ? 44.561 75.576 66.879 1.00 17.63 195 ASN B CA 1
ATOM 5543 C C . ASN B 1 224 ? 43.997 76.907 67.361 1.00 21.94 195 ASN B C 1
ATOM 5544 O O . ASN B 1 224 ? 43.025 76.912 68.128 1.00 22.50 195 ASN B O 1
ATOM 5549 N N . MET B 1 225 ? 44.614 78.033 66.962 1.00 17.82 196 MET B N 1
ATOM 5550 C CA . MET B 1 225 ? 44.146 79.360 67.404 1.00 16.97 196 MET B CA 1
ATOM 5551 C C . MET B 1 225 ? 42.830 79.899 66.805 1.00 20.55 196 MET B C 1
ATOM 5552 O O . MET B 1 225 ? 42.120 80.553 67.555 1.00 19.86 196 MET B O 1
ATOM 5557 N N . PRO B 1 226 ? 42.439 79.605 65.524 1.00 17.87 197 PRO B N 1
ATOM 5558 C CA . PRO B 1 226 ? 41.189 80.178 64.981 1.00 17.92 197 PRO B CA 1
ATOM 5559 C C . PRO B 1 226 ? 39.928 80.100 65.826 1.00 24.37 197 PRO B C 1
ATOM 5560 O O . PRO B 1 226 ? 39.235 81.106 65.926 1.00 25.54 197 PRO B O 1
ATOM 5564 N N . ALA B 1 227 ? 39.638 78.939 66.451 1.00 20.92 198 ALA B N 1
ATOM 5565 C CA . ALA B 1 227 ? 38.461 78.773 67.307 1.00 20.06 198 ALA B CA 1
ATOM 5566 C C . ALA B 1 227 ? 38.535 79.536 68.662 1.00 24.36 198 ALA B C 1
ATOM 5567 O O . ALA B 1 227 ? 37.493 79.750 69.303 1.00 22.54 198 ALA B O 1
ATOM 5569 N N . TRP B 1 228 ? 39.751 79.979 69.071 1.00 23.31 199 TRP B N 1
ATOM 5570 C CA . TRP B 1 228 ? 39.958 80.754 70.313 1.00 23.21 199 TRP B CA 1
ATOM 5571 C C . TRP B 1 228 ? 39.605 82.245 70.155 1.00 28.67 199 TRP B C 1
ATOM 5572 O O . TRP B 1 228 ? 39.393 82.929 71.164 1.00 27.85 199 TRP B O 1
ATOM 5583 N N . ALA B 1 229 ? 39.532 82.738 68.888 1.00 26.39 200 ALA B N 1
ATOM 5584 C CA . ALA B 1 229 ? 39.212 84.131 68.546 1.00 26.28 200 ALA B CA 1
ATOM 5585 C C . ALA B 1 229 ? 37.859 84.536 69.125 1.00 33.26 200 ALA B C 1
ATOM 5586 O O . ALA B 1 229 ? 36.913 83.751 69.103 1.00 32.86 200 ALA B O 1
ATOM 5588 N N . GLY B 1 230 ? 37.806 85.732 69.695 1.00 33.52 201 GLY B N 1
ATOM 5589 C CA . GLY B 1 230 ? 36.599 86.254 70.326 1.00 35.24 201 GLY B CA 1
ATOM 5590 C C . GLY B 1 230 ? 36.666 86.156 71.836 1.00 42.48 201 GLY B C 1
ATOM 5591 O O . GLY B 1 230 ? 36.327 87.114 72.540 1.00 44.18 201 GLY B O 1
ATOM 5592 N N . GLN B 1 231 ? 37.108 84.987 72.343 1.00 38.57 202 GLN B N 1
ATOM 5593 C CA . GLN B 1 231 ? 37.283 84.722 73.777 1.00 37.29 202 GLN B CA 1
ATOM 5594 C C . GLN B 1 231 ? 38.643 85.244 74.229 1.00 39.76 202 GLN B C 1
ATOM 5595 O O . GLN B 1 231 ? 39.513 85.504 73.392 1.00 40.65 202 GLN B O 1
ATOM 5601 N N . ASN B 1 232 ? 38.827 85.424 75.541 1.00 33.92 203 ASN B N 1
ATOM 5602 C CA . ASN B 1 232 ? 40.098 85.885 76.077 1.00 32.38 203 ASN B CA 1
ATOM 5603 C C . ASN B 1 232 ? 41.039 84.686 76.135 1.00 32.84 203 ASN B C 1
ATOM 5604 O O . ASN B 1 232 ? 40.791 83.732 76.887 1.00 34.49 203 ASN B O 1
ATOM 5609 N N . TRP B 1 233 ? 42.078 84.700 75.305 1.00 23.35 204 TRP B N 1
ATOM 5610 C CA . TRP B 1 233 ? 43.039 83.601 75.310 1.00 20.05 204 TRP B CA 1
ATOM 5611 C C . TRP B 1 233 ? 44.418 84.052 75.775 1.00 20.17 204 TRP B C 1
ATOM 5612 O O . TRP B 1 233 ? 44.749 85.240 75.723 1.00 18.31 204 TRP B O 1
ATOM 5623 N N . PHE B 1 234 ? 45.199 83.081 76.254 1.00 16.75 205 PHE B N 1
ATOM 5624 C CA . PHE B 1 234 ? 46.590 83.192 76.684 1.00 15.62 205 PHE B CA 1
ATOM 5625 C C . PHE B 1 234 ? 47.339 82.034 75.993 1.00 18.99 205 PHE B C 1
ATOM 5626 O O . PHE B 1 234 ? 47.123 80.855 76.313 1.00 18.60 205 PHE B O 1
ATOM 5634 N N . ALA B 1 235 ? 48.168 82.385 74.997 1.00 15.04 206 ALA B N 1
ATOM 5635 C CA . ALA B 1 235 ? 48.955 81.429 74.234 1.00 15.30 206 ALA B CA 1
ATOM 5636 C C . ALA B 1 235 ? 50.428 81.674 74.471 1.00 19.71 206 ALA B C 1
ATOM 5637 O O . ALA B 1 235 ? 50.907 82.811 74.386 1.00 18.58 206 ALA B O 1
ATOM 5639 N N . HIS B 1 236 ? 51.128 80.590 74.836 1.00 16.57 207 HIS B N 1
ATOM 5640 C CA . HIS B 1 236 ? 52.561 80.590 75.092 1.00 15.46 207 HIS B CA 1
ATOM 5641 C C . HIS B 1 236 ? 53.239 79.757 74.000 1.00 16.45 207 HIS B C 1
ATOM 5642 O O . HIS B 1 236 ? 53.040 78.547 73.924 1.00 13.12 207 HIS B O 1
ATOM 5649 N N . LEU B 1 237 ? 53.952 80.447 73.091 1.00 14.71 208 LEU B N 1
ATOM 5650 C CA . LEU B 1 237 ? 54.617 79.837 71.943 1.00 14.51 208 LEU B CA 1
ATOM 5651 C C . LEU B 1 237 ? 56.130 79.886 72.137 1.00 20.01 208 LEU B C 1
ATOM 5652 O O . LEU B 1 237 ? 56.705 80.959 72.292 1.00 18.86 208 LEU B O 1
ATOM 5657 N N . THR B 1 238 ? 56.769 78.709 72.187 1.00 18.55 209 THR B N 1
ATOM 5658 C CA . THR B 1 238 ? 58.214 78.644 72.461 1.00 18.13 209 THR B CA 1
ATOM 5659 C C . THR B 1 238 ? 59.032 78.029 71.335 1.00 20.91 209 THR B C 1
ATOM 5660 O O . THR B 1 238 ? 58.980 76.817 71.124 1.00 20.86 209 THR B O 1
ATOM 5664 N N . TYR B 1 239 ? 59.838 78.857 70.663 1.00 15.88 210 TYR B N 1
ATOM 5665 C CA . TYR B 1 239 ? 60.712 78.411 69.586 1.00 14.71 210 TYR B CA 1
ATOM 5666 C C . TYR B 1 239 ? 62.084 78.029 70.104 1.00 20.66 210 TYR B C 1
ATOM 5667 O O . TYR B 1 239 ? 62.738 78.838 70.762 1.00 20.90 210 TYR B O 1
ATOM 5676 N N . ILE B 1 240 ? 62.539 76.824 69.765 1.00 17.38 211 ILE B N 1
ATOM 5677 C CA . ILE B 1 240 ? 63.859 76.346 70.156 1.00 17.07 211 ILE B CA 1
ATOM 5678 C C . ILE B 1 240 ? 64.975 77.023 69.345 1.00 21.35 211 ILE B C 1
ATOM 5679 O O . ILE B 1 240 ? 65.976 77.446 69.910 1.00 21.33 211 ILE B O 1
ATOM 5684 N N . ARG B 1 241 ? 64.757 77.167 68.038 1.00 16.49 212 ARG B N 1
ATOM 5685 C CA . ARG B 1 241 ? 65.677 77.779 67.094 1.00 15.08 212 ARG B CA 1
ATOM 5686 C C . ARG B 1 241 ? 65.846 79.315 67.255 1.00 17.07 212 ARG B C 1
ATOM 5687 O O . ARG B 1 241 ? 64.875 79.996 67.571 1.00 15.45 212 ARG B O 1
ATOM 5695 N N . PRO B 1 242 ? 67.049 79.897 67.053 1.00 14.93 213 PRO B N 1
ATOM 5696 C CA . PRO B 1 242 ? 68.334 79.258 66.713 1.00 15.52 213 PRO B CA 1
ATOM 5697 C C . PRO B 1 242 ? 68.896 78.533 67.939 1.00 24.53 213 PRO B C 1
ATOM 5698 O O . PRO B 1 242 ? 68.770 79.060 69.056 1.00 28.57 213 PRO B O 1
ATOM 5702 N N . HIS B 1 243 ? 69.375 77.279 67.775 1.00 19.42 214 HIS B N 1
ATOM 5703 C CA . HIS B 1 243 ? 69.860 76.434 68.890 1.00 18.01 214 HIS B CA 1
ATOM 5704 C C . HIS B 1 243 ? 70.533 75.191 68.342 1.00 22.02 214 HIS B C 1
ATOM 5705 O O . HIS B 1 243 ? 70.033 74.631 67.364 1.00 21.55 214 HIS B O 1
ATOM 5712 N N . PRO B 1 244 ? 71.604 74.681 69.006 1.00 19.49 215 PRO B N 1
ATOM 5713 C CA . PRO B 1 244 ? 72.221 73.426 68.543 1.00 19.38 215 PRO B CA 1
ATOM 5714 C C . PRO B 1 244 ? 71.259 72.209 68.641 1.00 22.82 215 PRO B C 1
ATOM 5715 O O . PRO B 1 244 ? 70.309 72.255 69.440 1.00 20.64 215 PRO B O 1
ATOM 5719 N N . PRO B 1 245 ? 71.447 71.111 67.864 1.00 19.52 216 PRO B N 1
ATOM 5720 C CA . PRO B 1 245 ? 72.471 70.875 66.815 1.00 19.07 216 PRO B CA 1
ATOM 5721 C C . PRO B 1 245 ? 72.172 71.778 65.622 1.00 21.30 216 PRO B C 1
ATOM 5722 O O . PRO B 1 245 ? 71.084 71.701 65.043 1.00 20.78 216 PRO B O 1
ATOM 5726 N N . LEU B 1 246 ? 73.108 72.694 65.328 1.00 16.53 217 LEU B N 1
ATOM 5727 C CA . LEU B 1 246 ? 72.999 73.687 64.268 1.00 16.80 217 LEU B CA 1
ATOM 5728 C C . LEU B 1 246 ? 72.881 73.089 62.874 1.00 19.08 217 LEU B C 1
ATOM 5729 O O . LEU B 1 246 ? 73.832 72.517 62.345 1.00 19.51 217 LEU B O 1
ATOM 5734 N N . VAL B 1 247 ? 71.671 73.185 62.317 1.00 14.14 218 VAL B N 1
ATOM 5735 C CA . VAL B 1 247 ? 71.308 72.738 60.981 1.00 13.74 218 VAL B CA 1
ATOM 5736 C C . VAL B 1 247 ? 70.121 73.596 60.546 1.00 17.95 218 VAL B C 1
ATOM 5737 O O . VAL B 1 247 ? 69.265 73.882 61.372 1.00 15.30 218 VAL B O 1
ATOM 5741 N N . ALA B 1 248 ? 70.112 74.068 59.275 1.00 15.07 219 ALA B N 1
ATOM 5742 C CA . ALA B 1 248 ? 69.023 74.903 58.754 1.00 13.86 219 ALA B CA 1
ATOM 5743 C C . ALA B 1 248 ? 68.523 74.331 57.427 1.00 22.08 219 ALA B C 1
ATOM 5744 O O . ALA B 1 248 ? 69.337 73.844 56.638 1.00 24.38 219 ALA B O 1
ATOM 5746 N N . PRO B 1 249 ? 67.199 74.319 57.156 1.00 17.75 220 PRO B N 1
ATOM 5747 C CA . PRO B 1 249 ? 66.738 73.789 55.866 1.00 16.67 220 PRO B CA 1
ATOM 5748 C C . PRO B 1 249 ? 67.042 74.746 54.722 1.00 18.29 220 PRO B C 1
ATOM 5749 O O . PRO B 1 249 ? 67.221 75.938 54.957 1.00 19.55 220 PRO B O 1
ATOM 5753 N N . ALA B 1 250 ? 67.088 74.239 53.494 1.00 14.24 221 ALA B N 1
ATOM 5754 C CA . ALA B 1 250 ? 67.319 75.063 52.316 1.00 14.15 221 ALA B CA 1
ATOM 5755 C C . ALA B 1 250 ? 66.191 76.143 52.171 1.00 17.96 221 ALA B C 1
ATOM 5756 O O . ALA B 1 250 ? 65.031 75.814 52.380 1.00 15.57 221 ALA B O 1
ATOM 5758 N N . PRO B 1 251 ? 66.492 77.445 51.920 1.00 16.45 222 PRO B N 1
ATOM 5759 C CA . PRO B 1 251 ? 67.791 78.056 51.596 1.00 16.35 222 PRO B CA 1
ATOM 5760 C C . PRO B 1 251 ? 68.555 78.690 52.756 1.00 19.68 222 PRO B C 1
ATOM 5761 O O . PRO B 1 251 ? 69.610 79.295 52.510 1.00 19.89 222 PRO B O 1
ATOM 5765 N N . TYR B 1 252 ? 68.036 78.577 54.011 1.00 15.64 223 TYR B N 1
ATOM 5766 C CA . TYR B 1 252 ? 68.638 79.219 55.208 1.00 14.23 223 TYR B CA 1
ATOM 5767 C C . TYR B 1 252 ? 70.040 78.722 55.599 1.00 17.42 223 TYR B C 1
ATOM 5768 O O . TYR B 1 252 ? 70.793 79.441 56.257 1.00 17.34 223 TYR B O 1
ATOM 5777 N N . ASN B 1 253 ? 70.384 77.501 55.208 1.00 14.28 224 ASN B N 1
ATOM 5778 C CA . ASN B 1 253 ? 71.677 76.906 55.556 1.00 15.30 224 ASN B CA 1
ATOM 5779 C C . ASN B 1 253 ? 72.891 77.708 55.040 1.00 18.76 224 ASN B C 1
ATOM 5780 O O . ASN B 1 253 ? 73.894 77.804 55.738 1.00 16.41 224 ASN B O 1
ATOM 5785 N N . THR B 1 254 ? 72.783 78.257 53.813 1.00 17.07 225 THR B N 1
ATOM 5786 C CA . THR B 1 254 ? 73.831 79.026 53.147 1.00 17.70 225 THR B CA 1
ATOM 5787 C C . THR B 1 254 ? 73.407 80.448 52.790 1.00 21.57 225 THR B C 1
ATOM 5788 O O . THR B 1 254 ? 74.152 81.127 52.092 1.00 22.49 225 THR B O 1
ATOM 5792 N N . MET B 1 255 ? 72.245 80.921 53.274 1.00 18.92 226 MET B N 1
ATOM 5793 C CA . MET B 1 255 ? 71.773 82.279 52.974 1.00 18.79 226 MET B CA 1
ATOM 5794 C C . MET B 1 255 ? 72.787 83.386 53.338 1.00 23.62 226 MET B C 1
ATOM 5795 O O . MET B 1 255 ? 72.935 84.368 52.595 1.00 23.31 226 MET B O 1
ATOM 5800 N N . TYR B 1 256 ? 73.536 83.168 54.436 1.00 20.23 227 TYR B N 1
ATOM 5801 C CA . TYR B 1 256 ? 74.591 84.061 54.903 1.00 20.22 227 TYR B CA 1
ATOM 5802 C C . TYR B 1 256 ? 75.958 83.425 54.638 1.00 26.40 227 TYR B C 1
ATOM 5803 O O . TYR B 1 256 ? 76.187 82.249 54.951 1.00 25.76 227 TYR B O 1
ATOM 5812 N N . ASP B 1 257 ? 76.834 84.198 53.986 1.00 24.27 228 ASP B N 1
ATOM 5813 C CA . ASP B 1 257 ? 78.174 83.762 53.634 1.00 23.25 228 ASP B CA 1
ATOM 5814 C C . ASP B 1 257 ? 79.056 83.869 54.876 1.00 27.02 228 ASP B C 1
ATOM 5815 O O . ASP B 1 257 ? 79.223 84.979 55.374 1.00 25.91 228 ASP B O 1
ATOM 5820 N N . PRO B 1 258 ? 79.649 82.741 55.365 1.00 24.80 229 PRO B N 1
ATOM 5821 C CA . PRO B 1 258 ? 80.549 82.813 56.543 1.00 23.79 229 PRO B CA 1
ATOM 5822 C C . PRO B 1 258 ? 81.766 83.725 56.351 1.00 28.11 229 PRO B C 1
ATOM 5823 O O . PRO B 1 258 ? 82.276 84.279 57.327 1.00 28.08 229 PRO B O 1
ATOM 5827 N N . ALA B 1 259 ? 82.200 83.903 55.093 1.00 25.28 230 ALA B N 1
ATOM 5828 C CA . ALA B 1 259 ? 83.340 84.731 54.694 1.00 26.26 230 ALA B CA 1
ATOM 5829 C C . ALA B 1 259 ? 83.063 86.230 54.757 1.00 32.29 230 ALA B C 1
ATOM 5830 O O . ALA B 1 259 ? 84.010 87.015 54.715 1.00 35.24 230 ALA B O 1
ATOM 5832 N N . LYS B 1 260 ? 81.787 86.636 54.861 1.00 26.97 231 LYS B N 1
ATOM 5833 C CA . LYS B 1 260 ? 81.404 88.052 54.903 1.00 26.39 231 LYS B CA 1
ATOM 5834 C C . LYS B 1 260 ? 80.871 88.473 56.277 1.00 29.71 231 LYS B C 1
ATOM 5835 O O . LYS B 1 260 ? 80.481 89.624 56.486 1.00 30.39 231 LYS B O 1
ATOM 5841 N N . LEU B 1 261 ? 80.888 87.546 57.227 1.00 23.98 232 LEU B N 1
ATOM 5842 C CA . LEU B 1 261 ? 80.427 87.819 58.567 1.00 22.07 232 LEU B CA 1
ATOM 5843 C C . LEU B 1 261 ? 81.570 88.381 59.410 1.00 26.69 232 LEU B C 1
ATOM 5844 O O . LEU B 1 261 ? 82.731 88.034 59.157 1.00 26.73 232 LEU B O 1
ATOM 5849 N N . PRO B 1 262 ? 81.289 89.198 60.451 1.00 23.37 233 PRO B N 1
ATOM 5850 C CA . PRO B 1 262 ? 82.383 89.616 61.344 1.00 23.19 233 PRO B CA 1
ATOM 5851 C C . PRO B 1 262 ? 82.832 88.423 62.193 1.00 24.94 233 PRO B C 1
ATOM 5852 O O . PRO B 1 262 ? 82.039 87.515 62.455 1.00 23.75 233 PRO B O 1
ATOM 5856 N N . LEU B 1 263 ? 84.111 88.396 62.560 1.00 20.79 234 LEU B N 1
ATOM 5857 C CA . LEU B 1 263 ? 84.659 87.342 63.405 1.00 20.37 234 LEU B CA 1
ATOM 5858 C C . LEU B 1 263 ? 84.151 87.562 64.830 1.00 23.37 234 LEU B C 1
ATOM 5859 O O . LEU B 1 263 ? 83.749 88.687 65.139 1.00 22.85 234 LEU B O 1
ATOM 5864 N N . PRO B 1 264 ? 84.124 86.536 65.719 1.00 18.63 235 PRO B N 1
ATOM 5865 C CA . PRO B 1 264 ? 83.671 86.799 67.093 1.00 17.12 235 PRO B CA 1
ATOM 5866 C C . PRO B 1 264 ? 84.585 87.769 67.830 1.00 22.24 235 PRO B C 1
ATOM 5867 O O . PRO B 1 264 ? 85.767 87.900 67.480 1.00 21.45 235 PRO B O 1
ATOM 5871 N N . ALA B 1 265 ? 84.041 88.440 68.873 1.00 18.27 236 ALA B N 1
ATOM 5872 C CA . ALA B 1 265 ? 84.802 89.324 69.749 1.00 16.63 236 ALA B CA 1
ATOM 5873 C C . ALA B 1 265 ? 85.520 88.392 70.729 1.00 19.04 236 ALA B C 1
ATOM 5874 O O . ALA B 1 265 ? 84.866 87.629 71.449 1.00 17.68 236 ALA B O 1
ATOM 5876 N N . ARG B 1 266 ? 86.864 88.383 70.691 1.00 16.24 237 ARG B N 1
ATOM 5877 C CA . ARG B 1 266 ? 87.683 87.474 71.505 1.00 16.49 237 ARG B CA 1
ATOM 5878 C C . ARG B 1 266 ? 89.140 87.964 71.634 1.00 21.49 237 ARG B C 1
ATOM 5879 O O . ARG B 1 266 ? 89.612 88.721 70.783 1.00 21.87 237 ARG B O 1
ATOM 5887 N N . LEU B 1 267 ? 89.846 87.532 72.703 1.00 18.14 238 LEU B N 1
ATOM 5888 C CA . LEU B 1 267 ? 91.294 87.767 72.880 1.00 18.55 238 LEU B CA 1
ATOM 5889 C C . LEU B 1 267 ? 92.056 86.822 71.863 1.00 24.84 238 LEU B C 1
ATOM 5890 O O . LEU B 1 267 ? 91.409 85.958 71.265 1.00 24.05 238 LEU B O 1
ATOM 5895 N N . PRO B 1 268 ? 93.360 87.000 71.540 1.00 24.28 239 PRO B N 1
ATOM 5896 C CA . PRO B 1 268 ? 93.964 86.162 70.466 1.00 25.13 239 PRO B CA 1
ATOM 5897 C C . PRO B 1 268 ? 93.823 84.622 70.524 1.00 31.90 239 PRO B C 1
ATOM 5898 O O . PRO B 1 268 ? 93.522 84.001 69.502 1.00 32.90 239 PRO B O 1
ATOM 5902 N N . GLY B 1 269 ? 94.001 84.027 71.699 1.00 28.04 240 GLY B N 1
ATOM 5903 C CA . GLY B 1 269 ? 93.867 82.584 71.881 1.00 27.38 240 GLY B CA 1
ATOM 5904 C C . GLY B 1 269 ? 93.022 82.189 73.077 1.00 30.78 240 GLY B C 1
ATOM 5905 O O . GLY B 1 269 ? 92.687 83.026 73.924 1.00 27.73 240 GLY B O 1
ATOM 5906 N N . ARG B 1 270 ? 92.696 80.886 73.160 1.00 29.66 241 ARG B N 1
ATOM 5907 C CA . ARG B 1 270 ? 91.918 80.277 74.253 1.00 28.88 241 ARG B CA 1
ATOM 5908 C C . ARG B 1 270 ? 92.632 80.428 75.598 1.00 30.93 241 ARG B C 1
ATOM 5909 O O . ARG B 1 270 ? 91.961 80.564 76.615 1.00 30.15 241 ARG B O 1
ATOM 5917 N N . ASP B 1 271 ? 93.979 80.369 75.605 1.00 27.52 242 ASP B N 1
ATOM 5918 C CA . ASP B 1 271 ? 94.810 80.501 76.804 1.00 27.58 242 ASP B CA 1
ATOM 5919 C C . ASP B 1 271 ? 94.828 81.940 77.362 1.00 29.75 242 ASP B C 1
ATOM 5920 O O . ASP B 1 271 ? 95.094 82.120 78.555 1.00 29.62 242 ASP B O 1
ATOM 5925 N N . ASP B 1 272 ? 94.567 82.958 76.490 1.00 24.13 243 ASP B N 1
ATOM 5926 C CA . ASP B 1 272 ? 94.484 84.378 76.869 1.00 22.34 243 ASP B CA 1
ATOM 5927 C C . ASP B 1 272 ? 93.190 84.626 77.631 1.00 22.87 243 ASP B C 1
ATOM 5928 O O . ASP B 1 272 ? 93.158 85.494 78.493 1.00 21.97 243 ASP B O 1
ATOM 5933 N N . GLU B 1 273 ? 92.140 83.841 77.325 1.00 17.15 244 GLU B N 1
ATOM 5934 C CA . GLU B 1 273 ? 90.820 83.907 77.952 1.00 16.05 244 GLU B CA 1
ATOM 5935 C C . GLU B 1 273 ? 90.868 83.333 79.345 1.00 20.06 244 GLU B C 1
ATOM 5936 O O . GLU B 1 273 ? 90.349 83.936 80.276 1.00 19.94 244 GLU B O 1
ATOM 5942 N N . THR B 1 274 ? 91.526 82.171 79.485 1.00 18.12 245 THR B N 1
ATOM 5943 C CA . THR B 1 274 ? 91.756 81.430 80.727 1.00 17.74 245 THR B CA 1
ATOM 5944 C C . THR B 1 274 ? 92.715 82.204 81.653 1.00 19.04 245 THR B C 1
ATOM 5945 O O . THR B 1 274 ? 92.615 82.067 82.868 1.00 18.03 245 THR B O 1
ATOM 5949 N N . ALA B 1 275 ? 93.614 83.029 81.074 1.00 14.69 246 ALA B N 1
ATOM 5950 C CA . ALA B 1 275 ? 94.560 83.880 81.811 1.00 13.77 246 ALA B CA 1
ATOM 5951 C C . ALA B 1 275 ? 93.858 85.032 82.530 1.00 19.74 246 ALA B C 1
ATOM 5952 O O . ALA B 1 275 ? 94.395 85.513 83.525 1.00 21.88 246 ALA B O 1
ATOM 5954 N N . GLU B 1 276 ? 92.674 85.466 82.048 1.00 14.95 247 GLU B N 1
ATOM 5955 C CA . GLU B 1 276 ? 91.885 86.542 82.660 1.00 14.93 247 GLU B CA 1
ATOM 5956 C C . GLU B 1 276 ? 91.286 86.136 84.015 1.00 19.10 247 GLU B C 1
ATOM 5957 O O . GLU B 1 276 ? 91.286 86.929 84.949 1.00 18.38 247 GLU B O 1
ATOM 5963 N N . HIS B 1 277 ? 90.823 84.886 84.119 1.00 15.79 248 HIS B N 1
ATOM 5964 C CA . HIS B 1 277 ? 90.294 84.260 85.324 1.00 13.88 248 HIS B CA 1
ATOM 5965 C C . HIS B 1 277 ? 90.367 82.736 85.156 1.00 18.17 248 HIS B C 1
ATOM 5966 O O . HIS B 1 277 ? 89.948 82.242 84.093 1.00 17.65 248 HIS B O 1
ATOM 5973 N N . PRO B 1 278 ? 90.891 81.965 86.163 1.00 15.37 249 PRO B N 1
ATOM 5974 C CA . PRO B 1 278 ? 90.936 80.486 86.018 1.00 15.99 249 PRO B CA 1
ATOM 5975 C C . PRO B 1 278 ? 89.585 79.813 85.698 1.00 19.87 249 PRO B C 1
ATOM 5976 O O . PRO B 1 278 ? 89.586 78.702 85.178 1.00 20.64 249 PRO B O 1
ATOM 5980 N N . PHE B 1 279 ? 88.447 80.486 86.012 1.00 14.45 250 PHE B N 1
ATOM 5981 C CA . PHE B 1 279 ? 87.067 80.069 85.726 1.00 13.35 250 PHE B CA 1
ATOM 5982 C C . PHE B 1 279 ? 86.896 79.733 84.215 1.00 15.88 250 PHE B C 1
ATOM 5983 O O . PHE B 1 279 ? 86.109 78.847 83.870 1.00 14.92 250 PHE B O 1
ATOM 5991 N N . PHE B 1 280 ? 87.582 80.492 83.343 1.00 11.37 251 PHE B N 1
ATOM 5992 C CA . PHE B 1 280 ? 87.481 80.398 81.891 1.00 10.31 251 PHE B CA 1
ATOM 5993 C C . PHE B 1 280 ? 88.110 79.186 81.260 1.00 19.60 251 PHE B C 1
ATOM 5994 O O . PHE B 1 280 ? 87.814 78.898 80.099 1.00 21.82 251 PHE B O 1
ATOM 6002 N N . GLY B 1 281 ? 88.950 78.476 82.016 1.00 16.56 252 GLY B N 1
ATOM 6003 C CA . GLY B 1 281 ? 89.525 77.204 81.595 1.00 16.27 252 GLY B CA 1
ATOM 6004 C C . GLY B 1 281 ? 88.369 76.248 81.355 1.00 19.69 252 GLY B C 1
ATOM 6005 O O . GLY B 1 281 ? 88.041 75.988 80.199 1.00 20.42 252 GLY B O 1
ATOM 6006 N N . PRO B 1 282 ? 87.608 75.842 82.398 1.00 16.17 253 PRO B N 1
ATOM 6007 C CA . PRO B 1 282 ? 86.441 74.966 82.149 1.00 15.84 253 PRO B CA 1
ATOM 6008 C C . PRO B 1 282 ? 85.328 75.540 81.247 1.00 20.29 253 PRO B C 1
ATOM 6009 O O . PRO B 1 282 ? 84.631 74.756 80.603 1.00 19.72 253 PRO B O 1
ATOM 6013 N N . ALA B 1 283 ? 85.168 76.887 81.195 1.00 18.28 254 ALA B N 1
ATOM 6014 C CA . ALA B 1 283 ? 84.119 77.571 80.432 1.00 19.11 254 ALA B CA 1
ATOM 6015 C C . ALA B 1 283 ? 84.258 77.432 78.907 1.00 24.93 254 ALA B C 1
ATOM 6016 O O . ALA B 1 283 ? 83.276 77.140 78.221 1.00 25.28 254 ALA B O 1
ATOM 6018 N N . THR B 1 284 ? 85.481 77.631 78.393 1.00 21.69 255 THR B N 1
ATOM 6019 C CA . THR B 1 284 ? 85.838 77.504 76.987 1.00 21.43 255 THR B CA 1
ATOM 6020 C C . THR B 1 284 ? 85.871 76.011 76.548 1.00 25.65 255 THR B C 1
ATOM 6021 O O . THR B 1 284 ? 85.911 75.723 75.344 1.00 25.28 255 THR B O 1
ATOM 6025 N N . ARG B 1 285 ? 85.855 75.082 77.522 1.00 22.98 256 ARG B N 1
ATOM 6026 C CA . ARG B 1 285 ? 85.885 73.632 77.296 1.00 23.94 256 ARG B CA 1
ATOM 6027 C C . ARG B 1 285 ? 84.506 72.974 77.406 1.00 28.94 256 ARG B C 1
ATOM 6028 O O . ARG B 1 285 ? 84.304 71.907 76.833 1.00 30.37 256 ARG B O 1
ATOM 6036 N N . TYR B 1 286 ? 83.579 73.583 78.169 1.00 25.08 257 TYR B N 1
ATOM 6037 C CA . TYR B 1 286 ? 82.211 73.096 78.419 1.00 24.37 257 TYR B CA 1
ATOM 6038 C C . TYR B 1 286 ? 81.470 72.814 77.111 1.00 28.10 257 TYR B C 1
ATOM 6039 O O . TYR B 1 286 ? 80.885 71.748 76.976 1.00 27.65 257 TYR B O 1
ATOM 6048 N N . SER B 1 287 ? 81.514 73.772 76.158 1.00 24.55 258 SER B N 1
ATOM 6049 C CA . SER B 1 287 ? 80.923 73.714 74.822 1.00 23.70 258 SER B CA 1
ATOM 6050 C C . SER B 1 287 ? 81.986 74.015 73.767 1.00 26.80 258 SER B C 1
ATOM 6051 O O . SER B 1 287 ? 83.008 74.633 74.065 1.00 27.41 258 SER B O 1
ATOM 6054 N N . SER B 1 288 ? 81.746 73.566 72.536 1.00 22.13 259 SER B N 1
ATOM 6055 C CA . SER B 1 288 ? 82.675 73.744 71.410 1.00 21.50 259 SER B CA 1
ATOM 6056 C C . SER B 1 288 ? 81.906 73.627 70.094 1.00 24.74 259 SER B C 1
ATOM 6057 O O . SER B 1 288 ? 80.773 73.124 70.109 1.00 23.04 259 SER B O 1
ATOM 6060 N N . PRO B 1 289 ? 82.485 74.056 68.938 1.00 21.95 260 PRO B N 1
ATOM 6061 C CA . PRO B 1 289 ? 81.773 73.870 67.660 1.00 21.16 260 PRO B CA 1
ATOM 6062 C C . PRO B 1 289 ? 81.346 72.408 67.436 1.00 26.54 260 PRO B C 1
ATOM 6063 O O . PRO B 1 289 ? 80.211 72.165 67.002 1.00 25.28 260 PRO B O 1
ATOM 6067 N N . ALA B 1 290 ? 82.231 71.431 67.818 1.00 24.20 261 ALA B N 1
ATOM 6068 C CA . ALA B 1 290 ? 82.003 69.978 67.724 1.00 23.47 261 ALA B CA 1
ATOM 6069 C C . ALA B 1 290 ? 80.781 69.502 68.506 1.00 25.08 261 ALA B C 1
ATOM 6070 O O . ALA B 1 290 ? 80.166 68.537 68.085 1.00 23.55 261 ALA B O 1
ATOM 6072 N N . SER B 1 291 ? 80.443 70.160 69.647 1.00 21.62 262 SER B N 1
ATOM 6073 C CA . SER B 1 291 ? 79.273 69.791 70.445 1.00 20.94 262 SER B CA 1
ATOM 6074 C C . SER B 1 291 ? 77.989 70.527 69.996 1.00 25.94 262 SER B C 1
ATOM 6075 O O . SER B 1 291 ? 76.904 70.182 70.449 1.00 28.48 262 SER B O 1
ATOM 6078 N N . PHE B 1 292 ? 78.119 71.523 69.110 1.00 21.12 263 PHE B N 1
ATOM 6079 C CA . PHE B 1 292 ? 77.024 72.361 68.602 1.00 20.60 263 PHE B CA 1
ATOM 6080 C C . PHE B 1 292 ? 76.392 71.882 67.293 1.00 23.85 263 PHE B C 1
ATOM 6081 O O . PHE B 1 292 ? 75.487 72.532 66.795 1.00 24.41 263 PHE B O 1
ATOM 6089 N N . VAL B 1 293 ? 76.865 70.753 66.748 1.00 21.08 264 VAL B N 1
ATOM 6090 C CA . VAL B 1 293 ? 76.390 70.120 65.498 1.00 21.04 264 VAL B CA 1
ATOM 6091 C C . VAL B 1 293 ? 76.428 68.574 65.654 1.00 27.63 264 VAL B C 1
ATOM 6092 O O . VAL B 1 293 ? 77.132 68.070 66.539 1.00 26.20 264 VAL B O 1
ATOM 6096 N N . LEU B 1 294 ? 75.684 67.830 64.803 1.00 26.06 265 LEU B N 1
ATOM 6097 C CA . LEU B 1 294 ? 75.685 66.356 64.802 1.00 25.85 265 LEU B CA 1
ATOM 6098 C C . LEU B 1 294 ? 76.315 65.812 63.499 1.00 30.63 265 LEU B C 1
ATOM 6099 O O . LEU B 1 294 ? 75.981 66.283 62.418 1.00 29.55 265 LEU B O 1
ATOM 6104 N N . GLY B 1 295 ? 77.251 64.868 63.630 1.00 28.87 266 GLY B N 1
ATOM 6105 C CA . GLY B 1 295 ? 77.936 64.243 62.502 1.00 28.48 266 GLY B CA 1
ATOM 6106 C C . GLY B 1 295 ? 79.377 64.650 62.268 1.00 32.77 266 GLY B C 1
ATOM 6107 O O . GLY B 1 295 ? 79.974 64.238 61.265 1.00 32.14 266 GLY B O 1
ATOM 6108 N N . PHE B 1 296 ? 79.937 65.484 63.171 1.00 30.35 267 PHE B N 1
ATOM 6109 C CA . PHE B 1 296 ? 81.311 66.029 63.116 1.00 30.47 267 PHE B CA 1
ATOM 6110 C C . PHE B 1 296 ? 81.968 65.883 64.535 1.00 37.99 267 PHE B C 1
ATOM 6111 O O . PHE B 1 296 ? 82.039 66.866 65.296 1.00 36.91 267 PHE B O 1
ATOM 6119 N N . PRO B 1 297 ? 82.372 64.647 64.946 1.00 36.13 268 PRO B N 1
ATOM 6120 C CA . PRO B 1 297 ? 82.918 64.480 66.309 1.00 35.73 268 PRO B CA 1
ATOM 6121 C C . PRO B 1 297 ? 84.317 65.061 66.519 1.00 40.79 268 PRO B C 1
ATOM 6122 O O . PRO B 1 297 ? 84.661 65.439 67.639 1.00 41.56 268 PRO B O 1
ATOM 6126 N N . ASP B 1 298 ? 85.108 65.149 65.437 1.00 37.00 269 ASP B N 1
ATOM 6127 C CA . ASP B 1 298 ? 86.492 65.622 65.452 1.00 36.70 269 ASP B CA 1
ATOM 6128 C C . ASP B 1 298 ? 86.651 67.039 64.869 1.00 39.44 269 ASP B C 1
ATOM 6129 O O . ASP B 1 298 ? 87.776 67.470 64.576 1.00 40.26 269 ASP B O 1
ATOM 6134 N N . LEU B 1 299 ? 85.524 67.775 64.753 1.00 33.82 270 LEU B N 1
ATOM 6135 C CA . LEU B 1 299 ? 85.446 69.136 64.214 1.00 32.38 270 LEU B CA 1
ATOM 6136 C C . LEU B 1 299 ? 86.406 70.100 64.905 1.00 35.18 270 LEU B C 1
ATOM 6137 O O . LEU B 1 299 ? 86.338 70.263 66.125 1.00 35.22 270 LEU B O 1
ATOM 6142 N N . GLU B 1 300 ? 87.307 70.720 64.116 1.00 30.58 271 GLU B N 1
ATOM 6143 C CA . GLU B 1 300 ? 88.312 71.670 64.597 1.00 30.38 271 GLU B CA 1
ATOM 6144 C C . GLU B 1 300 ? 87.757 73.089 64.710 1.00 32.23 271 GLU B C 1
ATOM 6145 O O . GLU B 1 300 ? 87.091 73.545 63.782 1.00 31.31 271 GLU B O 1
ATOM 6151 N N . PRO B 1 301 ? 88.049 73.825 65.811 1.00 27.46 272 PRO B N 1
ATOM 6152 C CA . PRO B 1 301 ? 87.527 75.188 65.935 1.00 26.50 272 PRO B CA 1
ATOM 6153 C C . PRO B 1 301 ? 88.311 76.218 65.118 1.00 30.13 272 PRO B C 1
ATOM 6154 O O . PRO B 1 301 ? 88.870 77.179 65.669 1.00 29.95 272 PRO B O 1
ATOM 6158 N N . THR B 1 302 ? 88.340 76.031 63.783 1.00 25.89 273 THR B N 1
ATOM 6159 C CA . THR B 1 302 ? 89.007 76.967 62.869 1.00 25.14 273 THR B CA 1
ATOM 6160 C C . THR B 1 302 ? 88.070 78.156 62.642 1.00 28.92 273 THR B C 1
ATOM 6161 O O . THR B 1 302 ? 86.896 78.075 62.996 1.00 29.14 273 THR B O 1
ATOM 6165 N N . ASP B 1 303 ? 88.577 79.245 62.047 1.00 25.59 274 ASP B N 1
ATOM 6166 C CA . ASP B 1 303 ? 87.777 80.420 61.696 1.00 25.32 274 ASP B CA 1
ATOM 6167 C C . ASP B 1 303 ? 86.705 80.041 60.681 1.00 29.45 274 ASP B C 1
ATOM 6168 O O . ASP B 1 303 ? 85.608 80.574 60.767 1.00 29.25 274 ASP B O 1
ATOM 6173 N N . GLU B 1 304 ? 87.014 79.109 59.750 1.00 25.49 275 GLU B N 1
ATOM 6174 C CA . GLU B 1 304 ? 86.071 78.599 58.752 1.00 26.09 275 GLU B CA 1
ATOM 6175 C C . GLU B 1 304 ? 84.879 77.890 59.445 1.00 27.17 275 GLU B C 1
ATOM 6176 O O . GLU B 1 304 ? 83.726 78.138 59.087 1.00 26.23 275 GLU B O 1
ATOM 6182 N N . THR B 1 305 ? 85.175 77.036 60.426 1.00 21.80 276 THR B N 1
ATOM 6183 C CA . THR B 1 305 ? 84.197 76.298 61.218 1.00 21.16 276 THR B CA 1
ATOM 6184 C C . THR B 1 305 ? 83.315 77.275 62.023 1.00 26.06 276 THR B C 1
ATOM 6185 O O . THR B 1 305 ? 82.086 77.231 61.897 1.00 24.69 276 THR B O 1
ATOM 6189 N N . ILE B 1 306 ? 83.958 78.148 62.839 1.00 22.39 277 ILE B N 1
ATOM 6190 C CA . ILE B 1 306 ? 83.297 79.138 63.697 1.00 22.16 277 ILE B CA 1
ATOM 6191 C C . ILE B 1 306 ? 82.318 80.032 62.906 1.00 23.79 277 ILE B C 1
ATOM 6192 O O . ILE B 1 306 ? 81.160 80.165 63.312 1.00 22.54 277 ILE B O 1
ATOM 6197 N N . GLN B 1 307 ? 82.765 80.569 61.751 1.00 18.67 278 GLN B N 1
ATOM 6198 C CA . GLN B 1 307 ? 81.955 81.440 60.895 1.00 17.83 278 GLN B CA 1
ATOM 6199 C C . GLN B 1 307 ? 80.774 80.726 60.216 1.00 23.48 278 GLN B C 1
ATOM 6200 O O . GLN B 1 307 ? 79.719 81.337 59.992 1.00 21.80 278 GLN B O 1
ATOM 6206 N N . THR B 1 308 ? 80.940 79.423 59.932 1.00 22.40 279 THR B N 1
ATOM 6207 C CA . THR B 1 308 ? 79.910 78.582 59.322 1.00 22.47 279 THR B CA 1
ATOM 6208 C C . THR B 1 308 ? 78.768 78.353 60.304 1.00 25.40 279 THR B C 1
ATOM 6209 O O . THR B 1 308 ? 77.608 78.549 59.946 1.00 25.06 279 THR B O 1
ATOM 6213 N N . LEU B 1 309 ? 79.108 78.007 61.557 1.00 22.78 280 LEU B N 1
ATOM 6214 C CA . LEU B 1 309 ? 78.148 77.807 62.660 1.00 21.63 280 LEU B CA 1
ATOM 6215 C C . LEU B 1 309 ? 77.382 79.097 62.906 1.00 22.24 280 LEU B C 1
ATOM 6216 O O . LEU B 1 309 ? 76.169 79.056 63.094 1.00 21.76 280 LEU B O 1
ATOM 6221 N N . ARG B 1 310 ? 78.100 80.247 62.867 1.00 17.30 281 ARG B N 1
ATOM 6222 C CA . ARG B 1 310 ? 77.577 81.604 63.043 1.00 15.70 281 ARG B CA 1
ATOM 6223 C C . ARG B 1 310 ? 76.575 81.941 61.940 1.00 21.07 281 ARG B C 1
ATOM 6224 O O . ARG B 1 310 ? 75.489 82.435 62.251 1.00 21.62 281 ARG B O 1
ATOM 6232 N N . ALA B 1 311 ? 76.901 81.598 60.668 1.00 17.86 282 ALA B N 1
ATOM 6233 C CA . ALA B 1 311 ? 76.012 81.783 59.519 1.00 17.31 282 ALA B CA 1
ATOM 6234 C C . ALA B 1 311 ? 74.751 80.892 59.612 1.00 17.16 282 ALA B C 1
ATOM 6235 O O . ALA B 1 311 ? 73.671 81.351 59.257 1.00 16.91 282 ALA B O 1
ATOM 6237 N N . VAL B 1 312 ? 74.894 79.636 60.070 1.00 12.38 283 VAL B N 1
ATOM 6238 C CA . VAL B 1 312 ? 73.776 78.679 60.231 1.00 12.83 283 VAL B CA 1
ATOM 6239 C C . VAL B 1 312 ? 72.789 79.175 61.311 1.00 19.63 283 VAL B C 1
ATOM 6240 O O . VAL B 1 312 ? 71.566 79.146 61.093 1.00 21.11 283 VAL B O 1
ATOM 6244 N N . TYR B 1 313 ? 73.336 79.660 62.451 1.00 14.98 284 TYR B N 1
ATOM 6245 C CA . TYR B 1 313 ? 72.610 80.231 63.581 1.00 13.38 284 TYR B CA 1
ATOM 6246 C C . TYR B 1 313 ? 71.754 81.435 63.123 1.00 16.49 284 TYR B C 1
ATOM 6247 O O . TYR B 1 313 ? 70.563 81.520 63.464 1.00 14.60 284 TYR B O 1
ATOM 6256 N N . LEU B 1 314 ? 72.373 82.366 62.358 1.00 13.28 285 LEU B N 1
ATOM 6257 C CA . LEU B 1 314 ? 71.705 83.554 61.836 1.00 13.45 285 LEU B CA 1
ATOM 6258 C C . LEU B 1 314 ? 70.595 83.197 60.825 1.00 20.31 285 LEU B C 1
ATOM 6259 O O . LEU B 1 314 ? 69.552 83.860 60.804 1.00 21.35 285 LEU B O 1
ATOM 6264 N N . GLY B 1 315 ? 70.814 82.155 60.027 1.00 16.16 286 GLY B N 1
ATOM 6265 C CA . GLY B 1 315 ? 69.818 81.650 59.079 1.00 16.32 286 GLY B CA 1
ATOM 6266 C C . GLY B 1 315 ? 68.613 81.057 59.799 1.00 19.78 286 GLY B C 1
ATOM 6267 O O . GLY B 1 315 ? 67.461 81.219 59.357 1.00 20.28 286 GLY B O 1
ATOM 6268 N N . LEU B 1 316 ? 68.872 80.363 60.926 1.00 14.30 287 LEU B N 1
ATOM 6269 C CA . LEU B 1 316 ? 67.815 79.813 61.778 1.00 13.11 287 LEU B CA 1
ATOM 6270 C C . LEU B 1 316 ? 66.970 80.918 62.418 1.00 18.19 287 LEU B C 1
ATOM 6271 O O . LEU B 1 316 ? 65.777 80.700 62.653 1.00 18.08 287 LEU B O 1
ATOM 6276 N N . ALA B 1 317 ? 67.586 82.108 62.687 1.00 14.45 288 ALA B N 1
ATOM 6277 C CA . ALA B 1 317 ? 66.917 83.256 63.303 1.00 12.41 288 ALA B CA 1
ATOM 6278 C C . ALA B 1 317 ? 65.970 83.929 62.292 1.00 15.31 288 ALA B C 1
ATOM 6279 O O . ALA B 1 317 ? 64.821 84.243 62.639 1.00 13.92 288 ALA B O 1
ATOM 6281 N N . THR B 1 318 ? 66.425 84.067 61.015 1.00 11.52 289 THR B N 1
ATOM 6282 C CA . THR B 1 318 ? 65.633 84.601 59.902 1.00 11.16 289 THR B CA 1
ATOM 6283 C C . THR B 1 318 ? 64.449 83.649 59.611 1.00 15.37 289 THR B C 1
ATOM 6284 O O . THR B 1 318 ? 63.362 84.097 59.260 1.00 16.04 289 THR B O 1
ATOM 6288 N N . GLU B 1 319 ? 64.652 82.345 59.803 1.00 12.57 290 GLU B N 1
ATOM 6289 C CA . GLU B 1 319 ? 63.578 81.379 59.653 1.00 12.65 290 GLU B CA 1
ATOM 6290 C C . GLU B 1 319 ? 62.490 81.590 60.721 1.00 17.79 290 GLU B C 1
ATOM 6291 O O . GLU B 1 319 ? 61.301 81.550 60.385 1.00 17.42 290 GLU B O 1
ATOM 6297 N N . VAL B 1 320 ? 62.909 81.849 62.001 1.00 15.13 291 VAL B N 1
ATOM 6298 C CA . VAL B 1 320 ? 62.015 82.110 63.149 1.00 13.68 291 VAL B CA 1
ATOM 6299 C C . VAL B 1 320 ? 61.179 83.367 62.877 1.00 18.41 291 VAL B C 1
ATOM 6300 O O . VAL B 1 320 ? 59.945 83.328 62.978 1.00 17.74 291 VAL B O 1
ATOM 6304 N N . ASP B 1 321 ? 61.868 84.461 62.499 1.00 15.69 292 ASP B N 1
ATOM 6305 C CA . ASP B 1 321 ? 61.282 85.732 62.113 1.00 16.39 292 ASP B CA 1
ATOM 6306 C C . ASP B 1 321 ? 60.162 85.505 61.103 1.00 23.06 292 ASP B C 1
ATOM 6307 O O . ASP B 1 321 ? 59.032 85.949 61.327 1.00 24.16 292 ASP B O 1
ATOM 6312 N N . THR B 1 322 ? 60.481 84.801 59.995 1.00 20.00 293 THR B N 1
ATOM 6313 C CA . THR B 1 322 ? 59.566 84.507 58.880 1.00 19.01 293 THR B CA 1
ATOM 6314 C C . THR B 1 322 ? 58.253 83.928 59.384 1.00 20.46 293 THR B C 1
ATOM 6315 O O . THR B 1 322 ? 57.185 84.414 58.996 1.00 20.12 293 THR B O 1
ATOM 6319 N N . HIS B 1 323 ? 58.343 82.920 60.276 1.00 16.35 294 HIS B N 1
ATOM 6320 C CA . HIS B 1 323 ? 57.200 82.258 60.914 1.00 14.61 294 HIS B CA 1
ATOM 6321 C C . HIS B 1 323 ? 56.477 83.111 61.949 1.00 15.98 294 HIS B C 1
ATOM 6322 O O . HIS B 1 323 ? 55.263 82.958 62.095 1.00 15.56 294 HIS B O 1
ATOM 6329 N N . ILE B 1 324 ? 57.188 84.070 62.586 1.00 12.14 295 ILE B N 1
ATOM 6330 C CA . ILE B 1 324 ? 56.588 85.021 63.549 1.00 13.16 295 ILE B CA 1
ATOM 6331 C C . ILE B 1 324 ? 55.681 86.023 62.792 1.00 19.92 295 ILE B C 1
ATOM 6332 O O . ILE B 1 324 ? 54.640 86.409 63.316 1.00 18.35 295 ILE B O 1
ATOM 6337 N N . GLY B 1 325 ? 56.064 86.373 61.557 1.00 19.80 296 GLY B N 1
ATOM 6338 C CA . GLY B 1 325 ? 55.273 87.212 60.661 1.00 19.54 296 GLY B CA 1
ATOM 6339 C C . GLY B 1 325 ? 53.914 86.617 60.367 1.00 23.62 296 GLY B C 1
ATOM 6340 O O . GLY B 1 325 ? 52.922 87.345 60.293 1.00 25.47 296 GLY B O 1
ATOM 6341 N N . ARG B 1 326 ? 53.848 85.283 60.248 1.00 17.91 297 ARG B N 1
ATOM 6342 C CA . ARG B 1 326 ? 52.596 84.533 60.019 1.00 16.34 297 ARG B CA 1
ATOM 6343 C C . ARG B 1 326 ? 51.685 84.601 61.241 1.00 19.40 297 ARG B C 1
ATOM 6344 O O . ARG B 1 326 ? 50.477 84.653 61.068 1.00 20.54 297 ARG B O 1
ATOM 6352 N N . VAL B 1 327 ? 52.266 84.565 62.467 1.00 15.00 298 VAL B N 1
ATOM 6353 C CA . VAL B 1 327 ? 51.564 84.662 63.759 1.00 15.41 298 VAL B CA 1
ATOM 6354 C C . VAL B 1 327 ? 50.941 86.074 63.879 1.00 19.91 298 VAL B C 1
ATOM 6355 O O . VAL B 1 327 ? 49.756 86.192 64.222 1.00 17.21 298 VAL B O 1
ATOM 6359 N N . ILE B 1 328 ? 51.738 87.131 63.549 1.00 16.89 299 ILE B N 1
ATOM 6360 C CA . ILE B 1 328 ? 51.295 88.530 63.541 1.00 16.79 299 ILE B CA 1
ATOM 6361 C C . ILE B 1 328 ? 50.173 88.715 62.524 1.00 19.80 299 ILE B C 1
ATOM 6362 O O . ILE B 1 328 ? 49.155 89.305 62.866 1.00 19.05 299 ILE B O 1
ATOM 6367 N N . ALA B 1 329 ? 50.361 88.201 61.278 1.00 16.03 300 ALA B N 1
ATOM 6368 C CA . ALA B 1 329 ? 49.390 88.285 60.184 1.00 14.26 300 ALA B CA 1
ATOM 6369 C C . ALA B 1 329 ? 48.046 87.680 60.596 1.00 18.30 300 ALA B C 1
ATOM 6370 O O . ALA B 1 329 ? 47.012 88.270 60.283 1.00 19.31 300 ALA B O 1
ATOM 6372 N N . HIS B 1 330 ? 48.058 86.552 61.328 1.00 14.50 301 HIS B N 1
ATOM 6373 C CA . HIS B 1 330 ? 46.856 85.903 61.850 1.00 15.90 301 HIS B CA 1
ATOM 6374 C C . HIS B 1 330 ? 46.081 86.844 62.793 1.00 21.39 301 HIS B C 1
ATOM 6375 O O . HIS B 1 330 ? 44.852 86.873 62.727 1.00 22.28 301 HIS B O 1
ATOM 6382 N N . LEU B 1 331 ? 46.796 87.578 63.684 1.00 17.73 302 LEU B N 1
ATOM 6383 C CA . LEU B 1 331 ? 46.189 88.505 64.641 1.00 17.23 302 LEU B CA 1
ATOM 6384 C C . LEU B 1 331 ? 45.527 89.677 63.922 1.00 22.88 302 LEU B C 1
ATOM 6385 O O . LEU B 1 331 ? 44.409 90.054 64.275 1.00 22.20 302 LEU B O 1
ATOM 6390 N N . LYS B 1 332 ? 46.209 90.233 62.904 1.00 20.45 303 LYS B N 1
ATOM 6391 C CA . LYS B 1 332 ? 45.721 91.336 62.074 1.00 20.09 303 LYS B CA 1
ATOM 6392 C C . LYS B 1 332 ? 44.488 90.907 61.268 1.00 25.25 303 LYS B C 1
ATOM 6393 O O . LYS B 1 332 ? 43.498 91.641 61.251 1.00 27.63 303 LYS B O 1
ATOM 6399 N N . GLU B 1 333 ? 44.549 89.723 60.618 1.00 19.41 304 GLU B N 1
ATOM 6400 C CA . GLU B 1 333 ? 43.479 89.129 59.814 1.00 18.88 304 GLU B CA 1
ATOM 6401 C C . GLU B 1 333 ? 42.218 88.881 60.616 1.00 25.03 304 GLU B C 1
ATOM 6402 O O . GLU B 1 333 ? 41.133 89.014 60.062 1.00 27.05 304 GLU B O 1
ATOM 6408 N N . THR B 1 334 ? 42.355 88.493 61.910 1.00 20.40 305 THR B N 1
ATOM 6409 C CA . THR B 1 334 ? 41.236 88.199 62.809 1.00 19.29 305 THR B CA 1
ATOM 6410 C C . THR B 1 334 ? 40.771 89.435 63.588 1.00 20.86 305 THR B C 1
ATOM 6411 O O . THR B 1 334 ? 39.790 89.351 64.332 1.00 19.95 305 THR B O 1
ATOM 6415 N N . GLY B 1 335 ? 41.485 90.553 63.410 1.00 16.35 306 GLY B N 1
ATOM 6416 C CA . GLY B 1 335 ? 41.221 91.808 64.097 1.00 16.58 306 GLY B CA 1
ATOM 6417 C C . GLY B 1 335 ? 41.505 91.722 65.584 1.00 22.56 306 GLY B C 1
ATOM 6418 O O . GLY B 1 335 ? 40.854 92.402 66.377 1.00 23.66 306 GLY B O 1
ATOM 6419 N N . GLN B 1 336 ? 42.495 90.894 65.963 1.00 19.40 307 GLN B N 1
ATOM 6420 C CA . GLN B 1 336 ? 42.895 90.633 67.340 1.00 19.05 307 GLN B CA 1
ATOM 6421 C C . GLN B 1 336 ? 44.229 91.257 67.721 1.00 24.52 307 GLN B C 1
ATOM 6422 O O . GLN B 1 336 ? 44.572 91.227 68.890 1.00 24.79 307 GLN B O 1
ATOM 6428 N N . TYR B 1 337 ? 44.952 91.854 66.770 1.00 22.53 308 TYR B N 1
ATOM 6429 C CA . TYR B 1 337 ? 46.258 92.493 66.996 1.00 22.67 308 TYR B CA 1
ATOM 6430 C C . TYR B 1 337 ? 46.238 93.676 67.974 1.00 29.22 308 TYR B C 1
ATOM 6431 O O . TYR B 1 337 ? 47.072 93.728 68.871 1.00 27.65 308 TYR B O 1
ATOM 6440 N N . ASP B 1 338 ? 45.314 94.632 67.784 1.00 30.11 309 ASP B N 1
ATOM 6441 C CA . ASP B 1 338 ? 45.225 95.830 68.620 1.00 31.36 309 ASP B CA 1
ATOM 6442 C C . ASP B 1 338 ? 44.756 95.544 70.059 1.00 36.23 309 ASP B C 1
ATOM 6443 O O . ASP B 1 338 ? 45.160 96.269 70.953 1.00 38.27 309 ASP B O 1
ATOM 6448 N N . ASP B 1 339 ? 43.964 94.472 70.279 1.00 31.81 310 ASP B N 1
ATOM 6449 C CA . ASP B 1 339 ? 43.411 94.040 71.575 1.00 31.74 310 ASP B CA 1
ATOM 6450 C C . ASP B 1 339 ? 44.256 92.944 72.295 1.00 35.69 310 ASP B C 1
ATOM 6451 O O . ASP B 1 339 ? 43.736 92.269 73.207 1.00 35.47 310 ASP B O 1
ATOM 6456 N N . THR B 1 340 ? 45.552 92.775 71.899 1.00 29.48 311 THR B N 1
ATOM 6457 C CA . THR B 1 340 ? 46.450 91.748 72.456 1.00 26.22 311 THR B CA 1
ATOM 6458 C C . THR B 1 340 ? 47.734 92.316 73.065 1.00 27.34 311 THR B C 1
ATOM 6459 O O . THR B 1 340 ? 48.431 93.132 72.444 1.00 27.61 311 THR B O 1
ATOM 6463 N N . LEU B 1 341 ? 48.075 91.824 74.270 1.00 20.65 312 LEU B N 1
ATOM 6464 C CA . LEU B 1 341 ? 49.353 92.107 74.904 1.00 18.29 312 LEU B CA 1
ATOM 6465 C C . LEU B 1 341 ? 50.316 91.105 74.260 1.00 20.02 312 LEU B C 1
ATOM 6466 O O . LEU B 1 341 ? 50.151 89.893 74.440 1.00 18.98 312 LEU B O 1
ATOM 6471 N N . ILE B 1 342 ? 51.269 91.620 73.461 1.00 15.66 313 ILE B N 1
ATOM 6472 C CA . ILE B 1 342 ? 52.277 90.804 72.781 1.00 16.05 313 ILE B CA 1
ATOM 6473 C C . ILE B 1 342 ? 53.597 90.963 73.505 1.00 22.57 313 ILE B C 1
ATOM 6474 O O . ILE B 1 342 ? 54.059 92.089 73.707 1.00 23.02 313 ILE B O 1
ATOM 6479 N N . VAL B 1 343 ? 54.171 89.836 73.938 1.00 18.66 314 VAL B N 1
ATOM 6480 C CA . VAL B 1 343 ? 55.464 89.814 74.612 1.00 17.87 314 VAL B CA 1
ATOM 6481 C C . VAL B 1 343 ? 56.384 88.910 73.799 1.00 19.55 314 VAL B C 1
ATOM 6482 O O . VAL B 1 343 ? 56.113 87.725 73.635 1.00 17.07 314 VAL B O 1
ATOM 6486 N N . VAL B 1 344 ? 57.457 89.498 73.266 1.00 17.13 315 VAL B N 1
ATOM 6487 C CA . VAL B 1 344 ? 58.482 88.785 72.520 1.00 15.69 315 VAL B CA 1
ATOM 6488 C C . VAL B 1 344 ? 59.824 88.973 73.205 1.00 18.86 315 VAL B C 1
ATOM 6489 O O . VAL B 1 344 ? 60.261 90.097 73.432 1.00 18.88 315 VAL B O 1
ATOM 6493 N N . THR B 1 345 ? 60.469 87.856 73.547 1.00 15.37 316 THR B N 1
ATOM 6494 C CA . THR B 1 345 ? 61.769 87.835 74.212 1.00 14.35 316 THR B CA 1
ATOM 6495 C C . THR B 1 345 ? 62.529 86.568 73.841 1.00 17.93 316 THR B C 1
ATOM 6496 O O . THR B 1 345 ? 61.995 85.678 73.165 1.00 15.88 316 THR B O 1
ATOM 6500 N N . ALA B 1 346 ? 63.788 86.508 74.290 1.00 14.58 317 ALA B N 1
ATOM 6501 C CA . ALA B 1 346 ? 64.635 85.329 74.230 1.00 13.54 317 ALA B CA 1
ATOM 6502 C C . ALA B 1 346 ? 64.908 84.947 75.671 1.00 18.28 317 ALA B C 1
ATOM 6503 O O . ALA B 1 346 ? 64.975 85.817 76.537 1.00 17.52 317 ALA B O 1
ATOM 6505 N N . ASP B 1 347 ? 65.001 83.656 75.944 1.00 16.36 318 ASP B N 1
ATOM 6506 C CA . ASP B 1 347 ? 65.249 83.118 77.279 1.00 16.91 318 ASP B CA 1
ATOM 6507 C C . ASP B 1 347 ? 66.664 83.501 77.813 1.00 22.70 318 ASP B C 1
ATOM 6508 O O . ASP B 1 347 ? 66.800 84.013 78.927 1.00 23.93 318 ASP B O 1
ATOM 6513 N N . HIS B 1 348 ? 67.700 83.266 76.994 1.00 18.31 319 HIS B N 1
ATOM 6514 C CA . HIS B 1 348 ? 69.098 83.541 77.333 1.00 17.03 319 HIS B CA 1
ATOM 6515 C C . HIS B 1 348 ? 69.823 83.825 76.031 1.00 17.30 319 HIS B C 1
ATOM 6516 O O . HIS B 1 348 ? 69.261 83.581 74.954 1.00 16.41 319 HIS B O 1
ATOM 6523 N N . GLY B 1 349 ? 71.025 84.395 76.130 1.00 11.63 320 GLY B N 1
ATOM 6524 C CA . GLY B 1 349 ? 71.849 84.664 74.956 1.00 11.04 320 GLY B CA 1
ATOM 6525 C C . GLY B 1 349 ? 72.607 83.420 74.508 1.00 15.80 320 GLY B C 1
ATOM 6526 O O . GLY B 1 349 ? 72.214 82.280 74.805 1.00 15.69 320 GLY B O 1
ATOM 6527 N N . GLU B 1 350 ? 73.723 83.637 73.819 1.00 13.42 321 GLU B N 1
ATOM 6528 C CA . GLU B 1 350 ? 74.574 82.601 73.225 1.00 13.55 321 GLU B CA 1
ATOM 6529 C C . GLU B 1 350 ? 75.933 83.252 72.959 1.00 20.69 321 GLU B C 1
ATOM 6530 O O . GLU B 1 350 ? 75.976 84.317 72.330 1.00 23.03 321 GLU B O 1
ATOM 6536 N N . MET B 1 351 ? 77.040 82.637 73.424 1.00 15.73 322 MET B N 1
ATOM 6537 C CA . MET B 1 351 ? 78.373 83.215 73.180 1.00 14.66 322 MET B CA 1
ATOM 6538 C C . MET B 1 351 ? 78.743 83.281 71.697 1.00 19.18 322 MET B C 1
ATOM 6539 O O . MET B 1 351 ? 79.302 84.292 71.244 1.00 18.83 322 MET B O 1
ATOM 6544 N N . LEU B 1 352 ? 78.389 82.220 70.937 1.00 14.40 323 LEU B N 1
ATOM 6545 C CA . LEU B 1 352 ? 78.596 82.138 69.492 1.00 14.88 323 LEU B CA 1
ATOM 6546 C C . LEU B 1 352 ? 80.057 82.319 69.036 1.00 21.14 323 LEU B C 1
ATOM 6547 O O . LEU B 1 352 ? 80.336 82.921 67.981 1.00 19.75 323 LEU B O 1
ATOM 6552 N N . GLY B 1 353 ? 80.980 81.781 69.835 1.00 18.53 324 GLY B N 1
ATOM 6553 C CA . GLY B 1 353 ? 82.400 81.845 69.516 1.00 18.25 324 GLY B CA 1
ATOM 6554 C C . GLY B 1 353 ? 83.093 82.989 70.205 1.00 20.13 324 GLY B C 1
ATOM 6555 O O . GLY B 1 353 ? 84.327 83.022 70.253 1.00 17.34 324 GLY B O 1
ATOM 6556 N N . ASP B 1 354 ? 82.298 83.964 70.709 1.00 18.33 325 ASP B N 1
ATOM 6557 C CA . ASP B 1 354 ? 82.822 85.112 71.455 1.00 17.33 325 ASP B CA 1
ATOM 6558 C C . ASP B 1 354 ? 83.599 84.593 72.650 1.00 21.63 325 ASP B C 1
ATOM 6559 O O . ASP B 1 354 ? 83.115 83.702 73.353 1.00 21.94 325 ASP B O 1
ATOM 6564 N N . ARG B 1 355 ? 84.828 85.123 72.853 1.00 17.43 326 ARG B N 1
ATOM 6565 C CA . ARG B 1 355 ? 85.704 84.788 73.985 1.00 16.15 326 ARG B CA 1
ATOM 6566 C C . ARG B 1 355 ? 86.102 83.307 74.018 1.00 19.57 326 ARG B C 1
ATOM 6567 O O . ARG B 1 355 ? 86.276 82.743 75.097 1.00 17.90 326 ARG B O 1
ATOM 6575 N N . HIS B 1 356 ? 86.229 82.686 72.816 1.00 17.86 327 HIS B N 1
ATOM 6576 C CA . HIS B 1 356 ? 86.583 81.278 72.568 1.00 19.16 327 HIS B CA 1
ATOM 6577 C C . HIS B 1 356 ? 85.633 80.292 73.259 1.00 23.68 327 HIS B C 1
ATOM 6578 O O . HIS B 1 356 ? 86.036 79.183 73.648 1.00 23.57 327 HIS B O 1
ATOM 6585 N N . SER B 1 357 ? 84.349 80.699 73.389 1.00 19.17 328 SER B N 1
ATOM 6586 C CA . SER B 1 357 ? 83.329 79.900 74.054 1.00 17.88 328 SER B CA 1
ATOM 6587 C C . SER B 1 357 ? 81.997 79.880 73.311 1.00 22.33 328 SER B C 1
ATOM 6588 O O . SER B 1 357 ? 81.730 80.750 72.478 1.00 23.32 328 SER B O 1
ATOM 6591 N N . TRP B 1 358 ? 81.177 78.859 73.608 1.00 17.21 329 TRP B N 1
ATOM 6592 C CA . TRP B 1 358 ? 79.867 78.614 73.004 1.00 16.21 329 TRP B CA 1
ATOM 6593 C C . TRP B 1 358 ? 78.874 78.348 74.108 1.00 19.93 329 TRP B C 1
ATOM 6594 O O . TRP B 1 358 ? 79.267 77.993 75.207 1.00 19.77 329 TRP B O 1
ATOM 6605 N N . GLY B 1 359 ? 77.594 78.548 73.832 1.00 17.34 330 GLY B N 1
ATOM 6606 C CA . GLY B 1 359 ? 76.545 78.328 74.825 1.00 15.87 330 GLY B CA 1
ATOM 6607 C C . GLY B 1 359 ? 76.323 79.521 75.727 1.00 18.58 330 GLY B C 1
ATOM 6608 O O . GLY B 1 359 ? 76.538 80.663 75.318 1.00 17.96 330 GLY B O 1
ATOM 6609 N N . LYS B 1 360 ? 75.906 79.251 76.974 1.00 16.18 331 LYS B N 1
ATOM 6610 C CA . LYS B 1 360 ? 75.543 80.243 77.993 1.00 15.69 331 LYS B CA 1
ATOM 6611 C C . LYS B 1 360 ? 76.061 79.919 79.418 1.00 21.74 331 LYS B C 1
ATOM 6612 O O . LYS B 1 360 ? 75.648 80.601 80.368 1.00 21.37 331 LYS B O 1
ATOM 6618 N N . MET B 1 361 ? 76.970 78.903 79.574 1.00 18.25 332 MET B N 1
ATOM 6619 C CA . MET B 1 361 ? 77.517 78.561 80.906 1.00 17.12 332 MET B CA 1
ATOM 6620 C C . MET B 1 361 ? 78.786 79.362 81.158 1.00 21.06 332 MET B C 1
ATOM 6621 O O . MET B 1 361 ? 79.900 78.831 81.164 1.00 21.40 332 MET B O 1
ATOM 6626 N N . THR B 1 362 ? 78.601 80.677 81.278 1.00 17.65 333 THR B N 1
ATOM 6627 C CA . THR B 1 362 ? 79.662 81.678 81.464 1.00 17.78 333 THR B CA 1
ATOM 6628 C C . THR B 1 362 ? 79.075 82.907 82.170 1.00 22.05 333 THR B C 1
ATOM 6629 O O . THR B 1 362 ? 77.899 82.895 82.546 1.00 22.12 333 THR B O 1
ATOM 6633 N N . VAL B 1 363 ? 79.892 83.959 82.325 1.00 18.97 334 VAL B N 1
ATOM 6634 C CA . VAL B 1 363 ? 79.571 85.212 83.033 1.00 18.02 334 VAL B CA 1
ATOM 6635 C C . VAL B 1 363 ? 79.540 86.457 82.138 1.00 19.07 334 VAL B C 1
ATOM 6636 O O . VAL B 1 363 ? 79.200 87.540 82.622 1.00 16.95 334 VAL B O 1
ATOM 6640 N N . TYR B 1 364 ? 79.883 86.310 80.831 1.00 14.97 335 TYR B N 1
ATOM 6641 C CA . TYR B 1 364 ? 79.842 87.442 79.907 1.00 13.75 335 TYR B CA 1
ATOM 6642 C C . TYR B 1 364 ? 78.418 87.778 79.467 1.00 17.68 335 TYR B C 1
ATOM 6643 O O . TYR B 1 364 ? 77.570 86.881 79.387 1.00 14.79 335 TYR B O 1
ATOM 6652 N N . ASP B 1 365 ? 78.159 89.087 79.221 1.00 15.42 336 ASP B N 1
ATOM 6653 C CA . ASP B 1 365 ? 76.861 89.650 78.850 1.00 15.51 336 ASP B CA 1
ATOM 6654 C C . ASP B 1 365 ? 76.123 88.967 77.702 1.00 19.85 336 ASP B C 1
ATOM 6655 O O . ASP B 1 365 ? 74.898 88.810 77.789 1.00 19.37 336 ASP B O 1
ATOM 6660 N N . ALA B 1 366 ? 76.853 88.521 76.658 1.00 15.49 337 ALA B N 1
ATOM 6661 C CA . ALA B 1 366 ? 76.270 87.849 75.498 1.00 14.66 337 ALA B CA 1
ATOM 6662 C C . ALA B 1 366 ? 75.453 86.609 75.863 1.00 19.10 337 ALA B C 1
ATOM 6663 O O . ALA B 1 366 ? 74.507 86.289 75.158 1.00 18.56 337 ALA B O 1
ATOM 6665 N N . ALA B 1 367 ? 75.766 85.966 77.002 1.00 16.01 338 ALA B N 1
ATOM 6666 C CA . ALA B 1 367 ? 75.049 84.791 77.515 1.00 15.16 338 ALA B CA 1
ATOM 6667 C C . ALA B 1 367 ? 73.692 85.167 78.197 1.00 17.08 338 ALA B C 1
ATOM 6668 O O . ALA B 1 367 ? 72.857 84.282 78.385 1.00 15.81 338 ALA B O 1
ATOM 6670 N N . TYR B 1 368 ? 73.484 86.475 78.557 1.00 12.01 339 TYR B N 1
ATOM 6671 C CA . TYR B 1 368 ? 72.312 86.965 79.299 1.00 10.07 339 TYR B CA 1
ATOM 6672 C C . TYR B 1 368 ? 71.530 88.050 78.594 1.00 15.16 339 TYR B C 1
ATOM 6673 O O . TYR B 1 368 ? 70.317 88.117 78.799 1.00 14.59 339 TYR B O 1
ATOM 6682 N N . HIS B 1 369 ? 72.212 88.954 77.855 1.00 12.82 340 HIS B N 1
ATOM 6683 C CA . HIS B 1 369 ? 71.580 90.068 77.129 1.00 13.69 340 HIS B CA 1
ATOM 6684 C C . HIS B 1 369 ? 70.601 89.502 76.071 1.00 16.32 340 HIS B C 1
ATOM 6685 O O . HIS B 1 369 ? 70.997 88.772 75.167 1.00 14.80 340 HIS B O 1
ATOM 6692 N N . THR B 1 370 ? 69.307 89.766 76.263 1.00 13.53 341 THR B N 1
ATOM 6693 C CA . THR B 1 370 ? 68.257 89.219 75.414 1.00 12.52 341 THR B CA 1
ATOM 6694 C C . THR B 1 370 ? 67.313 90.275 74.876 1.00 17.18 341 THR B C 1
ATOM 6695 O O . THR B 1 370 ? 67.090 91.289 75.551 1.00 17.15 341 THR B O 1
ATOM 6699 N N . PRO B 1 371 ? 66.761 90.064 73.650 1.00 12.92 342 PRO B N 1
ATOM 6700 C CA . PRO B 1 371 ? 65.814 91.039 73.110 1.00 13.83 342 PRO B CA 1
ATOM 6701 C C . PRO B 1 371 ? 64.496 91.009 73.868 1.00 18.07 342 PRO B C 1
ATOM 6702 O O . PRO B 1 371 ? 64.121 89.962 74.401 1.00 18.01 342 PRO B O 1
ATOM 6706 N N . LEU B 1 372 ? 63.801 92.156 73.913 1.00 14.50 343 LEU B N 1
ATOM 6707 C CA . LEU B 1 372 ? 62.478 92.272 74.535 1.00 13.29 343 LEU B CA 1
ATOM 6708 C C . LEU B 1 372 ? 61.644 93.311 73.816 1.00 16.86 343 LEU B C 1
ATOM 6709 O O . LEU B 1 372 ? 62.031 94.470 73.737 1.00 15.89 343 LEU B O 1
ATOM 6714 N N . ILE B 1 373 ? 60.515 92.869 73.249 1.00 15.67 344 ILE B N 1
ATOM 6715 C CA . ILE B 1 373 ? 59.555 93.732 72.564 1.00 15.68 344 ILE B CA 1
ATOM 6716 C C . ILE B 1 373 ? 58.218 93.496 73.228 1.00 19.30 344 ILE B C 1
ATOM 6717 O O . ILE B 1 373 ? 57.783 92.350 73.372 1.00 17.23 344 ILE B O 1
ATOM 6722 N N . ILE B 1 374 ? 57.572 94.585 73.648 1.00 16.91 345 ILE B N 1
ATOM 6723 C CA . ILE B 1 374 ? 56.252 94.500 74.254 1.00 15.95 345 ILE B CA 1
ATOM 6724 C C . ILE B 1 374 ? 55.296 95.442 73.527 1.00 21.65 345 ILE B C 1
ATOM 6725 O O . ILE B 1 374 ? 55.555 96.642 73.419 1.00 19.34 345 ILE B O 1
ATOM 6730 N N . ARG B 1 375 ? 54.216 94.873 72.990 1.00 21.63 346 ARG B N 1
ATOM 6731 C CA . ARG B 1 375 ? 53.155 95.647 72.374 1.00 22.75 346 ARG B CA 1
ATOM 6732 C C . ARG B 1 375 ? 51.896 95.492 73.202 1.00 29.28 346 ARG B C 1
ATOM 6733 O O . ARG B 1 375 ? 51.473 94.378 73.515 1.00 29.71 346 ARG B O 1
ATOM 6741 N N . ALA B 1 376 ? 51.317 96.618 73.568 1.00 27.78 347 ALA B N 1
ATOM 6742 C CA . ALA B 1 376 ? 50.079 96.645 74.331 1.00 28.56 347 ALA B CA 1
ATOM 6743 C C . ALA B 1 376 ? 49.184 97.710 73.708 1.00 32.49 347 ALA B C 1
ATOM 6744 O O . ALA B 1 376 ? 49.711 98.744 73.289 1.00 31.10 347 ALA B O 1
ATOM 6746 N N . PRO B 1 377 ? 47.849 97.502 73.623 1.00 31.02 348 PRO B N 1
ATOM 6747 C CA . PRO B 1 377 ? 46.981 98.587 73.115 1.00 32.30 348 PRO B CA 1
ATOM 6748 C C . PRO B 1 377 ? 47.225 99.894 73.888 1.00 36.98 348 PRO B C 1
ATOM 6749 O O . PRO B 1 377 ? 47.239 99.893 75.122 1.00 35.93 348 PRO B O 1
ATOM 6753 N N . GLY B 1 378 ? 47.499 100.968 73.150 1.00 35.75 349 GLY B N 1
ATOM 6754 C CA . GLY B 1 378 ? 47.789 102.289 73.702 1.00 36.55 349 GLY B CA 1
ATOM 6755 C C . GLY B 1 378 ? 49.238 102.552 74.083 1.00 42.69 349 GLY B C 1
ATOM 6756 O O . GLY B 1 378 ? 49.514 103.557 74.750 1.00 44.59 349 GLY B O 1
ATOM 6757 N N . CYS B 1 379 ? 50.183 101.661 73.692 1.00 37.96 350 CYS B N 1
ATOM 6758 C CA . CYS B 1 379 ? 51.606 101.864 74.001 1.00 37.68 350 CYS B CA 1
ATOM 6759 C C . CYS B 1 379 ? 52.195 102.886 73.032 1.00 39.17 350 CYS B C 1
ATOM 6760 O O . CYS B 1 379 ? 51.558 103.201 72.020 1.00 38.02 350 CYS B O 1
ATOM 6763 N N . LYS B 1 380 ? 53.394 103.415 73.348 1.00 34.93 351 LYS B N 1
ATOM 6764 C CA . LYS B 1 380 ? 54.092 104.387 72.503 1.00 34.42 351 LYS B CA 1
ATOM 6765 C C . LYS B 1 380 ? 54.827 103.607 71.404 1.00 35.89 351 LYS B C 1
ATOM 6766 O O . LYS B 1 380 ? 55.802 102.925 71.719 1.00 35.12 351 LYS B O 1
ATOM 6772 N N . PRO B 1 381 ? 54.355 103.623 70.126 1.00 30.84 352 PRO B N 1
ATOM 6773 C CA . PRO B 1 381 ? 55.065 102.849 69.089 1.00 29.03 352 PRO B CA 1
ATOM 6774 C C . PRO B 1 381 ? 56.452 103.415 68.782 1.00 30.38 352 PRO B C 1
ATOM 6775 O O . PRO B 1 381 ? 56.609 104.632 68.664 1.00 29.84 352 PRO B O 1
ATOM 6779 N N . GLY B 1 382 ? 57.450 102.532 68.726 1.00 25.86 353 GLY B N 1
ATOM 6780 C CA . GLY B 1 382 ? 58.836 102.906 68.447 1.00 24.84 353 GLY B CA 1
ATOM 6781 C C . GLY B 1 382 ? 59.628 103.370 69.660 1.00 27.96 353 GLY B C 1
ATOM 6782 O O . GLY B 1 382 ? 60.795 103.749 69.510 1.00 27.90 353 GLY B O 1
ATOM 6783 N N . HIS B 1 383 ? 59.005 103.354 70.875 1.00 21.85 354 HIS B N 1
ATOM 6784 C CA . HIS B 1 383 ? 59.669 103.742 72.118 1.00 20.83 354 HIS B CA 1
ATOM 6785 C C . HIS B 1 383 ? 60.771 102.718 72.493 1.00 24.86 354 HIS B C 1
ATOM 6786 O O . HIS B 1 383 ? 60.570 101.500 72.426 1.00 23.97 354 HIS B O 1
ATOM 6793 N N . VAL B 1 384 ? 61.939 103.243 72.840 1.00 21.96 355 VAL B N 1
ATOM 6794 C CA . VAL B 1 384 ? 63.129 102.478 73.183 1.00 21.88 355 VAL B CA 1
ATOM 6795 C C . VAL B 1 384 ? 63.476 102.728 74.650 1.00 24.81 355 VAL B C 1
ATOM 6796 O O . VAL B 1 384 ? 63.678 103.877 75.039 1.00 26.13 355 VAL B O 1
ATOM 6800 N N . VAL B 1 385 ? 63.553 101.649 75.445 1.00 19.36 356 VAL B N 1
ATOM 6801 C CA . VAL B 1 385 ? 63.890 101.685 76.868 1.00 18.75 356 VAL B CA 1
ATOM 6802 C C . VAL B 1 385 ? 65.374 101.351 77.067 1.00 20.90 356 VAL B C 1
ATOM 6803 O O . VAL B 1 385 ? 65.856 100.340 76.554 1.00 18.36 356 VAL B O 1
ATOM 6807 N N . GLU B 1 386 ? 66.083 102.203 77.840 1.00 19.21 357 GLU B N 1
ATOM 6808 C CA . GLU B 1 386 ? 67.517 102.080 78.157 1.00 18.65 357 GLU B CA 1
ATOM 6809 C C . GLU B 1 386 ? 67.794 101.657 79.613 1.00 24.07 357 GLU B C 1
ATOM 6810 O O . GLU B 1 386 ? 68.919 101.262 79.937 1.00 24.21 357 GLU B O 1
ATOM 6816 N N . ALA B 1 387 ? 66.777 101.726 80.478 1.00 21.68 358 ALA B N 1
ATOM 6817 C CA . ALA B 1 387 ? 66.876 101.342 81.893 1.00 22.12 358 ALA B CA 1
ATOM 6818 C C . ALA B 1 387 ? 67.133 99.840 82.029 1.00 29.01 358 ALA B C 1
ATOM 6819 O O . ALA B 1 387 ? 66.647 99.092 81.175 1.00 29.65 358 ALA B O 1
ATOM 6821 N N . PRO B 1 388 ? 67.889 99.364 83.071 1.00 26.60 359 PRO B N 1
ATOM 6822 C CA . PRO B 1 388 ? 68.097 97.913 83.213 1.00 25.08 359 PRO B CA 1
ATOM 6823 C C . PRO B 1 388 ? 66.792 97.189 83.551 1.00 25.29 359 PRO B C 1
ATOM 6824 O O . PRO B 1 388 ? 66.107 97.523 84.518 1.00 24.33 359 PRO B O 1
ATOM 6828 N N . THR B 1 389 ? 66.446 96.214 82.725 1.00 19.84 360 THR B N 1
ATOM 6829 C CA . THR B 1 389 ? 65.262 95.375 82.929 1.00 17.74 360 THR B CA 1
ATOM 6830 C C . THR B 1 389 ? 65.740 93.928 83.068 1.00 19.27 360 THR B C 1
ATOM 6831 O O . THR B 1 389 ? 66.831 93.572 82.600 1.00 16.34 360 THR B O 1
ATOM 6835 N N . GLU B 1 390 ? 64.952 93.118 83.775 1.00 15.47 361 GLU B N 1
ATOM 6836 C CA . GLU B 1 390 ? 65.282 91.728 84.083 1.00 14.14 361 GLU B CA 1
ATOM 6837 C C . GLU B 1 390 ? 64.205 90.784 83.623 1.00 16.38 361 GLU B C 1
ATOM 6838 O O . GLU B 1 390 ? 63.041 91.183 83.510 1.00 15.21 361 GLU B O 1
ATOM 6844 N N . SER B 1 391 ? 64.584 89.533 83.351 1.00 14.24 362 SER B N 1
ATOM 6845 C CA . SER B 1 391 ? 63.675 88.479 82.844 1.00 14.44 362 SER B CA 1
ATOM 6846 C C . SER B 1 391 ? 62.483 88.206 83.770 1.00 17.44 362 SER B C 1
ATOM 6847 O O . SER B 1 391 ? 61.418 87.796 83.312 1.00 16.31 362 SER B O 1
ATOM 6850 N N . ILE B 1 392 ? 62.672 88.472 85.067 1.00 15.33 363 ILE B N 1
ATOM 6851 C CA . ILE B 1 392 ? 61.683 88.320 86.139 1.00 15.07 363 ILE B CA 1
ATOM 6852 C C . ILE B 1 392 ? 60.587 89.408 86.105 1.00 21.11 363 ILE B C 1
ATOM 6853 O O . ILE B 1 392 ? 59.583 89.281 86.800 1.00 20.03 363 ILE B O 1
ATOM 6858 N N . ASP B 1 393 ? 60.777 90.460 85.284 1.00 19.14 364 ASP B N 1
ATOM 6859 C CA . ASP B 1 393 ? 59.837 91.574 85.108 1.00 18.85 364 ASP B CA 1
ATOM 6860 C C . ASP B 1 393 ? 58.699 91.247 84.145 1.00 21.14 364 ASP B C 1
ATOM 6861 O O . ASP B 1 393 ? 57.740 92.013 84.059 1.00 20.30 364 ASP B O 1
ATOM 6866 N N . LEU B 1 394 ? 58.787 90.114 83.443 1.00 17.87 365 LEU B N 1
ATOM 6867 C CA . LEU B 1 394 ? 57.772 89.716 82.471 1.00 17.60 365 LEU B CA 1
ATOM 6868 C C . LEU B 1 394 ? 56.460 89.241 83.085 1.00 20.40 365 LEU B C 1
ATOM 6869 O O . LEU B 1 394 ? 55.399 89.776 82.723 1.00 19.85 365 LEU B O 1
ATOM 6874 N N . MET B 1 395 ? 56.518 88.264 84.013 1.00 18.18 366 MET B N 1
ATOM 6875 C CA . MET B 1 395 ? 55.339 87.737 84.717 1.00 19.29 366 MET B CA 1
ATOM 6876 C C . MET B 1 395 ? 54.521 88.882 85.381 1.00 23.22 366 MET B C 1
ATOM 6877 O O . MET B 1 395 ? 53.321 88.969 85.091 1.00 21.37 366 MET B O 1
ATOM 6882 N N . PRO B 1 396 ? 55.137 89.804 86.195 1.00 20.55 367 PRO B N 1
ATOM 6883 C CA . PRO B 1 396 ? 54.340 90.891 86.800 1.00 20.23 367 PRO B CA 1
ATOM 6884 C C . PRO B 1 396 ? 53.748 91.872 85.796 1.00 25.14 367 PRO B C 1
ATOM 6885 O O . PRO B 1 396 ? 52.690 92.434 86.077 1.00 26.49 367 PRO B O 1
ATOM 6889 N N . THR B 1 397 ? 54.378 92.037 84.615 1.00 20.33 368 THR B N 1
ATOM 6890 C CA . THR B 1 397 ? 53.855 92.913 83.558 1.00 19.91 368 THR B CA 1
ATOM 6891 C C . THR B 1 397 ? 52.506 92.363 83.019 1.00 23.32 368 THR B C 1
ATOM 6892 O O . THR B 1 397 ? 51.535 93.123 82.885 1.00 23.20 368 THR B O 1
ATOM 6896 N N . ILE B 1 398 ? 52.467 91.050 82.733 1.00 18.96 369 ILE B N 1
ATOM 6897 C CA . ILE B 1 398 ? 51.299 90.340 82.204 1.00 18.22 369 ILE B CA 1
ATOM 6898 C C . ILE B 1 398 ? 50.156 90.408 83.204 1.00 21.12 369 ILE B C 1
ATOM 6899 O O . ILE B 1 398 ? 49.074 90.852 82.826 1.00 22.18 369 ILE B O 1
ATOM 6904 N N . LEU B 1 399 ? 50.407 90.014 84.477 1.00 16.71 370 LEU B N 1
ATOM 6905 C CA . LEU B 1 399 ? 49.396 90.033 85.543 1.00 16.79 370 LEU B CA 1
ATOM 6906 C C . LEU B 1 399 ? 48.806 91.410 85.761 1.00 21.98 370 LEU B C 1
ATOM 6907 O O . LEU B 1 399 ? 47.588 91.536 85.890 1.00 22.93 370 LEU B O 1
ATOM 6912 N N . ASP B 1 400 ? 49.668 92.445 85.790 1.00 19.29 371 ASP B N 1
ATOM 6913 C CA . ASP B 1 400 ? 49.274 93.845 85.946 1.00 19.31 371 ASP B CA 1
ATOM 6914 C C . ASP B 1 400 ? 48.296 94.206 84.829 1.00 23.52 371 ASP B C 1
ATOM 6915 O O . ASP B 1 400 ? 47.172 94.619 85.129 1.00 24.43 371 ASP B O 1
ATOM 6920 N N . TRP B 1 401 ? 48.696 93.969 83.557 1.00 19.06 372 TRP B N 1
ATOM 6921 C CA . TRP B 1 401 ? 47.902 94.248 82.365 1.00 18.91 372 TRP B CA 1
ATOM 6922 C C . TRP B 1 401 ? 46.524 93.562 82.344 1.00 24.35 372 TRP B C 1
ATOM 6923 O O . TRP B 1 401 ? 45.557 94.196 81.925 1.00 25.09 372 TRP B O 1
ATOM 6934 N N . VAL B 1 402 ? 46.420 92.309 82.833 1.00 20.83 373 VAL B N 1
ATOM 6935 C CA . VAL B 1 402 ? 45.132 91.582 82.901 1.00 20.91 373 VAL B CA 1
ATOM 6936 C C . VAL B 1 402 ? 44.306 91.995 84.146 1.00 24.72 373 VAL B C 1
ATOM 6937 O O . VAL B 1 402 ? 43.112 91.694 84.224 1.00 24.25 373 VAL B O 1
ATOM 6941 N N . GLY B 1 403 ? 44.959 92.675 85.090 1.00 21.22 374 GLY B N 1
ATOM 6942 C CA . GLY B 1 403 ? 44.353 93.134 86.340 1.00 21.62 374 GLY B CA 1
ATOM 6943 C C . GLY B 1 403 ? 44.281 92.068 87.415 1.00 26.50 374 GLY B C 1
ATOM 6944 O O . GLY B 1 403 ? 43.356 92.075 88.226 1.00 27.25 374 GLY B O 1
ATOM 6945 N N . GLN B 1 404 ? 45.252 91.134 87.421 1.00 22.86 375 GLN B N 1
ATOM 6946 C CA . GLN B 1 404 ? 45.351 90.039 88.386 1.00 21.76 375 GLN B CA 1
ATOM 6947 C C . GLN B 1 404 ? 46.448 90.366 89.405 1.00 25.09 375 GLN B C 1
ATOM 6948 O O . GLN B 1 404 ? 47.517 90.847 89.017 1.00 24.51 375 GLN B O 1
ATOM 6954 N N . GLU B 1 405 ? 46.166 90.108 90.700 1.00 19.86 376 GLU B N 1
ATOM 6955 C CA . GLU B 1 405 ? 47.067 90.302 91.838 1.00 18.79 376 GLU B CA 1
ATOM 6956 C C . GLU B 1 405 ? 48.415 89.639 91.592 1.00 21.06 376 GLU B C 1
ATOM 6957 O O . GLU B 1 405 ? 48.468 88.480 91.195 1.00 20.10 376 GLU B O 1
ATOM 6963 N N . ILE B 1 406 ? 49.495 90.393 91.790 1.00 18.38 377 ILE B N 1
ATOM 6964 C CA . ILE B 1 406 ? 50.844 89.851 91.645 1.00 18.36 377 ILE B CA 1
ATOM 6965 C C . ILE B 1 406 ? 51.232 89.300 93.036 1.00 21.96 377 ILE B C 1
ATOM 6966 O O . ILE B 1 406 ? 51.235 90.074 94.006 1.00 20.96 377 ILE B O 1
ATOM 6971 N N . PRO B 1 407 ? 51.556 87.982 93.155 1.00 16.90 378 PRO B N 1
ATOM 6972 C CA . PRO B 1 407 ? 51.998 87.450 94.452 1.00 16.12 378 PRO B CA 1
ATOM 6973 C C . PRO B 1 407 ? 53.274 88.170 94.963 1.00 21.30 378 PRO B C 1
ATOM 6974 O O . PRO B 1 407 ? 54.093 88.653 94.161 1.00 19.97 378 PRO B O 1
ATOM 6978 N N . ASN B 1 408 ? 53.450 88.210 96.307 1.00 18.57 379 ASN B N 1
ATOM 6979 C CA . ASN B 1 408 ? 54.604 88.810 96.990 1.00 18.01 379 ASN B CA 1
ATOM 6980 C C . ASN B 1 408 ? 55.900 88.053 96.698 1.00 20.75 379 ASN B C 1
ATOM 6981 O O . ASN B 1 408 ? 56.973 88.661 96.715 1.00 19.53 379 ASN B O 1
ATOM 6986 N N . ALA B 1 409 ? 55.796 86.736 96.391 1.00 17.09 380 ALA B N 1
ATOM 6987 C CA . ALA B 1 409 ? 56.921 85.858 96.012 1.00 15.11 380 ALA B CA 1
ATOM 6988 C C . ALA B 1 409 ? 57.661 86.391 94.761 1.00 18.65 380 ALA B C 1
ATOM 6989 O O . ALA B 1 409 ? 58.858 86.149 94.611 1.00 18.69 380 ALA B O 1
ATOM 6991 N N . VAL B 1 410 ? 56.951 87.124 93.878 1.00 14.26 381 VAL B N 1
ATOM 6992 C CA . VAL B 1 410 ? 57.515 87.689 92.646 1.00 13.91 381 VAL B CA 1
ATOM 6993 C C . VAL B 1 410 ? 58.507 88.826 92.955 1.00 18.92 381 VAL B C 1
ATOM 6994 O O . VAL B 1 410 ? 58.118 89.863 93.510 1.00 16.15 381 VAL B O 1
ATOM 6998 N N . ASP B 1 411 ? 59.792 88.592 92.604 1.00 17.62 382 ASP B N 1
ATOM 6999 C CA . ASP B 1 411 ? 60.903 89.529 92.778 1.00 19.26 382 ASP B CA 1
ATOM 7000 C C . ASP B 1 411 ? 60.896 90.636 91.719 1.00 23.22 382 ASP B C 1
ATOM 7001 O O . ASP B 1 411 ? 61.383 91.735 91.994 1.00 23.56 382 ASP B O 1
ATOM 7006 N N . GLY B 1 412 ? 60.405 90.309 90.518 1.00 18.18 383 GLY B N 1
ATOM 7007 C CA . GLY B 1 412 ? 60.311 91.234 89.395 1.00 16.96 383 GLY B CA 1
ATOM 7008 C C . GLY B 1 412 ? 59.256 92.308 89.570 1.00 19.90 383 GLY B C 1
ATOM 7009 O O . GLY B 1 412 ? 58.344 92.191 90.392 1.00 17.15 383 GLY B O 1
ATOM 7010 N N . ARG B 1 413 ? 59.383 93.369 88.775 1.00 18.03 384 ARG B N 1
ATOM 7011 C CA . ARG B 1 413 ? 58.488 94.525 88.803 1.00 17.52 384 ARG B CA 1
ATOM 7012 C C . ARG B 1 413 ? 57.906 94.770 87.419 1.00 20.86 384 ARG B C 1
ATOM 7013 O O . ARG B 1 413 ? 58.599 94.621 86.409 1.00 19.16 384 ARG B O 1
ATOM 7021 N N . SER B 1 414 ? 56.620 95.131 87.382 1.00 17.94 385 SER B N 1
ATOM 7022 C CA . SER B 1 414 ? 55.875 95.411 86.160 1.00 17.28 385 SER B CA 1
ATOM 7023 C C . SER B 1 414 ? 56.543 96.475 85.303 1.00 19.49 385 SER B C 1
ATOM 7024 O O . SER B 1 414 ? 56.944 97.519 85.814 1.00 18.88 385 SER B O 1
ATOM 7027 N N . LEU B 1 415 ? 56.645 96.200 83.994 1.00 15.28 386 LEU B N 1
ATOM 7028 C CA . LEU B 1 415 ? 57.242 97.092 83.004 1.00 14.76 386 LEU B CA 1
ATOM 7029 C C . LEU B 1 415 ? 56.203 97.999 82.401 1.00 20.98 386 LEU B C 1
ATOM 7030 O O . LEU B 1 415 ? 56.522 98.763 81.494 1.00 19.66 386 LEU B O 1
ATOM 7035 N N . ARG B 1 416 ? 54.946 97.916 82.895 1.00 21.03 387 ARG B N 1
ATOM 7036 C CA . ARG B 1 416 ? 53.823 98.729 82.420 1.00 22.54 387 ARG B CA 1
ATOM 7037 C C . ARG B 1 416 ? 54.112 100.241 82.384 1.00 25.95 387 ARG B C 1
ATOM 7038 O O . ARG B 1 416 ? 53.847 100.829 81.339 1.00 24.98 387 ARG B O 1
ATOM 7046 N N . PRO B 1 417 ? 54.764 100.865 83.420 1.00 24.85 388 PRO B N 1
ATOM 7047 C CA . PRO B 1 417 ? 55.125 102.305 83.311 1.00 24.89 388 PRO B CA 1
ATOM 7048 C C . PRO B 1 417 ? 55.924 102.713 82.060 1.00 27.64 388 PRO B C 1
ATOM 7049 O O . PRO B 1 417 ? 55.703 103.800 81.525 1.00 28.12 388 PRO B O 1
ATOM 7053 N N . PHE B 1 418 ? 56.821 101.838 81.581 1.00 22.96 389 PHE B N 1
ATOM 7054 C CA . PHE B 1 418 ? 57.642 102.056 80.388 1.00 22.74 389 PHE B CA 1
ATOM 7055 C C . PHE B 1 418 ? 56.854 102.008 79.065 1.00 28.85 389 PHE B C 1
ATOM 7056 O O . PHE B 1 418 ? 57.311 102.579 78.086 1.00 27.75 389 PHE B O 1
ATOM 7064 N N . LEU B 1 419 ? 55.695 101.324 79.035 1.00 29.24 390 LEU B N 1
ATOM 7065 C CA . LEU B 1 419 ? 54.861 101.165 77.837 1.00 31.81 390 LEU B CA 1
ATOM 7066 C C . LEU B 1 419 ? 54.272 102.470 77.278 1.00 42.17 390 LEU B C 1
ATOM 7067 O O . LEU B 1 419 ? 54.130 102.608 76.061 1.00 42.80 390 LEU B O 1
ATOM 7072 N N . THR B 1 420 ? 53.982 103.435 78.165 1.00 42.32 391 THR B N 1
ATOM 7073 C CA . THR B 1 420 ? 53.478 104.768 77.803 1.00 43.75 391 THR B CA 1
ATOM 7074 C C . THR B 1 420 ? 54.608 105.821 77.803 1.00 51.38 391 THR B C 1
ATOM 7075 O O . THR B 1 420 ? 54.352 107.014 77.979 1.00 52.41 391 THR B O 1
ATOM 7079 N N . GLY B 1 421 ? 55.840 105.353 77.590 1.00 49.00 392 GLY B N 1
ATOM 7080 C CA . GLY B 1 421 ? 57.041 106.176 77.506 1.00 49.27 392 GLY B CA 1
ATOM 7081 C C . GLY B 1 421 ? 57.545 106.749 78.810 1.00 54.95 392 GLY B C 1
ATOM 7082 O O . GLY B 1 421 ? 58.446 107.596 78.789 1.00 55.78 392 GLY B O 1
ATOM 7083 N N . GLU B 1 422 ? 56.966 106.317 79.953 1.00 51.20 393 GLU B N 1
ATOM 7084 C CA . GLU B 1 422 ? 57.374 106.777 81.283 1.00 50.94 393 GLU B CA 1
ATOM 7085 C C . GLU B 1 422 ? 58.345 105.802 81.928 1.00 54.02 393 GLU B C 1
ATOM 7086 O O . GLU B 1 422 ? 58.976 105.027 81.211 1.00 53.60 393 GLU B O 1
ATOM 7092 N N . ALA B 1 423 ? 58.479 105.855 83.278 1.00 49.86 394 ALA B N 1
ATOM 7093 C CA . ALA B 1 423 ? 59.365 105.017 84.094 1.00 48.98 394 ALA B CA 1
ATOM 7094 C C . ALA B 1 423 ? 59.133 105.259 85.601 1.00 52.50 394 ALA B C 1
ATOM 7095 O O . ALA B 1 423 ? 58.900 106.405 85.982 1.00 53.42 394 ALA B O 1
ATOM 7097 N N . PRO B 1 424 ? 59.275 104.246 86.490 1.00 47.49 395 PRO B N 1
ATOM 7098 C CA . PRO B 1 424 ? 59.126 104.515 87.934 1.00 47.21 395 PRO B CA 1
ATOM 7099 C C . PRO B 1 424 ? 60.411 105.126 88.512 1.00 50.58 395 PRO B C 1
ATOM 7100 O O . PRO B 1 424 ? 61.512 104.678 88.185 1.00 50.07 395 PRO B O 1
ATOM 7104 N N . SER B 1 425 ? 60.265 106.172 89.355 1.00 47.14 396 SER B N 1
ATOM 7105 C CA . SER B 1 425 ? 61.354 106.950 89.976 1.00 46.06 396 SER B CA 1
ATOM 7106 C C . SER B 1 425 ? 62.309 106.137 90.868 1.00 46.58 396 SER B C 1
ATOM 7107 O O . SER B 1 425 ? 63.426 106.595 91.137 1.00 47.64 396 SER B O 1
ATOM 7110 N N . ASP B 1 426 ? 61.858 104.962 91.357 1.00 38.06 397 ASP B N 1
ATOM 7111 C CA . ASP B 1 426 ? 62.641 104.074 92.231 1.00 35.15 397 ASP B CA 1
ATOM 7112 C C . ASP B 1 426 ? 63.128 102.789 91.509 1.00 30.93 397 ASP B C 1
ATOM 7113 O O . ASP B 1 426 ? 63.307 101.742 92.135 1.00 28.76 397 ASP B O 1
ATOM 7118 N N . TRP B 1 427 ? 63.397 102.889 90.207 1.00 23.89 398 TRP B N 1
ATOM 7119 C CA . TRP B 1 427 ? 63.835 101.767 89.385 1.00 21.62 398 TRP B CA 1
ATOM 7120 C C . TRP B 1 427 ? 65.272 101.306 89.680 1.00 25.35 398 TRP B C 1
ATOM 7121 O O . TRP B 1 427 ? 66.060 102.037 90.291 1.00 27.34 398 TRP B O 1
ATOM 7132 N N . ARG B 1 428 ? 65.587 100.060 89.297 1.00 19.88 399 ARG B N 1
ATOM 7133 C CA . ARG B 1 428 ? 66.921 99.503 89.479 1.00 18.53 399 ARG B CA 1
ATOM 7134 C C . ARG B 1 428 ? 67.920 100.282 88.640 1.00 23.36 399 ARG B C 1
ATOM 7135 O O . ARG B 1 428 ? 67.607 100.813 87.561 1.00 22.42 399 ARG B O 1
ATOM 7143 N N . GLN B 1 429 ? 69.101 100.396 89.194 1.00 21.02 400 GLN B N 1
ATOM 7144 C CA . GLN B 1 429 ? 70.215 101.110 88.602 1.00 21.54 400 GLN B CA 1
ATOM 7145 C C . GLN B 1 429 ? 71.309 100.129 88.177 1.00 24.67 400 GLN B C 1
ATOM 7146 O O . GLN B 1 429 ? 72.363 100.529 87.676 1.00 24.91 400 GLN B O 1
ATOM 7152 N N . TYR B 1 430 ? 71.033 98.836 88.353 1.00 20.59 401 TYR B N 1
ATOM 7153 C CA . TYR B 1 430 ? 71.921 97.718 88.022 1.00 19.17 401 TYR B CA 1
ATOM 7154 C C . TYR B 1 430 ? 71.052 96.488 87.738 1.00 23.43 401 TYR B C 1
ATOM 7155 O O . TYR B 1 430 ? 69.900 96.435 88.182 1.00 22.64 401 TYR B O 1
ATOM 7164 N N . SER B 1 431 ? 71.614 95.491 87.048 1.00 19.46 402 SER B N 1
ATOM 7165 C CA . SER B 1 431 ? 70.920 94.227 86.820 1.00 17.93 402 SER B CA 1
ATOM 7166 C C . SER B 1 431 ? 71.712 93.114 87.539 1.00 19.69 402 SER B C 1
ATOM 7167 O O . SER B 1 431 ? 72.909 93.265 87.827 1.00 16.85 402 SER B O 1
ATOM 7170 N N . PHE B 1 432 ? 71.020 92.026 87.863 1.00 15.46 403 PHE B N 1
ATOM 7171 C CA . PHE B 1 432 ? 71.578 90.919 88.597 1.00 13.57 403 PHE B CA 1
ATOM 7172 C C . PHE B 1 432 ? 71.296 89.558 87.940 1.00 17.77 403 PHE B C 1
ATOM 7173 O O . PHE B 1 432 ? 70.147 89.252 87.600 1.00 18.22 403 PHE B O 1
ATOM 7181 N N . SER B 1 433 ? 72.349 88.728 87.803 1.00 12.63 404 SER B N 1
ATOM 7182 C CA . SER B 1 433 ? 72.265 87.384 87.245 1.00 10.57 404 SER B CA 1
ATOM 7183 C C . SER B 1 433 ? 72.972 86.368 88.120 1.00 14.35 404 SER B C 1
ATOM 7184 O O . SER B 1 433 ? 73.888 86.718 88.846 1.00 12.83 404 SER B O 1
ATOM 7187 N N . GLU B 1 434 ? 72.532 85.100 88.049 1.00 12.19 405 GLU B N 1
ATOM 7188 C CA . GLU B 1 434 ? 73.106 83.993 88.807 1.00 11.84 405 GLU B CA 1
ATOM 7189 C C . GLU B 1 434 ? 73.402 82.788 87.919 1.00 14.12 405 GLU B C 1
ATOM 7190 O O . GLU B 1 434 ? 72.782 82.599 86.881 1.00 12.01 405 GLU B O 1
ATOM 7196 N N . LEU B 1 435 ? 74.346 81.959 88.351 1.00 12.38 406 LEU B N 1
ATOM 7197 C CA . LEU B 1 435 ? 74.709 80.727 87.660 1.00 13.63 406 LEU B CA 1
ATOM 7198 C C . LEU B 1 435 ? 75.122 79.703 88.737 1.00 19.05 406 LEU B C 1
ATOM 7199 O O . LEU B 1 435 ? 75.440 80.092 89.852 1.00 19.92 406 LEU B O 1
ATOM 7204 N N . ASP B 1 436 ? 74.989 78.407 88.454 1.00 15.70 407 ASP B N 1
ATOM 7205 C CA . ASP B 1 436 ? 75.448 77.346 89.350 1.00 14.44 407 ASP B CA 1
ATOM 7206 C C . ASP B 1 436 ? 76.397 76.487 88.535 1.00 14.42 407 ASP B C 1
ATOM 7207 O O . ASP B 1 436 ? 76.059 76.116 87.425 1.00 13.34 407 ASP B O 1
ATOM 7212 N N . ILE B 1 437 ? 77.617 76.279 89.032 1.00 11.67 408 ILE B N 1
ATOM 7213 C CA . ILE B 1 437 ? 78.692 75.533 88.354 1.00 11.50 408 ILE B CA 1
ATOM 7214 C C . ILE B 1 437 ? 79.002 74.203 89.036 1.00 15.10 408 ILE B C 1
ATOM 7215 O O . ILE B 1 437 ? 80.099 73.637 88.903 1.00 14.22 408 ILE B O 1
ATOM 7220 N N . SER B 1 438 ? 78.001 73.706 89.777 1.00 13.13 409 SER B N 1
ATOM 7221 C CA . SER B 1 438 ? 78.054 72.399 90.416 1.00 13.40 409 SER B CA 1
ATOM 7222 C C . SER B 1 438 ? 76.949 71.512 89.836 1.00 20.84 409 SER B C 1
ATOM 7223 O O . SER B 1 438 ? 76.030 72.024 89.190 1.00 19.82 409 SER B O 1
ATOM 7226 N N . GLU B 1 439 ? 77.093 70.184 89.983 1.00 20.65 410 GLU B N 1
ATOM 7227 C CA . GLU B 1 439 ? 76.120 69.176 89.542 1.00 21.86 410 GLU B CA 1
ATOM 7228 C C . GLU B 1 439 ? 76.152 68.080 90.601 1.00 30.56 410 GLU B C 1
ATOM 7229 O O . GLU B 1 439 ? 77.223 67.488 90.803 1.00 31.30 410 GLU B O 1
ATOM 7235 N N . PRO B 1 440 ? 75.041 67.878 91.368 1.00 28.61 411 PRO B N 1
ATOM 7236 C CA . PRO B 1 440 ? 75.074 66.925 92.504 1.00 28.25 411 PRO B CA 1
ATOM 7237 C C . PRO B 1 440 ? 75.528 65.493 92.240 1.00 33.18 411 PRO B C 1
ATOM 7238 O O . PRO B 1 440 ? 76.257 64.948 93.059 1.00 32.75 411 PRO B O 1
ATOM 7242 N N . LEU B 1 441 ? 75.127 64.890 91.103 1.00 31.42 412 LEU B N 1
ATOM 7243 C CA . LEU B 1 441 ? 75.468 63.494 90.800 1.00 32.15 412 LEU B CA 1
ATOM 7244 C C . LEU B 1 441 ? 76.650 63.287 89.869 1.00 36.12 412 LEU B C 1
ATOM 7245 O O . LEU B 1 441 ? 77.236 62.208 89.856 1.00 36.62 412 LEU B O 1
ATOM 7250 N N . ASP B 1 442 ? 77.003 64.305 89.098 1.00 33.05 413 ASP B N 1
ATOM 7251 C CA . ASP B 1 442 ? 78.097 64.231 88.138 1.00 32.63 413 ASP B CA 1
ATOM 7252 C C . ASP B 1 442 ? 78.915 65.535 88.190 1.00 34.41 413 ASP B C 1
ATOM 7253 O O . ASP B 1 442 ? 78.596 66.478 87.460 1.00 33.22 413 ASP B O 1
ATOM 7258 N N . PRO B 1 443 ? 79.970 65.595 89.053 1.00 29.34 414 PRO B N 1
ATOM 7259 C CA . PRO B 1 443 ? 80.760 66.840 89.185 1.00 28.46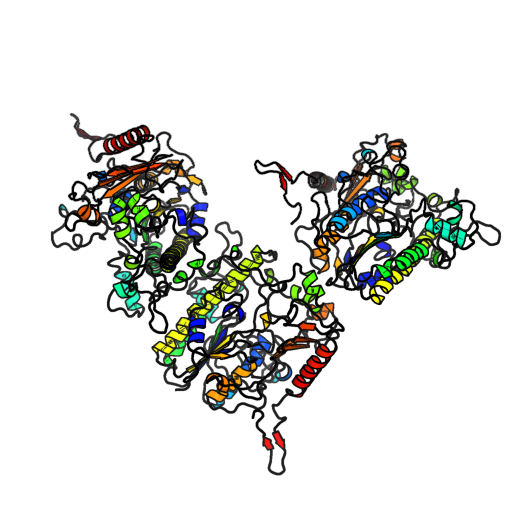 414 PRO B CA 1
ATOM 7260 C C . PRO B 1 443 ? 81.208 67.491 87.881 1.00 32.07 414 PRO B C 1
ATOM 7261 O O . PRO B 1 443 ? 81.724 66.814 86.989 1.00 33.27 414 PRO B O 1
ATOM 7265 N N . THR B 1 444 ? 80.973 68.814 87.761 1.00 26.68 415 THR B N 1
ATOM 7266 C CA . THR B 1 444 ? 81.325 69.577 86.553 1.00 25.04 415 THR B CA 1
ATOM 7267 C C . THR B 1 444 ? 82.843 69.730 86.396 1.00 25.90 415 THR B C 1
ATOM 7268 O O . THR B 1 444 ? 83.595 69.384 87.306 1.00 25.05 415 THR B O 1
ATOM 7272 N N . LEU B 1 445 ? 83.285 70.271 85.248 1.00 22.61 416 LEU B N 1
ATOM 7273 C CA . LEU B 1 445 ? 84.700 70.539 84.949 1.00 22.15 416 LEU B CA 1
ATOM 7274 C C . LEU B 1 445 ? 85.289 71.528 85.960 1.00 25.67 416 LEU B C 1
ATOM 7275 O O . LEU B 1 445 ? 86.429 71.343 86.369 1.00 26.63 416 LEU B O 1
ATOM 7280 N N . TRP B 1 446 ? 84.475 72.518 86.440 1.00 20.80 417 TRP B N 1
ATOM 7281 C CA . TRP B 1 446 ? 84.875 73.494 87.460 1.00 19.99 417 TRP B CA 1
ATOM 7282 C C . TRP B 1 446 ? 85.172 72.795 88.823 1.00 25.52 417 TRP B C 1
ATOM 7283 O O . TRP B 1 446 ? 86.145 73.134 89.502 1.00 25.43 417 TRP B O 1
ATOM 7294 N N . GLN B 1 447 ? 84.305 71.841 89.217 1.00 22.62 418 GLN B N 1
ATOM 7295 C CA . GLN B 1 447 ? 84.398 71.072 90.459 1.00 22.29 418 GLN B CA 1
ATOM 7296 C C . GLN B 1 447 ? 85.630 70.133 90.409 1.00 26.89 418 GLN B C 1
ATOM 7297 O O . GLN B 1 447 ? 86.342 70.001 91.409 1.00 24.44 418 GLN B O 1
ATOM 7303 N N . GLN B 1 448 ? 85.877 69.495 89.233 1.00 24.59 419 GLN B N 1
ATOM 7304 C CA . GLN B 1 448 ? 87.026 68.603 89.017 1.00 25.46 419 GLN B CA 1
ATOM 7305 C C . GLN B 1 448 ? 88.351 69.379 89.119 1.00 30.03 419 GLN B C 1
ATOM 7306 O O . GLN B 1 448 ? 89.320 68.850 89.658 1.00 31.61 419 GLN B O 1
ATOM 7312 N N . GLU B 1 449 ? 88.372 70.636 88.633 1.00 24.86 420 GLU B N 1
ATOM 7313 C CA . GLU B 1 449 ? 89.545 71.512 88.659 1.00 23.80 420 GLU B CA 1
ATOM 7314 C C . GLU B 1 449 ? 89.771 72.209 90.015 1.00 26.77 420 GLU B C 1
ATOM 7315 O O . GLU B 1 449 ? 90.884 72.155 90.551 1.00 27.12 420 GLU B O 1
ATOM 7321 N N . PHE B 1 450 ? 88.731 72.892 90.537 1.00 20.74 421 PHE B N 1
ATOM 7322 C CA . PHE B 1 450 ? 88.808 73.700 91.746 1.00 19.67 421 PHE B CA 1
ATOM 7323 C C . PHE B 1 450 ? 88.441 73.013 93.060 1.00 23.90 421 PHE B C 1
ATOM 7324 O O . PHE B 1 450 ? 88.764 73.534 94.124 1.00 22.17 421 PHE B O 1
ATOM 7332 N N . GLY B 1 451 ? 87.787 71.857 92.970 1.00 22.56 422 GLY B N 1
ATOM 7333 C CA . GLY B 1 451 ? 87.469 71.017 94.122 1.00 22.85 422 GLY B CA 1
ATOM 7334 C C . GLY B 1 451 ? 86.394 71.463 95.085 1.00 26.61 422 GLY B C 1
ATOM 7335 O O . GLY B 1 451 ? 86.502 71.149 96.274 1.00 30.54 422 GLY B O 1
ATOM 7336 N N . PHE B 1 452 ? 85.338 72.144 94.607 1.00 18.46 423 PHE B N 1
ATOM 7337 C CA . PHE B 1 452 ? 84.223 72.554 95.488 1.00 17.27 423 PHE B CA 1
ATOM 7338 C C . PHE B 1 452 ? 83.066 71.556 95.368 1.00 21.24 423 PHE B C 1
ATOM 7339 O O . PHE B 1 452 ? 82.984 70.814 94.367 1.00 22.56 423 PHE B O 1
ATOM 7347 N N . GLY B 1 453 ? 82.188 71.563 96.378 1.00 14.11 424 GLY B N 1
ATOM 7348 C CA . GLY B 1 453 ? 81.016 70.694 96.455 1.00 12.10 424 GLY B CA 1
ATOM 7349 C C . GLY B 1 453 ? 79.746 71.331 95.915 1.00 15.13 424 GLY B C 1
ATOM 7350 O O . GLY B 1 453 ? 79.741 72.536 95.626 1.00 12.68 424 GLY B O 1
ATOM 7351 N N . PRO B 1 454 ? 78.621 70.559 95.830 1.00 11.67 425 PRO B N 1
ATOM 7352 C CA . PRO B 1 454 ? 77.391 71.099 95.249 1.00 11.69 425 PRO B CA 1
ATOM 7353 C C . PRO B 1 454 ? 76.570 72.130 96.026 1.00 16.51 425 PRO B C 1
ATOM 7354 O O . PRO B 1 454 ? 75.500 72.538 95.540 1.00 14.40 425 PRO B O 1
ATOM 7358 N N . SER B 1 455 ? 77.063 72.562 97.205 1.00 15.24 426 SER B N 1
ATOM 7359 C CA . SER B 1 455 ? 76.455 73.630 98.011 1.00 15.71 426 SER B CA 1
ATOM 7360 C C . SER B 1 455 ? 77.194 74.965 97.717 1.00 20.48 426 SER B C 1
ATOM 7361 O O . SER B 1 455 ? 76.712 76.030 98.130 1.00 19.37 426 SER B O 1
ATOM 7364 N N . ALA B 1 456 ? 78.370 74.895 97.021 1.00 16.48 427 ALA B N 1
ATOM 7365 C CA . ALA B 1 456 ? 79.216 76.056 96.699 1.00 15.48 427 ALA B CA 1
ATOM 7366 C C . ALA B 1 456 ? 79.387 76.339 95.201 1.00 16.09 427 ALA B C 1
ATOM 7367 O O . ALA B 1 456 ? 80.386 76.928 94.786 1.00 17.46 427 ALA B O 1
ATOM 7369 N N . GLY B 1 457 ? 78.410 75.944 94.405 1.00 9.39 428 GLY B N 1
ATOM 7370 C CA . GLY B 1 457 ? 78.453 76.153 92.963 1.00 8.19 428 GLY B CA 1
ATOM 7371 C C . GLY B 1 457 ? 77.873 77.450 92.455 1.00 10.11 428 GLY B C 1
ATOM 7372 O O . GLY B 1 457 ? 77.979 77.727 91.270 1.00 8.89 428 GLY B O 1
ATOM 7373 N N . ALA B 1 458 ? 77.301 78.282 93.334 1.00 9.80 429 ALA B N 1
ATOM 7374 C CA . ALA B 1 458 ? 76.685 79.561 92.948 1.00 10.09 429 ALA B CA 1
ATOM 7375 C C . ALA B 1 458 ? 77.668 80.697 92.548 1.00 15.36 429 ALA B C 1
ATOM 7376 O O . ALA B 1 458 ? 78.703 80.945 93.191 1.00 12.82 429 ALA B O 1
ATOM 7378 N N . VAL B 1 459 ? 77.305 81.363 91.441 1.00 12.72 430 VAL B N 1
ATOM 7379 C CA . VAL B 1 459 ? 78.009 82.492 90.845 1.00 12.53 430 VAL B CA 1
ATOM 7380 C C . VAL B 1 459 ? 76.969 83.613 90.756 1.00 17.54 430 VAL B C 1
ATOM 7381 O O . VAL B 1 459 ? 75.795 83.319 90.521 1.00 16.91 430 VAL B O 1
ATOM 7385 N N . ALA B 1 460 ? 77.394 84.872 90.987 1.00 13.32 431 ALA B N 1
ATOM 7386 C CA . ALA B 1 460 ? 76.533 86.047 90.924 1.00 12.66 431 ALA B CA 1
ATOM 7387 C C . ALA B 1 460 ? 77.213 87.150 90.125 1.00 14.91 431 ALA B C 1
ATOM 7388 O O . ALA B 1 460 ? 78.434 87.296 90.206 1.00 13.38 431 ALA B O 1
ATOM 7390 N N . ILE B 1 461 ? 76.426 87.872 89.299 1.00 12.40 432 ILE B N 1
ATOM 7391 C CA . ILE B 1 461 ? 76.845 88.963 88.416 1.00 13.02 432 ILE B CA 1
ATOM 7392 C C . ILE B 1 461 ? 76.027 90.236 88.721 1.00 18.99 432 ILE B C 1
ATOM 7393 O O . ILE B 1 461 ? 74.798 90.172 88.799 1.00 19.04 432 ILE B O 1
ATOM 7398 N N . LEU B 1 462 ? 76.706 91.388 88.885 1.00 17.00 433 LEU B N 1
ATOM 7399 C CA . LEU B 1 462 ? 76.054 92.683 89.093 1.00 16.61 433 LEU B CA 1
ATOM 7400 C C . LEU B 1 462 ? 76.526 93.643 87.996 1.00 20.59 433 LEU B C 1
ATOM 7401 O O . LEU B 1 462 ? 77.720 93.920 87.903 1.00 20.15 433 LEU B O 1
ATOM 7406 N N . ARG B 1 463 ? 75.589 94.130 87.163 1.00 16.97 434 ARG B N 1
ATOM 7407 C CA . ARG B 1 463 ? 75.897 95.040 86.063 1.00 16.88 434 ARG B CA 1
ATOM 7408 C C . ARG B 1 463 ? 75.516 96.447 86.438 1.00 24.75 434 ARG B C 1
ATOM 7409 O O . ARG B 1 463 ? 74.344 96.802 86.488 1.00 24.22 434 ARG B O 1
ATOM 7417 N N . ASP B 1 464 ? 76.529 97.231 86.743 1.00 24.66 435 ASP B N 1
ATOM 7418 C CA . ASP B 1 464 ? 76.443 98.629 87.107 1.00 25.79 435 ASP B CA 1
ATOM 7419 C C . ASP B 1 464 ? 76.663 99.418 85.803 1.00 33.08 435 ASP B C 1
ATOM 7420 O O . ASP B 1 464 ? 77.082 98.829 84.799 1.00 34.46 435 ASP B O 1
ATOM 7425 N N . ALA B 1 465 ? 76.349 100.726 85.792 1.00 30.27 436 ALA B N 1
ATOM 7426 C CA . ALA B 1 465 ? 76.514 101.598 84.616 1.00 29.55 436 ALA B CA 1
ATOM 7427 C C . ALA B 1 465 ? 77.943 101.570 84.022 1.00 30.06 436 ALA B C 1
ATOM 7428 O O . ALA B 1 465 ? 78.097 101.667 82.804 1.00 30.69 436 ALA B O 1
ATOM 7430 N N . ARG B 1 466 ? 78.969 101.422 84.890 1.00 23.44 437 ARG B N 1
ATOM 7431 C CA . ARG B 1 466 ? 80.396 101.399 84.545 1.00 21.11 437 ARG B CA 1
ATOM 7432 C C . ARG B 1 466 ? 81.012 100.020 84.718 1.00 24.22 437 ARG B C 1
ATOM 7433 O O . ARG B 1 466 ? 81.777 99.587 83.857 1.00 25.34 437 ARG B O 1
ATOM 7441 N N . PHE B 1 467 ? 80.730 99.344 85.841 1.00 17.89 438 PHE B N 1
ATOM 7442 C CA . PHE B 1 467 ? 81.349 98.057 86.118 1.00 15.48 438 PHE B CA 1
ATOM 7443 C C . PHE B 1 467 ? 80.438 96.846 86.058 1.00 19.88 438 PHE B C 1
ATOM 7444 O O . PHE B 1 467 ? 79.216 96.953 86.176 1.00 19.66 438 PHE B O 1
ATOM 7452 N N . THR B 1 468 ? 81.072 95.677 85.913 1.00 15.90 439 THR B N 1
ATOM 7453 C CA . THR B 1 468 ? 80.454 94.375 86.021 1.00 14.99 439 THR B CA 1
ATOM 7454 C C . THR B 1 468 ? 81.317 93.615 87.040 1.00 18.52 439 THR B C 1
ATOM 7455 O O . THR B 1 468 ? 82.538 93.511 86.884 1.00 17.76 439 THR B O 1
ATOM 7459 N N . LEU B 1 469 ? 80.674 93.149 88.105 1.00 13.84 440 LEU B N 1
ATOM 7460 C CA . LEU B 1 469 ? 81.285 92.375 89.160 1.00 11.76 440 LEU B CA 1
ATOM 7461 C C . LEU B 1 469 ? 80.772 90.926 89.090 1.00 14.61 440 LEU B C 1
ATOM 7462 O O . LEU B 1 469 ? 79.568 90.701 88.932 1.00 12.19 440 LEU B O 1
ATOM 7467 N N . VAL B 1 470 ? 81.702 89.953 89.228 1.00 11.61 441 VAL B N 1
ATOM 7468 C CA . VAL B 1 470 ? 81.409 88.530 89.304 1.00 11.24 441 VAL B CA 1
ATOM 7469 C C . VAL B 1 470 ? 81.927 88.030 90.661 1.00 18.74 441 VAL B C 1
ATOM 7470 O O . VAL B 1 470 ? 83.090 88.251 90.996 1.00 17.91 441 VAL B O 1
ATOM 7474 N N . GLU B 1 471 ? 81.059 87.377 91.447 1.00 16.71 442 GLU B N 1
ATOM 7475 C CA . GLU B 1 471 ? 81.437 86.829 92.760 1.00 14.86 442 GLU B CA 1
ATOM 7476 C C . GLU B 1 471 ? 81.059 85.355 92.829 1.00 17.88 442 GLU B C 1
ATOM 7477 O O . GLU B 1 471 ? 79.956 84.987 92.434 1.00 18.01 442 GLU B O 1
ATOM 7483 N N . PHE B 1 472 ? 81.981 84.518 93.340 1.00 13.14 443 PHE B N 1
ATOM 7484 C CA . PHE B 1 472 ? 81.800 83.076 93.507 1.00 11.62 443 PHE B CA 1
ATOM 7485 C C . PHE B 1 472 ? 81.544 82.695 94.974 1.00 14.89 443 PHE B C 1
ATOM 7486 O O . PHE B 1 472 ? 82.180 83.270 95.859 1.00 10.27 443 PHE B O 1
ATOM 7494 N N . ALA B 1 473 ? 80.646 81.682 95.213 1.00 14.34 444 ALA B N 1
ATOM 7495 C CA . ALA B 1 473 ? 80.380 81.085 96.544 1.00 14.66 444 ALA B CA 1
ATOM 7496 C C . ALA B 1 473 ? 81.644 80.268 96.904 1.00 20.52 444 ALA B C 1
ATOM 7497 O O . ALA B 1 473 ? 82.064 80.263 98.055 1.00 22.17 444 ALA B O 1
ATOM 7499 N N . ALA B 1 474 ? 82.250 79.604 95.895 1.00 17.17 445 ALA B N 1
ATOM 7500 C CA . ALA B 1 474 ? 83.480 78.816 95.999 1.00 17.53 445 ALA B CA 1
ATOM 7501 C C . ALA B 1 474 ? 84.699 79.744 96.163 1.00 23.74 445 ALA B C 1
ATOM 7502 O O . ALA B 1 474 ? 84.616 80.962 95.948 1.00 22.67 445 ALA B O 1
ATOM 7504 N N . ASP B 1 475 ? 85.834 79.157 96.552 1.00 21.82 446 ASP B N 1
ATOM 7505 C CA . ASP B 1 475 ? 87.069 79.880 96.822 1.00 21.81 446 ASP B CA 1
ATOM 7506 C C . ASP B 1 475 ? 87.826 80.365 95.559 1.00 25.44 446 ASP B C 1
ATOM 7507 O O . ASP B 1 475 ? 89.026 80.112 95.403 1.00 24.48 446 ASP B O 1
ATOM 7512 N N . LEU B 1 476 ? 87.106 81.061 94.670 1.00 22.24 447 LEU B N 1
ATOM 7513 C CA . LEU B 1 476 ? 87.606 81.632 93.423 1.00 21.34 447 LEU B CA 1
ATOM 7514 C C . LEU B 1 476 ? 87.515 83.143 93.527 1.00 20.94 447 LEU B C 1
ATOM 7515 O O . LEU B 1 476 ? 86.498 83.641 94.011 1.00 19.66 447 LEU B O 1
ATOM 7520 N N . PRO B 1 477 ? 88.547 83.908 93.098 1.00 15.73 448 PRO B N 1
ATOM 7521 C CA . PRO B 1 477 ? 88.479 85.372 93.278 1.00 14.47 448 PRO B CA 1
ATOM 7522 C C . PRO B 1 477 ? 87.425 86.082 92.411 1.00 20.06 448 PRO B C 1
ATOM 7523 O O . PRO B 1 477 ? 87.018 85.542 91.368 1.00 19.88 448 PRO B O 1
ATOM 7527 N N . PRO B 1 478 ? 86.996 87.311 92.796 1.00 17.64 449 PRO B N 1
ATOM 7528 C CA . PRO B 1 478 ? 86.017 88.024 91.962 1.00 17.50 449 PRO B CA 1
ATOM 7529 C C . PRO B 1 478 ? 86.570 88.432 90.588 1.00 22.48 449 PRO B C 1
ATOM 7530 O O . PRO B 1 478 ? 87.772 88.325 90.323 1.00 22.60 449 PRO B O 1
ATOM 7534 N N . MET B 1 479 ? 85.669 88.864 89.699 1.00 17.46 450 MET B N 1
ATOM 7535 C CA . MET B 1 479 ? 86.018 89.425 88.400 1.00 16.02 450 MET B CA 1
ATOM 7536 C C . MET B 1 479 ? 85.496 90.841 88.436 1.00 18.52 450 MET B C 1
ATOM 7537 O O . MET B 1 479 ? 84.460 91.117 89.054 1.00 16.97 450 MET B O 1
ATOM 7542 N N . LEU B 1 480 ? 86.222 91.746 87.805 1.00 14.61 451 LEU B N 1
ATOM 7543 C CA . LEU B 1 480 ? 85.786 93.127 87.710 1.00 13.97 451 LEU B CA 1
ATOM 7544 C C . LEU B 1 480 ? 86.110 93.654 86.313 1.00 19.80 451 LEU B C 1
ATOM 7545 O O . LEU B 1 480 ? 87.269 93.645 85.899 1.00 19.59 451 LEU B O 1
ATOM 7550 N N . PHE B 1 481 ? 85.061 94.065 85.583 1.00 15.95 452 PHE B N 1
ATOM 7551 C CA . PHE B 1 481 ? 85.170 94.596 84.225 1.00 15.28 452 PHE B CA 1
ATOM 7552 C C . PHE B 1 481 ? 84.755 96.057 84.211 1.00 18.80 452 PHE B C 1
ATOM 7553 O O . PHE B 1 481 ? 83.647 96.401 84.611 1.00 17.47 452 PHE B O 1
ATOM 7561 N N . ASP B 1 482 ? 85.692 96.905 83.803 1.00 17.15 453 ASP B N 1
ATOM 7562 C CA . ASP B 1 482 ? 85.548 98.343 83.732 1.00 18.11 453 ASP B CA 1
ATOM 7563 C C . ASP B 1 482 ? 85.194 98.751 82.298 1.00 23.50 453 ASP B C 1
ATOM 7564 O O . ASP B 1 482 ? 86.066 98.726 81.434 1.00 23.68 453 ASP B O 1
ATOM 7569 N N . HIS B 1 483 ? 83.928 99.164 82.059 1.00 20.52 454 HIS B N 1
ATOM 7570 C CA . HIS B 1 483 ? 83.497 99.578 80.723 1.00 22.03 454 HIS B CA 1
ATOM 7571 C C . HIS B 1 483 ? 84.106 100.907 80.219 1.00 27.09 454 HIS B C 1
ATOM 7572 O O . HIS B 1 483 ? 84.160 101.151 79.015 1.00 26.55 454 HIS B O 1
ATOM 7579 N N . GLN B 1 484 ? 84.643 101.720 81.135 1.00 24.01 455 GLN B N 1
ATOM 7580 C CA . GLN B 1 484 ? 85.313 102.973 80.773 1.00 23.65 455 GLN B CA 1
ATOM 7581 C C . GLN B 1 484 ? 86.774 102.703 80.354 1.00 24.68 455 GLN B C 1
ATOM 7582 O O . GLN B 1 484 ? 87.430 103.577 79.781 1.00 21.79 455 GLN B O 1
ATOM 7588 N N . GLY B 1 485 ? 87.223 101.469 80.610 1.00 21.30 456 GLY B N 1
ATOM 7589 C CA . GLY B 1 485 ? 88.520 100.939 80.235 1.00 20.87 456 GLY B CA 1
ATOM 7590 C C . GLY B 1 485 ? 88.392 99.897 79.133 1.00 23.63 456 GLY B C 1
ATOM 7591 O O . GLY B 1 485 ? 87.822 100.181 78.073 1.00 25.75 456 GLY B O 1
ATOM 7592 N N . GLU B 1 486 ? 88.917 98.685 79.373 1.00 17.80 457 GLU B N 1
ATOM 7593 C CA . GLU B 1 486 ? 88.915 97.572 78.417 1.00 17.87 457 GLU B CA 1
ATOM 7594 C C . GLU B 1 486 ? 87.622 96.728 78.393 1.00 20.94 457 GLU B C 1
ATOM 7595 O O . GLU B 1 486 ? 87.503 95.817 77.575 1.00 19.75 457 GLU B O 1
ATOM 7601 N N . GLY B 1 487 ? 86.654 97.074 79.236 1.00 17.92 458 GLY B N 1
ATOM 7602 C CA . GLY B 1 487 ? 85.379 96.364 79.317 1.00 16.84 458 GLY B CA 1
ATOM 7603 C C . GLY B 1 487 ? 85.554 94.951 79.828 1.00 21.88 458 GLY B C 1
ATOM 7604 O O . GLY B 1 487 ? 86.344 94.700 80.747 1.00 19.55 458 GLY B O 1
ATOM 7605 N N . GLU B 1 488 ? 84.879 94.004 79.164 1.00 20.90 459 GLU B N 1
ATOM 7606 C CA . GLU B 1 488 ? 84.919 92.580 79.505 1.00 19.79 459 GLU B CA 1
ATOM 7607 C C . GLU B 1 488 ? 86.234 91.883 79.111 1.00 22.08 459 GLU B C 1
ATOM 7608 O O . GLU B 1 488 ? 86.484 90.750 79.549 1.00 18.58 459 GLU B O 1
ATOM 7614 N N . PHE B 1 489 ? 87.066 92.567 78.282 1.00 18.84 460 PHE B N 1
ATOM 7615 C CA . PHE B 1 489 ? 88.331 92.067 77.746 1.00 18.66 460 PHE B CA 1
ATOM 7616 C C . PHE B 1 489 ? 89.497 92.049 78.720 1.00 22.58 460 PHE B C 1
ATOM 7617 O O . PHE B 1 489 ? 90.575 91.557 78.371 1.00 22.08 460 PHE B O 1
ATOM 7625 N N . ARG B 1 490 ? 89.272 92.550 79.954 1.00 18.56 461 ARG B N 1
ATOM 7626 C CA . ARG B 1 490 ? 90.275 92.551 81.012 1.00 18.56 461 ARG B CA 1
ATOM 7627 C C . ARG B 1 490 ? 89.631 92.461 82.392 1.00 21.85 461 ARG B C 1
ATOM 7628 O O . ARG B 1 490 ? 88.856 93.340 82.776 1.00 21.14 461 ARG B O 1
ATOM 7636 N N . ASN B 1 491 ? 89.968 91.402 83.146 1.00 18.30 462 ASN B N 1
ATOM 7637 C CA . ASN B 1 491 ? 89.519 91.277 84.527 1.00 17.84 462 ASN B CA 1
ATOM 7638 C C . ASN B 1 491 ? 90.485 92.150 85.369 1.00 22.50 462 ASN B C 1
ATOM 7639 O O . ASN B 1 491 ? 91.673 91.836 85.457 1.00 23.79 462 ASN B O 1
ATOM 7644 N N . VAL B 1 492 ? 89.970 93.254 85.955 1.00 18.61 463 VAL B N 1
ATOM 7645 C CA . VAL B 1 492 ? 90.760 94.212 86.758 1.00 18.20 463 VAL B CA 1
ATOM 7646 C C . VAL B 1 492 ? 90.589 94.069 88.299 1.00 22.04 463 VAL B C 1
ATOM 7647 O O . VAL B 1 492 ? 91.027 94.947 89.044 1.00 20.44 463 VAL B O 1
ATOM 7651 N N . ALA B 1 493 ? 89.977 92.959 88.768 1.00 18.66 464 ALA B N 1
ATOM 7652 C CA . ALA B 1 493 ? 89.737 92.732 90.210 1.00 17.96 464 ALA B CA 1
ATOM 7653 C C . ALA B 1 493 ? 90.981 92.651 91.101 1.00 23.84 464 ALA B C 1
ATOM 7654 O O . ALA B 1 493 ? 90.893 92.954 92.308 1.00 23.41 464 ALA B O 1
ATOM 7656 N N . GLY B 1 494 ? 92.113 92.244 90.521 1.00 20.61 465 GLY B N 1
ATOM 7657 C CA . GLY B 1 494 ? 93.372 92.129 91.255 1.00 20.57 465 GLY B CA 1
ATOM 7658 C C . GLY B 1 494 ? 94.150 93.424 91.351 1.00 25.43 465 GLY B C 1
ATOM 7659 O O . GLY B 1 494 ? 95.155 93.490 92.057 1.00 26.72 465 GLY B O 1
ATOM 7660 N N . ASP B 1 495 ? 93.703 94.462 90.624 1.00 22.42 466 ASP B N 1
ATOM 7661 C CA . ASP B 1 495 ? 94.327 95.785 90.595 1.00 21.64 466 ASP B CA 1
ATOM 7662 C C . ASP B 1 495 ? 93.974 96.569 91.884 1.00 25.26 466 ASP B C 1
ATOM 7663 O O . ASP B 1 495 ? 92.795 96.858 92.134 1.00 23.76 466 ASP B O 1
ATOM 7668 N N . PRO B 1 496 ? 94.986 96.916 92.716 1.00 23.80 467 PRO B N 1
ATOM 7669 C CA . PRO B 1 496 ? 94.704 97.662 93.961 1.00 22.29 467 PRO B CA 1
ATOM 7670 C C . PRO B 1 496 ? 94.034 99.025 93.737 1.00 23.43 467 PRO B C 1
ATOM 7671 O O . PRO B 1 496 ? 93.350 99.509 94.643 1.00 21.45 467 PRO B O 1
ATOM 7675 N N . ALA B 1 497 ? 94.201 99.624 92.522 1.00 19.15 468 ALA B N 1
ATOM 7676 C CA . ALA B 1 497 ? 93.570 100.891 92.147 1.00 19.00 468 ALA B CA 1
ATOM 7677 C C . ALA B 1 497 ? 92.034 100.784 92.046 1.00 22.52 468 ALA B C 1
ATOM 7678 O O . ALA B 1 497 ? 91.349 101.807 92.123 1.00 22.33 468 ALA B O 1
ATOM 7680 N N . HIS B 1 498 ? 91.499 99.542 91.925 1.00 19.11 469 HIS B N 1
ATOM 7681 C CA . HIS B 1 498 ? 90.057 99.249 91.836 1.00 18.31 469 HIS B CA 1
ATOM 7682 C C . HIS B 1 498 ? 89.471 98.634 93.123 1.00 22.52 469 HIS B C 1
ATOM 7683 O O . HIS B 1 498 ? 88.315 98.211 93.111 1.00 21.21 469 HIS B O 1
ATOM 7690 N N . ALA B 1 499 ? 90.252 98.618 94.240 1.00 19.55 470 ALA B N 1
ATOM 7691 C CA . ALA B 1 499 ? 89.831 98.060 95.543 1.00 19.00 470 ALA B CA 1
ATOM 7692 C C . ALA B 1 499 ? 88.571 98.721 96.112 1.00 23.14 470 ALA B C 1
ATOM 7693 O O . ALA B 1 499 ? 87.712 98.011 96.624 1.00 23.35 470 ALA B O 1
ATOM 7695 N N . ALA B 1 500 ? 88.453 100.060 96.022 1.00 19.48 471 ALA B N 1
ATOM 7696 C CA . ALA B 1 500 ? 87.276 100.786 96.522 1.00 18.88 471 ALA B CA 1
ATOM 7697 C C . ALA B 1 500 ? 86.034 100.524 95.673 1.00 23.24 471 ALA B C 1
ATOM 7698 O O . ALA B 1 500 ? 84.947 100.419 96.245 1.00 23.59 471 ALA B O 1
ATOM 7700 N N . ASP B 1 501 ? 86.195 100.366 94.317 1.00 19.14 472 ASP B N 1
ATOM 7701 C CA . ASP B 1 501 ? 85.089 100.055 93.412 1.00 18.29 472 ASP B CA 1
ATOM 7702 C C . ASP B 1 501 ? 84.595 98.644 93.694 1.00 20.75 472 ASP B C 1
ATOM 7703 O O . ASP B 1 501 ? 83.385 98.431 93.799 1.00 18.88 472 ASP B O 1
ATOM 7708 N N . LEU B 1 502 ? 85.554 97.681 93.842 1.00 17.20 473 LEU B N 1
ATOM 7709 C CA . LEU B 1 502 ? 85.330 96.265 94.159 1.00 14.81 473 LEU B CA 1
ATOM 7710 C C . LEU B 1 502 ? 84.528 96.117 95.454 1.00 16.36 473 LEU B C 1
ATOM 7711 O O . LEU B 1 502 ? 83.520 95.408 95.454 1.00 14.57 473 LEU B O 1
ATOM 7716 N N . ALA B 1 503 ? 84.952 96.820 96.529 1.00 12.87 474 ALA B N 1
ATOM 7717 C CA . ALA B 1 503 ? 84.300 96.791 97.851 1.00 12.55 474 ALA B CA 1
ATOM 7718 C C . ALA B 1 503 ? 82.883 97.349 97.802 1.00 16.42 474 ALA B C 1
ATOM 7719 O O . ALA B 1 503 ? 81.982 96.752 98.397 1.00 15.05 474 ALA B O 1
ATOM 7721 N N . ARG B 1 504 ? 82.687 98.490 97.078 1.00 14.12 475 ARG B N 1
ATOM 7722 C CA . ARG B 1 504 ? 81.405 99.179 96.904 1.00 13.31 475 ARG B CA 1
ATOM 7723 C C . ARG B 1 504 ? 80.396 98.316 96.128 1.00 15.91 475 ARG B C 1
ATOM 7724 O O . ARG B 1 504 ? 79.248 98.206 96.556 1.00 13.39 475 ARG B O 1
ATOM 7732 N N . LEU B 1 505 ? 80.832 97.697 95.001 1.00 14.06 476 LEU B N 1
ATOM 7733 C CA . LEU B 1 505 ? 79.979 96.841 94.177 1.00 13.78 476 LEU B CA 1
ATOM 7734 C C . LEU B 1 505 ? 79.579 95.544 94.871 1.00 15.81 476 LEU B C 1
ATOM 7735 O O . LEU B 1 505 ? 78.441 95.102 94.723 1.00 13.86 476 LEU B O 1
ATOM 7740 N N . SER B 1 506 ? 80.520 94.931 95.616 1.00 12.61 477 SER B N 1
ATOM 7741 C CA . SER B 1 506 ? 80.304 93.706 96.389 1.00 10.24 477 SER B CA 1
ATOM 7742 C C . SER B 1 506 ? 79.306 93.946 97.543 1.00 11.61 477 SER B C 1
ATOM 7743 O O . SER B 1 506 ? 78.467 93.077 97.811 1.00 12.07 477 SER B O 1
ATOM 7746 N N . ARG B 1 507 ? 79.325 95.139 98.154 1.00 7.11 478 ARG B N 1
ATOM 7747 C CA . ARG B 1 507 ? 78.360 95.491 99.203 1.00 7.61 478 ARG B CA 1
ATOM 7748 C C . ARG B 1 507 ? 76.988 95.687 98.575 1.00 14.52 478 ARG B C 1
ATOM 7749 O O . ARG B 1 507 ? 75.983 95.223 99.130 1.00 15.22 478 ARG B O 1
ATOM 7757 N N . GLN B 1 508 ? 76.964 96.296 97.381 1.00 11.67 479 GLN B N 1
ATOM 7758 C CA . GLN B 1 508 ? 75.759 96.489 96.574 1.00 13.20 479 GLN B CA 1
ATOM 7759 C C . GLN B 1 508 ? 75.159 95.117 96.192 1.00 16.31 479 GLN B C 1
ATOM 7760 O O . GLN B 1 508 ? 73.940 94.943 96.270 1.00 15.35 479 GLN B O 1
ATOM 7766 N N . MET B 1 509 ? 76.024 94.133 95.849 1.00 14.34 480 MET B N 1
ATOM 7767 C CA . MET B 1 509 ? 75.640 92.750 95.552 1.00 13.94 480 MET B CA 1
ATOM 7768 C C . MET B 1 509 ? 75.130 92.030 96.812 1.00 17.38 480 MET B C 1
ATOM 7769 O O . MET B 1 509 ? 74.137 91.307 96.731 1.00 17.35 480 MET B O 1
ATOM 7774 N N . LEU B 1 510 ? 75.819 92.217 97.963 1.00 13.69 481 LEU B N 1
ATOM 7775 C CA . LEU B 1 510 ? 75.434 91.645 99.246 1.00 12.41 481 LEU B CA 1
ATOM 7776 C C . LEU B 1 510 ? 74.035 92.162 99.622 1.00 17.54 481 LEU B C 1
ATOM 7777 O O . LEU B 1 510 ? 73.152 91.363 99.949 1.00 17.71 481 LEU B O 1
ATOM 7782 N N . ARG B 1 511 ? 73.828 93.489 99.536 1.00 12.92 482 ARG B N 1
ATOM 7783 C CA . ARG B 1 511 ? 72.537 94.129 99.824 1.00 12.60 482 ARG B CA 1
ATOM 7784 C C . ARG B 1 511 ? 71.405 93.612 98.945 1.00 16.41 482 ARG B C 1
ATOM 7785 O O . ARG B 1 511 ? 70.303 93.428 99.457 1.00 17.47 482 ARG B O 1
ATOM 7793 N N . HIS B 1 512 ? 71.666 93.376 97.635 1.00 11.44 483 HIS B N 1
ATOM 7794 C CA . HIS B 1 512 ? 70.676 92.851 96.689 1.00 10.54 483 HIS B CA 1
ATOM 7795 C C . HIS B 1 512 ? 70.145 91.477 97.142 1.00 15.61 483 HIS B C 1
ATOM 7796 O O . HIS B 1 512 ? 68.935 91.251 97.114 1.00 16.10 483 HIS B O 1
ATOM 7803 N N . ARG B 1 513 ? 71.049 90.570 97.540 1.00 12.35 484 ARG B N 1
ATOM 7804 C CA . ARG B 1 513 ? 70.689 89.250 98.042 1.00 13.06 484 ARG B CA 1
ATOM 7805 C C . ARG B 1 513 ? 69.842 89.382 99.312 1.00 16.61 484 ARG B C 1
ATOM 7806 O O . ARG B 1 513 ? 68.816 88.712 99.410 1.00 18.03 484 ARG B O 1
ATOM 7814 N N . MET B 1 514 ? 70.259 90.248 100.267 1.00 10.49 485 MET B N 1
ATOM 7815 C CA . MET B 1 514 ? 69.533 90.520 101.526 1.00 10.09 485 MET B CA 1
ATOM 7816 C C . MET B 1 514 ? 68.168 91.203 101.279 1.00 16.61 485 MET B C 1
ATOM 7817 O O . MET B 1 514 ? 67.223 90.939 102.019 1.00 17.65 485 MET B O 1
ATOM 7822 N N . ARG B 1 515 ? 68.055 92.057 100.237 1.00 12.61 486 ARG B N 1
ATOM 7823 C CA . ARG B 1 515 ? 66.794 92.742 99.917 1.00 12.24 486 ARG B CA 1
ATOM 7824 C C . ARG B 1 515 ? 65.847 91.876 99.090 1.00 16.35 486 ARG B C 1
ATOM 7825 O O . ARG B 1 515 ? 64.671 92.211 98.973 1.00 14.98 486 ARG B O 1
ATOM 7833 N N . ASN B 1 516 ? 66.354 90.769 98.518 1.00 13.87 487 ASN B N 1
ATOM 7834 C CA . ASN B 1 516 ? 65.551 89.874 97.691 1.00 14.36 487 ASN B CA 1
ATOM 7835 C C . ASN B 1 516 ? 65.572 88.435 98.169 1.00 19.04 487 ASN B C 1
ATOM 7836 O O . ASN B 1 516 ? 65.885 87.538 97.399 1.00 22.52 487 ASN B O 1
ATOM 7841 N N . MET B 1 517 ? 65.254 88.205 99.444 1.00 15.28 488 MET B N 1
ATOM 7842 C CA . MET B 1 517 ? 65.119 86.850 100.018 1.00 13.76 488 MET B CA 1
ATOM 7843 C C . MET B 1 517 ? 63.668 86.416 99.760 1.00 19.35 488 MET B C 1
ATOM 7844 O O . MET B 1 517 ? 62.861 87.247 99.355 1.00 18.68 488 MET B O 1
ATOM 7849 N N . ASP B 1 518 ? 63.341 85.132 99.964 1.00 17.61 489 ASP B N 1
ATOM 7850 C CA . ASP B 1 518 ? 61.999 84.594 99.725 1.00 18.25 489 ASP B CA 1
ATOM 7851 C C . ASP B 1 518 ? 60.848 85.372 100.423 1.00 24.26 489 ASP B C 1
ATOM 7852 O O . ASP B 1 518 ? 60.709 85.321 101.651 1.00 24.62 489 ASP B O 1
ATOM 7857 N N . HIS B 1 519 ? 60.027 86.079 99.614 1.00 19.79 490 HIS B N 1
ATOM 7858 C CA . HIS B 1 519 ? 58.897 86.891 100.086 1.00 19.20 490 HIS B CA 1
ATOM 7859 C C . HIS B 1 519 ? 57.527 86.193 100.078 1.00 23.33 490 HIS B C 1
ATOM 7860 O O . HIS B 1 519 ? 56.519 86.880 100.267 1.00 24.06 490 HIS B O 1
ATOM 7867 N N . THR B 1 520 ? 57.474 84.853 99.898 1.00 19.91 491 THR B N 1
ATOM 7868 C CA . THR B 1 520 ? 56.216 84.076 99.898 1.00 20.99 491 THR B CA 1
ATOM 7869 C C . THR B 1 520 ? 55.302 84.408 101.099 1.00 25.85 491 THR B C 1
ATOM 7870 O O . THR B 1 520 ? 54.126 84.706 100.892 1.00 26.18 491 THR B O 1
ATOM 7874 N N . LEU B 1 521 ? 55.862 84.407 102.335 1.00 22.88 492 LEU B N 1
ATOM 7875 C CA . LEU B 1 521 ? 55.136 84.693 103.580 1.00 21.98 492 LEU B CA 1
ATOM 7876 C C . LEU B 1 521 ? 55.778 85.769 104.464 1.00 23.57 492 LEU B C 1
ATOM 7877 O O . LEU B 1 521 ? 55.184 86.135 105.482 1.00 23.40 492 LEU B O 1
ATOM 7882 N N . SER B 1 522 ? 56.981 86.276 104.096 1.00 19.85 493 SER B N 1
ATOM 7883 C CA . SER B 1 522 ? 57.723 87.264 104.922 1.00 19.09 493 SER B CA 1
ATOM 7884 C C . SER B 1 522 ? 57.054 88.635 105.129 1.00 23.43 493 SER B C 1
ATOM 7885 O O . SER B 1 522 ? 57.445 89.368 106.028 1.00 23.23 493 SER B O 1
ATOM 7888 N N . LEU B 1 523 ? 56.036 88.955 104.328 1.00 21.61 494 LEU B N 1
ATOM 7889 C CA . LEU B 1 523 ? 55.260 90.201 104.439 1.00 22.43 494 LEU B CA 1
ATOM 7890 C C . LEU B 1 523 ? 53.872 89.965 105.023 1.00 28.32 494 LEU B C 1
ATOM 7891 O O . LEU B 1 523 ? 53.082 90.898 105.140 1.00 28.51 494 LEU B O 1
ATOM 7896 N N . CYS B 1 524 ? 53.582 88.712 105.395 1.00 26.68 495 CYS B N 1
ATOM 7897 C CA . CYS B 1 524 ? 52.356 88.337 106.085 1.00 27.44 495 CYS B CA 1
ATOM 7898 C C . CYS B 1 524 ? 52.648 88.508 107.598 1.00 29.91 495 CYS B C 1
ATOM 7899 O O . CYS B 1 524 ? 53.806 88.375 108.033 1.00 26.91 495 CYS B O 1
ATOM 7902 N N . SER B 1 525 ? 51.613 88.858 108.377 1.00 27.77 496 SER B N 1
ATOM 7903 C CA . SER B 1 525 ? 51.729 89.034 109.822 1.00 28.00 496 SER B CA 1
ATOM 7904 C C . SER B 1 525 ? 50.583 88.336 110.555 1.00 29.42 496 SER B C 1
ATOM 7905 O O . SER B 1 525 ? 49.417 88.516 110.190 1.00 27.38 496 SER B O 1
ATOM 7908 N N . ILE B 1 526 ? 50.932 87.551 111.597 1.00 26.60 497 ILE B N 1
ATOM 7909 C CA . ILE B 1 526 ? 49.976 86.873 112.478 1.00 26.93 497 ILE B CA 1
ATOM 7910 C C . ILE B 1 526 ? 49.611 87.908 113.550 1.00 31.59 497 ILE B C 1
ATOM 7911 O O . ILE B 1 526 ? 50.483 88.348 114.315 1.00 30.00 497 ILE B O 1
ATOM 7916 N N . THR B 1 527 ? 48.335 88.344 113.547 1.00 29.11 498 THR B N 1
ATOM 7917 C CA . THR B 1 527 ? 47.799 89.343 114.485 1.00 29.82 498 THR B CA 1
ATOM 7918 C C . THR B 1 527 ? 46.696 88.682 115.340 1.00 36.55 498 THR B C 1
ATOM 7919 O O . THR B 1 527 ? 46.220 87.589 114.988 1.00 35.39 498 THR B O 1
ATOM 7923 N N . HIS B 1 528 ? 46.255 89.369 116.417 1.00 34.90 499 HIS B N 1
ATOM 7924 C CA . HIS B 1 528 ? 45.193 88.910 117.315 1.00 36.82 499 HIS B CA 1
ATOM 7925 C C . HIS B 1 528 ? 43.853 88.673 116.594 1.00 40.77 499 HIS B C 1
ATOM 7926 O O . HIS B 1 528 ? 43.031 87.892 117.086 1.00 41.07 499 HIS B O 1
ATOM 7933 N N . GLU B 1 529 ? 43.663 89.317 115.414 1.00 36.48 500 GLU B N 1
ATOM 7934 C CA . GLU B 1 529 ? 42.467 89.236 114.558 1.00 36.55 500 GLU B CA 1
ATOM 7935 C C . GLU B 1 529 ? 42.620 88.255 113.379 1.00 38.96 500 GLU B C 1
ATOM 7936 O O . GLU B 1 529 ? 41.658 88.010 112.643 1.00 39.05 500 GLU B O 1
ATOM 7942 N N . GLY B 1 530 ? 43.816 87.707 113.217 1.00 34.49 501 GLY B N 1
ATOM 7943 C CA . GLY B 1 530 ? 44.130 86.777 112.139 1.00 33.72 501 GLY B CA 1
ATOM 7944 C C . GLY B 1 530 ? 45.343 87.211 111.343 1.00 36.87 501 GLY B C 1
ATOM 7945 O O . GLY B 1 530 ? 46.063 88.135 111.744 1.00 34.99 501 GLY B O 1
ATOM 7946 N N . ALA B 1 531 ? 45.585 86.533 110.201 1.00 33.72 502 ALA B N 1
ATOM 7947 C CA . ALA B 1 531 ? 46.726 86.828 109.330 1.00 32.75 502 ALA B CA 1
ATOM 7948 C C . ALA B 1 531 ? 46.421 88.019 108.414 1.00 35.33 502 ALA B C 1
ATOM 7949 O O . ALA B 1 531 ? 45.349 88.087 107.811 1.00 33.66 502 ALA B O 1
ATOM 7951 N N . ARG B 1 532 ? 47.347 88.981 108.365 1.00 31.89 503 ARG B N 1
ATOM 7952 C CA . ARG B 1 532 ? 47.204 90.176 107.547 1.00 31.42 503 ARG B CA 1
ATOM 7953 C C . ARG B 1 532 ? 48.431 90.306 106.656 1.00 35.74 503 ARG B C 1
ATOM 7954 O O . ARG B 1 532 ? 49.547 90.084 107.118 1.00 34.43 503 ARG B O 1
ATOM 7962 N N . THR B 1 533 ? 48.225 90.650 105.375 1.00 33.62 504 THR B N 1
ATOM 7963 C CA . THR B 1 533 ? 49.314 90.778 104.407 1.00 33.06 504 THR B CA 1
ATOM 7964 C C . THR B 1 533 ? 49.610 92.211 103.978 1.00 37.25 504 THR B C 1
ATOM 7965 O O . THR B 1 533 ? 48.715 93.054 103.963 1.00 38.34 504 THR B O 1
ATOM 7969 N N . GLN B 1 534 ? 50.884 92.463 103.642 1.00 32.11 505 GLN B N 1
ATOM 7970 C CA . GLN B 1 534 ? 51.412 93.725 103.147 1.00 30.82 505 GLN B CA 1
ATOM 7971 C C . GLN B 1 534 ? 51.904 93.471 101.714 1.00 33.54 505 GLN B C 1
ATOM 7972 O O . GLN B 1 534 ? 52.627 92.501 101.474 1.00 33.15 505 GLN B O 1
ATOM 7978 N N . ARG B 1 535 ? 51.461 94.312 100.765 1.00 29.68 506 ARG B N 1
ATOM 7979 C CA . ARG B 1 535 ? 51.821 94.268 99.348 1.00 29.42 506 ARG B CA 1
ATOM 7980 C C . ARG B 1 535 ? 53.320 94.616 99.198 1.00 30.79 506 ARG B C 1
ATOM 7981 O O . ARG B 1 535 ? 53.771 95.593 99.798 1.00 30.85 506 ARG B O 1
ATOM 7989 N N . ARG B 1 536 ? 54.094 93.793 98.447 1.00 26.51 507 ARG B N 1
ATOM 7990 C CA . ARG B 1 536 ? 55.542 93.999 98.254 1.00 25.74 507 ARG B CA 1
ATOM 7991 C C . ARG B 1 536 ? 55.905 95.307 97.541 1.00 30.20 507 ARG B C 1
ATOM 7992 O O . ARG B 1 536 ? 56.770 96.043 98.019 1.00 29.64 507 ARG B O 1
ATOM 8000 N N . TYR B 1 537 ? 55.253 95.583 96.407 1.00 27.51 508 TYR B N 1
ATOM 8001 C CA . TYR B 1 537 ? 55.490 96.790 95.622 1.00 27.17 508 TYR B CA 1
ATOM 8002 C C . TYR B 1 537 ? 54.197 97.586 95.521 1.00 35.65 508 TYR B C 1
ATOM 8003 O O . TYR B 1 537 ? 53.143 97.017 95.236 1.00 35.56 508 TYR B O 1
ATOM 8012 N N . ASP B 1 538 ? 54.270 98.895 95.789 1.00 35.97 509 ASP B N 1
ATOM 8013 C CA . ASP B 1 538 ? 53.123 99.801 95.725 1.00 43.24 509 ASP B CA 1
ATOM 8014 C C . ASP B 1 538 ? 52.987 100.387 94.309 1.00 58.47 509 ASP B C 1
ATOM 8015 O O . ASP B 1 538 ? 51.954 100.133 93.654 1.00 57.53 509 ASP B O 1
ATOM 8021 N N . GLN C 1 33 ? 89.777 112.901 24.745 1.00 33.50 4 GLN C N 1
ATOM 8022 C CA . GLN C 1 33 ? 89.309 113.237 23.392 1.00 32.78 4 GLN C CA 1
ATOM 8023 C C . GLN C 1 33 ? 87.965 114.023 23.406 1.00 34.65 4 GLN C C 1
ATOM 8024 O O . GLN C 1 33 ? 87.009 113.662 22.712 1.00 34.23 4 GLN C O 1
ATOM 8030 N N . SER C 1 34 ? 87.923 115.118 24.201 1.00 28.24 5 SER C N 1
ATOM 8031 C CA . SER C 1 34 ? 86.735 115.949 24.429 1.00 26.57 5 SER C CA 1
ATOM 8032 C C . SER C 1 34 ? 86.975 117.454 24.192 1.00 28.14 5 SER C C 1
ATOM 8033 O O . SER C 1 34 ? 87.862 118.056 24.815 1.00 28.31 5 SER C O 1
ATOM 8036 N N . ASN C 1 35 ? 86.163 118.057 23.298 1.00 20.80 6 ASN C N 1
ATOM 8037 C CA . ASN C 1 35 ? 86.239 119.483 22.966 1.00 18.60 6 ASN C CA 1
ATOM 8038 C C . ASN C 1 35 ? 84.964 120.179 23.339 1.00 16.70 6 ASN C C 1
ATOM 8039 O O . ASN C 1 35 ? 83.878 119.600 23.258 1.00 13.35 6 ASN C O 1
ATOM 8044 N N . VAL C 1 36 ? 85.085 121.451 23.686 1.00 13.51 7 VAL C N 1
ATOM 8045 C CA . VAL C 1 36 ? 83.915 122.268 24.003 1.00 13.66 7 VAL C CA 1
ATOM 8046 C C . VAL C 1 36 ? 83.859 123.474 23.072 1.00 17.55 7 VAL C C 1
ATOM 8047 O O . VAL C 1 36 ? 84.788 124.272 23.027 1.00 15.57 7 VAL C O 1
ATOM 8051 N N . LEU C 1 37 ? 82.783 123.563 22.282 1.00 16.72 8 LEU C N 1
ATOM 8052 C CA . LEU C 1 37 ? 82.553 124.682 21.376 1.00 15.91 8 LEU C CA 1
ATOM 8053 C C . LEU C 1 37 ? 81.318 125.405 21.858 1.00 17.38 8 LEU C C 1
ATOM 8054 O O . LEU C 1 37 ? 80.197 124.911 21.722 1.00 16.03 8 LEU C O 1
ATOM 8059 N N . PHE C 1 38 ? 81.541 126.569 22.444 1.00 14.32 9 PHE C N 1
ATOM 8060 C CA . PHE C 1 38 ? 80.482 127.401 23.021 1.00 14.07 9 PHE C CA 1
ATOM 8061 C C . PHE C 1 38 ? 80.276 128.680 22.198 1.00 17.94 9 PHE C C 1
ATOM 8062 O O . PHE C 1 38 ? 81.091 129.610 22.252 1.00 17.49 9 PHE C O 1
ATOM 8070 N N . ILE C 1 39 ? 79.203 128.693 21.403 1.00 15.21 10 ILE C N 1
ATOM 8071 C CA . ILE C 1 39 ? 78.844 129.853 20.579 1.00 15.73 10 ILE C CA 1
ATOM 8072 C C . ILE C 1 39 ? 77.671 130.631 21.211 1.00 18.21 10 ILE C C 1
ATOM 8073 O O . ILE C 1 39 ? 76.635 130.042 21.526 1.00 16.90 10 ILE C O 1
ATOM 8078 N N . ILE C 1 40 ? 77.825 131.964 21.311 1.00 15.63 11 ILE C N 1
ATOM 8079 C CA . ILE C 1 40 ? 76.771 132.880 21.748 1.00 14.92 11 ILE C CA 1
ATOM 8080 C C . ILE C 1 40 ? 76.519 133.916 20.666 1.00 16.67 11 ILE C C 1
ATOM 8081 O O . ILE C 1 40 ? 77.415 134.678 20.307 1.00 15.09 11 ILE C O 1
ATOM 8086 N N . ILE C 1 41 ? 75.288 133.972 20.183 1.00 14.26 12 ILE C N 1
ATOM 8087 C CA . ILE C 1 41 ? 74.888 134.997 19.230 1.00 15.09 12 ILE C CA 1
ATOM 8088 C C . ILE C 1 41 ? 74.202 136.098 20.081 1.00 22.49 12 ILE C C 1
ATOM 8089 O O . ILE C 1 41 ? 73.247 135.805 20.797 1.00 24.00 12 ILE C O 1
ATOM 8094 N N . ASP C 1 42 ? 74.714 137.334 20.067 1.00 19.41 13 ASP C N 1
ATOM 8095 C CA . ASP C 1 42 ? 74.075 138.410 20.842 1.00 19.72 13 ASP C CA 1
ATOM 8096 C C . ASP C 1 42 ? 72.758 138.833 20.133 1.00 28.14 13 ASP C C 1
ATOM 8097 O O . ASP C 1 42 ? 72.719 139.014 18.885 1.00 27.91 13 ASP C O 1
ATOM 8102 N N . GLN C 1 43 ? 71.685 138.950 20.947 1.00 24.50 14 GLN C N 1
ATOM 8103 C CA . GLN C 1 43 ? 70.366 139.471 20.573 1.00 24.06 14 GLN C CA 1
ATOM 8104 C C . GLN C 1 43 ? 69.454 138.684 19.600 1.00 26.71 14 GLN C C 1
ATOM 8105 O O . GLN C 1 43 ? 68.459 139.248 19.154 1.00 26.34 14 GLN C O 1
ATOM 8111 N N . LEU C 1 44 ? 69.752 137.420 19.286 1.00 21.92 15 LEU C N 1
ATOM 8112 C CA . LEU C 1 44 ? 68.892 136.646 18.380 1.00 21.41 15 LEU C CA 1
ATOM 8113 C C . LEU C 1 44 ? 67.667 136.058 19.094 1.00 23.79 15 LEU C C 1
ATOM 8114 O O . LEU C 1 44 ? 67.814 135.293 20.049 1.00 22.39 15 LEU C O 1
ATOM 8119 N N . ARG C 1 45 ? 66.463 136.402 18.594 1.00 19.97 16 ARG C N 1
ATOM 8120 C CA . ARG C 1 45 ? 65.171 135.948 19.113 1.00 19.48 16 ARG C CA 1
ATOM 8121 C C . ARG C 1 45 ? 64.970 134.463 18.881 1.00 19.78 16 ARG C C 1
ATOM 8122 O O . ARG C 1 45 ? 65.376 133.949 17.830 1.00 19.32 16 ARG C O 1
ATOM 8130 N N . ALA C 1 46 ? 64.315 133.787 19.851 1.00 14.81 17 ALA C N 1
ATOM 8131 C CA . ALA C 1 46 ? 63.967 132.371 19.763 1.00 15.24 17 ALA C CA 1
ATOM 8132 C C . ALA C 1 46 ? 63.026 132.109 18.568 1.00 20.97 17 ALA C C 1
ATOM 8133 O O . ALA C 1 46 ? 63.204 131.119 17.859 1.00 21.30 17 ALA C O 1
ATOM 8135 N N . ASP C 1 47 ? 62.070 133.032 18.321 1.00 18.51 18 ASP C N 1
ATOM 8136 C CA . ASP C 1 47 ? 61.087 132.929 17.236 1.00 18.56 18 ASP C CA 1
ATOM 8137 C C . ASP C 1 47 ? 61.626 133.031 15.808 1.00 21.75 18 ASP C C 1
ATOM 8138 O O . ASP C 1 47 ? 60.890 132.772 14.867 1.00 19.68 18 ASP C O 1
ATOM 8143 N N . CYS C 1 48 ? 62.908 133.384 15.649 1.00 20.03 19 CYS C N 1
ATOM 8144 C CA . CYS C 1 48 ? 63.598 133.451 14.359 1.00 19.35 19 CYS C CA 1
ATOM 8145 C C . CYS C 1 48 ? 64.071 132.047 13.965 1.00 23.87 19 CYS C C 1
ATOM 8146 O O . CYS C 1 48 ? 64.073 131.711 12.782 1.00 26.23 19 CYS C O 1
ATOM 8149 N N . LEU C 1 49 ? 64.467 131.225 14.950 1.00 19.86 20 LEU C N 1
ATOM 8150 C CA . LEU C 1 49 ? 64.907 129.854 14.705 1.00 19.78 20 LEU C CA 1
ATOM 8151 C C . LEU C 1 49 ? 63.691 128.937 14.517 1.00 23.06 20 LEU C C 1
ATOM 8152 O O . LEU C 1 49 ? 63.635 128.163 13.563 1.00 21.59 20 LEU C O 1
ATOM 8157 N N . TRP C 1 50 ? 62.714 129.040 15.428 1.00 21.49 21 TRP C N 1
ATOM 8158 C CA . TRP C 1 50 ? 61.463 128.290 15.382 1.00 21.22 21 TRP C CA 1
ATOM 8159 C C . TRP C 1 50 ? 60.411 129.160 16.058 1.00 24.81 21 TRP C C 1
ATOM 8160 O O . TRP C 1 50 ? 60.603 129.586 17.198 1.00 25.51 21 TRP C O 1
ATOM 8171 N N . GLY C 1 51 ? 59.327 129.446 15.349 1.00 20.15 22 GLY C N 1
ATOM 8172 C CA . GLY C 1 51 ? 58.262 130.297 15.869 1.00 19.65 22 GLY C CA 1
ATOM 8173 C C . GLY C 1 51 ? 57.711 131.231 14.823 1.00 25.39 22 GLY C C 1
ATOM 8174 O O . GLY C 1 51 ? 57.832 130.968 13.623 1.00 24.88 22 GLY C O 1
ATOM 8175 N N . ALA C 1 52 ? 57.102 132.326 15.277 1.00 25.02 23 ALA C N 1
ATOM 8176 C CA . ALA C 1 52 ? 56.428 133.360 14.466 1.00 25.77 23 ALA C CA 1
ATOM 8177 C C . ALA C 1 52 ? 57.229 134.013 13.324 1.00 30.55 23 ALA C C 1
ATOM 8178 O O . ALA C 1 52 ? 56.645 134.350 12.290 1.00 33.59 23 ALA C O 1
ATOM 8180 N N . LEU C 1 53 ? 58.545 134.198 13.505 1.00 24.04 24 LEU C N 1
ATOM 8181 C CA . LEU C 1 53 ? 59.416 134.819 12.513 1.00 23.12 24 LEU C CA 1
ATOM 8182 C C . LEU C 1 53 ? 60.261 133.826 11.697 1.00 26.14 24 LEU C C 1
ATOM 8183 O O . LEU C 1 53 ? 60.879 134.232 10.714 1.00 26.07 24 LEU C O 1
ATOM 8188 N N . ALA C 1 54 ? 60.286 132.536 12.096 1.00 22.61 25 ALA C N 1
ATOM 8189 C CA . ALA C 1 54 ? 61.067 131.465 11.454 1.00 22.19 25 ALA C CA 1
ATOM 8190 C C . ALA C 1 54 ? 60.874 131.342 9.940 1.00 24.04 25 ALA C C 1
ATOM 8191 O O . ALA C 1 54 ? 61.857 131.199 9.227 1.00 23.52 25 ALA C O 1
ATOM 8193 N N . ASP C 1 55 ? 59.630 131.441 9.452 1.00 21.48 26 ASP C N 1
ATOM 8194 C CA . ASP C 1 55 ? 59.295 131.361 8.015 1.00 21.03 26 ASP C CA 1
ATOM 8195 C C . ASP C 1 55 ? 59.705 132.591 7.209 1.00 23.68 26 ASP C C 1
ATOM 8196 O O . ASP C 1 55 ? 59.548 132.583 5.991 1.00 25.77 26 ASP C O 1
ATOM 8201 N N . HIS C 1 56 ? 60.212 133.647 7.877 1.00 19.06 27 HIS C N 1
ATOM 8202 C CA . HIS C 1 56 ? 60.618 134.908 7.246 1.00 17.81 27 HIS C CA 1
ATOM 8203 C C . HIS C 1 56 ? 62.117 135.132 7.251 1.00 21.78 27 HIS C C 1
ATOM 8204 O O . HIS C 1 56 ? 62.574 136.226 6.923 1.00 23.63 27 HIS C O 1
ATOM 8211 N N . VAL C 1 57 ? 62.886 134.100 7.607 1.00 18.01 28 VAL C N 1
ATOM 8212 C CA . VAL C 1 57 ? 64.349 134.160 7.684 1.00 17.61 28 VAL C CA 1
ATOM 8213 C C . VAL C 1 57 ? 64.982 132.786 7.389 1.00 22.97 28 VAL C C 1
ATOM 8214 O O . VAL C 1 57 ? 64.491 131.762 7.853 1.00 24.74 28 VAL C O 1
ATOM 8218 N N . GLU C 1 58 ? 66.071 132.782 6.627 1.00 19.53 29 GLU C N 1
ATOM 8219 C CA . GLU C 1 58 ? 66.811 131.583 6.259 1.00 18.97 29 GLU C CA 1
ATOM 8220 C C . GLU C 1 58 ? 67.933 131.376 7.239 1.00 21.42 29 GLU C C 1
ATOM 8221 O O . GLU C 1 58 ? 68.849 132.194 7.304 1.00 19.42 29 GLU C O 1
ATOM 8227 N N . LEU C 1 59 ? 67.856 130.282 8.012 1.00 19.48 30 LEU C N 1
ATOM 8228 C CA . LEU C 1 59 ? 68.883 129.901 8.982 1.00 19.41 30 LEU C CA 1
ATOM 8229 C C . LEU C 1 59 ? 69.263 128.419 8.745 1.00 22.08 30 LEU C C 1
ATOM 8230 O O . LEU C 1 59 ? 69.133 127.619 9.663 1.00 23.23 30 LEU C O 1
ATOM 8235 N N . PRO C 1 60 ? 69.721 128.025 7.524 1.00 18.67 31 PRO C N 1
ATOM 8236 C CA . PRO C 1 60 ? 69.960 126.596 7.244 1.00 18.71 31 PRO C CA 1
ATOM 8237 C C . PRO C 1 60 ? 70.969 125.859 8.100 1.00 22.31 31 PRO C C 1
ATOM 8238 O O . PRO C 1 60 ? 70.732 124.695 8.371 1.00 23.03 31 PRO C O 1
ATOM 8242 N N . HIS C 1 61 ? 72.089 126.498 8.478 1.00 18.00 32 HIS C N 1
ATOM 8243 C CA . HIS C 1 61 ? 73.120 125.861 9.280 1.00 16.89 32 HIS C CA 1
ATOM 8244 C C . HIS C 1 61 ? 72.715 125.626 10.720 1.00 19.57 32 HIS C C 1
ATOM 8245 O O . HIS C 1 61 ? 72.971 124.537 11.246 1.00 17.65 32 HIS C O 1
ATOM 8252 N N . LEU C 1 62 ? 72.007 126.604 11.333 1.00 15.67 33 LEU C N 1
ATOM 8253 C CA . LEU C 1 62 ? 71.469 126.491 12.685 1.00 15.38 33 LEU C CA 1
ATOM 8254 C C . LEU C 1 62 ? 70.333 125.464 12.705 1.00 22.26 33 LEU C C 1
ATOM 8255 O O . LEU C 1 62 ? 70.222 124.698 13.656 1.00 21.74 33 LEU C O 1
ATOM 8260 N N . ARG C 1 63 ? 69.517 125.417 11.636 1.00 21.02 34 ARG C N 1
ATOM 8261 C CA . ARG C 1 63 ? 68.409 124.460 11.505 1.00 20.16 34 ARG C CA 1
ATOM 8262 C C . ARG C 1 63 ? 68.928 123.058 11.191 1.00 24.74 34 ARG C C 1
ATOM 8263 O O . ARG C 1 63 ? 68.316 122.077 11.606 1.00 26.42 34 ARG C O 1
ATOM 8271 N N . ALA C 1 64 ? 70.075 122.956 10.490 1.00 20.02 35 ALA C N 1
ATOM 8272 C CA . ALA C 1 64 ? 70.680 121.656 10.193 1.00 19.44 35 ALA C CA 1
ATOM 8273 C C . ALA C 1 64 ? 71.271 121.097 11.488 1.00 25.33 35 ALA C C 1
ATOM 8274 O O . ALA C 1 64 ? 71.084 119.918 11.751 1.00 26.39 35 ALA C O 1
ATOM 8276 N N . LEU C 1 65 ? 71.928 121.952 12.317 1.00 21.41 36 LEU C N 1
ATOM 8277 C CA . LEU C 1 65 ? 72.473 121.558 13.615 1.00 21.08 36 LEU C CA 1
ATOM 8278 C C . LEU C 1 65 ? 71.357 121.092 14.562 1.00 25.83 36 LEU C C 1
ATOM 8279 O O . LEU C 1 65 ? 71.525 120.059 15.198 1.00 26.10 36 LEU C O 1
ATOM 8284 N N . ALA C 1 66 ? 70.218 121.822 14.621 1.00 21.10 37 ALA C N 1
ATOM 8285 C CA . ALA C 1 66 ? 69.052 121.462 15.430 1.00 20.98 37 ALA C CA 1
ATOM 8286 C C . ALA C 1 66 ? 68.512 120.068 15.006 1.00 25.29 37 ALA C C 1
ATOM 8287 O O . ALA C 1 66 ? 68.150 119.269 15.866 1.00 24.40 37 ALA C O 1
ATOM 8289 N N . GLN C 1 67 ? 68.513 119.779 13.686 1.00 22.09 38 GLN C N 1
ATOM 8290 C CA . GLN C 1 67 ? 68.083 118.500 13.102 1.00 22.34 38 GLN C CA 1
ATOM 8291 C C . GLN C 1 67 ? 69.009 117.335 13.498 1.00 24.61 38 GLN C C 1
ATOM 8292 O O . GLN C 1 67 ? 68.567 116.186 13.542 1.00 22.41 38 GLN C O 1
ATOM 8298 N N . ASP C 1 68 ? 70.285 117.644 13.806 1.00 21.38 39 ASP C N 1
ATOM 8299 C CA . ASP C 1 68 ? 71.278 116.659 14.218 1.00 20.60 39 ASP C CA 1
ATOM 8300 C C . ASP C 1 68 ? 71.580 116.750 15.725 1.00 22.52 39 ASP C C 1
ATOM 8301 O O . ASP C 1 68 ? 72.557 116.157 16.199 1.00 21.46 39 ASP C O 1
ATOM 8306 N N . ALA C 1 69 ? 70.731 117.466 16.488 1.00 19.58 40 ALA C N 1
ATOM 8307 C CA . ALA C 1 69 ? 70.965 117.696 17.924 1.00 20.00 40 ALA C CA 1
ATOM 8308 C C . ALA C 1 69 ? 69.694 117.902 18.751 1.00 23.45 40 ALA C C 1
ATOM 8309 O O . ALA C 1 69 ? 68.602 117.531 18.316 1.00 23.89 40 ALA C O 1
ATOM 8311 N N . VAL C 1 70 ? 69.857 118.488 19.956 1.00 18.82 41 VAL C N 1
ATOM 8312 C CA . VAL C 1 70 ? 68.791 118.751 20.926 1.00 17.66 41 VAL C CA 1
ATOM 8313 C C . VAL C 1 70 ? 68.470 120.260 20.993 1.00 20.79 41 VAL C C 1
ATOM 8314 O O . VAL C 1 70 ? 69.356 121.074 21.272 1.00 18.88 41 VAL C O 1
ATOM 8318 N N . SER C 1 71 ? 67.193 120.609 20.729 1.00 17.44 42 SER C N 1
ATOM 8319 C CA . SER C 1 71 ? 66.660 121.974 20.755 1.00 16.81 42 SER C CA 1
ATOM 8320 C C . SER C 1 71 ? 65.816 122.175 22.023 1.00 21.00 42 SER C C 1
ATOM 8321 O O . SER C 1 71 ? 64.993 121.314 22.376 1.00 20.34 42 SER C O 1
ATOM 8324 N N . PHE C 1 72 ? 66.035 123.301 22.707 1.00 16.52 43 PHE C N 1
ATOM 8325 C CA . PHE C 1 72 ? 65.343 123.665 23.942 1.00 16.78 43 PHE C CA 1
ATOM 8326 C C . PHE C 1 72 ? 64.400 124.812 23.622 1.00 22.13 43 PHE C C 1
ATOM 8327 O O . PHE C 1 72 ? 64.847 125.938 23.360 1.00 22.62 43 PHE C O 1
ATOM 8335 N N . ARG C 1 73 ? 63.091 124.506 23.582 1.00 19.90 44 ARG C N 1
ATOM 8336 C CA . ARG C 1 73 ? 62.030 125.450 23.188 1.00 20.66 44 ARG C CA 1
ATOM 8337 C C . ARG C 1 73 ? 61.509 126.435 24.224 1.00 23.62 44 ARG C C 1
ATOM 8338 O O . ARG C 1 73 ? 60.885 127.422 23.841 1.00 22.29 44 ARG C O 1
ATOM 8346 N N . ARG C 1 74 ? 61.758 126.177 25.527 1.00 22.14 45 ARG C N 1
ATOM 8347 C CA . ARG C 1 74 ? 61.298 127.052 26.613 1.00 21.68 45 ARG C CA 1
ATOM 8348 C C . ARG C 1 74 ? 62.507 127.585 27.395 1.00 23.38 45 ARG C C 1
ATOM 8349 O O . ARG C 1 74 ? 62.533 127.526 28.622 1.00 23.41 45 ARG C O 1
ATOM 8357 N N . HIS C 1 75 ? 63.513 128.098 26.656 1.00 18.32 46 HIS C N 1
ATOM 8358 C CA . HIS C 1 75 ? 64.771 128.611 27.197 1.00 16.85 46 HIS C CA 1
ATOM 8359 C C . HIS C 1 75 ? 64.748 130.129 27.359 1.00 22.09 46 HIS C C 1
ATOM 8360 O O . HIS C 1 75 ? 64.490 130.864 26.401 1.00 22.26 46 HIS C O 1
ATOM 8367 N N . TYR C 1 76 ? 65.021 130.594 28.589 1.00 17.52 47 TYR C N 1
ATOM 8368 C CA . TYR C 1 76 ? 64.945 132.005 28.921 1.00 16.54 47 TYR C CA 1
ATOM 8369 C C . TYR C 1 76 ? 66.181 132.522 29.604 1.00 22.80 47 TYR C C 1
ATOM 8370 O O . TYR C 1 76 ? 66.754 131.829 30.458 1.00 24.77 47 TYR C O 1
ATOM 8379 N N . SER C 1 77 ? 66.575 133.762 29.257 1.00 16.75 48 SER C N 1
ATOM 8380 C CA . SER C 1 77 ? 67.669 134.457 29.928 1.00 16.43 48 SER C CA 1
ATOM 8381 C C . SER C 1 77 ? 67.198 134.757 31.370 1.00 22.17 48 SER C C 1
ATOM 8382 O O . SER C 1 77 ? 66.023 135.080 31.561 1.00 24.10 48 SER C O 1
ATOM 8385 N N . VAL C 1 78 ? 68.085 134.593 32.386 1.00 18.54 49 VAL C N 1
ATOM 8386 C CA . VAL C 1 78 ? 67.686 134.860 33.788 1.00 17.85 49 VAL C CA 1
ATOM 8387 C C . VAL C 1 78 ? 67.729 136.338 34.184 1.00 20.05 49 VAL C C 1
ATOM 8388 O O . VAL C 1 78 ? 67.169 136.708 35.230 1.00 18.40 49 VAL C O 1
ATOM 8392 N N . THR C 1 79 ? 68.424 137.166 33.379 1.00 15.88 50 THR C N 1
ATOM 8393 C CA . THR C 1 79 ? 68.552 138.602 33.632 1.00 16.06 50 THR C CA 1
ATOM 8394 C C . THR C 1 79 ? 68.906 139.426 32.394 1.00 24.04 50 THR C C 1
ATOM 8395 O O . THR C 1 79 ? 69.272 138.861 31.382 1.00 28.12 50 THR C O 1
ATOM 8399 N N . ASN C 1 80 ? 68.765 140.757 32.456 1.00 19.68 51 ASN C N 1
ATOM 8400 C CA . ASN C 1 80 ? 69.078 141.632 31.335 1.00 18.16 51 ASN C CA 1
ATOM 8401 C C . ASN C 1 80 ? 69.676 142.961 31.837 1.00 19.56 51 ASN C C 1
ATOM 8402 O O . ASN C 1 80 ? 69.509 143.240 33.018 1.00 17.56 51 ASN C O 1
ATOM 8407 N N . PRO C 1 81 ? 70.415 143.781 31.021 1.00 16.48 52 PRO C N 1
ATOM 8408 C CA . PRO C 1 81 ? 70.743 143.617 29.585 1.00 16.52 52 PRO C CA 1
ATOM 8409 C C . PRO C 1 81 ? 71.940 142.702 29.321 1.00 22.97 52 PRO C C 1
ATOM 8410 O O . PRO C 1 81 ? 72.081 141.716 30.023 1.00 22.33 52 PRO C O 1
ATOM 8414 N N . CYS C 1 82 ? 72.772 142.976 28.311 1.00 24.74 53 CYS C N 1
ATOM 8415 C CA . CYS C 1 82 ? 73.892 142.084 27.964 1.00 26.39 53 CYS C CA 1
ATOM 8416 C C . CYS C 1 82 ? 74.913 141.753 29.036 1.00 24.47 53 CYS C C 1
ATOM 8417 O O . CYS C 1 82 ? 75.270 140.582 29.147 1.00 24.32 53 CYS C O 1
ATOM 8420 N N . GLY C 1 83 ? 75.338 142.753 29.822 1.00 17.94 54 GLY C N 1
ATOM 8421 C CA . GLY C 1 83 ? 76.313 142.602 30.909 1.00 16.00 54 GLY C CA 1
ATOM 8422 C C . GLY C 1 83 ? 75.868 141.647 32.002 1.00 17.72 54 GLY C C 1
ATOM 8423 O O . GLY C 1 83 ? 76.569 140.670 32.276 1.00 17.50 54 GLY C O 1
ATOM 8424 N N . PRO C 1 84 ? 74.683 141.870 32.625 1.00 12.87 55 PRO C N 1
ATOM 8425 C CA . PRO C 1 84 ? 74.209 140.943 33.667 1.00 13.25 55 PRO C CA 1
ATOM 8426 C C . PRO C 1 84 ? 73.850 139.576 33.118 1.00 18.42 55 PRO C C 1
ATOM 8427 O O . PRO C 1 84 ? 74.063 138.564 33.796 1.00 19.08 55 PRO C O 1
ATOM 8431 N N . SER C 1 85 ? 73.281 139.547 31.901 1.00 15.29 56 SER C N 1
ATOM 8432 C CA . SER C 1 85 ? 72.888 138.304 31.250 1.00 14.83 56 SER C CA 1
ATOM 8433 C C . SER C 1 85 ? 74.135 137.447 30.927 1.00 18.27 56 SER C C 1
ATOM 8434 O O . SER C 1 85 ? 74.081 136.229 31.055 1.00 16.77 56 SER C O 1
ATOM 8437 N N . ARG C 1 86 ? 75.258 138.089 30.550 1.00 16.32 57 ARG C N 1
ATOM 8438 C CA . ARG C 1 86 ? 76.505 137.374 30.268 1.00 16.71 57 ARG C CA 1
ATOM 8439 C C . ARG C 1 86 ? 77.111 136.816 31.536 1.00 19.38 57 ARG C C 1
ATOM 8440 O O . ARG C 1 86 ? 77.573 135.679 31.536 1.00 19.62 57 ARG C O 1
ATOM 8448 N N . ALA C 1 87 ? 77.055 137.591 32.632 1.00 15.38 58 ALA C N 1
ATOM 8449 C CA . ALA C 1 87 ? 77.551 137.181 33.946 1.00 14.46 58 ALA C CA 1
ATOM 8450 C C . ALA C 1 87 ? 76.791 135.931 34.421 1.00 17.86 58 ALA C C 1
ATOM 8451 O O . ALA C 1 87 ? 77.429 134.956 34.798 1.00 18.25 58 ALA C O 1
ATOM 8453 N N . SER C 1 88 ? 75.441 135.906 34.293 1.00 13.51 59 SER C N 1
ATOM 8454 C CA . SER C 1 88 ? 74.610 134.733 34.660 1.00 11.97 59 SER C CA 1
ATOM 8455 C C . SER C 1 88 ? 74.974 133.456 33.873 1.00 17.90 59 SER C C 1
ATOM 8456 O O . SER C 1 88 ? 75.049 132.387 34.474 1.00 18.06 59 SER C O 1
ATOM 8459 N N . ILE C 1 89 ? 75.149 133.557 32.521 1.00 16.36 60 ILE C N 1
ATOM 8460 C CA . ILE C 1 89 ? 75.515 132.437 31.621 1.00 16.94 60 ILE C CA 1
ATOM 8461 C C . ILE C 1 89 ? 76.911 131.889 31.972 1.00 19.05 60 ILE C C 1
ATOM 8462 O O . ILE C 1 89 ? 77.096 130.676 32.035 1.00 16.38 60 ILE C O 1
ATOM 8467 N N . LEU C 1 90 ? 77.877 132.804 32.189 1.00 17.23 61 LEU C N 1
ATOM 8468 C CA . LEU C 1 90 ? 79.274 132.460 32.503 1.00 16.74 61 LEU C CA 1
ATOM 8469 C C . LEU C 1 90 ? 79.541 132.031 33.933 1.00 20.68 61 LEU C C 1
ATOM 8470 O O . LEU C 1 90 ? 80.539 131.345 34.156 1.00 22.46 61 LEU C O 1
ATOM 8475 N N . THR C 1 91 ? 78.677 132.414 34.895 1.00 15.09 62 THR C N 1
ATOM 8476 C CA . THR C 1 91 ? 78.817 132.013 36.315 1.00 13.99 62 THR C CA 1
ATOM 8477 C C . THR C 1 91 ? 77.826 130.917 36.728 1.00 18.55 62 THR C C 1
ATOM 8478 O O . THR C 1 91 ? 78.051 130.266 37.729 1.00 20.90 62 THR C O 1
ATOM 8482 N N . GLY C 1 92 ? 76.740 130.740 35.992 1.00 15.30 63 GLY C N 1
ATOM 8483 C CA . GLY C 1 92 ? 75.711 129.759 36.346 1.00 15.16 63 GLY C CA 1
ATOM 8484 C C . GLY C 1 92 ? 74.841 130.167 37.527 1.00 17.36 63 GLY C C 1
ATOM 8485 O O . GLY C 1 92 ? 74.122 129.336 38.083 1.00 16.47 63 GLY C O 1
ATOM 8486 N N . GLN C 1 93 ? 74.873 131.469 37.898 1.00 13.84 64 GLN C N 1
ATOM 8487 C CA . GLN C 1 93 ? 74.126 132.022 39.026 1.00 13.19 64 GLN C CA 1
ATOM 8488 C C . GLN C 1 93 ? 73.093 133.058 38.586 1.00 19.18 64 GLN C C 1
ATOM 8489 O O . GLN C 1 93 ? 73.284 133.737 37.580 1.00 19.13 64 GLN C O 1
ATOM 8495 N N . TYR C 1 94 ? 72.040 133.236 39.404 1.00 14.67 65 TYR C N 1
ATOM 8496 C CA . TYR C 1 94 ? 71.041 134.267 39.207 1.00 13.40 65 TYR C CA 1
ATOM 8497 C C . TYR C 1 94 ? 71.707 135.624 39.526 1.00 16.98 65 TYR C C 1
ATOM 8498 O O . TYR C 1 94 ? 72.682 135.669 40.276 1.00 14.92 65 TYR C O 1
ATOM 8507 N N . ALA C 1 95 ? 71.156 136.716 38.959 1.00 15.27 66 ALA C N 1
ATOM 8508 C CA . ALA C 1 95 ? 71.571 138.103 39.185 1.00 14.92 66 ALA C CA 1
ATOM 8509 C C . ALA C 1 95 ? 71.553 138.417 40.720 1.00 16.87 66 ALA C C 1
ATOM 8510 O O . ALA C 1 95 ? 72.451 139.111 41.233 1.00 14.44 66 ALA C O 1
ATOM 8512 N N . MET C 1 96 ? 70.549 137.845 41.446 1.00 10.57 67 MET C N 1
ATOM 8513 C CA . MET C 1 96 ? 70.414 138.037 42.891 1.00 11.02 67 MET C CA 1
ATOM 8514 C C . MET C 1 96 ? 71.629 137.520 43.668 1.00 17.82 67 MET C C 1
ATOM 8515 O O . MET C 1 96 ? 71.917 137.996 44.769 1.00 18.31 67 MET C O 1
ATOM 8520 N N . ASN C 1 97 ? 72.370 136.593 43.044 1.00 15.91 68 ASN C N 1
ATOM 8521 C CA . ASN C 1 97 ? 73.589 135.998 43.571 1.00 15.16 68 ASN C CA 1
ATOM 8522 C C . ASN C 1 97 ? 74.862 136.598 42.960 1.00 17.22 68 ASN C C 1
ATOM 8523 O O . ASN C 1 97 ? 75.745 136.959 43.727 1.00 18.48 68 ASN C O 1
ATOM 8528 N N . HIS C 1 98 ? 74.966 136.739 41.618 1.00 11.50 69 HIS C N 1
ATOM 8529 C CA . HIS C 1 98 ? 76.207 137.294 41.068 1.00 11.45 69 HIS C CA 1
ATOM 8530 C C . HIS C 1 98 ? 76.445 138.788 41.351 1.00 17.02 69 HIS C C 1
ATOM 8531 O O . HIS C 1 98 ? 77.578 139.197 41.623 1.00 15.23 69 HIS C O 1
ATOM 8538 N N . ARG C 1 99 ? 75.333 139.566 41.348 1.00 15.03 70 ARG C N 1
ATOM 8539 C CA . ARG C 1 99 ? 75.177 140.967 41.717 1.00 13.98 70 ARG C CA 1
ATOM 8540 C C . ARG C 1 99 ? 75.667 142.002 40.713 1.00 19.83 70 ARG C C 1
ATOM 8541 O O . ARG C 1 99 ? 75.578 143.212 40.955 1.00 20.82 70 ARG C O 1
ATOM 8549 N N . SER C 1 100 ? 76.110 141.523 39.552 1.00 15.97 71 SER C N 1
ATOM 8550 C CA . SER C 1 100 ? 76.511 142.330 38.421 1.00 15.75 71 SER C CA 1
ATOM 8551 C C . SER C 1 100 ? 75.158 142.548 37.690 1.00 23.04 71 SER C C 1
ATOM 8552 O O . SER C 1 100 ? 74.919 142.029 36.594 1.00 25.64 71 SER C O 1
ATOM 8555 N N . VAL C 1 101 ? 74.261 143.298 38.362 1.00 17.28 72 VAL C N 1
ATOM 8556 C CA . VAL C 1 101 ? 72.850 143.574 38.042 1.00 15.23 72 VAL C CA 1
ATOM 8557 C C . VAL C 1 101 ? 72.575 144.553 36.927 1.00 19.88 72 VAL C C 1
ATOM 8558 O O . VAL C 1 101 ? 71.441 144.612 36.452 1.00 19.09 72 VAL C O 1
ATOM 8562 N N . ARG C 1 102 ? 73.586 145.361 36.545 1.00 17.91 73 ARG C N 1
ATOM 8563 C CA . ARG C 1 102 ? 73.526 146.316 35.417 1.00 17.61 73 ARG C CA 1
ATOM 8564 C C . ARG C 1 102 ? 74.831 146.205 34.662 1.00 21.75 73 ARG C C 1
ATOM 8565 O O . ARG C 1 102 ? 75.828 145.695 35.213 1.00 20.25 73 ARG C O 1
ATOM 8573 N N . ASN C 1 103 ? 74.848 146.761 33.429 1.00 18.18 74 ASN C N 1
ATOM 8574 C CA . ASN C 1 103 ? 76.047 146.956 32.620 1.00 17.56 74 ASN C CA 1
ATOM 8575 C C . ASN C 1 103 ? 76.940 147.929 33.450 1.00 20.56 74 ASN C C 1
ATOM 8576 O O . ASN C 1 103 ? 76.442 148.955 33.908 1.00 20.27 74 ASN C O 1
ATOM 8581 N N . GLY C 1 104 ? 78.190 147.558 33.713 1.00 18.75 75 GLY C N 1
ATOM 8582 C CA . GLY C 1 104 ? 79.092 148.377 34.525 1.00 19.28 75 GLY C CA 1
ATOM 8583 C C . GLY C 1 104 ? 79.160 148.051 36.005 1.00 22.94 75 GLY C C 1
ATOM 8584 O O . GLY C 1 104 ? 80.031 148.577 36.706 1.00 21.74 75 GLY C O 1
ATOM 8585 N N . THR C 1 105 ? 78.238 147.197 36.510 1.00 20.60 76 THR C N 1
ATOM 8586 C CA . THR C 1 105 ? 78.237 146.790 37.926 1.00 19.52 76 THR C CA 1
ATOM 8587 C C . THR C 1 105 ? 79.284 145.694 38.107 1.00 22.32 76 THR C C 1
ATOM 8588 O O . THR C 1 105 ? 79.160 144.636 37.480 1.00 21.40 76 THR C O 1
ATOM 8592 N N . PRO C 1 106 ? 80.310 145.921 38.965 1.00 18.52 77 PRO C N 1
ATOM 8593 C CA . PRO C 1 106 ? 81.373 144.918 39.123 1.00 16.36 77 PRO C CA 1
ATOM 8594 C C . PRO C 1 106 ? 80.924 143.550 39.593 1.00 20.40 77 PRO C C 1
ATOM 8595 O O . PRO C 1 106 ? 79.963 143.424 40.364 1.00 19.13 77 PRO C O 1
ATOM 8599 N N . LEU C 1 107 ? 81.627 142.523 39.104 1.00 18.55 78 LEU C N 1
ATOM 8600 C CA . LEU C 1 107 ? 81.418 141.137 39.524 1.00 18.87 78 LEU C CA 1
ATOM 8601 C C . LEU C 1 107 ? 82.576 140.805 40.485 1.00 20.72 78 LEU C C 1
ATOM 8602 O O . LEU C 1 107 ? 83.705 141.174 40.161 1.00 20.54 78 LEU C O 1
ATOM 8607 N N . ARG C 1 108 ? 82.292 140.173 41.673 1.00 15.58 79 ARG C N 1
ATOM 8608 C CA . ARG C 1 108 ? 83.308 139.743 42.661 1.00 15.14 79 ARG C CA 1
ATOM 8609 C C . ARG C 1 108 ? 84.434 138.959 41.955 1.00 21.98 79 ARG C C 1
ATOM 8610 O O . ARG C 1 108 ? 84.150 138.104 41.119 1.00 21.69 79 ARG C O 1
ATOM 8618 N N . HIS C 1 109 ? 85.694 139.261 42.268 1.00 22.47 80 HIS C N 1
ATOM 8619 C CA . HIS C 1 109 ? 86.835 138.601 41.624 1.00 23.72 80 HIS C CA 1
ATOM 8620 C C . HIS C 1 109 ? 86.906 137.098 41.840 1.00 26.82 80 HIS C C 1
ATOM 8621 O O . HIS C 1 109 ? 87.346 136.384 40.954 1.00 27.94 80 HIS C O 1
ATOM 8628 N N . ASP C 1 110 ? 86.469 136.621 43.010 1.00 22.64 81 ASP C N 1
ATOM 8629 C CA . ASP C 1 110 ? 86.513 135.208 43.387 1.00 20.52 81 ASP C CA 1
ATOM 8630 C C . ASP C 1 110 ? 85.253 134.415 42.973 1.00 21.67 81 ASP C C 1
ATOM 8631 O O . ASP C 1 110 ? 85.078 133.275 43.415 1.00 19.63 81 ASP C O 1
ATOM 8636 N N . THR C 1 111 ? 84.396 135.003 42.099 1.00 17.63 82 THR C N 1
ATOM 8637 C CA . THR C 1 111 ? 83.184 134.335 41.610 1.00 17.10 82 THR C CA 1
ATOM 8638 C C . THR C 1 111 ? 83.573 133.200 40.669 1.00 21.54 82 THR C C 1
ATOM 8639 O O . THR C 1 111 ? 84.191 133.475 39.642 1.00 22.49 82 THR C O 1
ATOM 8643 N N . PRO C 1 112 ? 83.247 131.925 40.986 1.00 17.83 83 PRO C N 1
ATOM 8644 C CA . PRO C 1 112 ? 83.611 130.838 40.063 1.00 18.79 83 PRO C CA 1
ATOM 8645 C C . PRO C 1 112 ? 82.890 131.013 38.739 1.00 20.34 83 PRO C C 1
ATOM 8646 O O . PRO C 1 112 ? 81.718 131.389 38.732 1.00 18.64 83 PRO C O 1
ATOM 8650 N N . ASN C 1 113 ? 83.602 130.804 37.624 1.00 16.61 84 ASN C N 1
ATOM 8651 C CA . ASN C 1 113 ? 82.999 130.926 36.298 1.00 15.01 84 ASN C CA 1
ATOM 8652 C C . ASN C 1 113 ? 83.383 129.728 35.441 1.00 16.85 84 ASN C C 1
ATOM 8653 O O . ASN C 1 113 ? 84.171 128.903 35.889 1.00 15.07 84 ASN C O 1
ATOM 8658 N N . ILE C 1 114 ? 82.812 129.616 34.231 1.00 15.29 85 ILE C N 1
ATOM 8659 C CA . ILE C 1 114 ? 83.101 128.503 33.306 1.00 16.24 85 ILE C CA 1
ATOM 8660 C C . ILE C 1 114 ? 84.600 128.375 32.959 1.00 20.08 85 ILE C C 1
ATOM 8661 O O . ILE C 1 114 ? 85.104 127.257 32.925 1.00 20.94 85 ILE C O 1
ATOM 8666 N N . ALA C 1 115 ? 85.314 129.508 32.774 1.00 15.13 86 ALA C N 1
ATOM 8667 C CA . ALA C 1 115 ? 86.739 129.516 32.449 1.00 15.39 86 ALA C CA 1
ATOM 8668 C C . ALA C 1 115 ? 87.627 129.045 33.606 1.00 19.50 86 ALA C C 1
ATOM 8669 O O . ALA C 1 115 ? 88.477 128.176 33.403 1.00 17.92 86 ALA C O 1
ATOM 8671 N N . THR C 1 116 ? 87.412 129.591 34.818 1.00 18.43 87 THR C N 1
ATOM 8672 C CA . THR C 1 116 ? 88.165 129.212 36.025 1.00 18.01 87 THR C CA 1
ATOM 8673 C C . THR C 1 116 ? 87.998 127.724 36.337 1.00 22.12 87 THR C C 1
ATOM 8674 O O . THR C 1 116 ? 88.980 127.056 36.676 1.00 23.13 87 THR C O 1
ATOM 8678 N N . GLU C 1 117 ? 86.765 127.205 36.180 1.00 16.93 88 GLU C N 1
ATOM 8679 C CA . GLU C 1 117 ? 86.440 125.809 36.445 1.00 15.79 88 GLU C CA 1
ATOM 8680 C C . GLU C 1 117 ? 86.981 124.884 35.376 1.00 23.73 88 GLU C C 1
ATOM 8681 O O . GLU C 1 117 ? 87.467 123.802 35.722 1.00 23.32 88 GLU C O 1
ATOM 8687 N N . MET C 1 118 ? 86.960 125.322 34.083 1.00 20.59 89 MET C N 1
ATOM 8688 C CA . MET C 1 118 ? 87.529 124.562 32.966 1.00 19.87 89 MET C CA 1
ATOM 8689 C C . MET C 1 118 ? 89.052 124.502 33.061 1.00 24.75 89 MET C C 1
ATOM 8690 O O . MET C 1 118 ? 89.637 123.516 32.613 1.00 26.12 89 MET C O 1
ATOM 8695 N N . ARG C 1 119 ? 89.690 125.538 33.666 1.00 19.65 90 ARG C N 1
ATOM 8696 C CA . ARG C 1 119 ? 91.141 125.590 33.874 1.00 19.80 90 ARG C CA 1
ATOM 8697 C C . ARG C 1 119 ? 91.586 124.509 34.857 1.00 22.55 90 ARG C C 1
ATOM 8698 O O . ARG C 1 119 ? 92.674 123.936 34.702 1.00 21.22 90 ARG C O 1
ATOM 8706 N N . LYS C 1 120 ? 90.726 124.224 35.861 1.00 19.04 91 LYS C N 1
ATOM 8707 C CA . LYS C 1 120 ? 90.907 123.152 36.849 1.00 17.97 91 LYS C CA 1
ATOM 8708 C C . LYS C 1 120 ? 90.852 121.766 36.162 1.00 19.59 91 LYS C C 1
ATOM 8709 O O . LYS C 1 120 ? 91.528 120.847 36.606 1.00 20.89 91 LYS C O 1
ATOM 8715 N N . ALA C 1 121 ? 90.089 121.646 35.053 1.00 15.49 92 ALA C N 1
ATOM 8716 C CA . ALA C 1 121 ? 89.949 120.447 34.203 1.00 14.00 92 ALA C CA 1
ATOM 8717 C C . ALA C 1 121 ? 91.090 120.330 33.156 1.00 21.27 92 ALA C C 1
ATOM 8718 O O . ALA C 1 121 ? 91.129 119.362 32.387 1.00 22.19 92 ALA C O 1
ATOM 8720 N N . GLY C 1 122 ? 92.009 121.299 33.157 1.00 17.63 93 GLY C N 1
ATOM 8721 C CA . GLY C 1 122 ? 93.182 121.295 32.295 1.00 17.77 93 GLY C CA 1
ATOM 8722 C C . GLY C 1 122 ? 93.035 122.005 30.970 1.00 21.08 93 GLY C C 1
ATOM 8723 O O . GLY C 1 122 ? 93.964 121.973 30.159 1.00 19.83 93 GLY C O 1
ATOM 8724 N N . TYR C 1 123 ? 91.897 122.696 30.762 1.00 17.72 94 TYR C N 1
ATOM 8725 C CA . TYR C 1 123 ? 91.603 123.428 29.525 1.00 17.03 94 TYR C CA 1
ATOM 8726 C C . TYR C 1 123 ? 92.093 124.863 29.563 1.00 21.81 94 TYR C C 1
ATOM 8727 O O . TYR C 1 123 ? 92.039 125.519 30.605 1.00 21.86 94 TYR C O 1
ATOM 8736 N N . LEU C 1 124 ? 92.515 125.369 28.407 1.00 18.97 95 LEU C N 1
ATOM 8737 C CA . LEU C 1 124 ? 92.842 126.775 28.237 1.00 18.44 95 LEU C CA 1
ATOM 8738 C C . LEU C 1 124 ? 91.606 127.354 27.501 1.00 19.91 95 LEU C C 1
ATOM 8739 O O . LEU C 1 124 ? 91.373 127.006 26.327 1.00 19.12 95 LEU C O 1
ATOM 8744 N N . PRO C 1 125 ? 90.763 128.153 28.201 1.00 15.15 96 PRO C N 1
ATOM 8745 C CA . PRO C 1 125 ? 89.552 128.705 27.558 1.00 14.27 96 PRO C CA 1
ATOM 8746 C C . PRO C 1 125 ? 89.912 129.765 26.524 1.00 20.46 96 PRO C C 1
ATOM 8747 O O . PRO C 1 125 ? 90.398 130.845 26.865 1.00 20.15 96 PRO C O 1
ATOM 8751 N N . LEU C 1 126 ? 89.728 129.432 25.244 1.00 17.81 97 LEU C N 1
ATOM 8752 C CA . LEU C 1 126 ? 90.063 130.344 24.151 1.00 16.32 97 LEU C CA 1
ATOM 8753 C C . LEU C 1 126 ? 88.891 131.251 23.845 1.00 19.05 97 LEU C C 1
ATOM 8754 O O . LEU C 1 126 ? 87.784 130.761 23.615 1.00 16.75 97 LEU C O 1
ATOM 8759 N N . LEU C 1 127 ? 89.132 132.587 23.865 1.00 15.65 98 LEU C N 1
ATOM 8760 C CA . LEU C 1 127 ? 88.087 133.572 23.590 1.00 13.44 98 LEU C CA 1
ATOM 8761 C C . LEU C 1 127 ? 88.167 134.231 22.233 1.00 14.89 98 LEU C C 1
ATOM 8762 O O . LEU C 1 127 ? 89.157 134.888 21.900 1.00 14.21 98 LEU C O 1
ATOM 8767 N N . PHE C 1 128 ? 87.095 134.057 21.456 1.00 10.04 99 PHE C N 1
ATOM 8768 C CA . PHE C 1 128 ? 86.939 134.738 20.173 1.00 10.86 99 PHE C CA 1
ATOM 8769 C C . PHE C 1 128 ? 85.735 135.702 20.267 1.00 14.51 99 PHE C C 1
ATOM 8770 O O . PHE C 1 128 ? 84.595 135.324 19.955 1.00 14.44 99 PHE C O 1
ATOM 8778 N N . GLY C 1 129 ? 86.015 136.910 20.747 1.00 9.95 100 GLY C N 1
ATOM 8779 C CA . GLY C 1 129 ? 85.012 137.960 20.926 1.00 9.83 100 GLY C CA 1
ATOM 8780 C C . GLY C 1 129 ? 85.116 138.791 22.185 1.00 14.36 100 GLY C C 1
ATOM 8781 O O . GLY C 1 129 ? 86.099 139.531 22.389 1.00 11.18 100 GLY C O 1
ATOM 8782 N N . TYR C 1 130 ? 84.077 138.659 23.042 1.00 13.94 101 TYR C N 1
ATOM 8783 C CA . TYR C 1 130 ? 83.907 139.420 24.299 1.00 14.04 101 TYR C CA 1
ATOM 8784 C C . TYR C 1 130 ? 83.189 138.617 25.361 1.00 20.45 101 TYR C C 1
ATOM 8785 O O . TYR C 1 130 ? 82.589 137.596 25.034 1.00 20.57 101 TYR C O 1
ATOM 8794 N N . THR C 1 131 ? 83.213 139.104 26.628 1.00 19.99 102 THR C N 1
ATOM 8795 C CA . THR C 1 131 ? 82.477 138.541 27.788 1.00 20.32 102 THR C CA 1
ATOM 8796 C C . THR C 1 131 ? 81.643 139.645 28.477 1.00 26.51 102 THR C C 1
ATOM 8797 O O . THR C 1 131 ? 80.720 139.319 29.223 1.00 28.20 102 THR C O 1
ATOM 8801 N N . ASP C 1 132 ? 81.956 140.941 28.204 1.00 21.47 103 ASP C N 1
ATOM 8802 C CA . ASP C 1 132 ? 81.291 142.114 28.788 1.00 21.78 103 ASP C CA 1
ATOM 8803 C C . ASP C 1 132 ? 81.252 142.077 30.313 1.00 27.13 103 ASP C C 1
ATOM 8804 O O . ASP C 1 132 ? 80.207 142.309 30.933 1.00 26.83 103 ASP C O 1
ATOM 8809 N N . THR C 1 133 ? 82.422 141.806 30.912 1.00 23.91 104 THR C N 1
ATOM 8810 C CA . THR C 1 133 ? 82.584 141.671 32.350 1.00 23.11 104 THR C CA 1
ATOM 8811 C C . THR C 1 133 ? 83.133 142.945 33.007 1.00 26.61 104 THR C C 1
ATOM 8812 O O . THR C 1 133 ? 84.203 143.446 32.633 1.00 25.76 104 THR C O 1
ATOM 8816 N N . SER C 1 134 ? 82.396 143.437 34.017 1.00 21.54 105 SER C N 1
ATOM 8817 C CA . SER C 1 134 ? 82.780 144.583 34.815 1.00 21.08 105 SER C CA 1
ATOM 8818 C C . SER C 1 134 ? 83.672 144.013 35.913 1.00 27.40 105 SER C C 1
ATOM 8819 O O . SER C 1 134 ? 83.250 143.160 36.700 1.00 27.41 105 SER C O 1
ATOM 8822 N N . GLN C 1 135 ? 84.940 144.408 35.894 1.00 25.25 106 GLN C N 1
ATOM 8823 C CA . GLN C 1 135 ? 85.947 143.889 36.820 1.00 24.05 106 GLN C CA 1
ATOM 8824 C C . GLN C 1 135 ? 85.801 144.423 38.238 1.00 27.28 106 GLN C C 1
ATOM 8825 O O . GLN C 1 135 ? 85.205 145.489 38.458 1.00 25.67 106 GLN C O 1
ATOM 8831 N N . ASP C 1 136 ? 86.319 143.646 39.202 1.00 24.95 107 ASP C N 1
ATOM 8832 C CA . ASP C 1 136 ? 86.291 143.946 40.627 1.00 25.13 107 ASP C CA 1
ATOM 8833 C C . ASP C 1 136 ? 87.382 144.999 40.922 1.00 32.26 107 ASP C C 1
ATOM 8834 O O . ASP C 1 136 ? 88.579 144.716 40.729 1.00 31.28 107 ASP C O 1
ATOM 8839 N N . PRO C 1 137 ? 86.984 146.218 41.392 1.00 31.13 108 PRO C N 1
ATOM 8840 C CA . PRO C 1 137 ? 87.987 147.265 41.704 1.00 31.77 108 PRO C CA 1
ATOM 8841 C C . PRO C 1 137 ? 88.995 146.872 42.787 1.00 37.09 108 PRO C C 1
ATOM 8842 O O . PRO C 1 137 ? 90.092 147.427 42.828 1.00 38.06 108 PRO C O 1
ATOM 8846 N N . ARG C 1 138 ? 88.621 145.913 43.647 1.00 33.60 109 ARG C N 1
ATOM 8847 C CA . ARG C 1 138 ? 89.451 145.387 44.732 1.00 33.57 109 ARG C CA 1
ATOM 8848 C C . ARG C 1 138 ? 90.622 144.537 44.198 1.00 38.28 109 ARG C C 1
ATOM 8849 O O . ARG C 1 138 ? 91.624 144.380 44.896 1.00 39.33 109 ARG C O 1
ATOM 8857 N N . ALA C 1 139 ? 90.495 143.993 42.970 1.00 34.13 110 ALA C N 1
ATOM 8858 C CA . ALA C 1 139 ? 91.496 143.124 42.340 1.00 32.75 110 ALA C CA 1
ATOM 8859 C C . ALA C 1 139 ? 92.489 143.834 41.423 1.00 33.63 110 ALA C C 1
ATOM 8860 O O . ALA C 1 139 ? 93.420 143.183 40.946 1.00 33.66 110 ALA C O 1
ATOM 8862 N N . TYR C 1 140 ? 92.289 145.146 41.148 1.00 28.78 111 TYR C N 1
ATOM 8863 C CA . TYR C 1 140 ? 93.150 145.920 40.235 1.00 27.54 111 TYR C CA 1
ATOM 8864 C C . TYR C 1 140 ? 93.581 147.283 40.785 1.00 28.64 111 TYR C C 1
ATOM 8865 O O . TYR C 1 140 ? 92.891 147.840 41.639 1.00 26.28 111 TYR C O 1
ATOM 8874 N N . ASP C 1 141 ? 94.676 147.863 40.225 1.00 26.17 112 ASP C N 1
ATOM 8875 C CA . ASP C 1 141 ? 95.102 149.234 40.561 1.00 26.83 112 ASP C CA 1
ATOM 8876 C C . ASP C 1 141 ? 94.008 150.170 40.007 1.00 31.43 112 ASP C C 1
ATOM 8877 O O . ASP C 1 141 ? 93.433 149.855 38.964 1.00 31.40 112 ASP C O 1
ATOM 8882 N N . ALA C 1 142 ? 93.703 151.283 40.710 1.00 27.38 113 ALA C N 1
ATOM 8883 C CA . ALA C 1 142 ? 92.665 152.259 40.336 1.00 26.93 113 ALA C CA 1
ATOM 8884 C C . ALA C 1 142 ? 92.773 152.755 38.887 1.00 32.31 113 ALA C C 1
ATOM 8885 O O . ALA C 1 142 ? 91.743 152.916 38.227 1.00 32.07 113 ALA C O 1
ATOM 8887 N N . ASN C 1 143 ? 94.010 152.930 38.381 1.00 29.24 114 ASN C N 1
ATOM 8888 C CA . ASN C 1 143 ? 94.314 153.402 37.027 1.00 29.10 114 ASN C CA 1
ATOM 8889 C C . ASN C 1 143 ? 94.499 152.275 35.948 1.00 32.53 114 ASN C C 1
ATOM 8890 O O . ASN C 1 143 ? 94.874 152.563 34.800 1.00 32.47 114 ASN C O 1
ATOM 8895 N N . ASP C 1 144 ? 94.171 151.017 36.308 1.00 28.13 115 ASP C N 1
ATOM 8896 C CA . ASP C 1 144 ? 94.276 149.846 35.421 1.00 27.80 115 ASP C CA 1
ATOM 8897 C C . ASP C 1 144 ? 93.270 149.897 34.250 1.00 32.71 115 ASP C C 1
ATOM 8898 O O . ASP C 1 144 ? 92.069 150.011 34.512 1.00 33.23 115 ASP C O 1
ATOM 8903 N N . PRO C 1 145 ? 93.721 149.750 32.966 1.00 27.93 116 PRO C N 1
ATOM 8904 C CA . PRO C 1 145 ? 92.767 149.756 31.834 1.00 27.77 116 PRO C CA 1
ATOM 8905 C C . PRO C 1 145 ? 91.578 148.776 31.932 1.00 31.58 116 PRO C C 1
ATOM 8906 O O . PRO C 1 145 ? 90.571 148.992 31.262 1.00 31.58 116 PRO C O 1
ATOM 8910 N N . ALA C 1 146 ? 91.680 147.726 32.769 1.00 28.36 117 ALA C N 1
ATOM 8911 C CA . ALA C 1 146 ? 90.612 146.733 33.008 1.00 28.21 117 ALA C CA 1
ATOM 8912 C C . ALA C 1 146 ? 89.398 147.359 33.708 1.00 32.92 117 ALA C C 1
ATOM 8913 O O . ALA C 1 146 ? 88.286 146.835 33.596 1.00 33.18 117 ALA C O 1
ATOM 8915 N N . LEU C 1 147 ? 89.625 148.450 34.462 1.00 28.74 118 LEU C N 1
ATOM 8916 C CA . LEU C 1 147 ? 88.587 149.166 35.220 1.00 27.95 118 LEU C CA 1
ATOM 8917 C C . LEU C 1 147 ? 88.003 150.379 34.450 1.00 30.50 118 LEU C C 1
ATOM 8918 O O . LEU C 1 147 ? 87.237 151.162 35.017 1.00 28.17 118 LEU C O 1
ATOM 8923 N N . LYS C 1 148 ? 88.370 150.523 33.161 1.00 28.44 119 LYS C N 1
ATOM 8924 C CA . LYS C 1 148 ? 87.922 151.629 32.308 1.00 28.20 119 LYS C CA 1
ATOM 8925 C C . LYS C 1 148 ? 86.870 151.224 31.282 1.00 32.02 119 LYS C C 1
ATOM 8926 O O . LYS C 1 148 ? 86.333 152.082 30.583 1.00 32.57 119 LYS C O 1
ATOM 8932 N N . THR C 1 149 ? 86.547 149.929 31.219 1.00 27.94 120 THR C N 1
ATOM 8933 C CA . THR C 1 149 ? 85.552 149.372 30.295 1.00 26.87 120 THR C CA 1
ATOM 8934 C C . THR C 1 149 ? 84.764 148.211 30.922 1.00 31.05 120 THR C C 1
ATOM 8935 O O . THR C 1 149 ? 85.338 147.393 31.642 1.00 30.99 120 THR C O 1
ATOM 8939 N N . TYR C 1 150 ? 83.451 148.140 30.649 1.00 29.01 121 TYR C N 1
ATOM 8940 C CA . TYR C 1 150 ? 82.620 147.027 31.122 1.00 29.46 121 TYR C CA 1
ATOM 8941 C C . TYR C 1 150 ? 82.484 145.926 30.059 1.00 33.68 121 TYR C C 1
ATOM 8942 O O . TYR C 1 150 ? 81.636 145.040 30.181 1.00 34.54 121 TYR C O 1
ATOM 8951 N N . GLU C 1 151 ? 83.337 145.990 29.024 1.00 28.50 122 GLU C N 1
ATOM 8952 C CA . GLU C 1 151 ? 83.416 145.034 27.921 1.00 27.55 122 GLU C CA 1
ATOM 8953 C C . GLU C 1 151 ? 84.635 144.120 28.103 1.00 29.48 122 GLU C C 1
ATOM 8954 O O . GLU C 1 151 ? 84.891 143.253 27.260 1.00 27.60 122 GLU C O 1
ATOM 8960 N N . PHE C 1 152 ? 85.408 144.358 29.179 1.00 25.31 123 PHE C N 1
ATOM 8961 C CA . PHE C 1 152 ? 86.640 143.652 29.507 1.00 24.74 123 PHE C CA 1
ATOM 8962 C C . PHE C 1 152 ? 86.485 142.119 29.668 1.00 27.83 123 PHE C C 1
ATOM 8963 O O . PHE C 1 152 ? 85.485 141.683 30.257 1.00 26.47 123 PHE C O 1
ATOM 8971 N N . PRO C 1 153 ? 87.447 141.287 29.142 1.00 24.00 124 PRO C N 1
ATOM 8972 C CA . PRO C 1 153 ? 87.315 139.819 29.295 1.00 22.26 124 PRO C CA 1
ATOM 8973 C C . PRO C 1 153 ? 87.423 139.317 30.727 1.00 23.17 124 PRO C C 1
ATOM 8974 O O . PRO C 1 153 ? 88.276 139.755 31.501 1.00 22.39 124 PRO C O 1
ATOM 8978 N N . MET C 1 154 ? 86.558 138.348 31.045 1.00 18.85 125 MET C N 1
ATOM 8979 C CA . MET C 1 154 ? 86.427 137.669 32.323 1.00 17.67 125 MET C CA 1
ATOM 8980 C C . MET C 1 154 ? 87.692 136.857 32.638 1.00 22.44 125 MET C C 1
ATOM 8981 O O . MET C 1 154 ? 88.280 136.225 31.752 1.00 21.98 125 MET C O 1
ATOM 8986 N N . ARG C 1 155 ? 88.096 136.904 33.911 1.00 19.09 126 ARG C N 1
ATOM 8987 C CA . ARG C 1 155 ? 89.189 136.174 34.544 1.00 19.05 126 ARG C CA 1
ATOM 8988 C C . ARG C 1 155 ? 89.074 134.683 34.184 1.00 23.77 126 ARG C C 1
ATOM 8989 O O . ARG C 1 155 ? 88.010 134.067 34.350 1.00 23.07 126 ARG C O 1
ATOM 8997 N N . GLY C 1 156 ? 90.174 134.134 33.686 1.00 21.99 127 GLY C N 1
ATOM 8998 C CA . GLY C 1 156 ? 90.272 132.738 33.281 1.00 20.85 127 GLY C CA 1
ATOM 8999 C C . GLY C 1 156 ? 90.285 132.566 31.780 1.00 23.93 127 GLY C C 1
ATOM 9000 O O . GLY C 1 156 ? 90.891 131.617 31.275 1.00 23.97 127 GLY C O 1
ATOM 9001 N N . PHE C 1 157 ? 89.603 133.469 31.054 1.00 17.59 128 PHE C N 1
ATOM 9002 C CA . PHE C 1 157 ? 89.550 133.407 29.595 1.00 17.41 128 PHE C CA 1
ATOM 9003 C C . PHE C 1 157 ? 90.851 133.884 28.975 1.00 26.16 128 PHE C C 1
ATOM 9004 O O . PHE C 1 157 ? 91.416 134.911 29.391 1.00 27.32 128 PHE C O 1
ATOM 9012 N N . HIS C 1 158 ? 91.325 133.131 27.981 1.00 23.90 129 HIS C N 1
ATOM 9013 C CA . HIS C 1 158 ? 92.506 133.480 27.233 1.00 24.20 129 HIS C CA 1
ATOM 9014 C C . HIS C 1 158 ? 92.013 134.052 25.908 1.00 26.95 129 HIS C C 1
ATOM 9015 O O . HIS C 1 158 ? 91.426 133.338 25.092 1.00 28.36 129 HIS C O 1
ATOM 9022 N N . GLU C 1 159 ? 92.165 135.357 25.738 1.00 22.21 130 GLU C N 1
ATOM 9023 C CA . GLU C 1 159 ? 91.680 136.046 24.545 1.00 22.34 130 GLU C CA 1
ATOM 9024 C C . GLU C 1 159 ? 92.599 135.833 23.338 1.00 26.85 130 GLU C C 1
ATOM 9025 O O . GLU C 1 159 ? 93.780 136.173 23.392 1.00 26.79 130 GLU C O 1
ATOM 9031 N N . VAL C 1 160 ? 92.045 135.234 22.267 1.00 21.83 131 VAL C N 1
ATOM 9032 C CA . VAL C 1 160 ? 92.748 134.963 21.011 1.00 19.80 131 VAL C CA 1
ATOM 9033 C C . VAL C 1 160 ? 92.415 136.124 20.053 1.00 21.68 131 VAL C C 1
ATOM 9034 O O . VAL C 1 160 ? 93.304 136.672 19.413 1.00 20.64 131 VAL C O 1
ATOM 9038 N N . THR C 1 161 ? 91.142 136.525 20.016 1.00 17.73 132 THR C N 1
ATOM 9039 C CA . THR C 1 161 ? 90.661 137.636 19.205 1.00 17.10 132 THR C CA 1
ATOM 9040 C C . THR C 1 161 ? 89.789 138.567 20.034 1.00 18.73 132 THR C C 1
ATOM 9041 O O . THR C 1 161 ? 88.733 138.165 20.537 1.00 18.03 132 THR C O 1
ATOM 9045 N N . GLU C 1 162 ? 90.242 139.812 20.188 1.00 13.81 133 GLU C N 1
ATOM 9046 C CA . GLU C 1 162 ? 89.453 140.822 20.872 1.00 12.68 133 GLU C CA 1
ATOM 9047 C C . GLU C 1 162 ? 88.451 141.321 19.829 1.00 19.01 133 GLU C C 1
ATOM 9048 O O . GLU C 1 162 ? 88.830 141.794 18.746 1.00 16.86 133 GLU C O 1
ATOM 9054 N N . MET C 1 163 ? 87.168 141.190 20.155 1.00 18.09 134 MET C N 1
ATOM 9055 C CA . MET C 1 163 ? 86.112 141.672 19.288 1.00 17.55 134 MET C CA 1
ATOM 9056 C C . MET C 1 163 ? 84.968 142.223 20.126 1.00 17.98 134 MET C C 1
ATOM 9057 O O . MET C 1 163 ? 83.878 141.651 20.151 1.00 14.68 134 MET C O 1
ATOM 9062 N N . ARG C 1 164 ? 85.232 143.346 20.820 1.00 15.26 135 ARG C N 1
ATOM 9063 C CA . ARG C 1 164 ? 84.208 144.018 21.632 1.00 15.12 135 ARG C CA 1
ATOM 9064 C C . ARG C 1 164 ? 83.610 145.176 20.818 1.00 20.24 135 ARG C C 1
ATOM 9065 O O . ARG C 1 164 ? 84.355 145.998 20.281 1.00 19.72 135 ARG C O 1
ATOM 9073 N N . LEU C 1 165 ? 82.267 145.243 20.740 1.00 18.14 136 LEU C N 1
ATOM 9074 C CA . LEU C 1 165 ? 81.557 146.250 19.959 1.00 18.39 136 LEU C CA 1
ATOM 9075 C C . LEU C 1 165 ? 82.140 147.667 20.035 1.00 23.67 136 LEU C C 1
ATOM 9076 O O . LEU C 1 165 ? 82.374 148.265 18.994 1.00 24.93 136 LEU C O 1
ATOM 9081 N N . GLU C 1 166 ? 82.428 148.178 21.231 1.00 20.04 137 GLU C N 1
ATOM 9082 C CA . GLU C 1 166 ? 82.988 149.529 21.383 1.00 20.29 137 GLU C CA 1
ATOM 9083 C C . GLU C 1 166 ? 84.499 149.648 21.078 1.00 25.01 137 GLU C C 1
ATOM 9084 O O . GLU C 1 166 ? 85.044 150.747 21.068 1.00 25.10 137 GLU C O 1
ATOM 9090 N N . MET C 1 167 ? 85.162 148.535 20.750 1.00 23.02 138 MET C N 1
ATOM 9091 C CA . MET C 1 167 ? 86.591 148.549 20.467 1.00 22.88 138 MET C CA 1
ATOM 9092 C C . MET C 1 167 ? 86.862 147.878 19.111 1.00 26.41 138 MET C C 1
ATOM 9093 O O . MET C 1 167 ? 86.889 148.569 18.090 1.00 25.62 138 MET C O 1
ATOM 9098 N N . SER C 1 168 ? 87.021 146.542 19.098 1.00 23.71 139 SER C N 1
ATOM 9099 C CA . SER C 1 168 ? 87.292 145.723 17.912 1.00 22.58 139 SER C CA 1
ATOM 9100 C C . SER C 1 168 ? 88.454 146.274 17.080 1.00 23.61 139 SER C C 1
ATOM 9101 O O . SER C 1 168 ? 88.300 146.596 15.903 1.00 22.20 139 SER C O 1
ATOM 9104 N N . TYR C 1 169 ? 89.608 146.428 17.744 1.00 19.50 140 TYR C N 1
ATOM 9105 C CA . TYR C 1 169 ? 90.852 146.907 17.148 1.00 19.41 140 TYR C CA 1
ATOM 9106 C C . TYR C 1 169 ? 91.368 145.979 16.048 1.00 24.44 140 TYR C C 1
ATOM 9107 O O . TYR C 1 169 ? 91.655 146.518 14.975 1.00 25.35 140 TYR C O 1
ATOM 9116 N N . PRO C 1 170 ? 91.371 144.612 16.204 1.00 21.29 141 PRO C N 1
ATOM 9117 C CA . PRO C 1 170 ? 91.761 143.739 15.074 1.00 20.11 141 PRO C CA 1
ATOM 9118 C C . PRO C 1 170 ? 90.891 143.965 13.828 1.00 22.10 141 PRO C C 1
ATOM 9119 O O . PRO C 1 170 ? 91.446 144.108 12.741 1.00 18.32 141 PRO C O 1
ATOM 9123 N N . TRP C 1 171 ? 89.538 144.027 13.989 1.00 19.77 142 TRP C N 1
ATOM 9124 C CA . TRP C 1 171 ? 88.614 144.274 12.861 1.00 18.68 142 TRP C CA 1
ATOM 9125 C C . TRP C 1 171 ? 88.766 145.671 12.292 1.00 25.28 142 TRP C C 1
ATOM 9126 O O . TRP C 1 171 ? 88.778 145.814 11.077 1.00 28.77 142 TRP C O 1
ATOM 9137 N N . GLN C 1 172 ? 88.931 146.686 13.137 1.00 21.82 143 GLN C N 1
ATOM 9138 C CA . GLN C 1 172 ? 89.121 148.066 12.658 1.00 22.07 143 GLN C CA 1
ATOM 9139 C C . GLN C 1 172 ? 90.420 148.194 11.864 1.00 24.96 143 GLN C C 1
ATOM 9140 O O . GLN C 1 172 ? 90.448 148.890 10.834 1.00 25.93 143 GLN C O 1
ATOM 9146 N N . SER C 1 173 ? 91.494 147.524 12.357 1.00 18.86 144 SER C N 1
ATOM 9147 C CA . SER C 1 173 ? 92.820 147.478 11.714 1.00 17.15 144 SER C CA 1
ATOM 9148 C C . SER C 1 173 ? 92.716 146.799 10.357 1.00 16.31 144 SER C C 1
ATOM 9149 O O . SER C 1 173 ? 93.339 147.256 9.415 1.00 15.47 144 SER C O 1
ATOM 9152 N N . HIS C 1 174 ? 91.849 145.770 10.254 1.00 13.06 145 HIS C N 1
ATOM 9153 C CA . HIS C 1 174 ? 91.528 144.994 9.045 1.00 12.14 145 HIS C CA 1
ATOM 9154 C C . HIS C 1 174 ? 90.909 145.884 7.976 1.00 15.55 145 HIS C C 1
ATOM 9155 O O . HIS C 1 174 ? 91.288 145.783 6.823 1.00 16.63 145 HIS C O 1
ATOM 9162 N N . LEU C 1 175 ? 89.913 146.713 8.339 1.00 12.39 146 LEU C N 1
ATOM 9163 C CA . LEU C 1 175 ? 89.213 147.593 7.384 1.00 11.67 146 LEU C CA 1
ATOM 9164 C C . LEU C 1 175 ? 90.180 148.669 6.858 1.00 20.59 146 LEU C C 1
ATOM 9165 O O . LEU C 1 175 ? 90.258 148.909 5.645 1.00 21.71 146 LEU C O 1
ATOM 9170 N N . LYS C 1 176 ? 90.965 149.249 7.778 1.00 17.96 147 LYS C N 1
ATOM 9171 C CA . LYS C 1 176 ? 92.006 150.226 7.487 1.00 18.31 147 LYS C CA 1
ATOM 9172 C C . LYS C 1 176 ? 93.043 149.612 6.551 1.00 24.26 147 LYS C C 1
ATOM 9173 O O . LYS C 1 176 ? 93.385 150.230 5.544 1.00 25.54 147 LYS C O 1
ATOM 9179 N N . ASN C 1 177 ? 93.522 148.385 6.862 1.00 21.57 148 ASN C N 1
ATOM 9180 C CA . ASN C 1 177 ? 94.519 147.690 6.051 1.00 22.18 148 ASN C CA 1
ATOM 9181 C C . ASN C 1 177 ? 94.008 147.339 4.669 1.00 28.50 148 ASN C C 1
ATOM 9182 O O . ASN C 1 177 ? 94.737 147.524 3.699 1.00 28.31 148 ASN C O 1
ATOM 9187 N N . ARG C 1 178 ? 92.732 146.913 4.577 1.00 26.53 149 ARG C N 1
ATOM 9188 C CA . ARG C 1 178 ? 92.043 146.552 3.336 1.00 26.53 149 ARG C CA 1
ATOM 9189 C C . ARG C 1 178 ? 91.730 147.764 2.445 1.00 33.70 149 ARG C C 1
ATOM 9190 O O . ARG C 1 178 ? 91.212 147.588 1.347 1.00 34.28 149 ARG C O 1
ATOM 9198 N N . GLY C 1 179 ? 92.043 148.970 2.922 1.00 32.30 150 GLY C N 1
ATOM 9199 C CA . GLY C 1 179 ? 91.879 150.215 2.176 1.00 32.04 150 GLY C CA 1
ATOM 9200 C C . GLY C 1 179 ? 90.593 150.988 2.384 1.00 34.00 150 GLY C C 1
ATOM 9201 O O . GLY C 1 179 ? 90.294 151.872 1.579 1.00 33.98 150 GLY C O 1
ATOM 9202 N N . TYR C 1 180 ? 89.827 150.685 3.452 1.00 28.12 151 TYR C N 1
ATOM 9203 C CA . TYR C 1 180 ? 88.572 151.395 3.700 1.00 27.27 151 TYR C CA 1
ATOM 9204 C C . TYR C 1 180 ? 88.828 152.781 4.296 1.00 33.94 151 TYR C C 1
ATOM 9205 O O . TYR C 1 180 ? 89.680 152.945 5.164 1.00 32.76 151 TYR C O 1
ATOM 9214 N N . ALA C 1 181 ? 88.104 153.776 3.800 1.00 33.44 152 ALA C N 1
ATOM 9215 C CA . ALA C 1 181 ? 88.227 155.147 4.257 1.00 34.39 152 ALA C CA 1
ATOM 9216 C C . ALA C 1 181 ? 87.225 155.433 5.366 1.00 40.11 152 ALA C C 1
ATOM 9217 O O . ALA C 1 181 ? 86.021 155.357 5.129 1.00 40.32 152 ALA C O 1
ATOM 9219 N N . PHE C 1 182 ? 87.719 155.732 6.578 1.00 38.12 153 PHE C N 1
ATOM 9220 C CA . PHE C 1 182 ? 86.911 156.109 7.746 1.00 38.17 153 PHE C CA 1
ATOM 9221 C C . PHE C 1 182 ? 87.743 156.893 8.736 1.00 43.97 153 PHE C C 1
ATOM 9222 O O . PHE C 1 182 ? 88.825 156.448 9.129 1.00 44.19 153 PHE C O 1
ATOM 9230 N N . ASP C 1 183 ? 87.269 158.093 9.096 1.00 41.68 154 ASP C N 1
ATOM 9231 C CA . ASP C 1 183 ? 87.995 158.977 10.016 1.00 41.66 154 ASP C CA 1
ATOM 9232 C C . ASP C 1 183 ? 87.618 158.750 11.475 1.00 41.03 154 ASP C C 1
ATOM 9233 O O . ASP C 1 183 ? 88.311 159.234 12.367 1.00 40.86 154 ASP C O 1
ATOM 9238 N N . ASP C 1 184 ? 86.531 157.993 11.705 1.00 34.25 155 ASP C N 1
ATOM 9239 C CA . ASP C 1 184 ? 85.987 157.630 13.014 1.00 32.12 155 ASP C CA 1
ATOM 9240 C C . ASP C 1 184 ? 85.426 156.211 12.954 1.00 30.86 155 ASP C C 1
ATOM 9241 O O . ASP C 1 184 ? 84.888 155.820 11.919 1.00 28.20 155 ASP C O 1
ATOM 9246 N N . TYR C 1 185 ? 85.464 155.485 14.104 1.00 25.34 156 TYR C N 1
ATOM 9247 C CA . TYR C 1 185 ? 84.916 154.127 14.264 1.00 23.50 156 TYR C CA 1
ATOM 9248 C C . TYR C 1 185 ? 83.397 154.058 13.965 1.00 27.21 156 TYR C C 1
ATOM 9249 O O . TYR C 1 185 ? 82.960 153.133 13.284 1.00 25.46 156 TYR C O 1
ATOM 9258 N N . ALA C 1 186 ? 82.612 155.048 14.447 1.00 26.03 157 ALA C N 1
ATOM 9259 C CA . ALA C 1 186 ? 81.156 155.135 14.225 1.00 25.42 157 ALA C CA 1
ATOM 9260 C C . ALA C 1 186 ? 80.780 155.168 12.722 1.00 29.53 157 ALA C C 1
ATOM 9261 O O . ALA C 1 186 ? 79.749 154.582 12.366 1.00 29.10 157 ALA C O 1
ATOM 9263 N N . GLN C 1 187 ? 81.635 155.801 11.842 1.00 26.16 158 GLN C N 1
ATOM 9264 C CA . GLN C 1 187 ? 81.434 155.902 10.364 1.00 26.08 158 GLN C CA 1
ATOM 9265 C C . GLN C 1 187 ? 81.230 154.560 9.664 1.00 28.24 158 GLN C C 1
ATOM 9266 O O . GLN C 1 187 ? 80.489 154.484 8.690 1.00 28.13 158 GLN C O 1
ATOM 9272 N N . VAL C 1 188 ? 81.916 153.518 10.150 1.00 24.79 159 VAL C N 1
ATOM 9273 C CA . VAL C 1 188 ? 81.900 152.120 9.683 1.00 24.75 159 VAL C CA 1
ATOM 9274 C C . VAL C 1 188 ? 80.451 151.539 9.671 1.00 27.55 159 VAL C C 1
ATOM 9275 O O . VAL C 1 188 ? 80.122 150.731 8.803 1.00 27.15 159 VAL C O 1
ATOM 9279 N N . TYR C 1 189 ? 79.599 151.984 10.617 1.00 23.97 160 TYR C N 1
ATOM 9280 C CA . TYR C 1 189 ? 78.224 151.518 10.829 1.00 23.96 160 TYR C CA 1
ATOM 9281 C C . TYR C 1 189 ? 77.135 152.294 10.071 1.00 26.06 160 TYR C C 1
ATOM 9282 O O . TYR C 1 189 ? 75.957 151.924 10.135 1.00 24.95 160 TYR C O 1
ATOM 9291 N N . VAL C 1 190 ? 77.528 153.367 9.375 1.00 21.57 161 VAL C N 1
ATOM 9292 C CA . VAL C 1 190 ? 76.615 154.204 8.602 1.00 22.14 161 VAL C CA 1
ATOM 9293 C C . VAL C 1 190 ? 76.286 153.477 7.274 1.00 28.37 161 VAL C C 1
ATOM 9294 O O . VAL C 1 190 ? 77.212 153.118 6.539 1.00 27.96 161 VAL C O 1
ATOM 9298 N N . PRO C 1 191 ? 74.984 153.216 6.977 1.00 25.97 162 PRO C N 1
ATOM 9299 C CA . PRO C 1 191 ? 74.639 152.553 5.715 1.00 25.83 162 PRO C CA 1
ATOM 9300 C C . PRO C 1 191 ? 74.958 153.454 4.527 1.00 29.25 162 PRO C C 1
ATOM 9301 O O . PRO C 1 191 ? 74.818 154.677 4.617 1.00 29.93 162 PRO C O 1
ATOM 9305 N N . ARG C 1 192 ? 75.434 152.858 3.437 1.00 24.78 163 ARG C N 1
ATOM 9306 C CA . ARG C 1 192 ? 75.774 153.584 2.216 1.00 24.11 163 ARG C CA 1
ATOM 9307 C C . ARG C 1 192 ? 74.553 154.372 1.718 1.00 25.90 163 ARG C C 1
ATOM 9308 O O . ARG C 1 192 ? 73.486 153.784 1.509 1.00 24.03 163 ARG C O 1
ATOM 9316 N N . PRO C 1 193 ? 74.674 155.710 1.566 1.00 23.53 164 PRO C N 1
ATOM 9317 C CA . PRO C 1 193 ? 73.540 156.483 1.028 1.00 23.48 164 PRO C CA 1
ATOM 9318 C C . PRO C 1 193 ? 73.400 156.246 -0.486 1.00 29.88 164 PRO C C 1
ATOM 9319 O O . PRO C 1 193 ? 74.269 155.596 -1.103 1.00 29.14 164 PRO C O 1
ATOM 9323 N N . ASP C 1 194 ? 72.302 156.763 -1.091 1.00 27.27 165 ASP C N 1
ATOM 9324 C CA . ASP C 1 194 ? 72.060 156.650 -2.526 1.00 27.66 165 ASP C CA 1
ATOM 9325 C C . ASP C 1 194 ? 73.128 157.412 -3.316 1.00 32.84 165 ASP C C 1
ATOM 9326 O O . ASP C 1 194 ? 73.889 158.187 -2.726 1.00 31.94 165 ASP C O 1
ATOM 9331 N N . ALA C 1 195 ? 73.194 157.174 -4.648 1.00 31.07 166 ALA C N 1
ATOM 9332 C CA . ALA C 1 195 ? 74.129 157.813 -5.577 1.00 32.06 166 ALA C CA 1
ATOM 9333 C C . ALA C 1 195 ? 74.090 159.335 -5.448 1.00 39.42 166 ALA C C 1
ATOM 9334 O O . ALA C 1 195 ? 75.142 159.967 -5.453 1.00 39.55 166 ALA C O 1
ATOM 9336 N N . ASP C 1 196 ? 72.880 159.912 -5.273 1.00 37.82 167 ASP C N 1
ATOM 9337 C CA . ASP C 1 196 ? 72.681 161.350 -5.097 1.00 38.69 167 ASP C CA 1
ATOM 9338 C C . ASP C 1 196 ? 73.020 161.875 -3.673 1.00 40.29 167 ASP C C 1
ATOM 9339 O O . ASP C 1 196 ? 72.882 163.076 -3.427 1.00 39.98 167 ASP C O 1
ATOM 9344 N N . GLY C 1 197 ? 73.460 160.980 -2.779 1.00 35.36 168 GLY C N 1
ATOM 9345 C CA . GLY C 1 197 ? 73.838 161.306 -1.403 1.00 34.81 168 GLY C CA 1
ATOM 9346 C C . GLY C 1 197 ? 72.729 161.213 -0.369 1.00 37.81 168 GLY C C 1
ATOM 9347 O O . GLY C 1 197 ? 72.979 161.469 0.814 1.00 36.99 168 GLY C O 1
ATOM 9348 N N . THR C 1 198 ? 71.497 160.858 -0.803 1.00 34.81 169 THR C N 1
ATOM 9349 C CA . THR C 1 198 ? 70.326 160.718 0.070 1.00 35.08 169 THR C CA 1
ATOM 9350 C C . THR C 1 198 ? 70.528 159.552 1.057 1.00 39.94 169 THR C C 1
ATOM 9351 O O . THR C 1 198 ? 70.762 158.422 0.593 1.00 39.91 169 THR C O 1
ATOM 9355 N N . PRO C 1 199 ? 70.421 159.791 2.402 1.00 34.71 170 PRO C N 1
ATOM 9356 C CA . PRO C 1 199 ? 70.584 158.686 3.357 1.00 33.89 170 PRO C CA 1
ATOM 9357 C C . PRO C 1 199 ? 69.552 157.594 3.127 1.00 38.27 170 PRO C C 1
ATOM 9358 O O . PRO C 1 199 ? 68.381 157.888 2.863 1.00 39.95 170 PRO C O 1
ATOM 9362 N N . ARG C 1 200 ? 70.020 156.338 3.140 1.00 32.92 171 ARG C N 1
ATOM 9363 C CA . ARG C 1 200 ? 69.214 155.149 2.885 1.00 31.23 171 ARG C CA 1
ATOM 9364 C C . ARG C 1 200 ? 69.307 154.243 4.097 1.00 31.60 171 ARG C C 1
ATOM 9365 O O . ARG C 1 200 ? 70.404 153.827 4.474 1.00 30.88 171 ARG C O 1
ATOM 9373 N N . LEU C 1 201 ? 68.147 153.996 4.740 1.00 25.92 172 LEU C N 1
ATOM 9374 C CA . LEU C 1 201 ? 67.999 153.199 5.956 1.00 23.39 172 LEU C CA 1
ATOM 9375 C C . LEU C 1 201 ? 68.558 151.768 5.828 1.00 27.86 172 LEU C C 1
ATOM 9376 O O . LEU C 1 201 ? 69.305 151.325 6.703 1.00 26.17 172 LEU C O 1
ATOM 9381 N N . ASN C 1 202 ? 68.224 151.062 4.741 1.00 26.88 173 ASN C N 1
ATOM 9382 C CA . ASN C 1 202 ? 68.745 149.707 4.504 1.00 27.57 173 ASN C CA 1
ATOM 9383 C C . ASN C 1 202 ? 69.844 149.709 3.426 1.00 31.32 173 ASN C C 1
ATOM 9384 O O . ASN C 1 202 ? 69.999 148.727 2.678 1.00 30.53 173 ASN C O 1
ATOM 9389 N N . GLY C 1 203 ? 70.594 150.823 3.367 1.00 25.56 174 GLY C N 1
ATOM 9390 C CA . GLY C 1 203 ? 71.729 150.975 2.474 1.00 23.89 174 GLY C CA 1
ATOM 9391 C C . GLY C 1 203 ? 72.777 149.938 2.824 1.00 25.70 174 GLY C C 1
ATOM 9392 O O . GLY C 1 203 ? 72.887 149.544 3.999 1.00 24.86 174 GLY C O 1
ATOM 9393 N N . PRO C 1 204 ? 73.519 149.406 1.829 1.00 21.70 175 PRO C N 1
ATOM 9394 C CA . PRO C 1 204 ? 74.541 148.391 2.151 1.00 20.85 175 PRO C CA 1
ATOM 9395 C C . PRO C 1 204 ? 75.649 148.921 3.058 1.00 24.16 175 PRO C C 1
ATOM 9396 O O . PRO C 1 204 ? 75.917 150.124 3.079 1.00 23.86 175 PRO C O 1
ATOM 9400 N N . ALA C 1 205 ? 76.309 148.015 3.787 1.00 21.23 176 ALA C N 1
ATOM 9401 C CA . ALA C 1 205 ? 77.401 148.416 4.682 1.00 21.54 176 ALA C CA 1
ATOM 9402 C C . ALA C 1 205 ? 78.591 148.964 3.870 1.00 25.96 176 ALA C C 1
ATOM 9403 O O . ALA C 1 205 ? 78.733 148.572 2.717 1.00 26.05 176 ALA C O 1
ATOM 9405 N N . MET C 1 206 ? 79.399 149.893 4.450 1.00 23.26 177 MET C N 1
ATOM 9406 C CA . MET C 1 206 ? 80.624 150.476 3.852 1.00 24.30 177 MET C CA 1
ATOM 9407 C C . MET C 1 206 ? 81.577 149.343 3.397 1.00 26.90 177 MET C C 1
ATOM 9408 O O . MET C 1 206 ? 82.201 149.443 2.335 1.00 28.57 177 MET C O 1
ATOM 9413 N N . TYR C 1 207 ? 81.662 148.271 4.212 1.00 20.12 178 TYR C N 1
ATOM 9414 C CA . TYR C 1 207 ? 82.491 147.087 3.993 1.00 18.25 178 TYR C CA 1
ATOM 9415 C C . TYR C 1 207 ? 81.757 146.000 3.213 1.00 22.46 178 TYR C C 1
ATOM 9416 O O . TYR C 1 207 ? 80.532 145.836 3.348 1.00 20.99 178 TYR C O 1
ATOM 9425 N N . ARG C 1 208 ? 82.519 145.256 2.388 1.00 20.11 179 ARG C N 1
ATOM 9426 C CA . ARG C 1 208 ? 82.001 144.119 1.628 1.00 19.89 179 ARG C CA 1
ATOM 9427 C C . ARG C 1 208 ? 81.735 142.982 2.617 1.00 23.43 179 ARG C C 1
ATOM 9428 O O . ARG C 1 208 ? 82.275 143.009 3.731 1.00 22.41 179 ARG C O 1
ATOM 9436 N N . ALA C 1 209 ? 80.894 142.001 2.222 1.00 18.55 180 ALA C N 1
ATOM 9437 C CA . ALA C 1 209 ? 80.532 140.856 3.050 1.00 17.94 180 ALA C CA 1
ATOM 9438 C C . ALA C 1 209 ? 81.758 140.073 3.591 1.00 23.05 180 ALA C C 1
ATOM 9439 O O . ALA C 1 209 ? 81.780 139.717 4.764 1.00 22.49 180 ALA C O 1
ATOM 9441 N N . GLU C 1 210 ? 82.788 139.871 2.754 1.00 20.84 181 GLU C N 1
ATOM 9442 C CA . GLU C 1 210 ? 84.015 139.168 3.144 1.00 20.41 181 GLU C CA 1
ATOM 9443 C C . GLU C 1 210 ? 84.857 139.964 4.140 1.00 24.36 181 GLU C C 1
ATOM 9444 O O . GLU C 1 210 ? 85.773 139.392 4.751 1.00 25.42 181 GLU C O 1
ATOM 9450 N N . ASP C 1 211 ? 84.542 141.271 4.320 1.00 18.40 182 ASP C N 1
ATOM 9451 C CA . ASP C 1 211 ? 85.265 142.150 5.247 1.00 17.55 182 ASP C CA 1
ATOM 9452 C C . ASP C 1 211 ? 84.438 142.555 6.473 1.00 22.55 182 ASP C C 1
ATOM 9453 O O . ASP C 1 211 ? 84.867 143.415 7.251 1.00 24.06 182 ASP C O 1
ATOM 9458 N N . SER C 1 212 ? 83.262 141.927 6.647 1.00 16.78 183 SER C N 1
ATOM 9459 C CA . SER C 1 212 ? 82.339 142.210 7.737 1.00 15.37 183 SER C CA 1
ATOM 9460 C C . SER C 1 212 ? 82.858 141.749 9.090 1.00 18.14 183 SER C C 1
ATOM 9461 O O . SER C 1 212 ? 83.772 140.936 9.162 1.00 17.95 183 SER C O 1
ATOM 9464 N N . ASP C 1 213 ? 82.262 142.282 10.164 1.00 15.16 184 ASP C N 1
ATOM 9465 C CA . ASP C 1 213 ? 82.547 141.918 11.548 1.00 13.89 184 ASP C CA 1
ATOM 9466 C C . ASP C 1 213 ? 82.316 140.420 11.788 1.00 17.44 184 ASP C C 1
ATOM 9467 O O . ASP C 1 213 ? 83.183 139.768 12.347 1.00 15.27 184 ASP C O 1
ATOM 9472 N N . 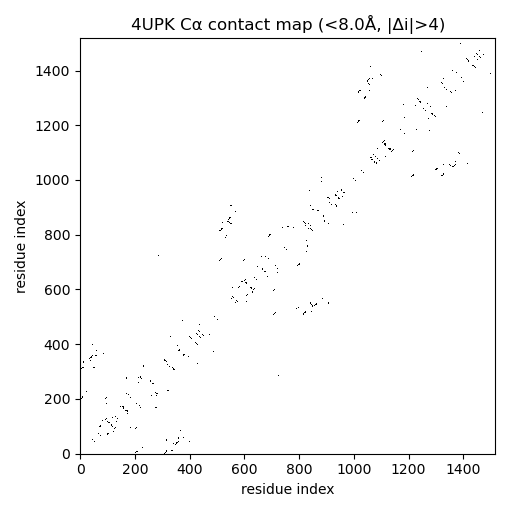THR C 1 214 ? 81.180 139.867 11.284 1.00 17.79 185 THR C N 1
ATOM 9473 C CA . THR C 1 214 ? 80.812 138.434 11.358 1.00 17.00 185 THR C CA 1
ATOM 9474 C C . THR C 1 214 ? 81.850 137.560 10.639 1.00 20.35 185 THR C C 1
ATOM 9475 O O . THR C 1 214 ? 82.308 136.581 11.224 1.00 20.51 185 THR C O 1
ATOM 9479 N N . ALA C 1 215 ? 82.194 137.905 9.374 1.00 15.97 186 ALA C N 1
ATOM 9480 C CA . ALA C 1 215 ? 83.150 137.183 8.521 1.00 14.99 186 ALA C CA 1
ATOM 9481 C C . ALA C 1 215 ? 84.543 137.196 9.123 1.00 16.85 186 ALA C C 1
ATOM 9482 O O . ALA C 1 215 ? 85.200 136.154 9.161 1.00 13.96 186 ALA C O 1
ATOM 9484 N N . PHE C 1 216 ? 84.999 138.393 9.578 1.00 14.98 187 PHE C N 1
ATOM 9485 C CA . PHE C 1 216 ? 86.306 138.593 10.180 1.00 14.72 187 PHE C CA 1
ATOM 9486 C C . PHE C 1 216 ? 86.515 137.736 11.432 1.00 17.04 187 PHE C C 1
ATOM 9487 O O . PHE C 1 216 ? 87.580 137.114 11.562 1.00 16.70 187 PHE C O 1
ATOM 9495 N N . LEU C 1 217 ? 85.525 137.705 12.348 1.00 13.09 188 LEU C N 1
ATOM 9496 C CA . LEU C 1 217 ? 85.629 136.894 13.578 1.00 13.50 188 LEU C CA 1
ATOM 9497 C C . LEU C 1 217 ? 85.736 135.397 13.273 1.00 16.55 188 LEU C C 1
ATOM 9498 O O . LEU C 1 217 ? 86.570 134.720 13.866 1.00 15.01 188 LEU C O 1
ATOM 9503 N N . THR C 1 218 ? 84.930 134.913 12.300 1.00 15.02 189 THR C N 1
ATOM 9504 C CA . THR C 1 218 ? 84.913 133.532 11.797 1.00 15.72 189 THR C CA 1
ATOM 9505 C C . THR C 1 218 ? 86.272 133.211 11.188 1.00 19.66 189 THR C C 1
ATOM 9506 O O . THR C 1 218 ? 86.813 132.136 11.442 1.00 19.10 189 THR C O 1
ATOM 9510 N N . ASP C 1 219 ? 86.830 134.161 10.411 1.00 17.56 190 ASP C N 1
ATOM 9511 C CA . ASP C 1 219 ? 88.156 134.013 9.815 1.00 17.20 190 ASP C CA 1
ATOM 9512 C C . ASP C 1 219 ? 89.236 133.877 10.910 1.00 19.92 190 ASP C C 1
ATOM 9513 O O . ASP C 1 219 ? 90.101 133.024 10.789 1.00 19.33 190 ASP C O 1
ATOM 9518 N N . GLN C 1 220 ? 89.148 134.670 11.990 1.00 16.52 191 GLN C N 1
ATOM 9519 C CA . GLN C 1 220 ? 90.090 134.604 13.130 1.00 15.33 191 GLN C CA 1
ATOM 9520 C C . GLN C 1 220 ? 90.020 133.256 13.872 1.00 17.38 191 GLN C C 1
ATOM 9521 O O . GLN C 1 220 ? 91.064 132.687 14.216 1.00 16.98 191 GLN C O 1
ATOM 9527 N N . PHE C 1 221 ? 88.800 132.723 14.054 1.00 14.29 192 PHE C N 1
ATOM 9528 C CA . PHE C 1 221 ? 88.553 131.382 14.612 1.00 14.84 192 PHE C CA 1
ATOM 9529 C C . PHE C 1 221 ? 89.247 130.310 13.735 1.00 20.45 192 PHE C C 1
ATOM 9530 O O . PHE C 1 221 ? 89.999 129.487 14.248 1.00 20.16 192 PHE C O 1
ATOM 9538 N N . LEU C 1 222 ? 88.997 130.347 12.407 1.00 18.96 193 LEU C N 1
ATOM 9539 C CA . LEU C 1 222 ? 89.565 129.411 11.437 1.00 18.81 193 LEU C CA 1
ATOM 9540 C C . LEU C 1 222 ? 91.072 129.594 11.196 1.00 23.55 193 LEU C C 1
ATOM 9541 O O . LEU C 1 222 ? 91.735 128.653 10.767 1.00 23.61 193 LEU C O 1
ATOM 9546 N N . ALA C 1 223 ? 91.619 130.796 11.477 1.00 20.26 194 ALA C N 1
ATOM 9547 C CA . ALA C 1 223 ? 93.049 131.082 11.350 1.00 19.50 194 ALA C CA 1
ATOM 9548 C C . ALA C 1 223 ? 93.811 130.575 12.586 1.00 22.16 194 ALA C C 1
ATOM 9549 O O . ALA C 1 223 ? 95.035 130.449 12.531 1.00 20.92 194 ALA C O 1
ATOM 9551 N N . ASN C 1 224 ? 93.085 130.289 13.693 1.00 19.19 195 ASN C N 1
ATOM 9552 C CA . ASN C 1 224 ? 93.686 129.875 14.957 1.00 18.75 195 ASN C CA 1
ATOM 9553 C C . ASN C 1 224 ? 93.397 128.461 15.440 1.00 20.82 195 ASN C C 1
ATOM 9554 O O . ASN C 1 224 ? 94.210 127.895 16.186 1.00 18.57 195 ASN C O 1
ATOM 9559 N N . MET C 1 225 ? 92.250 127.898 15.043 1.00 18.60 196 MET C N 1
ATOM 9560 C CA . MET C 1 225 ? 91.853 126.549 15.471 1.00 18.00 196 MET C CA 1
ATOM 9561 C C . MET C 1 225 ? 92.606 125.354 14.880 1.00 23.08 196 MET C C 1
ATOM 9562 O O . MET C 1 225 ? 92.783 124.401 15.629 1.00 23.90 196 MET C O 1
ATOM 9567 N N . PRO C 1 226 ? 93.096 125.356 13.605 1.00 19.89 197 PRO C N 1
ATOM 9568 C CA . PRO C 1 226 ? 93.775 124.155 13.063 1.00 19.11 197 PRO C CA 1
ATOM 9569 C C . PRO C 1 226 ? 94.843 123.473 13.914 1.00 21.03 197 PRO C C 1
ATOM 9570 O O . PRO C 1 226 ? 94.839 122.263 14.000 1.00 19.52 197 PRO C O 1
ATOM 9574 N N . ALA C 1 227 ? 95.733 124.233 14.551 1.00 20.11 198 ALA C N 1
ATOM 9575 C CA . ALA C 1 227 ? 96.793 123.673 15.408 1.00 20.20 198 ALA C CA 1
ATOM 9576 C C . ALA C 1 227 ? 96.268 123.110 16.773 1.00 20.70 198 ALA C C 1
ATOM 9577 O O . ALA C 1 227 ? 96.975 122.327 17.424 1.00 18.77 198 ALA C O 1
ATOM 9579 N N . TRP C 1 228 ? 95.025 123.469 17.162 1.00 17.69 199 TRP C N 1
ATOM 9580 C CA . TRP C 1 228 ? 94.385 122.978 18.396 1.00 19.16 199 TRP C CA 1
ATOM 9581 C C . TRP C 1 228 ? 93.787 121.565 18.228 1.00 23.53 199 TRP C C 1
ATOM 9582 O O . TRP C 1 228 ? 93.556 120.889 19.226 1.00 22.82 199 TRP C O 1
ATOM 9593 N N . ALA C 1 229 ? 93.574 121.119 16.973 1.00 22.04 200 ALA C N 1
ATOM 9594 C CA . ALA C 1 229 ? 93.025 119.806 16.625 1.00 23.21 200 ALA C CA 1
ATOM 9595 C C . ALA C 1 229 ? 93.890 118.678 17.166 1.00 30.33 200 ALA C C 1
ATOM 9596 O O . ALA C 1 229 ? 95.114 118.741 17.102 1.00 28.48 200 ALA C O 1
ATOM 9598 N N . GLY C 1 230 ? 93.245 117.688 17.763 1.00 31.45 201 GLY C N 1
ATOM 9599 C CA . GLY C 1 230 ? 93.951 116.563 18.365 1.00 32.66 201 GLY C CA 1
ATOM 9600 C C . GLY C 1 230 ? 93.957 116.649 19.871 1.00 38.19 201 GLY C C 1
ATOM 9601 O O . GLY C 1 230 ? 93.668 115.656 20.543 1.00 40.19 201 GLY C O 1
ATOM 9602 N N . GLN C 1 231 ? 94.305 117.822 20.420 1.00 33.67 202 GLN C N 1
ATOM 9603 C CA . GLN C 1 231 ? 94.250 118.023 21.873 1.00 32.82 202 GLN C CA 1
ATOM 9604 C C . GLN C 1 231 ? 92.871 118.566 22.260 1.00 34.85 202 GLN C C 1
ATOM 9605 O O . GLN C 1 231 ? 92.111 119.035 21.398 1.00 35.59 202 GLN C O 1
ATOM 9611 N N . ASN C 1 232 ? 92.542 118.471 23.544 1.00 28.93 203 ASN C N 1
ATOM 9612 C CA . ASN C 1 232 ? 91.266 118.898 24.090 1.00 27.28 203 ASN C CA 1
ATOM 9613 C C . ASN C 1 232 ? 91.211 120.410 24.164 1.00 26.83 203 ASN C C 1
ATOM 9614 O O . ASN C 1 232 ? 91.973 121.023 24.908 1.00 26.62 203 ASN C O 1
ATOM 9619 N N . TRP C 1 233 ? 90.348 121.017 23.358 1.00 20.85 204 TRP C N 1
ATOM 9620 C CA . TRP C 1 233 ? 90.221 122.472 23.374 1.00 19.25 204 TRP C CA 1
ATOM 9621 C C . TRP C 1 233 ? 88.845 122.921 23.851 1.00 21.53 204 TRP C C 1
ATOM 9622 O O . TRP C 1 233 ? 87.879 122.157 23.801 1.00 20.08 204 TRP C O 1
ATOM 9633 N N . PHE C 1 234 ? 88.786 124.162 24.329 1.00 17.82 205 PHE C N 1
ATOM 9634 C CA . PHE C 1 234 ? 87.598 124.889 24.752 1.00 17.08 205 PHE C CA 1
ATOM 9635 C C . PHE C 1 234 ? 87.664 126.268 24.047 1.00 17.92 205 PHE C C 1
ATOM 9636 O O . PHE C 1 234 ? 88.530 127.102 24.362 1.00 15.95 205 PHE C O 1
ATOM 9644 N N . ALA C 1 235 ? 86.781 126.461 23.055 1.00 12.73 206 ALA C N 1
ATOM 9645 C CA . ALA C 1 235 ? 86.695 127.701 22.299 1.00 12.92 206 ALA C CA 1
ATOM 9646 C C . ALA C 1 235 ? 85.344 128.367 22.552 1.00 17.54 206 ALA C C 1
ATOM 9647 O O . ALA C 1 235 ? 84.282 127.730 22.440 1.00 15.59 206 ALA C O 1
ATOM 9649 N N . HIS C 1 236 ? 85.405 129.653 22.924 1.00 13.86 207 HIS C N 1
ATOM 9650 C CA . HIS C 1 236 ? 84.236 130.483 23.168 1.00 12.60 207 HIS C CA 1
ATOM 9651 C C . HIS C 1 236 ? 84.156 131.552 22.097 1.00 12.86 207 HIS C C 1
ATOM 9652 O O . HIS C 1 236 ? 85.016 132.435 22.008 1.00 10.96 207 HIS C O 1
ATOM 9659 N N . LEU C 1 237 ? 83.148 131.401 21.217 1.00 10.49 208 LEU C N 1
ATOM 9660 C CA . LEU C 1 237 ? 82.955 132.255 20.039 1.00 9.47 208 LEU C CA 1
ATOM 9661 C C . LEU C 1 237 ? 81.729 133.206 20.172 1.00 12.13 208 LEU C C 1
ATOM 9662 O O . LEU C 1 237 ? 80.592 132.745 20.165 1.00 9.97 208 LEU C O 1
ATOM 9667 N N . THR C 1 238 ? 81.972 134.533 20.294 1.00 11.87 209 THR C N 1
ATOM 9668 C CA . THR C 1 238 ? 80.882 135.512 20.537 1.00 12.51 209 THR C CA 1
ATOM 9669 C C . THR C 1 238 ? 80.476 136.465 19.410 1.00 17.04 209 THR C C 1
ATOM 9670 O O . THR C 1 238 ? 81.167 137.449 19.138 1.00 15.44 209 THR C O 1
ATOM 9674 N N . TYR C 1 239 ? 79.305 136.189 18.806 1.00 15.09 210 TYR C N 1
ATOM 9675 C CA . TYR C 1 239 ? 78.727 136.951 17.696 1.00 15.65 210 TYR C CA 1
ATOM 9676 C C . TYR C 1 239 ? 77.864 138.130 18.127 1.00 19.80 210 TYR C C 1
ATOM 9677 O O . TYR C 1 239 ? 76.789 137.937 18.686 1.00 20.11 210 TYR C O 1
ATOM 9686 N N . ILE C 1 240 ? 78.314 139.353 17.824 1.00 16.19 211 ILE C N 1
ATOM 9687 C CA . ILE C 1 240 ? 77.549 140.559 18.139 1.00 15.74 211 ILE C CA 1
ATOM 9688 C C . ILE C 1 240 ? 76.277 140.648 17.281 1.00 20.38 211 ILE C C 1
ATOM 9689 O O . ILE C 1 240 ? 75.203 140.906 17.817 1.00 18.92 211 ILE C O 1
ATOM 9694 N N . ARG C 1 241 ? 76.399 140.364 15.970 1.00 19.52 212 ARG C N 1
ATOM 9695 C CA . ARG C 1 241 ? 75.282 140.408 15.025 1.00 19.94 212 ARG C CA 1
ATOM 9696 C C . ARG C 1 241 ? 74.289 139.237 15.191 1.00 23.29 212 ARG C C 1
ATOM 9697 O O . ARG C 1 241 ? 74.733 138.129 15.490 1.00 20.22 212 ARG C O 1
ATOM 9705 N N . PRO C 1 242 ? 72.956 139.443 14.996 1.00 23.22 213 PRO C N 1
ATOM 9706 C CA . PRO C 1 242 ? 72.264 140.717 14.694 1.00 24.30 213 PRO C CA 1
ATOM 9707 C C . PRO C 1 242 ? 72.187 141.646 15.921 1.00 28.98 213 PRO C C 1
ATOM 9708 O O . PRO C 1 242 ? 71.789 141.212 17.003 1.00 29.49 213 PRO C O 1
ATOM 9712 N N . HIS C 1 243 ? 72.652 142.905 15.773 1.00 24.30 214 HIS C N 1
ATOM 9713 C CA . HIS C 1 243 ? 72.706 143.874 16.881 1.00 23.01 214 HIS C CA 1
ATOM 9714 C C . HIS C 1 243 ? 72.794 145.302 16.357 1.00 27.44 214 HIS C C 1
ATOM 9715 O O . HIS C 1 243 ? 73.513 145.519 15.370 1.00 27.83 214 HIS C O 1
ATOM 9722 N N . PRO C 1 244 ? 72.205 146.314 17.049 1.00 22.02 215 PRO C N 1
ATOM 9723 C CA . PRO C 1 244 ? 72.416 147.698 16.593 1.00 21.73 215 PRO C CA 1
ATOM 9724 C C . PRO C 1 244 ? 73.897 148.122 16.694 1.00 26.29 215 PRO C C 1
ATOM 9725 O O . PRO C 1 244 ? 74.624 147.531 17.502 1.00 26.88 215 PRO C O 1
ATOM 9729 N N . PRO C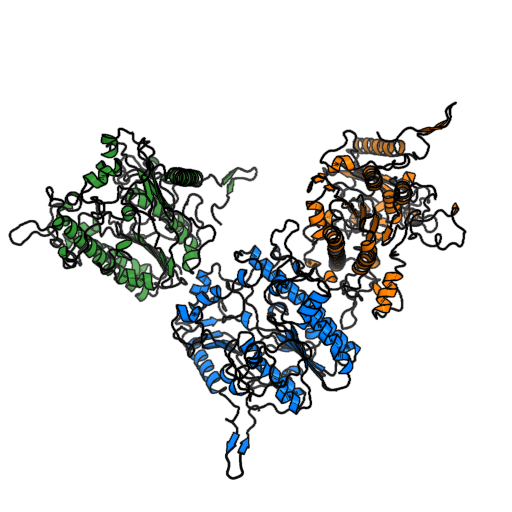 1 245 ? 74.406 149.110 15.901 1.00 21.51 216 PRO C N 1
ATOM 9730 C CA . PRO C 1 245 ? 73.722 149.888 14.849 1.00 20.79 216 PRO C CA 1
ATOM 9731 C C . PRO C 1 245 ? 73.442 148.978 13.666 1.00 21.82 216 PRO C C 1
ATOM 9732 O O . PRO C 1 245 ? 74.366 148.393 13.106 1.00 20.95 216 PRO C O 1
ATOM 9736 N N . LEU C 1 246 ? 72.154 148.781 13.370 1.00 17.67 217 LEU C N 1
ATOM 9737 C CA . LEU C 1 246 ? 71.666 147.903 12.308 1.00 17.08 217 LEU C CA 1
ATOM 9738 C C . LEU C 1 246 ? 72.116 148.323 10.915 1.00 20.23 217 LEU C C 1
ATOM 9739 O O . LEU C 1 246 ? 71.672 149.345 10.374 1.00 19.99 217 LEU C O 1
ATOM 9744 N N . VAL C 1 247 ? 73.025 147.527 10.355 1.00 15.94 218 VAL C N 1
ATOM 9745 C CA . VAL C 1 247 ? 73.593 147.686 9.021 1.00 15.43 218 VAL C CA 1
ATOM 9746 C C . VAL C 1 247 ? 74.074 146.313 8.585 1.00 20.10 218 VAL C C 1
ATOM 9747 O O . VAL C 1 247 ? 74.632 145.600 9.399 1.00 18.44 218 VAL C O 1
ATOM 9751 N N . ALA C 1 248 ? 73.813 145.927 7.323 1.00 19.27 219 ALA C N 1
ATOM 9752 C CA . ALA C 1 248 ? 74.221 144.625 6.786 1.00 19.17 219 ALA C CA 1
ATOM 9753 C C . ALA C 1 248 ? 74.968 144.787 5.462 1.00 22.48 219 ALA C C 1
ATOM 9754 O O . ALA C 1 248 ? 74.603 145.673 4.674 1.00 21.96 219 ALA C O 1
ATOM 9756 N N . PRO C 1 249 ? 76.002 143.950 5.169 1.00 18.39 220 PRO C N 1
ATOM 9757 C CA . PRO C 1 249 ? 76.690 144.080 3.871 1.00 17.97 220 PRO C CA 1
ATOM 9758 C C . PRO C 1 249 ? 75.885 143.526 2.702 1.00 22.59 220 PRO C C 1
ATOM 9759 O O . PRO C 1 249 ? 75.026 142.666 2.891 1.00 22.68 220 PRO C O 1
ATOM 9763 N N . ALA C 1 250 ? 76.154 144.012 1.497 1.00 19.04 221 ALA C N 1
ATOM 9764 C CA . ALA C 1 250 ? 75.463 143.495 0.313 1.00 19.14 221 ALA C CA 1
ATOM 9765 C C . ALA C 1 250 ? 75.788 141.983 0.152 1.00 23.01 221 ALA C C 1
ATOM 9766 O O . ALA C 1 250 ? 76.949 141.608 0.342 1.00 22.48 221 ALA C O 1
ATOM 9768 N N . PRO C 1 251 ? 74.793 141.082 -0.086 1.00 18.95 222 PRO C N 1
ATOM 9769 C CA . PRO C 1 251 ? 73.364 141.320 -0.376 1.00 18.17 222 PRO C CA 1
ATOM 9770 C C . PRO C 1 251 ? 72.374 141.248 0.811 1.00 20.33 222 PRO C C 1
ATOM 9771 O O . PRO C 1 251 ? 71.172 141.372 0.606 1.00 20.37 222 PRO C O 1
ATOM 9775 N N . TYR C 1 252 ? 72.857 141.013 2.014 1.00 16.90 223 TYR C N 1
ATOM 9776 C CA . TYR C 1 252 ? 72.042 140.849 3.222 1.00 17.60 223 TYR C CA 1
ATOM 9777 C C . TYR C 1 252 ? 71.152 142.028 3.624 1.00 23.53 223 TYR C C 1
ATOM 9778 O O . TYR C 1 252 ? 70.106 141.811 4.252 1.00 22.51 223 TYR C O 1
ATOM 9787 N N . ASN C 1 253 ? 71.574 143.265 3.278 1.00 21.77 224 ASN C N 1
ATOM 9788 C CA . ASN C 1 253 ? 70.879 144.514 3.609 1.00 21.66 224 ASN C CA 1
ATOM 9789 C C . ASN C 1 253 ? 69.441 144.575 3.088 1.00 26.41 224 ASN C C 1
ATOM 9790 O O . ASN C 1 253 ? 68.563 145.083 3.784 1.00 28.40 224 ASN C O 1
ATOM 9795 N N . THR C 1 254 ? 69.209 144.066 1.865 1.00 21.13 225 THR C N 1
ATOM 9796 C CA . THR C 1 254 ? 67.908 144.070 1.202 1.00 19.92 225 THR C CA 1
ATOM 9797 C C . THR C 1 254 ? 67.418 142.674 0.829 1.00 23.12 225 THR C C 1
ATOM 9798 O O . THR C 1 254 ? 66.401 142.575 0.148 1.00 25.02 225 THR C O 1
ATOM 9802 N N . MET C 1 255 ? 68.083 141.602 1.297 1.00 18.00 226 MET C N 1
ATOM 9803 C CA . MET C 1 255 ? 67.659 140.234 0.994 1.00 17.92 226 MET C CA 1
ATOM 9804 C C . MET C 1 255 ? 66.196 139.944 1.376 1.00 24.30 226 MET C C 1
ATOM 9805 O O . MET C 1 255 ? 65.504 139.228 0.651 1.00 23.23 226 MET C O 1
ATOM 9810 N N . TYR C 1 256 ? 65.721 140.568 2.472 1.00 23.30 227 TYR C N 1
ATOM 9811 C CA . TYR C 1 256 ? 64.337 140.465 2.938 1.00 23.59 227 TYR C CA 1
ATOM 9812 C C . TYR C 1 256 ? 63.600 141.768 2.671 1.00 28.06 227 TYR C C 1
ATOM 9813 O O . TYR C 1 256 ? 64.096 142.849 2.987 1.00 27.58 227 TYR C O 1
ATOM 9822 N N . ASP C 1 257 ? 62.438 141.657 2.031 1.00 26.53 228 ASP C N 1
ATOM 9823 C CA . ASP C 1 257 ? 61.608 142.796 1.678 1.00 27.46 228 ASP C CA 1
ATOM 9824 C C . ASP C 1 257 ? 60.829 143.240 2.922 1.00 33.24 228 ASP C C 1
ATOM 9825 O O . ASP C 1 257 ? 60.049 142.444 3.441 1.00 34.78 228 ASP C O 1
ATOM 9830 N N . PRO C 1 258 ? 61.007 144.501 3.405 1.00 28.79 229 PRO C N 1
ATOM 9831 C CA . PRO C 1 258 ? 60.246 144.967 4.587 1.00 27.51 229 PRO C CA 1
ATOM 9832 C C . PRO C 1 258 ? 58.721 144.953 4.389 1.00 31.07 229 PRO C C 1
ATOM 9833 O O . PRO C 1 258 ? 57.971 144.818 5.360 1.00 30.54 229 PRO C O 1
ATOM 9837 N N . ALA C 1 259 ? 58.269 145.058 3.114 1.00 27.98 230 ALA C N 1
ATOM 9838 C CA . ALA C 1 259 ? 56.858 145.050 2.717 1.00 27.55 230 ALA C CA 1
ATOM 9839 C C . ALA C 1 259 ? 56.191 143.667 2.808 1.00 31.57 230 ALA C C 1
ATOM 9840 O O . ALA C 1 259 ? 54.955 143.586 2.824 1.00 31.40 230 ALA C O 1
ATOM 9842 N N . LYS C 1 260 ? 56.995 142.591 2.909 1.00 27.86 231 LYS C N 1
ATOM 9843 C CA . LYS C 1 260 ? 56.486 141.215 2.971 1.00 27.87 231 LYS C CA 1
ATOM 9844 C C . LYS C 1 260 ? 56.684 140.569 4.334 1.00 31.32 231 LYS C C 1
ATOM 9845 O O . LYS C 1 260 ? 56.333 139.407 4.546 1.00 32.30 231 LYS C O 1
ATOM 9851 N N . LEU C 1 261 ? 57.199 141.337 5.281 1.00 25.31 232 LEU C N 1
ATOM 9852 C CA . LEU C 1 261 ? 57.412 140.846 6.627 1.00 22.60 232 LEU C CA 1
ATOM 9853 C C . LEU C 1 261 ? 56.164 141.071 7.468 1.00 26.81 232 LEU C C 1
ATOM 9854 O O . LEU C 1 261 ? 55.440 142.045 7.221 1.00 25.19 232 LEU C O 1
ATOM 9859 N N . PRO C 1 262 ? 55.902 140.230 8.505 1.00 24.10 233 PRO C N 1
ATOM 9860 C CA . PRO C 1 262 ? 54.765 140.530 9.387 1.00 24.10 233 PRO C CA 1
ATOM 9861 C C . PRO C 1 262 ? 55.085 141.763 10.232 1.00 27.65 233 PRO C C 1
ATOM 9862 O O . PRO C 1 262 ? 56.256 142.037 10.501 1.00 27.25 233 PRO C O 1
ATOM 9866 N N . LEU C 1 263 ? 54.059 142.532 10.600 1.00 24.99 234 LEU C N 1
ATOM 9867 C CA . LEU C 1 263 ? 54.241 143.705 11.443 1.00 25.59 234 LEU C CA 1
ATOM 9868 C C . LEU C 1 263 ? 54.530 143.233 12.877 1.00 30.62 234 LEU C C 1
ATOM 9869 O O . LEU C 1 263 ? 54.202 142.085 13.193 1.00 31.88 234 LEU C O 1
ATOM 9874 N N . PRO C 1 264 ? 55.135 144.054 13.768 1.00 25.58 235 PRO C N 1
ATOM 9875 C CA . PRO C 1 264 ? 55.353 143.576 15.149 1.00 24.27 235 PRO C CA 1
ATOM 9876 C C . PRO C 1 264 ? 54.043 143.311 15.886 1.00 28.21 235 PRO C C 1
ATOM 9877 O O . PRO C 1 264 ? 53.014 143.885 15.532 1.00 28.02 235 PRO C O 1
ATOM 9881 N N . ALA C 1 265 ? 54.088 142.454 16.926 1.00 25.34 236 ALA C N 1
ATOM 9882 C CA . ALA C 1 265 ? 52.941 142.176 17.788 1.00 25.59 236 ALA C CA 1
ATOM 9883 C C . ALA C 1 265 ? 52.892 143.352 18.785 1.00 29.43 236 ALA C C 1
ATOM 9884 O O . ALA C 1 265 ? 53.859 143.585 19.522 1.00 28.12 236 ALA C O 1
ATOM 9886 N N . ARG C 1 266 ? 51.806 144.147 18.737 1.00 26.19 237 ARG C N 1
ATOM 9887 C CA . ARG C 1 266 ? 51.667 145.364 19.552 1.00 25.56 237 ARG C CA 1
ATOM 9888 C C . ARG C 1 266 ? 50.215 145.814 19.661 1.00 29.72 237 ARG C C 1
ATOM 9889 O O . ARG C 1 266 ? 49.396 145.454 18.818 1.00 30.60 237 ARG C O 1
ATOM 9897 N N . LEU C 1 267 ? 49.911 146.644 20.672 1.00 26.30 238 LEU C N 1
ATOM 9898 C CA . LEU C 1 267 ? 48.595 147.265 20.866 1.00 27.09 238 LEU C CA 1
ATOM 9899 C C . LEU C 1 267 ? 48.541 148.464 19.878 1.00 32.46 238 LEU C C 1
ATOM 9900 O O . LEU C 1 267 ? 49.618 148.884 19.425 1.00 31.67 238 LEU C O 1
ATOM 9905 N N . PRO C 1 268 ? 47.351 149.006 19.496 1.00 28.74 239 PRO C N 1
ATOM 9906 C CA . PRO C 1 268 ? 47.324 150.078 18.481 1.00 28.92 239 PRO C CA 1
ATOM 9907 C C . PRO C 1 268 ? 48.321 151.234 18.593 1.00 33.28 239 PRO C C 1
ATOM 9908 O O . PRO C 1 268 ? 48.950 151.597 17.598 1.00 33.77 239 PRO C O 1
ATOM 9912 N N . GLY C 1 269 ? 48.488 151.775 19.791 1.00 30.04 240 GLY C N 1
ATOM 9913 C CA . GLY C 1 269 ? 49.394 152.894 20.008 1.00 29.32 240 GLY C CA 1
ATOM 9914 C C . GLY C 1 269 ? 50.295 152.711 21.201 1.00 32.75 240 GLY C C 1
ATOM 9915 O O . GLY C 1 269 ? 50.143 151.751 21.959 1.00 31.73 240 GLY C O 1
ATOM 9916 N N . ARG C 1 270 ? 51.240 153.650 21.373 1.00 29.94 241 ARG C N 1
ATOM 9917 C CA . ARG C 1 270 ? 52.183 153.653 22.486 1.00 29.10 241 ARG C CA 1
ATOM 9918 C C . ARG C 1 270 ? 51.457 153.900 23.810 1.00 33.88 241 ARG C C 1
ATOM 9919 O O . ARG C 1 270 ? 51.820 153.287 24.813 1.00 34.15 241 ARG C O 1
ATOM 9927 N N . ASP C 1 271 ? 50.395 154.738 23.801 1.00 31.23 242 ASP C N 1
ATOM 9928 C CA . ASP C 1 271 ? 49.599 155.054 24.996 1.00 31.29 242 ASP C CA 1
ATOM 9929 C C . ASP C 1 271 ? 48.740 153.883 25.504 1.00 33.43 242 ASP C C 1
ATOM 9930 O O . ASP C 1 271 ? 48.346 153.863 26.674 1.00 31.34 242 ASP C O 1
ATOM 9935 N N . ASP C 1 272 ? 48.463 152.908 24.610 1.00 30.65 243 ASP C N 1
ATOM 9936 C CA . ASP C 1 272 ? 47.737 151.682 24.927 1.00 30.19 243 ASP C CA 1
ATOM 9937 C C . ASP C 1 272 ? 48.674 150.767 25.714 1.00 31.59 243 ASP C C 1
ATOM 9938 O O . ASP C 1 272 ? 48.248 150.139 26.689 1.00 30.79 243 ASP C O 1
ATOM 9943 N N . GLU C 1 273 ? 49.977 150.771 25.340 1.00 26.66 244 GLU C N 1
ATOM 9944 C CA . GLU C 1 273 ? 51.019 149.995 26.035 1.00 24.58 244 GLU C CA 1
ATOM 9945 C C . GLU C 1 273 ? 51.264 150.534 27.451 1.00 28.16 244 GLU C C 1
ATOM 9946 O O . GLU C 1 273 ? 51.412 149.747 28.380 1.00 27.13 244 GLU C O 1
ATOM 9952 N N . THR C 1 274 ? 51.321 151.876 27.595 1.00 25.49 245 THR C N 1
ATOM 9953 C CA . THR C 1 274 ? 51.542 152.590 28.857 1.00 25.08 245 THR C CA 1
ATOM 9954 C C . THR C 1 274 ? 50.315 152.425 29.785 1.00 30.16 245 THR C C 1
ATOM 9955 O O . THR C 1 274 ? 50.468 152.422 31.007 1.00 30.37 245 THR C O 1
ATOM 9959 N N . ALA C 1 275 ? 49.114 152.274 29.198 1.00 27.26 246 ALA C N 1
ATOM 9960 C CA . ALA C 1 275 ? 47.842 152.083 29.915 1.00 27.20 246 ALA C CA 1
ATOM 9961 C C . ALA C 1 275 ? 47.798 150.747 30.670 1.00 29.31 246 ALA C C 1
ATOM 9962 O O . ALA C 1 275 ? 47.138 150.659 31.701 1.00 28.31 246 ALA C O 1
ATOM 9964 N N . GLU C 1 276 ? 48.531 149.727 30.177 1.00 26.13 247 GLU C N 1
ATOM 9965 C CA . GLU C 1 276 ? 48.608 148.393 30.808 1.00 24.39 247 GLU C CA 1
ATOM 9966 C C . GLU C 1 276 ? 49.334 148.385 32.163 1.00 23.73 247 GLU C C 1
ATOM 9967 O O . GLU C 1 276 ? 48.880 147.725 33.097 1.00 22.27 247 GLU C O 1
ATOM 9973 N N . HIS C 1 277 ? 50.444 149.119 32.256 1.00 18.67 248 HIS C N 1
ATOM 9974 C CA . HIS C 1 277 ? 51.235 149.318 33.478 1.00 17.90 248 HIS C CA 1
ATOM 9975 C C . HIS C 1 277 ? 52.102 150.586 33.298 1.00 22.35 248 HIS C C 1
ATOM 9976 O O . HIS C 1 277 ? 52.655 150.775 32.210 1.00 20.88 248 HIS C O 1
ATOM 9983 N N . PRO C 1 278 ? 52.262 151.449 34.343 1.00 19.89 249 PRO C N 1
ATOM 9984 C CA . PRO C 1 278 ? 53.095 152.670 34.180 1.00 20.17 249 PRO C CA 1
ATOM 9985 C C . PRO C 1 278 ? 54.577 152.447 33.839 1.00 25.59 249 PRO C C 1
ATOM 9986 O O . PRO C 1 278 ? 55.189 153.352 33.277 1.00 27.03 249 PRO C O 1
ATOM 9990 N N . PHE C 1 279 ? 55.142 151.240 34.130 1.00 21.61 250 PHE C N 1
ATOM 9991 C CA . PHE C 1 279 ? 56.518 150.837 33.783 1.00 20.74 250 PHE C CA 1
ATOM 9992 C C . PHE C 1 279 ? 56.776 150.954 32.246 1.00 24.89 250 PHE C C 1
ATOM 9993 O O . PHE C 1 279 ? 57.902 151.235 31.818 1.00 21.98 250 PHE C O 1
ATOM 10001 N N . PHE C 1 280 ? 55.705 150.759 31.436 1.00 23.12 251 PHE C N 1
ATOM 10002 C CA . PHE C 1 280 ? 55.752 150.851 29.976 1.00 22.11 251 PHE C CA 1
ATOM 10003 C C . PHE C 1 280 ? 56.019 152.240 29.386 1.00 26.80 251 PHE C C 1
ATOM 10004 O O . PHE C 1 280 ? 56.495 152.325 28.259 1.00 26.78 251 PHE C O 1
ATOM 10012 N N . GLY C 1 281 ? 55.789 153.296 30.163 1.00 23.51 252 GLY C N 1
ATOM 10013 C CA . GLY C 1 281 ? 56.107 154.661 29.746 1.00 23.70 252 GLY C CA 1
ATOM 10014 C C . GLY C 1 281 ? 57.595 154.794 29.476 1.00 27.03 252 GLY C C 1
ATOM 10015 O O . GLY C 1 281 ? 58.005 154.905 28.313 1.00 26.86 252 GLY C O 1
ATOM 10016 N N . PRO C 1 282 ? 58.456 154.657 30.512 1.00 23.63 253 PRO C N 1
ATOM 10017 C CA . PRO C 1 282 ? 59.908 154.712 30.253 1.00 23.60 253 PRO C CA 1
ATOM 10018 C C . PRO C 1 282 ? 60.459 153.593 29.331 1.00 26.88 253 PRO C C 1
ATOM 10019 O O . PRO C 1 282 ? 61.459 153.826 28.653 1.00 24.40 253 PRO C O 1
ATOM 10023 N N . ALA C 1 283 ? 59.816 152.387 29.314 1.00 24.65 254 ALA C N 1
ATOM 10024 C CA . ALA C 1 283 ? 60.216 151.215 28.506 1.00 24.17 254 ALA C CA 1
ATOM 10025 C C . ALA C 1 283 ? 60.120 151.427 26.990 1.00 28.68 254 ALA C C 1
ATOM 10026 O O . ALA C 1 283 ? 60.995 150.973 26.245 1.00 28.62 254 ALA C O 1
ATOM 10028 N N . THR C 1 284 ? 59.083 152.144 26.543 1.00 24.66 255 THR C N 1
ATOM 10029 C CA . THR C 1 284 ? 58.838 152.469 25.135 1.00 23.98 255 THR C CA 1
ATOM 10030 C C . THR C 1 284 ? 59.722 153.644 24.671 1.00 26.89 255 THR C C 1
ATOM 10031 O O . THR C 1 284 ? 59.933 153.816 23.474 1.00 26.23 255 THR C O 1
ATOM 10035 N N . ARG C 1 285 ? 60.276 154.409 25.629 1.00 24.17 256 ARG C N 1
ATOM 10036 C CA . ARG C 1 285 ? 61.141 155.575 25.415 1.00 24.70 256 ARG C CA 1
ATOM 10037 C C . ARG C 1 285 ? 62.624 155.254 25.501 1.00 29.15 256 ARG C C 1
ATOM 10038 O O . ARG C 1 285 ? 63.428 155.969 24.899 1.00 28.14 256 ARG C O 1
ATOM 10046 N N . TYR C 1 286 ? 62.983 154.188 26.254 1.00 27.15 257 TYR C N 1
ATOM 10047 C CA . TYR C 1 286 ? 64.363 153.731 26.491 1.00 27.96 257 TYR C CA 1
ATOM 10048 C C . TYR C 1 286 ? 65.161 153.550 25.196 1.00 33.12 257 TYR C C 1
ATOM 10049 O O . TYR C 1 286 ? 66.275 154.064 25.089 1.00 33.29 257 TYR C O 1
ATOM 10058 N N . SER C 1 287 ? 64.574 152.827 24.217 1.00 29.38 258 SER C N 1
ATOM 10059 C CA . SER C 1 287 ? 65.148 152.577 22.892 1.00 29.22 258 SER C CA 1
ATOM 10060 C C . SER C 1 287 ? 64.133 152.975 21.817 1.00 33.29 258 SER C C 1
ATOM 10061 O O . SER C 1 287 ? 62.932 153.083 22.099 1.00 34.35 258 SER C O 1
ATOM 10064 N N . SER C 1 288 ? 64.616 153.205 20.585 1.00 28.16 259 SER C N 1
ATOM 10065 C CA . SER C 1 288 ? 63.774 153.599 19.455 1.00 26.95 259 SER C CA 1
ATOM 10066 C C . SER C 1 288 ? 64.470 153.235 18.149 1.00 32.89 259 SER C C 1
ATOM 10067 O O . SER C 1 288 ? 65.679 152.972 18.181 1.00 33.89 259 SER C O 1
ATOM 10070 N N . PRO C 1 289 ? 63.762 153.228 16.982 1.00 28.71 260 PRO C N 1
ATOM 10071 C CA . PRO C 1 289 ? 64.454 152.951 15.714 1.00 28.25 260 PRO C CA 1
ATOM 10072 C C . PRO C 1 289 ? 65.661 153.884 15.487 1.00 30.88 260 PRO C C 1
ATOM 10073 O O . PRO C 1 289 ? 66.714 153.415 15.056 1.00 30.46 260 PRO C O 1
ATOM 10077 N N . ALA C 1 290 ? 65.525 155.178 15.856 1.00 26.68 261 ALA C N 1
ATOM 10078 C CA . ALA C 1 290 ? 66.561 156.224 15.773 1.00 26.14 261 ALA C CA 1
ATOM 10079 C C . ALA C 1 290 ? 67.828 155.897 16.579 1.00 28.83 261 ALA C C 1
ATOM 10080 O O . ALA C 1 290 ? 68.913 156.326 16.193 1.00 29.56 261 ALA C O 1
ATOM 10082 N N . SER C 1 291 ? 67.702 155.151 17.690 1.00 24.39 262 SER C N 1
ATOM 10083 C CA . SER C 1 291 ? 68.859 154.767 18.501 1.00 24.07 262 SER C CA 1
ATOM 10084 C C . SER C 1 291 ? 69.476 153.416 18.052 1.00 27.88 262 SER C C 1
ATOM 10085 O O . SER C 1 291 ? 70.567 153.068 18.496 1.00 26.25 262 SER C O 1
ATOM 10088 N N . PHE C 1 292 ? 68.787 152.687 17.160 1.00 26.46 263 PHE C N 1
ATOM 10089 C CA . PHE C 1 292 ? 69.169 151.365 16.646 1.00 27.14 263 PHE C CA 1
ATOM 10090 C C . PHE C 1 292 ? 69.957 151.381 15.319 1.00 31.72 263 PHE C C 1
ATOM 10091 O O . PHE C 1 292 ? 70.294 150.319 14.797 1.00 31.30 263 PHE C O 1
ATOM 10099 N N . VAL C 1 293 ? 70.254 152.575 14.786 1.00 28.68 264 VAL C N 1
ATOM 10100 C CA . VAL C 1 293 ? 71.000 152.796 13.536 1.00 28.80 264 VAL C CA 1
ATOM 10101 C C . VAL C 1 293 ? 71.871 154.069 13.687 1.00 35.33 264 VAL C C 1
ATOM 10102 O O . VAL C 1 293 ? 71.583 154.898 14.556 1.00 34.74 264 VAL C O 1
ATOM 10106 N N . LEU C 1 294 ? 72.913 154.230 12.832 1.00 33.10 265 LEU C N 1
ATOM 10107 C CA . LEU C 1 294 ? 73.771 155.427 12.830 1.00 33.02 265 LEU C CA 1
ATOM 10108 C C . LEU C 1 294 ? 73.585 156.227 11.529 1.00 35.42 265 LEU C C 1
ATOM 10109 O O . LEU C 1 294 ? 73.568 155.637 10.452 1.00 34.16 265 LEU C O 1
ATOM 10114 N N . GLY C 1 295 ? 73.394 157.540 11.656 1.00 32.62 266 GLY C N 1
ATOM 10115 C CA . GLY C 1 295 ? 73.214 158.455 10.529 1.00 33.20 266 GLY C CA 1
ATOM 10116 C C . GLY C 1 295 ? 71.801 158.976 10.300 1.00 36.74 266 GLY C C 1
ATOM 10117 O O . GLY C 1 295 ? 71.550 159.660 9.296 1.00 36.07 266 GLY C O 1
ATOM 10118 N N . PHE C 1 296 ? 70.861 158.624 11.218 1.00 32.27 267 PHE C N 1
ATOM 10119 C CA . PHE C 1 296 ? 69.441 158.991 11.173 1.00 32.59 267 PHE C CA 1
ATOM 10120 C C . PHE C 1 296 ? 68.993 159.502 12.581 1.00 37.88 267 PHE C C 1
ATOM 10121 O O . PHE C 1 296 ? 68.340 158.761 13.326 1.00 36.96 267 PHE C O 1
ATOM 10129 N N . PRO C 1 297 ? 69.410 160.726 13.008 1.00 35.01 268 PRO C N 1
ATOM 10130 C CA . PRO C 1 297 ? 69.049 161.187 14.368 1.00 34.53 268 PRO C CA 1
ATOM 10131 C C . PRO C 1 297 ? 67.576 161.553 14.560 1.00 39.29 268 PRO C C 1
ATOM 10132 O O . PRO C 1 297 ? 67.065 161.460 15.672 1.00 38.53 268 PRO C O 1
ATOM 10136 N N . ASP C 1 298 ? 66.904 161.949 13.470 1.00 37.72 269 ASP C N 1
ATOM 10137 C CA . ASP C 1 298 ? 65.510 162.396 13.434 1.00 38.41 269 ASP C CA 1
ATOM 10138 C C . ASP C 1 298 ? 64.547 161.341 12.836 1.00 42.17 269 ASP C C 1
ATOM 10139 O O . ASP C 1 298 ? 63.393 161.656 12.515 1.00 42.15 269 ASP C O 1
ATOM 10144 N N . LEU C 1 299 ? 65.019 160.081 12.746 1.00 37.41 270 LEU C N 1
ATOM 10145 C CA . LEU C 1 299 ? 64.280 158.923 12.217 1.00 36.26 270 LEU C CA 1
ATOM 10146 C C . LEU C 1 299 ? 62.941 158.717 12.919 1.00 36.05 270 LEU C C 1
ATOM 10147 O O . LEU C 1 299 ? 62.897 158.562 14.146 1.00 33.53 270 LEU C O 1
ATOM 10152 N N . GLU C 1 300 ? 61.856 158.727 12.127 1.00 31.94 271 GLU C N 1
ATOM 10153 C CA . GLU C 1 300 ? 60.481 158.562 12.604 1.00 31.85 271 GLU C CA 1
ATOM 10154 C C . GLU C 1 300 ? 60.097 157.085 12.743 1.00 34.79 271 GLU C C 1
ATOM 10155 O O . GLU C 1 300 ? 60.361 156.314 11.824 1.00 34.40 271 GLU C O 1
ATOM 10161 N N . PRO C 1 301 ? 59.438 156.669 13.851 1.00 31.09 272 PRO C N 1
ATOM 10162 C CA . PRO C 1 301 ? 59.048 155.258 13.983 1.00 30.54 272 PRO C CA 1
ATOM 10163 C C . PRO C 1 301 ? 57.806 154.876 13.159 1.00 35.46 272 PRO C C 1
ATOM 10164 O O . PRO C 1 301 ? 56.787 154.433 13.702 1.00 37.43 272 PRO C O 1
ATOM 10168 N N . THR C 1 302 ? 57.895 155.030 11.833 1.00 29.86 273 THR C N 1
ATOM 10169 C CA . THR C 1 302 ? 56.818 154.659 10.915 1.00 28.78 273 THR C CA 1
ATOM 10170 C C . THR C 1 302 ? 56.876 153.152 10.684 1.00 28.59 273 THR C C 1
ATOM 10171 O O . THR C 1 302 ? 57.866 152.525 11.046 1.00 26.53 273 THR C O 1
ATOM 10175 N N . ASP C 1 303 ? 55.828 152.577 10.064 1.00 25.02 274 ASP C N 1
ATOM 10176 C CA . ASP C 1 303 ? 55.783 151.160 9.722 1.00 24.48 274 ASP C CA 1
ATOM 10177 C C . ASP C 1 303 ? 56.873 150.832 8.703 1.00 30.57 274 ASP C C 1
ATOM 10178 O O . ASP C 1 303 ? 57.447 149.748 8.778 1.00 30.03 274 ASP C O 1
ATOM 10183 N N . GLU C 1 304 ? 57.177 151.777 7.776 1.00 28.40 275 GLU C N 1
ATOM 10184 C CA . GLU C 1 304 ? 58.241 151.640 6.772 1.00 29.04 275 GLU C CA 1
ATOM 10185 C C . GLU C 1 304 ? 59.611 151.497 7.468 1.00 33.96 275 GLU C C 1
ATOM 10186 O O . GLU C 1 304 ? 60.395 150.618 7.105 1.00 32.26 275 GLU C O 1
ATOM 10192 N N . THR C 1 305 ? 59.872 152.366 8.470 1.00 31.43 276 THR C N 1
ATOM 10193 C CA . THR C 1 305 ? 61.089 152.377 9.268 1.00 31.35 276 THR C CA 1
ATOM 10194 C C . THR C 1 305 ? 61.223 151.067 10.056 1.00 34.11 276 THR C C 1
ATOM 10195 O O . THR C 1 305 ? 62.234 150.376 9.908 1.00 33.72 276 THR C O 1
ATOM 10199 N N . ILE C 1 306 ? 60.196 150.738 10.875 1.00 28.87 277 ILE C N 1
ATOM 10200 C CA . ILE C 1 306 ? 60.146 149.550 11.734 1.00 27.70 277 ILE C CA 1
ATOM 10201 C C . ILE C 1 306 ? 60.417 148.255 10.955 1.00 29.01 277 ILE C C 1
ATOM 10202 O O . ILE C 1 306 ? 61.276 147.467 11.369 1.00 28.37 277 ILE C O 1
ATOM 10207 N N . GLN C 1 307 ? 59.751 148.085 9.793 1.00 23.96 278 GLN C N 1
ATOM 10208 C CA . GLN C 1 307 ? 59.896 146.904 8.943 1.00 22.93 278 GLN C CA 1
ATOM 10209 C C . GLN C 1 307 ? 61.279 146.787 8.278 1.00 27.40 278 GLN C C 1
ATOM 10210 O O . GLN C 1 307 ? 61.773 145.673 8.062 1.00 27.29 278 GLN C O 1
ATOM 10216 N N . THR C 1 308 ? 61.912 147.941 7.989 1.00 22.56 279 THR C N 1
ATOM 10217 C CA . THR C 1 308 ? 63.235 148.012 7.381 1.00 21.65 279 THR C CA 1
ATOM 10218 C C . THR C 1 308 ? 64.291 147.522 8.368 1.00 24.68 279 THR C C 1
ATOM 10219 O O . THR C 1 308 ? 65.116 146.688 8.018 1.00 22.95 279 THR C O 1
ATOM 10223 N N . LEU C 1 309 ? 64.221 147.999 9.617 1.00 23.28 280 LEU C N 1
ATOM 10224 C CA . LEU C 1 309 ? 65.105 147.606 10.710 1.00 22.79 280 LEU C CA 1
ATOM 10225 C C . LEU C 1 309 ? 64.974 146.111 10.947 1.00 25.85 280 LEU C C 1
ATOM 10226 O O . LEU C 1 309 ? 65.982 145.431 11.127 1.00 24.53 280 LEU C O 1
ATOM 10231 N N . ARG C 1 310 ? 63.719 145.605 10.918 1.00 23.20 281 ARG C N 1
ATOM 10232 C CA . ARG C 1 310 ? 63.351 144.194 11.091 1.00 22.12 281 ARG C CA 1
ATOM 10233 C C . ARG C 1 310 ? 63.955 143.324 9.974 1.00 22.70 281 ARG C C 1
ATOM 10234 O O . ARG C 1 310 ? 64.532 142.284 10.275 1.00 21.76 281 ARG C O 1
ATOM 10242 N N . ALA C 1 311 ? 63.903 143.797 8.709 1.00 17.61 282 ALA C N 1
ATOM 10243 C CA . ALA C 1 311 ? 64.511 143.138 7.550 1.00 16.71 282 ALA C CA 1
ATOM 10244 C C . ALA C 1 311 ? 66.058 143.119 7.631 1.00 20.68 282 ALA C C 1
ATOM 10245 O O . ALA C 1 311 ? 66.667 142.110 7.260 1.00 19.05 282 ALA C O 1
ATOM 10247 N N . VAL C 1 312 ? 66.687 144.232 8.108 1.00 17.26 283 VAL C N 1
ATOM 10248 C CA . VAL C 1 312 ? 68.143 144.343 8.256 1.00 17.85 283 VAL C CA 1
ATOM 10249 C C . VAL C 1 312 ? 68.651 143.362 9.337 1.00 23.10 283 VAL C C 1
ATOM 10250 O O . VAL C 1 312 ? 69.658 142.670 9.124 1.00 21.63 283 VAL C O 1
ATOM 10254 N N . TYR C 1 313 ? 67.922 143.300 10.477 1.00 19.71 284 TYR C N 1
ATOM 10255 C CA . TYR C 1 313 ? 68.168 142.399 11.603 1.00 18.50 284 TYR C CA 1
ATOM 10256 C C . TYR C 1 313 ? 68.158 140.931 11.146 1.00 20.34 284 TYR C C 1
ATOM 10257 O O . TYR C 1 313 ? 69.079 140.177 11.482 1.00 18.58 284 TYR C O 1
ATOM 10266 N N . LEU C 1 314 ? 67.122 140.540 10.374 1.00 16.22 285 LEU C N 1
ATOM 10267 C CA . LEU C 1 314 ? 66.976 139.178 9.847 1.00 15.39 285 LEU C CA 1
ATOM 10268 C C . LEU C 1 314 ? 68.085 138.819 8.837 1.00 21.16 285 LEU C C 1
ATOM 10269 O O . LEU C 1 314 ? 68.564 137.686 8.848 1.00 22.79 285 LEU C O 1
ATOM 10274 N N . GLY C 1 315 ? 68.464 139.769 7.979 1.00 15.60 286 GLY C N 1
ATOM 10275 C CA . GLY C 1 315 ? 69.536 139.596 7.006 1.00 14.85 286 GLY C CA 1
ATOM 10276 C C . GLY C 1 315 ? 70.859 139.311 7.684 1.00 20.43 286 GLY C C 1
ATOM 10277 O O . GLY C 1 315 ? 71.617 138.446 7.229 1.00 20.65 286 GLY C O 1
ATOM 10278 N N . LEU C 1 316 ? 71.123 140.034 8.811 1.00 17.26 287 LEU C N 1
ATOM 10279 C CA . LEU C 1 316 ? 72.328 139.917 9.638 1.00 16.11 287 LEU C CA 1
ATOM 10280 C C . LEU C 1 316 ? 72.423 138.537 10.276 1.00 20.69 287 LEU C C 1
ATOM 10281 O O . LEU C 1 316 ? 73.513 137.965 10.320 1.00 20.74 287 LEU C O 1
ATOM 10286 N N . ALA C 1 317 ? 71.273 137.973 10.688 1.00 16.53 288 ALA C N 1
ATOM 10287 C CA . ALA C 1 317 ? 71.185 136.611 11.243 1.00 15.05 288 ALA C CA 1
ATOM 10288 C C . ALA C 1 317 ? 71.496 135.579 10.147 1.00 15.50 288 ALA C C 1
ATOM 10289 O O . ALA C 1 317 ? 72.227 134.642 10.410 1.00 15.63 288 ALA C O 1
ATOM 10291 N N . THR C 1 318 ? 71.003 135.773 8.910 1.00 11.77 289 THR C N 1
ATOM 10292 C CA . THR C 1 318 ? 71.344 134.899 7.762 1.00 11.86 289 THR C CA 1
ATOM 10293 C C . THR C 1 318 ? 72.871 134.897 7.536 1.00 16.53 289 THR C C 1
ATOM 10294 O O . THR C 1 318 ? 73.478 133.827 7.338 1.00 16.24 289 THR C O 1
ATOM 10298 N N . GLU C 1 319 ? 73.498 136.099 7.645 1.00 12.04 290 GLU C N 1
ATOM 10299 C CA . GLU C 1 319 ? 74.933 136.234 7.559 1.00 10.64 290 GLU C CA 1
ATOM 10300 C C . GLU C 1 319 ? 75.655 135.414 8.679 1.00 18.33 290 GLU C C 1
ATOM 10301 O O . GLU C 1 319 ? 76.580 134.649 8.359 1.00 19.33 290 GLU C O 1
ATOM 10307 N N . VAL C 1 320 ? 75.209 135.544 9.969 1.00 14.73 291 VAL C N 1
ATOM 10308 C CA . VAL C 1 320 ? 75.769 134.803 11.126 1.00 14.66 291 VAL C CA 1
ATOM 10309 C C . VAL C 1 320 ? 75.702 133.288 10.887 1.00 18.14 291 VAL C C 1
ATOM 10310 O O . VAL C 1 320 ? 76.692 132.583 11.067 1.00 18.73 291 VAL C O 1
ATOM 10314 N N . ASP C 1 321 ? 74.526 132.801 10.536 1.00 14.18 292 ASP C N 1
ATOM 10315 C CA . ASP C 1 321 ? 74.238 131.400 10.226 1.00 14.10 292 ASP C CA 1
ATOM 10316 C C . ASP C 1 321 ? 75.173 130.875 9.107 1.00 19.00 292 ASP C C 1
ATOM 10317 O O . ASP C 1 321 ? 75.646 129.739 9.211 1.00 18.41 292 ASP C O 1
ATOM 10322 N N . THR C 1 322 ? 75.421 131.696 8.039 1.00 16.42 293 THR C N 1
ATOM 10323 C CA . THR C 1 322 ? 76.297 131.322 6.917 1.00 16.91 293 THR C CA 1
ATOM 10324 C C . THR C 1 322 ? 77.744 131.090 7.411 1.00 21.52 293 THR C C 1
ATOM 10325 O O . THR C 1 322 ? 78.389 130.125 6.992 1.00 22.43 293 THR C O 1
ATOM 10329 N N . HIS C 1 323 ? 78.231 131.959 8.318 1.00 14.95 294 HIS C N 1
ATOM 10330 C CA . HIS C 1 323 ? 79.545 131.815 8.909 1.00 13.02 294 HIS C CA 1
ATOM 10331 C C . HIS C 1 323 ? 79.628 130.708 9.957 1.00 16.70 294 HIS C C 1
ATOM 10332 O O . HIS C 1 323 ? 80.683 130.111 10.096 1.00 17.27 294 HIS C O 1
ATOM 10339 N N . ILE C 1 324 ? 78.506 130.362 10.614 1.00 14.46 295 ILE C N 1
ATOM 10340 C CA . ILE C 1 324 ? 78.394 129.224 11.553 1.00 14.32 295 ILE C CA 1
ATOM 10341 C C . ILE C 1 324 ? 78.541 127.881 10.801 1.00 16.67 295 ILE C C 1
ATOM 10342 O O . ILE C 1 324 ? 79.140 126.950 11.337 1.00 15.04 295 ILE C O 1
ATOM 10347 N N . GLY C 1 325 ? 78.061 127.835 9.549 1.00 15.03 296 GLY C N 1
ATOM 10348 C CA . GLY C 1 325 ? 78.215 126.688 8.663 1.00 16.09 296 GLY C CA 1
ATOM 10349 C C . GLY C 1 325 ? 79.671 126.362 8.389 1.00 24.30 296 GLY C C 1
ATOM 10350 O O . GLY C 1 325 ? 80.047 125.187 8.322 1.00 25.51 296 GLY C O 1
ATOM 10351 N N . ARG C 1 326 ? 80.510 127.407 8.270 1.00 21.54 297 ARG C N 1
ATOM 10352 C CA . ARG C 1 326 ? 81.952 127.290 8.051 1.00 21.20 297 ARG C CA 1
ATOM 10353 C C . ARG C 1 326 ? 82.651 126.715 9.284 1.00 25.53 297 ARG C C 1
ATOM 10354 O O . ARG C 1 326 ? 83.616 125.979 9.123 1.00 25.12 297 ARG C O 1
ATOM 10362 N N . VAL C 1 327 ? 82.180 127.083 10.506 1.00 21.81 298 VAL C N 1
ATOM 10363 C CA . VAL C 1 327 ? 82.683 126.600 11.807 1.00 20.50 298 VAL C CA 1
ATOM 10364 C C . VAL C 1 327 ? 82.377 125.095 11.927 1.00 21.80 298 VAL C C 1
ATOM 10365 O O . VAL C 1 327 ? 83.262 124.312 12.277 1.00 22.37 298 VAL C O 1
ATOM 10369 N N . ILE C 1 328 ? 81.138 124.703 11.605 1.00 17.20 299 ILE C N 1
ATOM 10370 C CA . ILE C 1 328 ? 80.681 123.296 11.593 1.00 16.60 299 ILE C CA 1
ATOM 10371 C C . ILE C 1 328 ? 81.488 122.492 10.562 1.00 21.37 299 ILE C C 1
ATOM 10372 O O . ILE C 1 328 ? 81.976 121.420 10.907 1.00 22.18 299 ILE C O 1
ATOM 10377 N N . ALA C 1 329 ? 81.637 123.020 9.306 1.00 17.70 300 ALA C N 1
ATOM 10378 C CA . ALA C 1 329 ? 82.387 122.387 8.222 1.00 17.23 300 ALA C CA 1
ATOM 10379 C C . ALA C 1 329 ? 83.827 122.092 8.649 1.00 22.93 300 ALA C C 1
ATOM 10380 O O . ALA C 1 329 ? 84.322 121.010 8.342 1.00 25.37 300 ALA C O 1
ATOM 10382 N N . HIS C 1 330 ? 84.473 123.021 9.385 1.00 19.03 301 HIS C N 1
ATOM 10383 C CA . HIS C 1 330 ? 85.830 122.855 9.920 1.00 19.82 301 HIS C CA 1
ATOM 10384 C C . HIS C 1 330 ? 85.905 121.644 10.869 1.00 25.64 301 HIS C C 1
ATOM 10385 O O . HIS C 1 330 ? 86.879 120.899 10.812 1.00 26.09 301 HIS C O 1
ATOM 10392 N N . LEU C 1 331 ? 84.899 121.474 11.754 1.00 22.91 302 LEU C N 1
ATOM 10393 C CA . LEU C 1 331 ? 84.844 120.359 12.706 1.00 22.38 302 LEU C CA 1
ATOM 10394 C C . LEU C 1 331 ? 84.709 119.019 11.991 1.00 25.45 302 LEU C C 1
ATOM 10395 O O . LEU C 1 331 ? 85.394 118.071 12.360 1.00 23.96 302 LEU C O 1
ATOM 10400 N N . LYS C 1 332 ? 83.844 118.960 10.965 1.00 23.07 303 LYS C N 1
ATOM 10401 C CA . LYS C 1 332 ? 83.600 117.772 10.142 1.00 23.42 303 LYS C CA 1
ATOM 10402 C C . LYS C 1 332 ? 84.859 117.399 9.340 1.00 28.73 303 LYS C C 1
ATOM 10403 O O . LYS C 1 332 ? 85.243 116.225 9.315 1.00 28.81 303 LYS C O 1
ATOM 10409 N N . GLU C 1 333 ? 85.506 118.406 8.711 1.00 24.96 304 GLU C N 1
ATOM 10410 C CA . GLU C 1 333 ? 86.722 118.262 7.904 1.00 25.36 304 GLU C CA 1
ATOM 10411 C C . GLU C 1 333 ? 87.888 117.728 8.716 1.00 29.52 304 GLU C C 1
ATOM 10412 O O . GLU C 1 333 ? 88.696 116.978 8.180 1.00 31.01 304 GLU C O 1
ATOM 10418 N N . THR C 1 334 ? 87.987 118.127 9.996 1.00 25.31 305 THR C N 1
ATOM 10419 C CA . THR C 1 334 ? 89.061 117.715 10.915 1.00 24.99 305 THR C CA 1
ATOM 10420 C C . THR C 1 334 ? 88.707 116.438 11.702 1.00 29.50 305 THR C C 1
ATOM 10421 O O . THR C 1 334 ? 89.541 115.914 12.438 1.00 31.17 305 THR C O 1
ATOM 10425 N N . GLY C 1 335 ? 87.487 115.947 11.515 1.00 24.39 306 GLY C N 1
ATOM 10426 C CA . GLY C 1 335 ? 86.971 114.769 12.193 1.00 24.18 306 GLY C CA 1
ATOM 10427 C C . GLY C 1 335 ? 86.771 115.004 13.675 1.00 26.30 306 GLY C C 1
ATOM 10428 O O . GLY C 1 335 ? 86.909 114.075 14.470 1.00 27.10 306 GLY C O 1
ATOM 10429 N N . GLN C 1 336 ? 86.453 116.255 14.050 1.00 20.96 307 GLN C N 1
ATOM 10430 C CA . GLN C 1 336 ? 86.260 116.693 15.433 1.00 19.03 307 GLN C CA 1
ATOM 10431 C C . GLN C 1 336 ? 84.800 116.962 15.791 1.00 23.10 307 GLN C C 1
ATOM 10432 O O . GLN C 1 336 ? 84.514 117.214 16.945 1.00 25.36 307 GLN C O 1
ATOM 10438 N N . TYR C 1 337 ? 83.882 116.889 14.833 1.00 18.88 308 TYR C N 1
ATOM 10439 C CA . TYR C 1 337 ? 82.455 117.143 15.045 1.00 18.18 308 TYR C CA 1
ATOM 10440 C C . TYR C 1 337 ? 81.768 116.166 16.028 1.00 24.38 308 TYR C C 1
ATOM 10441 O O . TYR C 1 337 ? 81.047 116.617 16.924 1.00 21.85 308 TYR C O 1
ATOM 10450 N N . ASP C 1 338 ? 81.967 114.846 15.842 1.00 23.58 309 ASP C N 1
ATOM 10451 C CA . ASP C 1 338 ? 81.334 113.826 16.686 1.00 24.52 309 ASP C CA 1
ATOM 10452 C C . ASP C 1 338 ? 81.867 113.792 18.123 1.00 30.68 309 ASP C C 1
ATOM 10453 O O . ASP C 1 338 ? 81.116 113.433 19.008 1.00 30.90 309 ASP C O 1
ATOM 10458 N N . ASP C 1 339 ? 83.131 114.211 18.352 1.00 29.26 310 ASP C N 1
ATOM 10459 C CA . ASP C 1 339 ? 83.831 114.241 19.645 1.00 29.49 310 ASP C CA 1
ATOM 10460 C C . ASP C 1 339 ? 83.772 115.620 20.372 1.00 32.37 310 ASP C C 1
ATOM 10461 O O . ASP C 1 339 ? 84.565 115.862 21.297 1.00 31.16 310 ASP C O 1
ATOM 10466 N N . THR C 1 340 ? 82.844 116.508 19.961 1.00 27.80 311 THR C N 1
ATOM 10467 C CA . THR C 1 340 ? 82.717 117.861 20.519 1.00 26.32 311 THR C CA 1
ATOM 10468 C C . THR C 1 340 ? 81.342 118.161 21.126 1.00 28.19 311 THR C C 1
ATOM 10469 O O . THR C 1 340 ? 80.302 117.906 20.496 1.00 27.82 311 THR C O 1
ATOM 10473 N N . LEU C 1 341 ? 81.357 118.773 22.325 1.00 21.25 312 LEU C N 1
ATOM 10474 C CA . LEU C 1 341 ? 80.156 119.284 22.959 1.00 19.60 312 LEU C CA 1
ATOM 10475 C C . LEU C 1 341 ? 79.959 120.661 22.316 1.00 19.23 312 LEU C C 1
ATOM 10476 O O . LEU C 1 341 ? 80.789 121.557 22.520 1.00 17.26 312 LEU C O 1
ATOM 10481 N N . ILE C 1 342 ? 78.900 120.794 21.502 1.00 13.87 313 ILE C N 1
ATOM 10482 C CA . ILE C 1 342 ? 78.556 122.048 20.825 1.00 13.43 313 ILE C CA 1
ATOM 10483 C C . ILE C 1 342 ? 77.384 122.687 21.541 1.00 16.62 313 ILE C C 1
ATOM 10484 O O . ILE C 1 342 ? 76.351 122.045 21.737 1.00 16.63 313 ILE C O 1
ATOM 10489 N N . VAL C 1 343 ? 77.568 123.929 21.979 1.00 14.41 314 VAL C N 1
ATOM 10490 C CA . VAL C 1 343 ? 76.518 124.704 22.650 1.00 14.04 314 VAL C CA 1
ATOM 10491 C C . VAL C 1 343 ? 76.277 125.964 21.852 1.00 12.54 314 VAL C C 1
ATOM 10492 O O . VAL C 1 343 ? 77.186 126.795 21.690 1.00 10.03 314 VAL C O 1
ATOM 10496 N N . VAL C 1 344 ? 75.065 126.088 21.316 1.00 10.17 315 VAL C N 1
ATOM 10497 C CA . VAL C 1 344 ? 74.662 127.291 20.564 1.00 11.83 315 VAL C CA 1
ATOM 10498 C C . VAL C 1 344 ? 73.455 127.925 21.227 1.00 13.81 315 VAL C C 1
ATOM 10499 O O . VAL C 1 344 ? 72.438 127.271 21.427 1.00 11.13 315 VAL C O 1
ATOM 10503 N N . THR C 1 345 ? 73.587 129.200 21.578 1.00 14.25 316 THR C N 1
ATOM 10504 C CA . THR C 1 345 ? 72.520 129.967 22.231 1.00 14.99 316 THR C CA 1
ATOM 10505 C C . THR C 1 345 ? 72.635 131.445 21.903 1.00 18.44 316 THR C C 1
ATOM 10506 O O . THR C 1 345 ? 73.585 131.889 21.258 1.00 16.78 316 THR C O 1
ATOM 10510 N N . ALA C 1 346 ? 71.672 132.195 22.385 1.00 16.98 317 ALA C N 1
ATOM 10511 C CA . ALA C 1 346 ? 71.656 133.650 22.310 1.00 16.97 317 ALA C CA 1
ATOM 10512 C C . ALA C 1 346 ? 71.688 134.119 23.747 1.00 21.38 317 ALA C C 1
ATOM 10513 O O . ALA C 1 346 ? 71.092 133.462 24.622 1.00 21.45 317 ALA C O 1
ATOM 10515 N N . ASP C 1 347 ? 72.451 135.190 24.014 1.00 17.53 318 ASP C N 1
ATOM 10516 C CA . ASP C 1 347 ? 72.577 135.739 25.353 1.00 17.14 318 ASP C CA 1
ATOM 10517 C C . ASP C 1 347 ? 71.193 136.154 25.887 1.00 19.41 318 ASP C C 1
ATOM 10518 O O . ASP C 1 347 ? 70.785 135.678 26.946 1.00 19.78 318 ASP C O 1
ATOM 10523 N N . HIS C 1 348 ? 70.462 136.968 25.108 1.00 15.78 319 HIS C N 1
ATOM 10524 C CA . HIS C 1 348 ? 69.138 137.535 25.390 1.00 16.12 319 HIS C CA 1
ATOM 10525 C C . HIS C 1 348 ? 68.367 137.774 24.069 1.00 21.01 319 HIS C C 1
ATOM 10526 O O . HIS C 1 348 ? 68.918 137.591 22.984 1.00 19.68 319 HIS C O 1
ATOM 10533 N N . GLY C 1 349 ? 67.097 138.160 24.184 1.00 19.04 320 GLY C N 1
ATOM 10534 C CA . GLY C 1 349 ? 66.246 138.456 23.037 1.00 18.66 320 GLY C CA 1
ATOM 10535 C C . GLY C 1 349 ? 66.266 139.908 22.603 1.00 21.41 320 GLY C C 1
ATOM 10536 O O . GLY C 1 349 ? 67.213 140.646 22.902 1.00 20.21 320 GLY C O 1
ATOM 10537 N N . GLU C 1 350 ? 65.211 140.322 21.882 1.00 17.85 321 GLU C N 1
ATOM 10538 C CA . GLU C 1 350 ? 65.066 141.652 21.286 1.00 17.47 321 GLU C CA 1
ATOM 10539 C C . GLU C 1 350 ? 63.596 141.926 21.024 1.00 20.96 321 GLU C C 1
ATOM 10540 O O . GLU C 1 350 ? 62.920 141.115 20.383 1.00 21.57 321 GLU C O 1
ATOM 10546 N N . MET C 1 351 ? 63.094 143.066 21.487 1.00 16.48 322 MET C N 1
ATOM 10547 C CA . MET C 1 351 ? 61.687 143.385 21.242 1.00 16.49 322 MET C CA 1
ATOM 10548 C C . MET C 1 351 ? 61.364 143.547 19.768 1.00 22.29 322 MET C C 1
ATOM 10549 O O . MET C 1 351 ? 60.332 143.042 19.316 1.00 22.40 322 MET C O 1
ATOM 10554 N N . LEU C 1 352 ? 62.271 144.207 19.002 1.00 19.15 323 LEU C N 1
ATOM 10555 C CA . LEU C 1 352 ? 62.174 144.395 17.555 1.00 19.28 323 LEU C CA 1
ATOM 10556 C C . LEU C 1 352 ? 60.886 145.098 17.096 1.00 23.37 323 LEU C C 1
ATOM 10557 O O . LEU C 1 352 ? 60.327 144.777 16.035 1.00 22.26 323 LEU C O 1
ATOM 10562 N N . GLY C 1 353 ? 60.443 146.073 17.892 1.00 21.27 324 GLY C N 1
ATOM 10563 C CA . GLY C 1 353 ? 59.247 146.850 17.579 1.00 22.03 324 GLY C CA 1
ATOM 10564 C C . GLY C 1 353 ? 58.018 146.332 18.283 1.00 26.78 324 GLY C C 1
ATOM 10565 O O . GLY C 1 353 ? 57.007 147.035 18.342 1.00 25.83 324 GLY C O 1
ATOM 10566 N N . ASP C 1 354 ? 58.092 145.083 18.801 1.00 24.94 325 ASP C N 1
ATOM 10567 C CA . ASP C 1 354 ? 56.991 144.457 19.532 1.00 25.36 325 ASP C CA 1
ATOM 10568 C C . ASP C 1 354 ? 56.655 145.314 20.730 1.00 31.34 325 ASP C C 1
ATOM 10569 O O . ASP C 1 354 ? 57.569 145.759 21.437 1.00 32.36 325 ASP C O 1
ATOM 10574 N N . ARG C 1 355 ? 55.344 145.594 20.929 1.00 27.59 326 ARG C N 1
ATOM 10575 C CA . ARG C 1 355 ? 54.814 146.382 22.061 1.00 26.89 326 ARG C CA 1
ATOM 10576 C C . ARG C 1 355 ? 55.348 147.827 22.096 1.00 28.80 326 ARG C C 1
ATOM 10577 O O . ARG C 1 355 ? 55.510 148.397 23.178 1.00 28.28 326 ARG C O 1
ATOM 10585 N N . HIS C 1 356 ? 55.625 148.402 20.899 1.00 23.57 327 HIS C N 1
ATOM 10586 C CA . HIS C 1 356 ? 56.163 149.751 20.660 1.00 22.94 327 HIS C CA 1
ATOM 10587 C C . HIS C 1 356 ? 57.505 149.986 21.367 1.00 27.32 327 HIS C C 1
ATOM 10588 O O . HIS C 1 356 ? 57.809 151.095 21.811 1.00 27.22 327 HIS C O 1
ATOM 10595 N N . SER C 1 357 ? 58.315 148.917 21.465 1.00 24.56 328 SER C N 1
ATOM 10596 C CA . SER C 1 357 ? 59.605 148.962 22.135 1.00 23.87 328 SER C CA 1
ATOM 10597 C C . SER C 1 357 ? 60.701 148.208 21.379 1.00 25.65 328 SER C C 1
ATOM 10598 O O . SER C 1 357 ? 60.417 147.350 20.550 1.00 24.35 328 SER C O 1
ATOM 10601 N N . TRP C 1 358 ? 61.958 148.567 21.670 1.00 21.70 329 TRP C N 1
ATOM 10602 C CA . TRP C 1 358 ? 63.164 148.000 21.058 1.00 20.19 329 TRP C CA 1
ATOM 10603 C C . TRP C 1 358 ? 64.118 147.629 22.167 1.00 18.85 329 TRP C C 1
ATOM 10604 O O . TRP C 1 358 ? 64.032 148.189 23.248 1.00 16.26 329 TRP C O 1
ATOM 10615 N N . GLY C 1 359 ? 64.932 146.620 21.933 1.00 15.80 330 GLY C N 1
ATOM 10616 C CA . GLY C 1 359 ? 65.890 146.163 22.934 1.00 14.69 330 GLY C CA 1
ATOM 10617 C C . GLY C 1 359 ? 65.382 145.112 23.905 1.00 19.40 330 GLY C C 1
ATOM 10618 O O . GLY C 1 359 ? 64.515 144.295 23.594 1.00 17.16 330 GLY C O 1
ATOM 10619 N N . LYS C 1 360 ? 65.953 145.126 25.102 1.00 18.85 331 LYS C N 1
ATOM 10620 C CA . LYS C 1 360 ? 65.678 144.125 26.131 1.00 19.74 331 LYS C CA 1
ATOM 10621 C C . LYS C 1 360 ? 65.433 144.675 27.548 1.00 24.60 331 LYS C C 1
ATOM 10622 O O . LYS C 1 360 ? 65.342 143.875 28.484 1.00 25.06 331 LYS C O 1
ATOM 10628 N N . MET C 1 361 ? 65.309 146.022 27.716 1.00 21.16 332 MET C N 1
ATOM 10629 C CA . MET C 1 361 ? 65.023 146.628 29.026 1.00 20.79 332 MET C CA 1
ATOM 10630 C C . MET C 1 361 ? 63.512 146.707 29.237 1.00 24.65 332 MET C C 1
ATOM 10631 O O . MET C 1 361 ? 62.917 147.786 29.239 1.00 25.33 332 MET C O 1
ATOM 10636 N N . THR C 1 362 ? 62.899 145.531 29.385 1.00 21.29 333 THR C N 1
ATOM 10637 C CA . THR C 1 362 ? 61.463 145.319 29.571 1.00 21.15 333 THR C CA 1
ATOM 10638 C C . THR C 1 362 ? 61.217 143.977 30.278 1.00 24.84 333 THR C C 1
ATOM 10639 O O . THR C 1 362 ? 62.178 143.296 30.657 1.00 25.39 333 THR C O 1
ATOM 10643 N N . VAL C 1 363 ? 59.929 143.598 30.435 1.00 19.66 334 VAL C N 1
ATOM 10644 C CA . VAL C 1 363 ? 59.480 142.383 31.126 1.00 17.43 334 VAL C CA 1
ATOM 10645 C C . VAL C 1 363 ? 58.800 141.349 30.210 1.00 21.34 334 VAL C C 1
ATOM 10646 O O . VAL C 1 363 ? 58.440 140.266 30.678 1.00 21.41 334 VAL C O 1
ATOM 10650 N N . TYR C 1 364 ? 58.601 141.678 28.925 1.00 18.67 335 TYR C N 1
ATOM 10651 C CA . TYR C 1 364 ? 57.974 140.747 27.984 1.00 17.96 335 TYR C CA 1
ATOM 10652 C C . TYR C 1 364 ? 58.939 139.647 27.538 1.00 21.00 335 TYR C C 1
ATOM 10653 O O . TYR C 1 364 ? 60.151 139.877 27.449 1.00 20.06 335 TYR C O 1
ATOM 10662 N N . ASP C 1 365 ? 58.389 138.445 27.284 1.00 18.18 336 ASP C N 1
ATOM 10663 C CA . ASP C 1 365 ? 59.128 137.238 26.889 1.00 19.44 336 ASP C CA 1
ATOM 10664 C C . ASP C 1 365 ? 60.129 137.385 25.755 1.00 23.52 336 ASP C C 1
ATOM 10665 O O . ASP C 1 365 ? 61.210 136.797 25.839 1.00 23.98 336 ASP C O 1
ATOM 10670 N N . ALA C 1 366 ? 59.789 138.165 24.714 1.00 19.37 337 ALA C N 1
ATOM 10671 C CA . ALA C 1 366 ? 60.661 138.383 23.551 1.00 18.42 337 ALA C CA 1
ATOM 10672 C C . ALA C 1 366 ? 62.045 138.915 23.919 1.00 21.05 337 ALA C C 1
ATOM 10673 O O . ALA C 1 366 ? 63.004 138.621 23.217 1.00 21.98 337 ALA C O 1
ATOM 10675 N N . ALA C 1 367 ? 62.163 139.614 25.067 1.00 16.87 338 ALA C N 1
ATOM 10676 C CA . ALA C 1 367 ? 63.427 140.148 25.590 1.00 14.73 338 ALA C CA 1
ATOM 10677 C C . ALA C 1 367 ? 64.302 139.060 26.265 1.00 14.95 338 ALA C C 1
ATOM 10678 O O . ALA C 1 367 ? 65.489 139.301 26.479 1.00 12.38 338 ALA C O 1
ATOM 10680 N N . TYR C 1 368 ? 63.716 137.877 26.604 1.00 12.17 339 TYR C N 1
ATOM 10681 C CA . TYR C 1 368 ? 64.392 136.784 27.341 1.00 12.21 339 TYR C CA 1
ATOM 10682 C C . TYR C 1 368 ? 64.405 135.454 26.625 1.00 15.87 339 TYR C C 1
ATOM 10683 O O . TYR C 1 368 ? 65.366 134.721 26.796 1.00 15.28 339 TYR C O 1
ATOM 10692 N N . HIS C 1 369 ? 63.327 135.108 25.891 1.00 15.17 340 HIS C N 1
ATOM 10693 C CA . HIS C 1 369 ? 63.205 133.854 25.136 1.00 16.42 340 HIS C CA 1
ATOM 10694 C C . HIS C 1 369 ? 64.337 133.749 24.076 1.00 24.46 340 HIS C C 1
ATOM 10695 O O . HIS C 1 369 ? 64.445 134.582 23.173 1.00 25.43 340 HIS C O 1
ATOM 10702 N N . THR C 1 370 ? 65.235 132.776 24.271 1.00 20.68 341 THR C N 1
ATOM 10703 C CA . THR C 1 370 ? 66.413 132.605 23.426 1.00 19.65 341 THR C CA 1
ATOM 10704 C C . THR C 1 370 ? 66.563 131.193 22.875 1.00 21.13 341 THR C C 1
ATOM 10705 O O . THR C 1 370 ? 66.149 130.232 23.531 1.00 19.02 341 THR C O 1
ATOM 10709 N N . PRO C 1 371 ? 67.132 131.043 21.653 1.00 17.12 342 PRO C N 1
ATOM 10710 C CA . PRO C 1 371 ? 67.342 129.700 21.116 1.00 16.33 342 PRO C CA 1
ATOM 10711 C C . PRO C 1 371 ? 68.452 128.975 21.857 1.00 17.84 342 PRO C C 1
ATOM 10712 O O . PRO C 1 371 ? 69.367 129.608 22.376 1.00 16.01 342 PRO C O 1
ATOM 10716 N N . LEU C 1 372 ? 68.360 127.644 21.903 1.00 16.78 343 LEU C N 1
ATOM 10717 C CA . LEU C 1 372 ? 69.369 126.781 22.527 1.00 15.99 343 LEU C CA 1
ATOM 10718 C C . LEU C 1 372 ? 69.455 125.445 21.811 1.00 18.10 343 LEU C C 1
ATOM 10719 O O . LEU C 1 372 ? 68.476 124.711 21.759 1.00 16.33 343 LEU C O 1
ATOM 10724 N N . ILE C 1 373 ? 70.626 125.168 21.227 1.00 15.20 344 ILE C N 1
ATOM 10725 C CA . ILE C 1 373 ? 70.917 123.897 20.558 1.00 15.13 344 ILE C CA 1
ATOM 10726 C C . ILE C 1 373 ? 72.139 123.308 21.242 1.00 15.99 344 ILE C C 1
ATOM 10727 O O . ILE C 1 373 ? 73.160 123.978 21.375 1.00 10.77 344 ILE C O 1
ATOM 10732 N N . ILE C 1 374 ? 72.028 122.056 21.679 1.00 15.80 345 ILE C N 1
ATOM 10733 C CA . ILE C 1 374 ? 73.158 121.355 22.282 1.00 15.64 345 ILE C CA 1
ATOM 10734 C C . ILE C 1 374 ? 73.397 120.044 21.553 1.00 20.07 345 ILE C C 1
ATOM 10735 O O . ILE C 1 374 ? 72.490 119.212 21.453 1.00 21.24 345 ILE C O 1
ATOM 10740 N N . ARG C 1 375 ? 74.610 119.877 21.019 1.00 16.13 346 ARG C N 1
ATOM 10741 C CA . ARG C 1 375 ? 75.020 118.620 20.402 1.00 15.81 346 ARG C CA 1
ATOM 10742 C C . ARG C 1 375 ? 76.133 118.020 21.232 1.00 17.05 346 ARG C C 1
ATOM 10743 O O . ARG C 1 375 ? 77.100 118.691 21.584 1.00 13.38 346 ARG C O 1
ATOM 10751 N N . ALA C 1 376 ? 75.972 116.768 21.573 1.00 17.21 347 ALA C N 1
ATOM 10752 C CA . ALA C 1 376 ? 76.960 116.027 22.353 1.00 17.22 347 ALA C CA 1
ATOM 10753 C C . ALA C 1 376 ? 77.048 114.642 21.749 1.00 22.88 347 ALA C C 1
ATOM 10754 O O . ALA C 1 376 ? 76.012 114.115 21.330 1.00 22.62 347 ALA C O 1
ATOM 10756 N N . PRO C 1 377 ? 78.242 114.013 21.698 1.00 20.28 348 PRO C N 1
ATOM 10757 C CA . PRO C 1 377 ? 78.302 112.619 21.211 1.00 19.88 348 PRO C CA 1
ATOM 10758 C C . PRO C 1 377 ? 77.326 111.722 22.002 1.00 19.99 348 PRO C C 1
ATOM 10759 O O . PRO C 1 377 ? 77.291 111.762 23.242 1.00 18.51 348 PRO C O 1
ATOM 10763 N N . GLY C 1 378 ? 76.491 110.996 21.261 1.00 15.87 349 GLY C N 1
ATOM 10764 C CA . GLY C 1 378 ? 75.461 110.118 21.788 1.00 16.38 349 GLY C CA 1
ATOM 10765 C C . GLY C 1 378 ? 74.137 110.769 22.138 1.00 23.46 349 GLY C C 1
ATOM 10766 O O . GLY C 1 378 ? 73.311 110.132 22.783 1.00 23.50 349 GLY C O 1
ATOM 10767 N N . CYS C 1 379 ? 73.910 112.040 21.732 1.00 22.03 350 CYS C N 1
ATOM 10768 C CA . CYS C 1 379 ? 72.635 112.717 22.000 1.00 22.33 350 CYS C CA 1
ATOM 10769 C C . CYS C 1 379 ? 71.579 112.240 21.003 1.00 28.44 350 CYS C C 1
ATOM 10770 O O . CYS C 1 379 ? 71.939 111.632 19.984 1.00 27.79 350 CYS C O 1
ATOM 10773 N N . LYS C 1 380 ? 70.283 112.484 21.315 1.00 25.56 351 LYS C N 1
ATOM 10774 C CA . LYS C 1 380 ? 69.159 112.076 20.463 1.00 25.30 351 LYS C CA 1
ATOM 10775 C C . LYS C 1 380 ? 69.010 113.130 19.380 1.00 27.03 351 LYS C C 1
ATOM 10776 O O . LYS C 1 380 ? 68.600 114.246 19.707 1.00 25.31 351 LYS C O 1
ATOM 10782 N N . PRO C 1 381 ? 69.374 112.835 18.093 1.00 23.05 352 PRO C N 1
ATOM 10783 C CA . PRO C 1 381 ? 69.257 113.877 17.056 1.00 21.48 352 PRO C CA 1
ATOM 10784 C C . PRO C 1 381 ? 67.812 114.228 16.743 1.00 23.54 352 PRO C C 1
ATOM 10785 O O . PRO C 1 381 ? 66.981 113.339 16.629 1.00 24.31 352 PRO C O 1
ATOM 10789 N N . GLY C 1 382 ? 67.515 115.517 16.692 1.00 19.73 353 GLY C N 1
ATOM 10790 C CA . GLY C 1 382 ? 66.172 116.013 16.414 1.00 19.40 353 GLY C CA 1
ATOM 10791 C C . GLY C 1 382 ? 65.263 116.112 17.625 1.00 22.75 353 GLY C C 1
ATOM 10792 O O . GLY C 1 382 ? 64.105 116.509 17.481 1.00 22.25 353 GLY C O 1
ATOM 10793 N N . HIS C 1 383 ? 65.774 115.762 18.832 1.00 20.16 354 HIS C N 1
ATOM 10794 C CA . HIS C 1 383 ? 65.006 115.837 20.082 1.00 20.72 354 HIS C CA 1
ATOM 10795 C C . HIS C 1 383 ? 64.697 117.292 20.470 1.00 24.42 354 HIS C C 1
ATOM 10796 O O . HIS C 1 383 ? 65.572 118.163 20.423 1.00 23.44 354 HIS C O 1
ATOM 10803 N N . VAL C 1 384 ? 63.432 117.541 20.800 1.00 21.65 355 VAL C N 1
ATOM 10804 C CA . VAL C 1 384 ? 62.906 118.861 21.157 1.00 21.69 355 VAL C CA 1
ATOM 10805 C C . VAL C 1 384 ? 62.473 118.856 22.626 1.00 24.91 355 VAL C C 1
ATOM 10806 O O . VAL C 1 384 ? 61.634 118.038 23.022 1.00 26.32 355 VAL C O 1
ATOM 10810 N N . VAL C 1 385 ? 63.059 119.757 23.423 1.00 18.67 356 VAL C N 1
ATOM 10811 C CA . VAL C 1 385 ? 62.760 119.917 24.843 1.00 17.71 356 VAL C CA 1
ATOM 10812 C C . VAL C 1 385 ? 61.740 121.061 25.039 1.00 21.89 356 VAL C C 1
ATOM 10813 O O . VAL C 1 385 ? 61.933 122.163 24.524 1.00 19.91 356 VAL C O 1
ATOM 10817 N N . GLU C 1 386 ? 60.670 120.785 25.812 1.00 20.84 357 GLU C N 1
ATOM 10818 C CA . GLU C 1 386 ? 59.587 121.714 26.126 1.00 20.50 357 GLU C CA 1
ATOM 10819 C C . GLU C 1 386 ? 59.613 122.210 27.568 1.00 22.75 357 GLU C C 1
ATOM 10820 O O . GLU C 1 386 ? 58.919 123.171 27.885 1.00 22.59 357 GLU C O 1
ATOM 10826 N N . ALA C 1 387 ? 60.384 121.552 28.440 1.00 19.74 358 ALA C N 1
ATOM 10827 C CA . ALA C 1 387 ? 60.514 121.916 29.861 1.00 20.11 358 ALA C CA 1
ATOM 10828 C C . ALA C 1 387 ? 61.198 123.292 29.999 1.00 25.55 358 ALA C C 1
ATOM 10829 O O . ALA C 1 387 ? 62.031 123.632 29.153 1.00 24.32 358 ALA C O 1
ATOM 10831 N N . PRO C 1 388 ? 60.872 124.101 31.043 1.00 23.03 359 PRO C N 1
ATOM 10832 C CA . PRO C 1 388 ? 61.535 125.405 31.187 1.00 21.93 359 PRO C CA 1
ATOM 10833 C C . PRO C 1 388 ? 63.008 125.258 31.536 1.00 22.74 359 PRO C C 1
ATOM 10834 O O . PRO C 1 388 ? 63.379 124.590 32.507 1.00 20.68 359 PRO C O 1
ATOM 10838 N N . THR C 1 389 ? 63.848 125.857 30.706 1.00 18.78 360 THR C N 1
ATOM 10839 C CA . THR C 1 389 ? 65.295 125.867 30.901 1.00 18.35 360 THR C CA 1
ATOM 10840 C C . THR C 1 389 ? 65.747 127.307 31.036 1.00 20.15 360 THR C C 1
ATOM 10841 O O . THR C 1 389 ? 65.061 128.221 30.575 1.00 17.41 360 THR C O 1
ATOM 10845 N N . GLU C 1 390 ? 66.855 127.509 31.740 1.00 18.31 361 GLU C N 1
ATOM 10846 C CA . GLU C 1 390 ? 67.388 128.836 32.044 1.00 18.09 361 GLU C CA 1
ATOM 10847 C C . GLU C 1 390 ? 68.827 128.970 31.589 1.00 21.42 361 GLU C C 1
ATOM 10848 O O . GLU C 1 390 ? 69.543 127.974 31.504 1.00 22.26 361 GLU C O 1
ATOM 10854 N N . SER C 1 391 ? 69.255 130.202 31.294 1.00 17.06 362 SER C N 1
ATOM 10855 C CA . SER C 1 391 ? 70.606 130.539 30.818 1.00 15.36 362 SER C CA 1
ATOM 10856 C C . SER C 1 391 ? 71.724 130.075 31.768 1.00 19.63 362 SER C C 1
ATOM 10857 O O . SER C 1 391 ? 72.844 129.803 31.331 1.00 17.48 362 SER C O 1
ATOM 10860 N N . ILE C 1 392 ? 71.389 129.951 33.076 1.00 18.53 363 ILE C N 1
ATOM 10861 C CA . ILE C 1 392 ? 72.272 129.498 34.155 1.00 18.38 363 ILE C CA 1
ATOM 10862 C C . ILE C 1 392 ? 72.543 127.986 34.114 1.00 25.10 363 ILE C C 1
ATOM 10863 O O . ILE C 1 392 ? 73.444 127.518 34.807 1.00 25.26 363 ILE C O 1
ATOM 10868 N N . ASP C 1 393 ? 71.780 127.234 33.283 1.00 22.07 364 ASP C N 1
ATOM 10869 C CA . ASP C 1 393 ? 71.910 125.788 33.111 1.00 21.79 364 ASP C CA 1
ATOM 10870 C C . ASP C 1 393 ? 73.039 125.391 32.156 1.00 24.06 364 ASP C C 1
ATOM 10871 O O . ASP C 1 393 ? 73.374 124.210 32.069 1.00 22.83 364 ASP C O 1
ATOM 10876 N N . LEU C 1 394 ? 73.627 126.367 31.447 1.00 20.54 365 LEU C N 1
ATOM 10877 C CA . LEU C 1 394 ? 74.679 126.095 30.472 1.00 19.03 365 LEU C CA 1
ATOM 10878 C C . LEU C 1 394 ? 76.028 125.719 31.095 1.00 21.49 365 LEU C C 1
ATOM 10879 O O . LEU C 1 394 ? 76.580 124.658 30.743 1.00 20.45 365 LEU C O 1
ATOM 10884 N N . MET C 1 395 ? 76.547 126.559 32.034 1.00 17.58 366 MET C N 1
ATOM 10885 C CA . MET C 1 395 ? 77.812 126.296 32.737 1.00 18.11 366 MET C CA 1
ATOM 10886 C C . MET C 1 395 ? 77.806 124.888 33.396 1.00 19.98 366 MET C C 1
ATOM 10887 O O . MET C 1 395 ? 78.735 124.128 33.103 1.00 20.11 366 MET C O 1
ATOM 10892 N N . PRO C 1 396 ? 76.773 124.495 34.211 1.00 15.48 367 PRO C N 1
ATOM 10893 C CA . PRO C 1 396 ? 76.792 123.149 34.814 1.00 15.16 367 PRO C CA 1
ATOM 10894 C C . PRO C 1 396 ? 76.703 122.001 33.819 1.00 18.24 367 PRO C C 1
ATOM 10895 O O . PRO C 1 396 ? 77.243 120.932 34.097 1.00 18.05 367 PRO C O 1
ATOM 10899 N N . THR C 1 397 ? 76.097 122.228 32.643 1.00 15.71 368 THR C N 1
ATOM 10900 C CA . THR C 1 397 ? 76.019 121.207 31.586 1.00 16.48 368 THR C CA 1
ATOM 10901 C C . THR C 1 397 ? 77.434 120.869 31.049 1.00 23.28 368 THR C C 1
ATOM 10902 O O . THR C 1 397 ? 77.788 119.680 30.927 1.00 21.11 368 THR C O 1
ATOM 10906 N N . ILE C 1 398 ? 78.241 121.938 30.759 1.00 20.73 369 ILE C N 1
ATOM 10907 C CA . ILE C 1 398 ? 79.604 121.829 30.233 1.00 20.19 369 ILE C CA 1
ATOM 10908 C C . ILE C 1 398 ? 80.501 121.114 31.229 1.00 24.74 369 ILE C C 1
ATOM 10909 O O . ILE C 1 398 ? 81.141 120.126 30.848 1.00 26.44 369 ILE C O 1
ATOM 10914 N N . LEU C 1 399 ? 80.522 121.582 32.504 1.00 20.34 370 LEU C N 1
ATOM 10915 C CA . LEU C 1 399 ? 81.338 120.991 33.572 1.00 18.90 370 LEU C CA 1
ATOM 10916 C C . LEU C 1 399 ? 81.023 119.514 33.802 1.00 23.59 370 LEU C C 1
ATOM 10917 O O . LEU C 1 399 ? 81.946 118.696 33.923 1.00 25.02 370 LEU C O 1
ATOM 10922 N N . ASP C 1 400 ? 79.721 119.180 33.846 1.00 17.21 371 ASP C N 1
ATOM 10923 C CA . ASP C 1 400 ? 79.240 117.808 34.000 1.00 16.41 371 ASP C CA 1
ATOM 10924 C C . ASP C 1 400 ? 79.831 116.949 32.885 1.00 20.60 371 ASP C C 1
ATOM 10925 O O . ASP C 1 400 ? 80.504 115.963 33.185 1.00 22.64 371 ASP C O 1
ATOM 10930 N N . TRP C 1 401 ? 79.641 117.369 31.610 1.00 16.48 372 TRP C N 1
ATOM 10931 C CA . TRP C 1 401 ? 80.119 116.674 30.428 1.00 15.91 372 TRP C CA 1
ATOM 10932 C C . TRP C 1 401 ? 81.640 116.436 30.404 1.00 21.41 372 TRP C C 1
ATOM 10933 O O . TRP C 1 401 ? 82.056 115.362 29.989 1.00 21.60 372 TRP C O 1
ATOM 10944 N N . VAL C 1 402 ? 82.460 117.397 30.886 1.00 19.80 373 VAL C N 1
ATOM 10945 C CA . VAL C 1 402 ? 83.928 117.246 30.940 1.00 20.08 373 VAL C CA 1
ATOM 10946 C C . VAL C 1 402 ? 84.371 116.436 32.176 1.00 26.44 373 VAL C C 1
ATOM 10947 O O . VAL C 1 402 ? 85.526 115.983 32.249 1.00 26.65 373 VAL C O 1
ATOM 10951 N N . GLY C 1 403 ? 83.448 116.276 33.137 1.00 22.64 374 GLY C N 1
ATOM 10952 C CA . GLY C 1 403 ? 83.692 115.542 34.376 1.00 22.28 374 GLY C CA 1
ATOM 10953 C C . GLY C 1 403 ? 84.390 116.374 35.433 1.00 24.61 374 GLY C C 1
ATOM 10954 O O . GLY C 1 403 ? 85.203 115.855 36.202 1.00 24.29 374 GLY C O 1
ATOM 10955 N N . GLN C 1 404 ? 84.103 117.685 35.449 1.00 19.50 375 GLN C N 1
ATOM 10956 C CA . GLN C 1 404 ? 84.670 118.635 36.402 1.00 17.83 375 GLN C CA 1
ATOM 10957 C C . GLN C 1 404 ? 83.589 118.992 37.415 1.00 22.58 375 GLN C C 1
ATOM 10958 O O . GLN C 1 404 ? 82.432 119.215 37.030 1.00 23.65 375 GLN C O 1
ATOM 10964 N N . GLU C 1 405 ? 83.979 119.051 38.708 1.00 17.64 376 GLU C N 1
ATOM 10965 C CA . GLU C 1 405 ? 83.105 119.376 39.829 1.00 16.52 376 GLU C CA 1
ATOM 10966 C C . GLU C 1 405 ? 82.387 120.695 39.587 1.00 19.32 376 GLU C C 1
ATOM 10967 O O . GLU C 1 405 ? 83.025 121.683 39.197 1.00 18.95 376 GLU C O 1
ATOM 10973 N N . ILE C 1 406 ? 81.062 120.702 39.788 1.00 14.72 377 ILE C N 1
ATOM 10974 C CA . ILE C 1 406 ? 80.285 121.926 39.644 1.00 14.20 377 ILE C CA 1
ATOM 10975 C C . ILE C 1 406 ? 80.305 122.608 41.012 1.00 20.26 377 ILE C C 1
ATOM 10976 O O . ILE C 1 406 ? 79.886 121.993 41.994 1.00 20.68 377 ILE C O 1
ATOM 10981 N N . PRO C 1 407 ? 80.769 123.867 41.118 1.00 18.28 378 PRO C N 1
ATOM 10982 C CA . PRO C 1 407 ? 80.728 124.547 42.429 1.00 18.16 378 PRO C CA 1
ATOM 10983 C C . PRO C 1 407 ? 79.296 124.694 42.939 1.00 20.38 378 PRO C C 1
ATOM 10984 O O . PRO C 1 407 ? 78.358 124.795 42.121 1.00 18.73 378 PRO C O 1
ATOM 10988 N N . ASN C 1 408 ? 79.130 124.713 44.290 1.00 16.77 379 ASN C N 1
ATOM 10989 C CA . ASN C 1 408 ? 77.825 124.889 44.965 1.00 16.43 379 ASN C CA 1
ATOM 10990 C C . ASN C 1 408 ? 77.194 126.258 44.682 1.00 18.41 379 ASN C C 1
ATOM 10991 O O . ASN C 1 408 ? 75.975 126.379 44.705 1.00 16.84 379 ASN C O 1
ATOM 10996 N N . ALA C 1 409 ? 78.033 127.274 44.383 1.00 16.34 380 ALA C N 1
ATOM 10997 C CA . ALA C 1 409 ? 77.610 128.631 44.016 1.00 17.37 380 ALA C CA 1
ATOM 10998 C C . ALA C 1 409 ? 76.682 128.647 42.771 1.00 19.35 380 ALA C C 1
ATOM 10999 O O . ALA C 1 409 ? 75.829 129.531 42.643 1.00 19.72 380 ALA C O 1
ATOM 11001 N N . VAL C 1 410 ? 76.843 127.665 41.880 1.00 14.56 381 VAL C N 1
ATOM 11002 C CA . VAL C 1 410 ? 76.051 127.528 40.657 1.00 13.64 381 VAL C CA 1
ATOM 11003 C C . VAL C 1 410 ? 74.591 127.172 40.954 1.00 17.76 381 VAL C C 1
ATOM 11004 O O . VAL C 1 410 ? 74.308 126.100 41.496 1.00 17.11 381 VAL C O 1
ATOM 11008 N N . ASP C 1 411 ? 73.680 128.108 40.611 1.00 15.70 382 ASP C N 1
ATOM 11009 C CA . ASP C 1 411 ? 72.220 127.995 40.773 1.00 16.08 382 ASP C CA 1
ATOM 11010 C C . ASP C 1 411 ? 71.580 127.119 39.700 1.00 22.08 382 ASP C C 1
ATOM 11011 O O . ASP C 1 411 ? 70.530 126.512 39.949 1.00 22.77 382 ASP C O 1
ATOM 11016 N N . GLY C 1 412 ? 72.180 127.115 38.507 1.00 17.65 383 GLY C N 1
ATOM 11017 C CA . GLY C 1 412 ? 71.728 126.313 37.382 1.00 17.25 383 GLY C CA 1
ATOM 11018 C C . GLY C 1 412 ? 71.937 124.824 37.565 1.00 19.78 383 GLY C C 1
ATOM 11019 O O . GLY C 1 412 ? 72.739 124.372 38.401 1.00 16.73 383 GLY C O 1
ATOM 11020 N N . ARG C 1 413 ? 71.200 124.053 36.767 1.00 17.15 384 ARG C N 1
ATOM 11021 C CA . ARG C 1 413 ? 71.248 122.597 36.789 1.00 17.30 384 ARG C CA 1
ATOM 11022 C C . ARG C 1 413 ? 71.619 122.066 35.422 1.00 19.71 384 ARG C C 1
ATOM 11023 O O . ARG C 1 413 ? 71.153 122.592 34.414 1.00 19.75 384 ARG C O 1
ATOM 11031 N N . SER C 1 414 ? 72.453 121.023 35.392 1.00 16.08 385 SER C N 1
ATOM 11032 C CA . SER C 1 414 ? 72.906 120.353 34.171 1.00 14.71 385 SER C CA 1
ATOM 11033 C C . SER C 1 414 ? 71.740 119.874 33.302 1.00 18.40 385 SER C C 1
ATOM 11034 O O . SER C 1 414 ? 70.807 119.241 33.798 1.00 17.74 385 SER C O 1
ATOM 11037 N N . LEU C 1 415 ? 71.816 120.173 31.996 1.00 16.69 386 LEU C N 1
ATOM 11038 C CA . LEU C 1 415 ? 70.827 119.789 31.003 1.00 16.64 386 LEU C CA 1
ATOM 11039 C C . LEU C 1 415 ? 71.173 118.446 30.384 1.00 21.73 386 LEU C C 1
ATOM 11040 O O . LEU C 1 415 ? 70.491 118.019 29.455 1.00 22.65 386 LEU C O 1
ATOM 11045 N N . ARG C 1 416 ? 72.261 117.800 30.861 1.00 18.94 387 ARG C N 1
ATOM 11046 C CA . ARG C 1 416 ? 72.737 116.508 30.366 1.00 18.39 387 ARG C CA 1
ATOM 11047 C C . ARG C 1 416 ? 71.642 115.407 30.302 1.00 21.11 387 ARG C C 1
ATOM 11048 O O . ARG C 1 416 ? 71.530 114.816 29.238 1.00 19.70 387 ARG C O 1
ATOM 11056 N N . PRO C 1 417 ? 70.779 115.151 31.325 1.00 18.24 388 PRO C N 1
ATOM 11057 C CA . PRO C 1 417 ? 69.735 114.113 31.139 1.00 18.77 388 PRO C CA 1
ATOM 11058 C C . PRO C 1 417 ? 68.847 114.314 29.886 1.00 23.15 388 PRO C C 1
ATOM 11059 O O . PRO C 1 417 ? 68.474 113.336 29.239 1.00 20.67 388 PRO C O 1
ATOM 11063 N N . PHE C 1 418 ? 68.580 115.593 29.510 1.00 22.53 389 PHE C N 1
ATOM 11064 C CA . PHE C 1 418 ? 67.759 115.999 28.352 1.00 21.89 389 PHE C CA 1
ATOM 11065 C C . PHE C 1 418 ? 68.356 115.623 27.026 1.00 25.20 389 PHE C C 1
ATOM 11066 O O . PHE C 1 418 ? 67.632 115.514 26.035 1.00 25.61 389 PHE C O 1
ATOM 11074 N N . LEU C 1 419 ? 69.674 115.455 26.998 1.00 20.44 390 LEU C N 1
ATOM 11075 C CA . LEU C 1 419 ? 70.422 115.114 25.794 1.00 19.41 390 LEU C CA 1
ATOM 11076 C C . LEU C 1 419 ? 70.113 113.719 25.245 1.00 21.51 390 LEU C C 1
ATOM 11077 O O . LEU C 1 419 ? 70.149 113.533 24.033 1.00 20.06 390 LEU C O 1
ATOM 11082 N N . THR C 1 420 ? 69.755 112.773 26.119 1.00 20.29 391 THR C N 1
ATOM 11083 C CA . THR C 1 420 ? 69.355 111.402 25.765 1.00 21.67 391 THR C CA 1
ATOM 11084 C C . THR C 1 420 ? 67.829 111.236 25.747 1.00 30.12 391 THR C C 1
ATOM 11085 O O . THR C 1 420 ? 67.316 110.127 25.897 1.00 31.02 391 THR C O 1
ATOM 11089 N N . GLY C 1 421 ? 67.127 112.344 25.539 1.00 29.97 392 GLY C N 1
ATOM 11090 C CA . GLY C 1 421 ? 65.672 112.384 25.434 1.00 31.99 392 GLY C CA 1
ATOM 11091 C C . GLY C 1 421 ? 64.897 112.193 26.726 1.00 39.48 392 GLY C C 1
ATOM 11092 O O . GLY C 1 421 ? 63.668 112.017 26.694 1.00 38.99 392 GLY C O 1
ATOM 11093 N N . GLU C 1 422 ? 65.604 112.202 27.872 1.00 37.90 393 GLU C N 1
ATOM 11094 C CA . GLU C 1 422 ? 64.951 112.033 29.164 1.00 38.62 393 GLU C CA 1
ATOM 11095 C C . GLU C 1 422 ? 64.717 113.400 29.781 1.00 44.00 393 GLU C C 1
ATOM 11096 O O . GLU C 1 422 ? 64.864 114.414 29.093 1.00 44.69 393 GLU C O 1
ATOM 11102 N N . ALA C 1 423 ? 64.281 113.435 31.037 1.00 39.93 394 ALA C N 1
ATOM 11103 C CA . ALA C 1 423 ? 64.015 114.669 31.778 1.00 39.07 394 ALA C CA 1
ATOM 11104 C C . ALA C 1 423 ? 63.946 114.325 33.255 1.00 39.79 394 ALA C C 1
ATOM 11105 O O . ALA C 1 423 ? 63.197 113.413 33.619 1.00 40.36 394 ALA C O 1
ATOM 11107 N N . PRO C 1 424 ? 64.729 115.010 34.118 1.00 32.91 395 PRO C N 1
ATOM 11108 C CA . PRO C 1 424 ? 64.660 114.707 35.556 1.00 32.00 395 PRO C CA 1
ATOM 11109 C C . PRO C 1 424 ? 63.243 114.912 36.099 1.00 33.94 395 PRO C C 1
ATOM 11110 O O . PRO C 1 424 ? 62.548 115.829 35.663 1.00 30.89 395 PRO C O 1
ATOM 11114 N N . SER C 1 425 ? 62.802 114.034 37.026 1.00 32.32 396 SER C N 1
ATOM 11115 C CA . SER C 1 425 ? 61.468 114.120 37.637 1.00 31.66 396 SER C CA 1
ATOM 11116 C C . SER C 1 425 ? 61.275 115.342 38.556 1.00 32.75 396 SER C C 1
ATOM 11117 O O . SER C 1 425 ? 60.138 115.772 38.762 1.00 32.44 396 SER C O 1
ATOM 11120 N N . ASP C 1 426 ? 62.378 115.887 39.106 1.00 28.37 397 ASP C N 1
ATOM 11121 C CA . ASP C 1 426 ? 62.374 117.041 40.014 1.00 27.04 397 ASP C CA 1
ATOM 11122 C C . ASP C 1 426 ? 62.799 118.352 39.295 1.00 28.03 397 ASP C C 1
ATOM 11123 O O . ASP C 1 426 ? 63.239 119.307 39.947 1.00 27.52 397 ASP C O 1
ATOM 11128 N N . TRP C 1 427 ? 62.662 118.383 37.952 1.00 22.41 398 TRP C N 1
ATOM 11129 C CA . TRP C 1 427 ? 62.987 119.558 37.149 1.00 22.61 398 TRP C CA 1
ATOM 11130 C C . TRP C 1 427 ? 62.001 120.715 37.427 1.00 27.19 398 TRP C C 1
ATOM 11131 O O . TRP C 1 427 ? 60.829 120.474 37.766 1.00 28.80 398 TRP C O 1
ATOM 11142 N N . ARG C 1 428 ? 62.484 121.963 37.297 1.00 20.88 399 ARG C N 1
ATOM 11143 C CA . ARG C 1 428 ? 61.655 123.158 37.471 1.00 20.57 399 ARG C CA 1
ATOM 11144 C C . ARG C 1 428 ? 60.337 123.150 36.640 1.00 24.70 399 ARG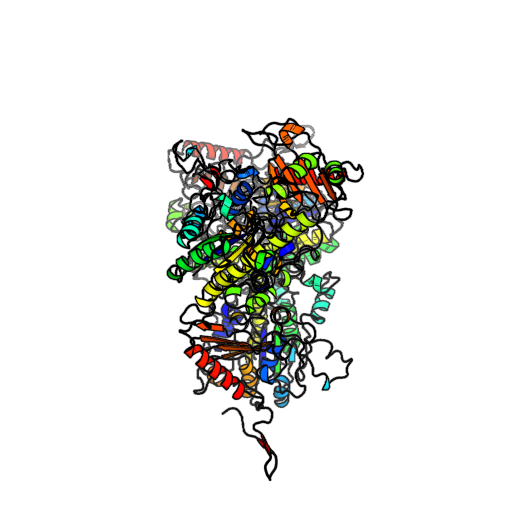 C C 1
ATOM 11145 O O . ARG C 1 428 ? 60.250 122.506 35.593 1.00 24.50 399 ARG C O 1
ATOM 11153 N N . GLN C 1 429 ? 59.316 123.847 37.143 1.00 21.91 400 GLN C N 1
ATOM 11154 C CA . GLN C 1 429 ? 58.000 123.942 36.512 1.00 21.99 400 GLN C CA 1
ATOM 11155 C C . GLN C 1 429 ? 57.638 125.381 36.102 1.00 24.54 400 GLN C C 1
ATOM 11156 O O . GLN C 1 429 ? 56.553 125.652 35.589 1.00 25.84 400 GLN C O 1
ATOM 11162 N N . TYR C 1 430 ? 58.602 126.289 36.281 1.00 20.29 401 TYR C N 1
ATOM 11163 C CA . TYR C 1 430 ? 58.520 127.710 35.966 1.00 18.96 401 TYR C CA 1
ATOM 11164 C C . TYR C 1 430 ? 59.924 128.216 35.691 1.00 22.23 401 TYR C C 1
ATOM 11165 O O . TYR C 1 430 ? 60.895 127.593 36.139 1.00 21.38 401 TYR C O 1
ATOM 11174 N N . SER C 1 431 ? 60.039 129.365 35.002 1.00 18.22 402 SER C N 1
ATOM 11175 C CA . SER C 1 431 ? 61.331 130.013 34.784 1.00 16.31 402 SER C CA 1
ATOM 11176 C C . SER C 1 431 ? 61.339 131.358 35.524 1.00 17.30 402 SER C C 1
ATOM 11177 O O . SER C 1 431 ? 60.278 131.915 35.840 1.00 13.99 402 SER C O 1
ATOM 11180 N N . PHE C 1 432 ? 62.540 131.841 35.848 1.00 13.73 403 PHE C N 1
ATOM 11181 C CA . PHE C 1 432 ? 62.715 133.054 36.625 1.00 12.64 403 PHE C CA 1
ATOM 11182 C C . PHE C 1 432 ? 63.716 134.015 35.993 1.00 17.25 403 PHE C C 1
ATOM 11183 O O . PHE C 1 432 ? 64.830 133.612 35.657 1.00 17.51 403 PHE C O 1
ATOM 11191 N N . SER C 1 433 ? 63.324 135.302 35.862 1.00 14.26 404 SER C N 1
ATOM 11192 C CA . SER C 1 433 ? 64.188 136.358 35.307 1.00 13.33 404 SER C CA 1
ATOM 11193 C C . SER C 1 433 ? 64.195 137.583 36.195 1.00 17.69 404 SER C C 1
ATOM 11194 O O . SER C 1 433 ? 63.248 137.802 36.939 1.00 18.86 404 SER C O 1
ATOM 11197 N N . GLU C 1 434 ? 65.267 138.363 36.131 1.00 15.17 405 GLU C N 1
ATOM 11198 C CA . GLU C 1 434 ? 65.450 139.593 36.905 1.00 16.01 405 GLU C CA 1
ATOM 11199 C C . GLU C 1 434 ? 65.924 140.743 36.040 1.00 23.32 405 GLU C C 1
ATOM 11200 O O . GLU C 1 434 ? 66.581 140.536 35.024 1.00 24.75 405 GLU C O 1
ATOM 11206 N N . LEU C 1 435 ? 65.604 141.966 36.459 1.00 21.92 406 LEU C N 1
ATOM 11207 C CA . LEU C 1 435 ? 66.036 143.187 35.791 1.00 22.50 406 LEU C CA 1
ATOM 11208 C C . LEU C 1 435 ? 66.287 144.236 36.871 1.00 22.39 406 LEU C C 1
ATOM 11209 O O . LEU C 1 435 ? 65.809 144.092 37.999 1.00 20.96 406 LEU C O 1
ATOM 11214 N N . ASP C 1 436 ? 67.121 145.237 36.562 1.00 19.05 407 ASP C N 1
ATOM 11215 C CA . ASP C 1 436 ? 67.391 146.372 37.455 1.00 17.05 407 ASP C CA 1
ATOM 11216 C C . ASP C 1 436 ? 67.122 147.642 36.659 1.00 18.97 407 ASP C C 1
ATOM 11217 O O . ASP C 1 436 ? 67.795 147.913 35.656 1.00 17.72 407 ASP C O 1
ATOM 11222 N N . ILE C 1 437 ? 66.079 148.372 37.067 1.00 14.88 408 ILE C N 1
ATOM 11223 C CA . ILE C 1 437 ? 65.651 149.608 36.417 1.00 14.55 408 ILE C CA 1
ATOM 11224 C C . ILE C 1 437 ? 66.245 150.871 37.075 1.00 19.61 408 ILE C C 1
ATOM 11225 O O . ILE C 1 437 ? 65.683 151.962 36.965 1.00 20.88 408 ILE C O 1
ATOM 11230 N N . SER C 1 438 ? 67.388 150.731 37.734 1.00 16.35 409 SER C N 1
ATOM 11231 C CA . SER C 1 438 ? 68.067 151.863 38.381 1.00 16.31 409 SER C CA 1
ATOM 11232 C C . SER C 1 438 ? 69.494 151.935 37.894 1.00 22.01 409 SER C C 1
ATOM 11233 O O . SER C 1 438 ? 69.969 150.977 37.289 1.00 21.32 409 SER C O 1
ATOM 11236 N N . GLU C 1 439 ? 70.164 153.080 38.127 1.00 21.49 410 GLU C N 1
ATOM 11237 C CA . GLU C 1 439 ? 71.548 153.345 37.717 1.00 21.87 410 GLU C CA 1
ATOM 11238 C C . GLU C 1 439 ? 72.156 154.243 38.783 1.00 27.24 410 GLU C C 1
ATOM 11239 O O . GLU C 1 439 ? 71.638 155.345 38.983 1.00 25.46 410 GLU C O 1
ATOM 11245 N N . PRO C 1 440 ? 73.179 153.747 39.543 1.00 26.65 411 PRO C N 1
ATOM 11246 C CA . PRO C 1 440 ? 73.722 154.525 40.679 1.00 27.14 411 PRO C CA 1
ATOM 11247 C C . PRO C 1 440 ? 74.188 155.960 40.434 1.00 34.24 411 PRO C C 1
ATOM 11248 O O . PRO C 1 440 ? 73.924 156.821 41.272 1.00 35.12 411 PRO C O 1
ATOM 11252 N N . LEU C 1 441 ? 74.864 156.232 39.308 1.00 32.18 412 LEU C N 1
ATOM 11253 C CA . LEU C 1 441 ? 75.404 157.574 39.047 1.00 33.26 412 LEU C CA 1
ATOM 11254 C C . LEU C 1 441 ? 74.588 158.429 38.088 1.00 38.79 412 LEU C C 1
ATOM 11255 O O . LEU C 1 441 ? 74.767 159.650 38.061 1.00 40.33 412 LEU C O 1
ATOM 11260 N N . ASP C 1 442 ? 73.715 157.803 37.293 1.00 33.25 413 ASP C N 1
ATOM 11261 C CA . ASP C 1 442 ? 72.892 158.517 36.329 1.00 32.06 413 ASP C CA 1
ATOM 11262 C C . ASP C 1 442 ? 71.462 157.953 36.375 1.00 32.88 413 ASP C C 1
ATOM 11263 O O . ASP C 1 442 ? 71.165 157.002 35.641 1.00 32.83 413 ASP C O 1
ATOM 11268 N N . PRO C 1 443 ? 70.570 158.523 37.237 1.00 25.29 414 PRO C N 1
ATOM 11269 C CA . PRO C 1 443 ? 69.200 157.980 37.357 1.00 24.28 414 PRO C CA 1
ATOM 11270 C C . PRO C 1 443 ? 68.458 157.728 36.045 1.00 27.56 414 PRO C C 1
ATOM 11271 O O . PRO C 1 443 ? 68.431 158.585 35.168 1.00 26.60 414 PRO C O 1
ATOM 11275 N N . THR C 1 444 ? 67.888 156.522 35.921 1.00 23.80 415 THR C N 1
ATOM 11276 C CA . THR C 1 444 ? 67.138 156.059 34.745 1.00 23.64 415 THR C CA 1
ATOM 11277 C C . THR C 1 444 ? 65.833 156.816 34.573 1.00 27.96 415 THR C C 1
ATOM 11278 O O . THR C 1 444 ? 65.407 157.513 35.495 1.00 26.90 415 THR C O 1
ATOM 11282 N N . LEU C 1 445 ? 65.183 156.643 33.394 1.00 25.13 416 LEU C N 1
ATOM 11283 C CA . LEU C 1 445 ? 63.882 157.251 33.078 1.00 25.25 416 LEU C CA 1
ATOM 11284 C C . LEU C 1 445 ? 62.817 156.789 34.076 1.00 26.14 416 LEU C C 1
ATOM 11285 O O . LEU C 1 445 ? 61.967 157.585 34.473 1.00 25.23 416 LEU C O 1
ATOM 11290 N N . TRP C 1 446 ? 62.941 155.538 34.549 1.00 22.00 417 TRP C N 1
ATOM 11291 C CA . TRP C 1 446 ? 62.065 154.935 35.550 1.00 22.03 417 TRP C CA 1
ATOM 11292 C C . TRP C 1 446 ? 62.179 155.624 36.928 1.00 23.60 417 TRP C C 1
ATOM 11293 O O . TRP C 1 446 ? 61.163 155.833 37.592 1.00 21.11 417 TRP C O 1
ATOM 11304 N N . GLN C 1 447 ? 63.423 155.984 37.331 1.00 20.37 418 GLN C N 1
ATOM 11305 C CA . GLN C 1 447 ? 63.781 156.673 38.576 1.00 18.81 418 GLN C CA 1
ATOM 11306 C C . GLN C 1 447 ? 63.312 158.112 38.551 1.00 24.02 418 GLN C C 1
ATOM 11307 O O . GLN C 1 447 ? 62.883 158.647 39.573 1.00 21.76 418 GLN C O 1
ATOM 11313 N N . GLN C 1 448 ? 63.463 158.760 37.396 1.00 25.09 419 GLN C N 1
ATOM 11314 C CA . GLN C 1 448 ? 63.042 160.147 37.184 1.00 26.53 419 GLN C CA 1
ATOM 11315 C C . GLN C 1 448 ? 61.516 160.261 37.290 1.00 33.10 419 GLN C C 1
ATOM 11316 O O . GLN C 1 448 ? 61.015 161.229 37.850 1.00 33.68 419 GLN C O 1
ATOM 11322 N N . GLU C 1 449 ? 60.786 159.242 36.795 1.00 31.30 420 GLU C N 1
ATOM 11323 C CA . GLU C 1 449 ? 59.322 159.187 36.821 1.00 31.31 420 GLU C CA 1
ATOM 11324 C C . GLU C 1 449 ? 58.753 158.740 38.180 1.00 32.99 420 GLU C C 1
ATOM 11325 O O . GLU C 1 449 ? 57.879 159.426 38.722 1.00 31.97 420 GLU C O 1
ATOM 11331 N N . PHE C 1 450 ? 59.242 157.590 38.719 1.00 27.64 421 PHE C N 1
ATOM 11332 C CA . PHE C 1 450 ? 58.729 157.002 39.962 1.00 26.15 421 PHE C CA 1
ATOM 11333 C C . PHE C 1 450 ? 59.408 157.371 41.279 1.00 29.51 421 PHE C C 1
ATOM 11334 O O . PHE C 1 450 ? 58.822 157.128 42.336 1.00 28.96 421 PHE C O 1
ATOM 11342 N N . GLY C 1 451 ? 60.582 158.006 41.209 1.00 25.84 422 GLY C N 1
ATOM 11343 C CA . GLY C 1 451 ? 61.301 158.522 42.374 1.00 25.69 422 GLY C CA 1
ATOM 11344 C C . GLY C 1 451 ? 61.918 157.552 43.374 1.00 31.17 422 GLY C C 1
ATOM 11345 O O . GLY C 1 451 ? 62.082 157.908 44.541 1.00 33.36 422 GLY C O 1
ATOM 11346 N N . PHE C 1 452 ? 62.314 156.351 42.940 1.00 25.27 423 PHE C N 1
ATOM 11347 C CA . PHE C 1 452 ? 62.974 155.361 43.812 1.00 23.77 423 PHE C CA 1
ATOM 11348 C C . PHE C 1 452 ? 64.510 155.443 43.600 1.00 27.56 423 PHE C C 1
ATOM 11349 O O . PHE C 1 452 ? 64.966 155.866 42.531 1.00 26.46 423 PHE C O 1
ATOM 11357 N N . GLY C 1 453 ? 65.271 155.004 44.597 1.00 23.33 424 GLY C N 1
ATOM 11358 C CA . GLY C 1 453 ? 66.728 155.002 44.553 1.00 22.51 424 GLY C CA 1
ATOM 11359 C C . GLY C 1 453 ? 67.347 153.726 44.006 1.00 26.69 424 GLY C C 1
ATOM 11360 O O . GLY C 1 453 ? 66.623 152.771 43.696 1.00 27.49 424 GLY C O 1
ATOM 11361 N N . PRO C 1 454 ? 68.709 153.660 43.948 1.00 22.25 425 PRO C N 1
ATOM 11362 C CA . PRO C 1 454 ? 69.376 152.486 43.352 1.00 20.57 425 PRO C CA 1
ATOM 11363 C C . PRO C 1 454 ? 69.400 151.170 44.127 1.00 23.41 425 PRO C C 1
ATOM 11364 O O . PRO C 1 454 ? 70.020 150.199 43.649 1.00 22.25 425 PRO C O 1
ATOM 11368 N N . SER C 1 455 ? 68.737 151.118 45.309 1.00 21.24 426 SER C N 1
ATOM 11369 C CA . SER C 1 455 ? 68.588 149.892 46.108 1.00 20.58 426 SER C CA 1
ATOM 11370 C C . SER C 1 455 ? 67.213 149.275 45.808 1.00 26.54 426 SER C C 1
ATOM 11371 O O . SER C 1 455 ? 66.977 148.129 46.188 1.00 27.13 426 SER C O 1
ATOM 11374 N N . ALA C 1 456 ? 66.314 150.035 45.127 1.00 23.75 427 ALA C N 1
ATOM 11375 C CA . ALA C 1 456 ? 64.941 149.614 44.799 1.00 23.54 427 ALA C CA 1
ATOM 11376 C C . ALA C 1 456 ? 64.634 149.474 43.283 1.00 24.75 427 ALA C C 1
ATOM 11377 O O . ALA C 1 456 ? 63.467 149.527 42.872 1.00 22.54 427 ALA C O 1
ATOM 11379 N N . GLY C 1 457 ? 65.673 149.238 42.489 1.00 20.94 428 GLY C N 1
ATOM 11380 C CA . GLY C 1 457 ? 65.550 149.092 41.043 1.00 20.98 428 GLY C CA 1
ATOM 11381 C C . GLY C 1 457 ? 65.262 147.690 40.549 1.00 24.65 428 GLY C C 1
ATOM 11382 O O . GLY C 1 457 ? 65.026 147.521 39.359 1.00 24.92 428 GLY C O 1
ATOM 11383 N N . ALA C 1 458 ? 65.246 146.677 41.443 1.00 20.83 429 ALA C N 1
ATOM 11384 C CA . ALA C 1 458 ? 65.004 145.281 41.063 1.00 20.13 429 ALA C CA 1
ATOM 11385 C C . ALA C 1 458 ? 63.582 144.930 40.632 1.00 22.78 429 ALA C C 1
ATOM 11386 O O . ALA C 1 458 ? 62.587 145.344 41.253 1.00 20.95 429 ALA C O 1
ATOM 11388 N N . VAL C 1 459 ? 63.516 144.147 39.538 1.00 17.66 430 VAL C N 1
ATOM 11389 C CA . VAL C 1 459 ? 62.287 143.620 38.939 1.00 15.87 430 VAL C CA 1
ATOM 11390 C C . VAL C 1 459 ? 62.496 142.118 38.850 1.00 19.69 430 VAL C C 1
ATOM 11391 O O . VAL C 1 459 ? 63.628 141.676 38.636 1.00 17.74 430 VAL C O 1
ATOM 11395 N N . ALA C 1 460 ? 61.427 141.331 39.088 1.00 17.57 431 ALA C N 1
ATOM 11396 C CA . ALA C 1 460 ? 61.466 139.878 39.015 1.00 17.62 431 ALA C CA 1
ATOM 11397 C C . ALA C 1 460 ? 60.281 139.371 38.200 1.00 21.09 431 ALA C C 1
ATOM 11398 O O . ALA C 1 460 ? 59.195 139.946 38.281 1.00 20.85 431 ALA C O 1
ATOM 11400 N N . ILE C 1 461 ? 60.525 138.325 37.370 1.00 18.00 432 ILE C N 1
ATOM 11401 C CA . ILE C 1 461 ? 59.548 137.686 36.464 1.00 18.26 432 ILE C CA 1
ATOM 11402 C C . ILE C 1 461 ? 59.474 136.180 36.762 1.00 22.27 432 ILE C C 1
ATOM 11403 O O . ILE C 1 461 ? 60.505 135.528 36.840 1.00 23.20 432 ILE C O 1
ATOM 11408 N N . LEU C 1 462 ? 58.259 135.636 36.920 1.00 18.84 433 LEU C N 1
ATOM 11409 C CA . LEU C 1 462 ? 58.040 134.201 37.114 1.00 18.40 433 LEU C CA 1
ATOM 11410 C C . LEU C 1 462 ? 57.100 133.693 36.004 1.00 18.90 433 LEU C C 1
ATOM 11411 O O . LEU C 1 462 ? 55.970 134.151 35.900 1.00 16.22 433 LEU C O 1
ATOM 11416 N N . ARG C 1 463 ? 57.599 132.780 35.156 1.00 18.03 434 ARG C N 1
ATOM 11417 C CA . ARG C 1 463 ? 56.824 132.221 34.055 1.00 19.70 434 ARG C CA 1
ATOM 11418 C C . ARG C 1 463 ? 56.316 130.848 34.427 1.00 29.74 434 ARG C C 1
ATOM 11419 O O . ARG C 1 463 ? 57.062 129.876 34.469 1.00 30.60 434 ARG C O 1
ATOM 11427 N N . ASP C 1 464 ? 55.041 130.789 34.722 1.00 30.51 435 ASP C N 1
ATOM 11428 C CA . ASP C 1 464 ? 54.299 129.587 35.052 1.00 32.27 435 ASP C CA 1
ATOM 11429 C C . ASP C 1 464 ? 53.688 129.081 33.726 1.00 37.88 435 ASP C C 1
ATOM 11430 O O . ASP C 1 464 ? 53.705 129.812 32.723 1.00 37.24 435 ASP C O 1
ATOM 11435 N N . ALA C 1 465 ? 53.199 127.823 33.694 1.00 35.56 436 ALA C N 1
ATOM 11436 C CA . ALA C 1 465 ? 52.590 127.212 32.497 1.00 34.78 436 ALA C CA 1
ATOM 11437 C C . ALA C 1 465 ? 51.436 128.056 31.897 1.00 35.96 436 ALA C C 1
ATOM 11438 O O . ALA C 1 465 ? 51.276 128.086 30.669 1.00 34.11 436 ALA C O 1
ATOM 11440 N N . ARG C 1 466 ? 50.655 128.739 32.770 1.00 31.10 437 ARG C N 1
ATOM 11441 C CA . ARG C 1 466 ? 49.521 129.592 32.404 1.00 30.37 437 ARG C CA 1
ATOM 11442 C C . ARG C 1 466 ? 49.816 131.097 32.601 1.00 32.34 437 ARG C C 1
ATOM 11443 O O . ARG C 1 466 ? 49.456 131.904 31.750 1.00 33.21 437 ARG C O 1
ATOM 11451 N N . PHE C 1 467 ? 50.419 131.475 33.728 1.00 26.04 438 PHE C N 1
ATOM 11452 C CA . PHE C 1 467 ? 50.644 132.881 34.021 1.00 24.73 438 PHE C CA 1
ATOM 11453 C C . PHE C 1 467 ? 52.080 133.351 33.980 1.00 26.78 438 PHE C C 1
ATOM 11454 O O . PHE C 1 467 ? 53.010 132.560 34.105 1.00 26.20 438 PHE C O 1
ATOM 11462 N N . THR C 1 468 ? 52.238 134.680 33.862 1.00 22.23 439 THR C N 1
ATOM 11463 C CA . THR C 1 468 ? 53.489 135.399 33.989 1.00 20.47 439 THR C CA 1
ATOM 11464 C C . THR C 1 468 ? 53.222 136.496 35.005 1.00 21.74 439 THR C C 1
ATOM 11465 O O . THR C 1 468 ? 52.277 137.280 34.852 1.00 21.41 439 THR C O 1
ATOM 11469 N N . LEU C 1 469 ? 54.013 136.491 36.071 1.00 16.64 440 LEU C N 1
ATOM 11470 C CA . LEU C 1 469 ? 53.942 137.464 37.152 1.00 15.65 440 LEU C CA 1
ATOM 11471 C C . LEU C 1 469 ? 55.198 138.357 37.113 1.00 17.30 440 LEU C C 1
ATOM 11472 O O . LEU C 1 469 ? 56.316 137.861 36.930 1.00 12.40 440 LEU C O 1
ATOM 11477 N N . VAL C 1 470 ? 54.986 139.681 37.265 1.00 15.43 441 VAL C N 1
ATOM 11478 C CA . VAL C 1 470 ? 56.056 140.680 37.358 1.00 14.26 441 VAL C CA 1
ATOM 11479 C C . VAL C 1 470 ? 55.909 141.366 38.728 1.00 17.70 441 VAL C C 1
ATOM 11480 O O . VAL C 1 470 ? 54.832 141.869 39.046 1.00 17.30 441 VAL C O 1
ATOM 11484 N N . GLU C 1 471 ? 56.974 141.369 39.530 1.00 13.00 442 GLU C N 1
ATOM 11485 C CA . GLU C 1 471 ? 56.976 142.035 40.833 1.00 12.40 442 GLU C CA 1
ATOM 11486 C C . GLU C 1 471 ? 58.147 143.016 40.931 1.00 16.06 442 GLU C C 1
ATOM 11487 O O . GLU C 1 471 ? 59.267 142.674 40.572 1.00 14.85 442 GLU C O 1
ATOM 11493 N N . PHE C 1 472 ? 57.879 144.227 41.443 1.00 12.96 443 PHE C N 1
ATOM 11494 C CA . PHE C 1 472 ? 58.860 145.306 41.619 1.00 12.30 443 PHE C CA 1
ATOM 11495 C C . PHE C 1 472 ? 59.280 145.458 43.088 1.00 17.87 443 PHE C C 1
ATOM 11496 O O . PHE C 1 472 ? 58.439 145.295 43.981 1.00 16.41 443 PHE C O 1
ATOM 11504 N N . ALA C 1 473 ? 60.576 145.810 43.325 1.00 15.92 444 ALA C N 1
ATOM 11505 C CA . ALA C 1 473 ? 61.130 146.114 44.653 1.00 16.55 444 ALA C CA 1
ATOM 11506 C C . ALA C 1 473 ? 60.570 147.482 45.045 1.00 23.17 444 ALA C C 1
ATOM 11507 O O . ALA C 1 473 ? 60.239 147.699 46.205 1.00 24.19 444 ALA C O 1
ATOM 11509 N N . ALA C 1 474 ? 60.436 148.392 44.056 1.00 20.55 445 ALA C N 1
ATOM 11510 C CA . ALA C 1 474 ? 59.866 149.739 44.205 1.00 20.34 445 ALA C CA 1
ATOM 11511 C C . ALA C 1 474 ? 58.346 149.646 44.365 1.00 24.82 445 ALA C C 1
ATOM 11512 O O . ALA C 1 474 ? 57.747 148.608 44.079 1.00 21.71 445 ALA C O 1
ATOM 11514 N N . ASP C 1 475 ? 57.720 150.747 44.812 1.00 25.53 446 ASP C N 1
ATOM 11515 C CA . ASP C 1 475 ? 56.284 150.817 45.039 1.00 26.76 446 ASP C CA 1
ATOM 11516 C C . ASP C 1 475 ? 55.444 150.934 43.759 1.00 32.20 446 ASP C C 1
ATOM 11517 O O . ASP C 1 475 ? 54.636 151.848 43.609 1.00 32.99 446 ASP C O 1
ATOM 11522 N N . LEU C 1 476 ? 55.654 149.981 42.835 1.00 28.92 447 LEU C N 1
ATOM 11523 C CA . LEU C 1 476 ? 54.940 149.828 41.571 1.00 28.51 447 LEU C CA 1
ATOM 11524 C C . LEU C 1 476 ? 54.140 148.530 41.648 1.00 28.44 447 LEU C C 1
ATOM 11525 O O . LEU C 1 476 ? 54.679 147.530 42.131 1.00 27.06 447 LEU C O 1
ATOM 11530 N N . PRO C 1 477 ? 52.857 148.517 41.218 1.00 22.65 448 PRO C N 1
ATOM 11531 C CA . PRO C 1 477 ? 52.062 147.287 41.360 1.00 22.10 448 PRO C CA 1
ATOM 11532 C C . PRO C 1 477 ? 52.524 146.109 40.506 1.00 26.37 448 PRO C C 1
ATOM 11533 O O . PRO C 1 477 ? 53.186 146.321 39.480 1.00 27.08 448 PRO C O 1
ATOM 11537 N N . PRO C 1 478 ? 52.153 144.855 40.871 1.00 20.99 449 PRO C N 1
ATOM 11538 C CA . PRO C 1 478 ? 52.554 143.719 40.027 1.00 19.55 449 PRO C CA 1
ATOM 11539 C C . PRO C 1 478 ? 51.858 143.708 38.662 1.00 23.43 449 PRO C C 1
ATOM 11540 O O . PRO C 1 478 ? 50.898 144.456 38.439 1.00 23.64 449 PRO C O 1
ATOM 11544 N N . MET C 1 479 ? 52.366 142.874 37.750 1.00 18.51 450 MET C N 1
ATOM 11545 C CA . MET C 1 479 ? 51.749 142.625 36.455 1.00 19.11 450 MET C CA 1
ATOM 11546 C C . MET C 1 479 ? 51.366 141.151 36.464 1.00 23.54 450 MET C C 1
ATOM 11547 O O . MET C 1 479 ? 52.053 140.321 37.080 1.00 22.20 450 MET C O 1
ATOM 11552 N N . LEU C 1 480 ? 50.252 140.835 35.820 1.00 21.40 451 LEU C N 1
ATOM 11553 C CA . LEU C 1 480 ? 49.818 139.455 35.701 1.00 20.66 451 LEU C CA 1
ATOM 11554 C C . LEU C 1 480 ? 49.264 139.230 34.313 1.00 24.97 451 LEU C C 1
ATOM 11555 O O . LEU C 1 480 ? 48.327 139.916 33.911 1.00 25.04 451 LEU C O 1
ATOM 11560 N N . PHE C 1 481 ? 49.893 138.303 33.566 1.00 21.14 452 PHE C N 1
ATOM 11561 C CA . PHE C 1 481 ? 49.499 137.946 32.205 1.00 20.57 452 PHE C CA 1
ATOM 11562 C C . PHE C 1 481 ? 49.010 136.512 32.166 1.00 23.53 452 PHE C C 1
ATOM 11563 O O . PHE C 1 481 ? 49.743 135.595 32.515 1.00 23.08 452 PHE C O 1
ATOM 11571 N N . ASP C 1 482 ? 47.731 136.341 31.806 1.00 21.12 453 ASP C N 1
ATOM 11572 C CA . ASP C 1 482 ? 47.054 135.062 31.693 1.00 21.34 453 ASP C CA 1
ATOM 11573 C C . ASP C 1 482 ? 47.104 134.616 30.233 1.00 29.27 453 ASP C C 1
ATOM 11574 O O . ASP C 1 482 ? 46.461 135.230 29.383 1.00 30.73 453 ASP C O 1
ATOM 11579 N N . HIS C 1 483 ? 47.863 133.535 29.949 1.00 26.31 454 HIS C N 1
ATOM 11580 C CA . HIS C 1 483 ? 48.050 132.971 28.611 1.00 26.23 454 HIS C CA 1
ATOM 11581 C C . HIS C 1 483 ? 46.893 132.150 28.090 1.00 31.27 454 HIS C C 1
ATOM 11582 O O . HIS C 1 483 ? 46.868 131.823 26.891 1.00 30.47 454 HIS C O 1
ATOM 11589 N N . GLN C 1 484 ? 45.923 131.833 28.976 1.00 28.57 455 GLN C N 1
ATOM 11590 C CA . GLN C 1 484 ? 44.675 131.157 28.595 1.00 28.93 455 GLN C CA 1
ATOM 11591 C C . GLN C 1 484 ? 43.647 132.218 28.160 1.00 33.34 455 GLN C C 1
ATOM 11592 O O . GLN C 1 484 ? 42.635 131.875 27.547 1.00 34.78 455 GLN C O 1
ATOM 11598 N N . GLY C 1 485 ? 43.947 133.489 28.457 1.00 27.38 456 GLY C N 1
ATOM 11599 C CA . GLY C 1 485 ? 43.155 134.652 28.080 1.00 26.77 456 GLY C CA 1
ATOM 11600 C C . GLY C 1 485 ? 43.861 135.483 27.023 1.00 30.69 456 GLY C C 1
ATOM 11601 O O . GLY C 1 485 ? 44.208 134.966 25.958 1.00 29.12 456 GLY C O 1
ATOM 11602 N N . GLU C 1 486 ? 44.133 136.770 27.336 1.00 28.04 457 GLU C N 1
ATOM 11603 C CA . GLU C 1 486 ? 44.782 137.719 26.414 1.00 27.04 457 GLU C CA 1
ATOM 11604 C C . GLU C 1 486 ? 46.314 137.673 26.373 1.00 26.81 457 GLU C C 1
ATOM 11605 O O . GLU C 1 486 ? 46.929 138.365 25.544 1.00 26.14 457 GLU C O 1
ATOM 11611 N N . GLY C 1 487 ? 46.900 136.813 27.206 1.00 20.03 458 GLY C N 1
ATOM 11612 C CA . GLY C 1 487 ? 48.344 136.622 27.286 1.00 18.81 458 GLY C CA 1
ATOM 11613 C C . GLY C 1 487 ? 49.002 137.858 27.851 1.00 21.98 458 GLY C C 1
ATOM 11614 O O . GLY C 1 487 ? 48.479 138.427 28.816 1.00 21.60 458 GLY C O 1
ATOM 11615 N N . GLU C 1 488 ? 50.082 138.340 27.168 1.00 17.03 459 GLU C N 1
ATOM 11616 C CA . GLU C 1 488 ? 50.864 139.536 27.523 1.00 16.12 459 GLU C CA 1
ATOM 11617 C C . GLU C 1 488 ? 50.190 140.866 27.149 1.00 19.90 459 GLU C C 1
ATOM 11618 O O . GLU C 1 488 ? 50.628 141.919 27.591 1.00 17.23 459 GLU C O 1
ATOM 11624 N N . PHE C 1 489 ? 49.136 140.804 26.319 1.00 20.72 460 PHE C N 1
ATOM 11625 C CA . PHE C 1 489 ? 48.382 141.948 25.785 1.00 20.95 460 PHE C CA 1
ATOM 11626 C C . PHE C 1 489 ? 47.433 142.605 26.771 1.00 25.86 460 PHE C C 1
ATOM 11627 O O . PHE C 1 489 ? 46.818 143.623 26.449 1.00 25.90 460 PHE C O 1
ATOM 11635 N N . ARG C 1 490 ? 47.322 142.035 27.979 1.00 22.41 461 ARG C N 1
ATOM 11636 C CA . ARG C 1 490 ? 46.491 142.584 29.043 1.00 22.38 461 ARG C CA 1
ATOM 11637 C C . ARG C 1 490 ? 47.051 142.264 30.433 1.00 24.91 461 ARG C C 1
ATOM 11638 O O . ARG C 1 490 ? 47.171 141.092 30.803 1.00 24.73 461 ARG C O 1
ATOM 11646 N N . ASN C 1 491 ? 47.365 143.315 31.203 1.00 20.74 462 ASN C N 1
ATOM 11647 C CA . ASN C 1 491 ? 47.792 143.147 32.588 1.00 20.77 462 ASN C CA 1
ATOM 11648 C C . ASN C 1 491 ? 46.485 142.973 33.410 1.00 24.63 462 ASN C C 1
ATOM 11649 O O . ASN C 1 491 ? 45.673 143.901 33.508 1.00 23.18 462 ASN C O 1
ATOM 11654 N N . VAL C 1 492 ? 46.285 141.767 33.969 1.00 22.04 463 VAL C N 1
ATOM 11655 C CA . VAL C 1 492 ? 45.087 141.411 34.749 1.00 21.67 463 VAL C CA 1
ATOM 11656 C C . VAL C 1 492 ? 45.304 141.401 36.286 1.00 26.14 463 VAL C C 1
ATOM 11657 O O . VAL C 1 492 ? 44.441 140.902 37.009 1.00 27.08 463 VAL C O 1
ATOM 11661 N N . ALA C 1 493 ? 46.437 141.967 36.787 1.00 21.91 464 ALA C N 1
ATOM 11662 C CA . ALA C 1 493 ? 46.756 141.985 38.225 1.00 21.29 464 ALA C CA 1
ATOM 11663 C C . ALA C 1 493 ? 45.732 142.725 39.136 1.00 27.69 464 ALA C C 1
ATOM 11664 O O . ALA C 1 493 ? 45.610 142.402 40.329 1.00 26.79 464 ALA C O 1
ATOM 11666 N N . GLY C 1 494 ? 45.025 143.702 38.573 1.00 25.97 465 GLY C N 1
ATOM 11667 C CA . GLY C 1 494 ? 44.025 144.472 39.309 1.00 26.39 465 GLY C CA 1
ATOM 11668 C C . GLY C 1 494 ? 42.651 143.834 39.345 1.00 32.60 465 GLY C C 1
ATOM 11669 O O . GLY C 1 494 ? 41.770 144.317 40.054 1.00 33.75 465 GLY C O 1
ATOM 11670 N N . ASP C 1 495 ? 42.452 142.746 38.580 1.00 30.37 466 ASP C N 1
ATOM 11671 C CA . ASP C 1 495 ? 41.188 142.015 38.494 1.00 30.99 466 ASP C CA 1
ATOM 11672 C C . ASP C 1 495 ? 40.981 141.163 39.760 1.00 35.25 466 ASP C C 1
ATOM 11673 O O . ASP C 1 495 ? 41.792 140.268 40.023 1.00 34.82 466 ASP C O 1
ATOM 11678 N N . PRO C 1 496 ? 39.901 141.416 40.545 1.00 32.59 467 PRO C N 1
ATOM 11679 C CA . PRO C 1 496 ? 39.658 140.626 41.770 1.00 32.52 467 PRO C CA 1
ATOM 11680 C C . PRO C 1 496 ? 39.526 139.120 41.549 1.00 37.63 467 PRO C C 1
ATOM 11681 O O . PRO C 1 496 ? 39.830 138.343 42.459 1.00 38.65 467 PRO C O 1
ATOM 11685 N N . ALA C 1 497 ? 39.103 138.708 40.331 1.00 32.89 468 ALA C N 1
ATOM 11686 C CA . ALA C 1 497 ? 38.959 137.306 39.953 1.00 31.84 468 ALA C CA 1
ATOM 11687 C C . ALA C 1 497 ? 40.318 136.573 39.891 1.00 33.62 468 ALA C C 1
ATOM 11688 O O . ALA C 1 497 ? 40.336 135.342 39.932 1.00 33.40 468 ALA C O 1
ATOM 11690 N N . HIS C 1 498 ? 41.445 137.333 39.811 1.00 27.98 469 HIS C N 1
ATOM 11691 C CA . HIS C 1 498 ? 42.803 136.803 39.741 1.00 27.45 469 HIS C CA 1
ATOM 11692 C C . HIS C 1 498 ? 43.625 137.013 41.033 1.00 30.74 469 HIS C C 1
ATOM 11693 O O . HIS C 1 498 ? 44.834 136.739 41.030 1.00 29.40 469 HIS C O 1
ATOM 11700 N N . ALA C 1 499 ? 42.977 137.470 42.131 1.00 26.78 470 ALA C N 1
ATOM 11701 C CA . ALA C 1 499 ? 43.623 137.718 43.431 1.00 26.52 470 ALA C CA 1
ATOM 11702 C C . ALA C 1 499 ? 44.300 136.464 44.038 1.00 31.21 470 ALA C C 1
ATOM 11703 O O . ALA C 1 499 ? 45.410 136.564 44.557 1.00 30.33 470 ALA C O 1
ATOM 11705 N N . ALA C 1 500 ? 43.643 135.297 43.952 1.00 28.91 471 ALA C N 1
ATOM 11706 C CA . ALA C 1 500 ? 44.186 134.030 44.448 1.00 28.54 471 ALA C CA 1
ATOM 11707 C C . ALA C 1 500 ? 45.356 133.535 43.589 1.00 31.97 471 ALA C C 1
ATOM 11708 O O . ALA C 1 500 ? 46.300 132.990 44.154 1.00 30.89 471 ALA C O 1
ATOM 11710 N N . ASP C 1 501 ? 45.309 133.736 42.238 1.00 28.36 472 ASP C N 1
ATOM 11711 C CA . ASP C 1 501 ? 46.402 133.356 41.333 1.00 27.64 472 ASP C CA 1
ATOM 11712 C C . ASP C 1 501 ? 47.620 134.234 41.618 1.00 28.67 472 ASP C C 1
ATOM 11713 O O . ASP C 1 501 ? 48.735 133.720 41.721 1.00 26.10 472 ASP C O 1
ATOM 11718 N N . LEU C 1 502 ? 47.384 135.561 41.773 1.00 26.15 473 LEU C N 1
ATOM 11719 C CA . LEU C 1 502 ? 48.388 136.582 42.091 1.00 25.54 473 LEU C CA 1
ATOM 11720 C C . LEU C 1 502 ? 49.121 136.238 43.403 1.00 29.66 473 LEU C C 1
ATOM 11721 O O . LEU C 1 502 ? 50.354 136.235 43.419 1.00 29.58 473 LEU C O 1
ATOM 11726 N N . ALA C 1 503 ? 48.366 135.912 44.473 1.00 25.57 474 ALA C N 1
ATOM 11727 C CA . ALA C 1 503 ? 48.915 135.555 45.791 1.00 24.49 474 ALA C CA 1
ATOM 11728 C C . ALA C 1 503 ? 49.729 134.251 45.752 1.00 27.76 474 ALA C C 1
ATOM 11729 O O . ALA C 1 503 ? 50.796 134.187 46.356 1.00 27.48 474 ALA C O 1
ATOM 11731 N N . ARG C 1 504 ? 49.233 133.230 45.009 1.00 23.85 475 ARG C N 1
ATOM 11732 C CA . ARG C 1 504 ? 49.874 131.926 44.832 1.00 22.89 475 ARG C CA 1
ATOM 11733 C C . ARG C 1 504 ? 51.211 132.045 44.068 1.00 25.67 475 ARG C C 1
ATOM 11734 O O . ARG C 1 504 ? 52.199 131.442 44.488 1.00 23.98 475 ARG C O 1
ATOM 11742 N N . LEU C 1 505 ? 51.225 132.802 42.945 1.00 21.61 476 LEU C N 1
ATOM 11743 C CA . LEU C 1 505 ? 52.421 133.012 42.128 1.00 20.25 476 LEU C CA 1
ATOM 11744 C C . LEU C 1 505 ? 53.485 133.849 42.844 1.00 22.06 476 LEU C C 1
ATOM 11745 O O . LEU C 1 505 ? 54.675 133.566 42.714 1.00 21.40 476 LEU C O 1
ATOM 11750 N N . SER C 1 506 ? 53.057 134.879 43.585 1.00 18.85 477 SER C N 1
ATOM 11751 C CA . SER C 1 506 ? 53.945 135.746 44.372 1.00 19.12 477 SER C CA 1
ATOM 11752 C C . SER C 1 506 ? 54.616 134.964 45.527 1.00 21.96 477 SER C C 1
ATOM 11753 O O . SER C 1 506 ? 55.796 135.217 45.821 1.00 20.81 477 SER C O 1
ATOM 11756 N N . ARG C 1 507 ? 53.897 133.974 46.127 1.00 17.02 478 ARG C N 1
ATOM 11757 C CA . ARG C 1 507 ? 54.482 133.134 47.178 1.00 17.10 478 ARG C CA 1
ATOM 11758 C C . ARG C 1 507 ? 55.500 132.194 46.546 1.00 21.24 478 ARG C C 1
ATOM 11759 O O . ARG C 1 507 ? 56.570 131.971 47.112 1.00 20.33 478 ARG C O 1
ATOM 11767 N N . GLN C 1 508 ? 55.183 131.702 45.342 1.00 19.48 479 GLN C N 1
ATOM 11768 C CA . GLN C 1 508 ? 56.049 130.847 44.538 1.00 18.38 479 GLN C CA 1
ATOM 11769 C C . GLN C 1 508 ? 57.331 131.633 44.176 1.00 19.85 479 GLN C C 1
ATOM 11770 O O . GLN C 1 508 ? 58.426 131.074 44.258 1.00 19.66 479 GLN C O 1
ATOM 11776 N N . MET C 1 509 ? 57.189 132.928 43.845 1.00 16.08 480 MET C N 1
ATOM 11777 C CA . MET C 1 509 ? 58.307 133.842 43.557 1.00 16.08 480 MET C CA 1
ATOM 11778 C C . MET C 1 509 ? 59.134 134.134 44.832 1.00 19.61 480 MET C C 1
ATOM 11779 O O . MET C 1 509 ? 60.366 134.173 44.757 1.00 19.20 480 MET C O 1
ATOM 11784 N N . LEU C 1 510 ? 58.455 134.353 45.983 1.00 15.10 481 LEU C N 1
ATOM 11785 C CA . LEU C 1 510 ? 59.093 134.584 47.273 1.00 14.38 481 LEU C CA 1
ATOM 11786 C C . LEU C 1 510 ? 59.938 133.364 47.627 1.00 20.48 481 LEU C C 1
ATOM 11787 O O . LEU C 1 510 ? 61.120 133.516 47.950 1.00 20.50 481 LEU C O 1
ATOM 11792 N N . ARG C 1 511 ? 59.343 132.150 47.523 1.00 18.63 482 ARG C N 1
ATOM 11793 C CA . ARG C 1 511 ? 60.031 130.874 47.803 1.00 18.31 482 ARG C CA 1
ATOM 11794 C C . ARG C 1 511 ? 61.262 130.656 46.920 1.00 23.00 482 ARG C C 1
ATOM 11795 O O . ARG C 1 511 ? 62.263 130.166 47.416 1.00 23.59 482 ARG C O 1
ATOM 11803 N N . HIS C 1 512 ? 61.183 131.016 45.624 1.00 20.01 483 HIS C N 1
ATOM 11804 C CA . HIS C 1 512 ? 62.293 130.888 44.681 1.00 19.56 483 HIS C CA 1
ATOM 11805 C C . HIS C 1 512 ? 63.519 131.709 45.150 1.00 21.49 483 HIS C C 1
ATOM 11806 O O . HIS C 1 512 ? 64.638 131.199 45.114 1.00 21.48 483 HIS C O 1
ATOM 11813 N N . ARG C 1 513 ? 63.296 132.962 45.587 1.00 15.95 484 ARG C N 1
ATOM 11814 C CA . ARG C 1 513 ? 64.338 133.847 46.142 1.00 15.14 484 ARG C CA 1
ATOM 11815 C C . ARG C 1 513 ? 64.978 133.207 47.380 1.00 16.54 484 ARG C C 1
ATOM 11816 O O . ARG C 1 513 ? 66.197 133.243 47.519 1.00 13.89 484 ARG C O 1
ATOM 11824 N N . MET C 1 514 ? 64.128 132.656 48.295 1.00 13.43 485 MET C N 1
ATOM 11825 C CA . MET C 1 514 ? 64.545 132.010 49.550 1.00 11.62 485 MET C CA 1
ATOM 11826 C C . MET C 1 514 ? 65.279 130.716 49.286 1.00 13.59 485 MET C C 1
ATOM 11827 O O . MET C 1 514 ? 66.225 130.405 50.006 1.00 12.65 485 MET C O 1
ATOM 11832 N N . ARG C 1 515 ? 64.886 129.969 48.230 1.00 11.75 486 ARG C N 1
ATOM 11833 C CA . ARG C 1 515 ? 65.535 128.699 47.862 1.00 11.05 486 ARG C CA 1
ATOM 11834 C C . ARG C 1 515 ? 66.811 128.877 47.031 1.00 13.14 486 ARG C C 1
ATOM 11835 O O . ARG C 1 515 ? 67.566 127.919 46.861 1.00 14.68 486 ARG C O 1
ATOM 11843 N N . ASN C 1 516 ? 67.037 130.068 46.481 1.00 8.55 487 ASN C N 1
ATOM 11844 C CA . ASN C 1 516 ? 68.199 130.322 45.640 1.00 8.41 487 ASN C CA 1
ATOM 11845 C C . ASN C 1 516 ? 69.091 131.442 46.117 1.00 14.99 487 ASN C C 1
ATOM 11846 O O . ASN C 1 516 ? 69.582 132.202 45.292 1.00 15.46 487 ASN C O 1
ATOM 11851 N N . MET C 1 517 ? 69.389 131.493 47.434 1.00 13.24 488 MET C N 1
ATOM 11852 C CA . MET C 1 517 ? 70.299 132.497 47.999 1.00 14.30 488 MET C CA 1
ATOM 11853 C C . MET C 1 517 ? 71.733 132.029 47.761 1.00 18.96 488 MET C C 1
ATOM 11854 O O . MET C 1 517 ? 71.920 130.888 47.350 1.00 20.45 488 MET C O 1
ATOM 11859 N N . ASP C 1 518 ? 72.739 132.881 48.013 1.00 16.49 489 ASP C N 1
ATOM 11860 C CA . ASP C 1 518 ? 74.151 132.539 47.744 1.00 17.49 489 ASP C CA 1
ATOM 11861 C C . ASP C 1 518 ? 74.644 131.246 48.442 1.00 21.26 489 ASP C C 1
ATOM 11862 O O . ASP C 1 518 ? 74.773 131.193 49.672 1.00 20.63 489 ASP C O 1
ATOM 11867 N N . HIS C 1 519 ? 74.909 130.203 47.630 1.00 18.41 490 HIS C N 1
ATOM 11868 C CA . HIS C 1 519 ? 75.372 128.882 48.084 1.00 17.72 490 HIS C CA 1
ATOM 11869 C C . HIS C 1 519 ? 76.906 128.665 48.077 1.00 22.96 490 HIS C C 1
ATOM 11870 O O . HIS C 1 519 ? 77.349 127.518 48.257 1.00 21.90 490 HIS C O 1
ATOM 11877 N N . THR C 1 520 ? 77.712 129.737 47.904 1.00 19.93 491 THR C N 1
ATOM 11878 C CA . THR C 1 520 ? 79.185 129.642 47.899 1.00 20.98 491 THR C CA 1
ATOM 11879 C C . THR C 1 520 ? 79.739 128.856 49.117 1.00 26.19 491 THR C C 1
ATOM 11880 O O . THR C 1 520 ? 80.564 127.962 48.926 1.00 26.90 491 THR C O 1
ATOM 11884 N N . LEU C 1 521 ? 79.265 129.177 50.345 1.00 21.95 492 LEU C N 1
ATOM 11885 C CA . LEU C 1 521 ? 79.712 128.541 51.591 1.00 21.98 492 LEU C CA 1
ATOM 11886 C C . LEU C 1 521 ? 78.582 128.002 52.481 1.00 24.76 492 LEU C C 1
ATOM 11887 O O . LEU C 1 521 ? 78.876 127.353 53.470 1.00 22.02 492 LEU C O 1
ATOM 11892 N N . SER C 1 522 ? 77.300 128.264 52.135 1.00 25.75 493 SER C N 1
ATOM 11893 C CA . SER C 1 522 ? 76.130 127.852 52.942 1.00 25.21 493 SER C CA 1
ATOM 11894 C C . SER C 1 522 ? 75.911 126.340 53.123 1.00 29.12 493 SER C C 1
ATOM 11895 O O . SER C 1 522 ? 75.168 125.938 54.016 1.00 29.43 493 SER C O 1
ATOM 11898 N N . LEU C 1 523 ? 76.561 125.514 52.300 1.00 27.00 494 LEU C N 1
ATOM 11899 C CA . LEU C 1 523 ? 76.495 124.053 52.389 1.00 27.96 494 LEU C CA 1
ATOM 11900 C C . LEU C 1 523 ? 77.779 123.445 52.956 1.00 31.49 494 LEU C C 1
ATOM 11901 O O . LEU C 1 523 ? 77.890 122.220 53.075 1.00 31.19 494 LEU C O 1
ATOM 11906 N N . CYS C 1 524 ? 78.731 124.311 53.328 1.00 28.58 495 CYS C N 1
ATOM 11907 C CA . CYS C 1 524 ? 79.966 123.917 54.002 1.00 30.00 495 CYS C CA 1
ATOM 11908 C C . CYS C 1 524 ? 79.659 123.927 55.514 1.00 30.93 495 CYS C C 1
ATOM 11909 O O . CYS C 1 524 ? 78.784 124.676 55.961 1.00 28.63 495 CYS C O 1
ATOM 11912 N N . SER C 1 525 ? 80.335 123.070 56.286 1.00 27.71 496 SER C N 1
ATOM 11913 C CA . SER C 1 525 ? 80.133 122.999 57.739 1.00 27.48 496 SER C CA 1
ATOM 11914 C C . SER C 1 525 ? 81.465 122.904 58.473 1.00 30.71 496 SER C C 1
ATOM 11915 O O . SER C 1 525 ? 82.303 122.070 58.112 1.00 29.97 496 SER C O 1
ATOM 11918 N N . ILE C 1 526 ? 81.646 123.749 59.508 1.00 26.24 497 ILE C N 1
ATOM 11919 C CA . ILE C 1 526 ? 82.818 123.745 60.388 1.00 26.24 497 ILE C CA 1
ATOM 11920 C C . ILE C 1 526 ? 82.517 122.700 61.466 1.00 33.41 497 ILE C C 1
ATOM 11921 O O . ILE C 1 526 ? 81.547 122.843 62.221 1.00 32.52 497 ILE C O 1
ATOM 11926 N N . THR C 1 527 ? 83.318 121.618 61.482 1.00 32.90 498 THR C N 1
ATOM 11927 C CA . THR C 1 527 ? 83.186 120.502 62.422 1.00 33.78 498 THR C CA 1
ATOM 11928 C C . THR C 1 527 ? 84.482 120.392 63.239 1.00 39.31 498 THR C C 1
ATOM 11929 O O . THR C 1 527 ? 85.493 120.978 62.855 1.00 38.70 498 THR C O 1
ATOM 11933 N N . HIS C 1 528 ? 84.461 119.604 64.331 1.00 38.61 499 HIS C N 1
ATOM 11934 C CA . HIS C 1 528 ? 85.612 119.339 65.200 1.00 40.01 499 HIS C CA 1
ATOM 11935 C C . HIS C 1 528 ? 86.811 118.704 64.446 1.00 43.54 499 HIS C C 1
ATOM 11936 O O . HIS C 1 528 ? 87.946 118.810 64.911 1.00 42.81 499 HIS C O 1
ATOM 11943 N N . GLU C 1 529 ? 86.545 118.070 63.281 1.00 40.49 500 GLU C N 1
ATOM 11944 C CA . GLU C 1 529 ? 87.524 117.399 62.413 1.00 41.13 500 GLU C CA 1
ATOM 11945 C C . GLU C 1 529 ? 87.962 118.262 61.214 1.00 44.35 500 GLU C C 1
ATOM 11946 O O . GLU C 1 529 ? 88.837 117.850 60.441 1.00 45.37 500 GLU C O 1
ATOM 11952 N N . GLY C 1 530 ? 87.357 119.442 61.079 1.00 38.14 501 GLY C N 1
ATOM 11953 C CA . GLY C 1 530 ? 87.624 120.374 59.989 1.00 36.27 501 GLY C CA 1
ATOM 11954 C C . GLY C 1 530 ? 86.373 120.751 59.220 1.00 36.80 501 GLY C C 1
ATOM 11955 O O . GLY C 1 530 ? 85.249 120.425 59.630 1.00 34.71 501 GLY C O 1
ATOM 11956 N N . ALA C 1 531 ? 86.567 121.461 58.098 1.00 32.82 502 ALA C N 1
ATOM 11957 C CA . ALA C 1 531 ? 85.468 121.892 57.229 1.00 31.71 502 ALA C CA 1
ATOM 11958 C C . ALA C 1 531 ? 85.005 120.759 56.315 1.00 35.10 502 ALA C C 1
ATOM 11959 O O . ALA C 1 531 ? 85.832 120.102 55.673 1.00 35.71 502 ALA C O 1
ATOM 11961 N N . ARG C 1 532 ? 83.690 120.519 56.270 1.00 30.02 503 ARG C N 1
ATOM 11962 C CA . ARG C 1 532 ? 83.112 119.495 55.402 1.00 29.44 503 ARG C CA 1
ATOM 11963 C C . ARG C 1 532 ? 82.058 120.088 54.480 1.00 33.31 503 ARG C C 1
ATOM 11964 O O . ARG C 1 532 ? 81.358 121.014 54.871 1.00 33.41 503 ARG C O 1
ATOM 11972 N N . THR C 1 533 ? 82.007 119.626 53.228 1.00 29.27 504 THR C N 1
ATOM 11973 C CA . THR C 1 533 ? 81.049 120.160 52.262 1.00 28.64 504 THR C CA 1
ATOM 11974 C C . THR C 1 533 ? 79.981 119.165 51.818 1.00 30.69 504 THR C C 1
ATOM 11975 O O . THR C 1 533 ? 80.232 117.969 51.757 1.00 29.93 504 THR C O 1
ATOM 11979 N N .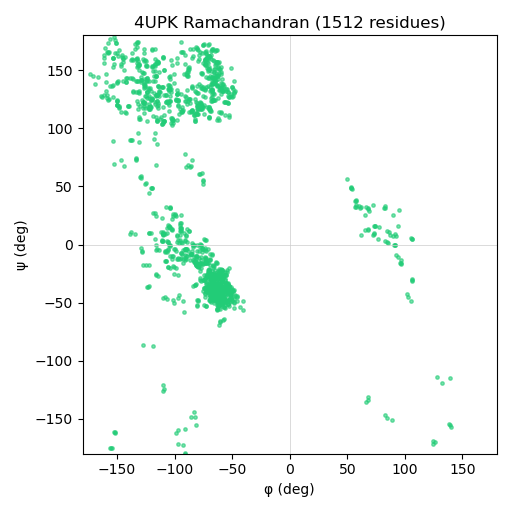 GLN C 1 534 ? 78.787 119.691 51.514 1.00 27.45 505 GLN C N 1
ATOM 11980 C CA . GLN C 1 534 ? 77.611 118.967 51.039 1.00 26.95 505 GLN C CA 1
ATOM 11981 C C . GLN C 1 534 ? 77.323 119.463 49.635 1.00 29.46 505 GLN C C 1
ATOM 11982 O O . GLN C 1 534 ? 77.267 120.666 49.413 1.00 29.50 505 GLN C O 1
ATOM 11988 N N . ARG C 1 535 ? 77.189 118.537 48.688 1.00 26.60 506 ARG C N 1
ATOM 11989 C CA . ARG C 1 535 ? 76.906 118.779 47.269 1.00 26.22 506 ARG C CA 1
ATOM 11990 C C . ARG C 1 535 ? 75.469 119.347 47.135 1.00 29.57 506 ARG C C 1
ATOM 11991 O O . ARG C 1 535 ? 74.544 118.794 47.736 1.00 30.12 506 ARG C O 1
ATOM 11999 N N . ARG C 1 536 ? 75.301 120.470 46.399 1.00 24.66 507 ARG C N 1
ATOM 12000 C CA . ARG C 1 536 ? 74.015 121.145 46.220 1.00 24.54 507 ARG C CA 1
ATOM 12001 C C . ARG C 1 536 ? 72.953 120.285 45.517 1.00 29.77 507 ARG C C 1
ATOM 12002 O O . ARG C 1 536 ? 71.835 120.118 46.030 1.00 28.85 507 ARG C O 1
ATOM 12010 N N . TYR C 1 537 ? 73.297 119.787 44.324 1.00 26.51 508 TYR C N 1
ATOM 12011 C CA . TYR C 1 537 ? 72.409 118.951 43.535 1.00 26.10 508 TYR C CA 1
ATOM 12012 C C . TYR C 1 537 ? 73.071 117.596 43.337 1.00 33.42 508 TYR C C 1
ATOM 12013 O O . TYR C 1 537 ? 74.274 117.547 43.096 1.00 33.79 508 TYR C O 1
ATOM 12022 N N . ASP C 1 538 ? 72.291 116.502 43.405 1.00 31.99 509 ASP C N 1
ATOM 12023 C CA . ASP C 1 538 ? 72.828 115.166 43.142 1.00 41.44 509 ASP C CA 1
ATOM 12024 C C . ASP C 1 538 ? 72.501 114.702 41.720 1.00 51.66 509 ASP C C 1
ATOM 12025 O O . ASP C 1 538 ? 73.402 114.139 41.064 1.00 51.92 509 ASP C O 1
#

Radius of gyration: 42.01 Å; Cα contacts (8 Å, |Δi|>4): 3259; chains: 3; bounding box: 60×110×131 Å